Protein AF-A0A7Z9QRP8-F1 (afdb_monomer)

Foldseek 3Di:
DLVVLLLVACVCLVVLVVLVVDQADPDDDLDDDPSLVSNLSSLLSCLSNVPVCNLVSLLVQLVRHNHLVSVLSSLVSCCVPPVLVSLVSLLVSLVVVDPCVVVSLVVLLVSLDCSNVVSLVVQCPDPDLSSNQSSLLSCLSNVHCSSLVVQLPPVVCLPSNLVSLLSDDLVCCVSSVVSLVVQCPPPQLVSNVSSLVSCVNNVVCVSNDPPLRLLVSLLVNLLPDPDLVQQFQQDAPDPDGHSLQVNCLQQQASQQDDSQADNQQSVLSSVVVVVCCVPVNSVNRCSVPPPDFQFAKEWEDDDPDIFIDGRFRQQFKDWAFAQQKIAIDGNLQGFGFDAGTNQGLHGIDRPQKHWFSYKWKWKDFPPDDIDISSRFRYKYHHNQKIWTWDDDPFKIKIWIKGQQHPFRKIKIKIKIFGQAQDKGKIKMKIKTQTHIDGHRPLPDYAYAWDWDDDDQWIWIDGPSDPFKGKIKGFPDRAPDWDDDRRMIIGMHMDMHHGRGIDMTMMMIHIGGHPDDVVVVVVVNVCVVVSSVVSSVVLNCQQPVFKAKDFPDVLLRLLLSLLSSLQNRQWHDLPPLFPFIEGFFFPDYTNFQFQVLLLLLLLLCLFTPNLRRNLRSLVRQQPQDQDPVPARLQSGAGTAGSNRHGDGRDFLLRLLSSLLSLLSSCLQAVPPVSLVVCLVSNVSSLVCQVSPQVQDPLRFGFGGDPPNDPPLAGTFPNSLLSLLSSLCSSLVSCVSVVNNVSVVVSVVSSVSNLVCQQPLQQDPVVLFGARGAHPVSDGHHFQFLSSLSCLVSLSDDQVSNVVSLVVQLVFQAEPLAGAGGGDPDCNPGWHFLLSLLSSLQSCQVLVVNQSNVSSSVNQSCQCNESHHRSARDGTPPPDDDGRHGSSNSSSSSCSVVCRQQVWRGRQSVLEIEGEHDQDPPIFKMKMAQGHGHQWTKIWIWGDDDQKIKIKIFTATDPFWRKYKYKYWQDDAQWKAKVNDIDGWDWDQDRSSRTTMTIDIDTAGHGGMIMIMDGHDPPD

Radius of gyration: 33.0 Å; Cα contacts (8 Å, |Δi|>4): 2138; chains: 1; bounding box: 74×93×83 Å

Secondary structure (DSSP, 8-state):
-HHHHHHTGGGGHHHHHHHHHSPPPP---SS--HHHHHHHHHHHHHHHTT-TTHHHHHHHHHHH---HHHHHHHHHHHTTT-HHHHHHHHHHHHHHT-TTHHHHHHHHHHHT-GGGHHHHGGGGG-S-HHHHHHHHHHHHHTT-GGGHHHHHT-TT-HHHHHHHHHH--GGGHHHHHHHHHHHTT-SSHHHHHHHHHHHHHTT-GGG---HHHHHHHHHHHHHH---HHHHSSSS-TTSS--HHHHHHHHHTS-TT--TTS-HHHHHHHHHHHHHHHHHHGGGG-GGGSPPPP-EEEEEEEETTEEEEEEEEETTSEEEEEETTEEEEEETTS-----SSTT----EEEETTEEEEEEEEEEEE-TTS--EES---SEEEE-SS-EEEEEEETTEEEEEEEEE-TTSSEEEEEEEEEE-SSS-EEEEEEEEEEEEEEEPTT-------EEEEEETTEEEEEETTSTT-EEEEE-SSPPSEEEEETTEEEEEEEEEEPTTEEEEEEEEEEEE-TT--HHHHHHHHTTHHHHHHHHHHHHHHHHHTSSEEEES-HHHHHHHHHHHHHHHHTEEE-TTTSSSEEE--EETTB-SEEHHHHHHHHHHHHHTT-HHHHHHHHHHHHT----TTSS---SSEEEE-TTS-EEEEPPTTHHHHHHHHHHHHHHHH--HHHHHHHHHHHHHHHHHHHHHS---TT-PPPS--S---TT--SEEHHHHHHHHHHHHHHHHHHHHHT-HHHHHHHHHHHHHHHHHHHHHTEETTTTEE-SEE-TT--EE---BGGGGHHHHTT-S-HHHHHHHHHHHHHHSB-SSSB-SB--S--TTS-EEHHHHHHHHHHHHHTT-HHHHHHHHHHHTTGGGSSSSTT---SEETT-SS-SEEHHHHHHHHHIIIIIIS-EEEEGGGTEEEE-----TT--EEEEEEEEETTEEEEEEEEEETTEEEEEEEEEE-SS-EEEEEEEES---SEEEETTEEEEPEEEE-TTT-SEEEEEEEEE-TT-EEEEEEEPPTT-

Structure (mmCIF, N/CA/C/O backbone):
data_AF-A0A7Z9QRP8-F1
#
_entry.id   AF-A0A7Z9QRP8-F1
#
loop_
_atom_site.group_PDB
_atom_site.id
_atom_site.type_symbol
_atom_site.label_atom_id
_atom_site.label_alt_id
_atom_site.label_comp_id
_atom_site.label_asym_id
_atom_site.label_entity_id
_atom_site.label_seq_id
_atom_site.pdbx_PDB_ins_code
_atom_site.Cartn_x
_atom_site.Cartn_y
_atom_site.Cartn_z
_atom_site.occupancy
_atom_site.B_iso_or_equiv
_atom_site.auth_seq_id
_atom_site.auth_comp_id
_atom_site.auth_asym_id
_atom_site.auth_atom_id
_atom_site.pdbx_PDB_model_num
ATOM 1 N N . ALA A 1 1 ? 6.688 40.857 -8.655 1.00 62.75 1 ALA A N 1
ATOM 2 C CA . ALA A 1 1 ? 8.037 41.449 -8.793 1.00 62.75 1 ALA A CA 1
ATOM 3 C C . ALA A 1 1 ? 9.129 40.417 -8.511 1.00 62.75 1 ALA A C 1
ATOM 5 O O . ALA A 1 1 ? 9.553 39.800 -9.467 1.00 62.75 1 ALA A O 1
ATOM 6 N N . THR A 1 2 ? 9.533 40.134 -7.262 1.00 68.19 2 THR A N 1
ATOM 7 C CA . THR A 1 2 ? 10.625 39.171 -6.960 1.00 68.19 2 THR A CA 1
ATOM 8 C C . THR A 1 2 ? 10.388 37.777 -7.554 1.00 68.19 2 THR A C 1
ATOM 10 O O . THR A 1 2 ? 11.244 37.272 -8.264 1.00 68.19 2 THR A O 1
ATOM 13 N N . LYS A 1 3 ? 9.194 37.191 -7.358 1.00 67.69 3 LYS A N 1
ATOM 14 C CA . LYS A 1 3 ? 8.820 35.905 -7.984 1.00 67.69 3 LYS A CA 1
ATOM 15 C C . LYS A 1 3 ? 8.916 35.955 -9.515 1.00 67.69 3 LYS A C 1
ATOM 17 O O . LYS A 1 3 ? 9.491 35.065 -10.117 1.00 67.69 3 LYS A O 1
ATOM 22 N N . THR A 1 4 ? 8.416 37.033 -10.117 1.00 75.75 4 THR A N 1
ATOM 23 C CA . THR A 1 4 ? 8.466 37.280 -11.566 1.00 75.75 4 THR A CA 1
ATOM 24 C C . THR A 1 4 ? 9.906 37.379 -12.080 1.00 75.75 4 THR A C 1
ATOM 26 O O . THR A 1 4 ? 10.235 36.772 -13.086 1.00 75.75 4 THR A O 1
ATOM 29 N N . LEU A 1 5 ? 10.785 38.096 -11.373 1.00 75.44 5 LEU A N 1
ATOM 30 C CA . LEU A 1 5 ? 12.196 38.241 -11.743 1.00 75.44 5 LEU A CA 1
ATOM 31 C C . LEU A 1 5 ? 12.948 36.909 -11.638 1.00 75.44 5 LEU A C 1
ATOM 33 O O . LEU A 1 5 ? 13.717 36.582 -12.533 1.00 75.44 5 LEU A O 1
ATOM 37 N N . ILE A 1 6 ? 12.683 36.113 -10.598 1.00 74.00 6 ILE A N 1
ATOM 38 C CA . ILE A 1 6 ? 13.251 34.762 -10.462 1.00 74.00 6 ILE A CA 1
ATOM 39 C C . ILE A 1 6 ? 12.773 33.860 -11.613 1.00 74.00 6 ILE A C 1
ATOM 41 O O . ILE A 1 6 ? 13.576 33.145 -12.202 1.00 74.00 6 ILE A O 1
ATOM 45 N N . GLN A 1 7 ? 11.497 33.946 -12.002 1.00 68.38 7 GLN A N 1
ATOM 46 C CA . GLN A 1 7 ? 10.943 33.198 -13.142 1.00 68.38 7 GLN A CA 1
ATOM 47 C C . GLN A 1 7 ? 11.556 33.600 -14.491 1.00 68.38 7 GLN A C 1
ATOM 49 O O . GLN A 1 7 ? 11.651 32.774 -15.392 1.00 68.38 7 GLN A O 1
ATOM 54 N N . MET A 1 8 ? 12.001 34.851 -14.641 1.00 72.50 8 MET A N 1
ATOM 55 C CA . MET A 1 8 ? 12.702 35.309 -15.847 1.00 72.50 8 MET A CA 1
ATOM 56 C C . MET A 1 8 ? 14.127 34.730 -15.977 1.00 72.50 8 MET A C 1
ATOM 58 O O . MET A 1 8 ? 14.755 34.887 -17.030 1.00 72.50 8 MET A O 1
ATOM 62 N N . GLY A 1 9 ? 14.630 34.037 -14.949 1.00 76.38 9 GLY A N 1
ATOM 63 C CA . GLY A 1 9 ? 15.880 33.279 -14.987 1.00 76.38 9 GLY A CA 1
ATOM 64 C C . GLY A 1 9 ? 17.131 34.151 -15.130 1.00 76.38 9 GLY A C 1
ATOM 65 O O . GLY A 1 9 ? 17.170 35.311 -14.732 1.00 76.38 9 GLY A O 1
ATOM 66 N N . THR A 1 10 ? 18.183 33.611 -15.746 1.00 78.75 10 THR A N 1
ATOM 67 C CA . THR A 1 10 ? 19.484 34.299 -15.881 1.00 78.75 10 THR A CA 1
ATOM 68 C C . THR A 1 10 ? 19.446 35.560 -16.752 1.00 78.75 10 THR A C 1
ATOM 70 O O . THR A 1 10 ? 20.372 36.368 -16.695 1.00 78.75 10 THR A O 1
ATOM 73 N N . LYS A 1 11 ? 18.371 35.781 -17.524 1.00 84.94 11 LYS A N 1
ATOM 74 C CA . LYS A 1 11 ? 18.198 36.979 -18.364 1.00 84.94 11 LYS A CA 1
ATOM 75 C C . LYS A 1 11 ? 18.110 38.268 -17.547 1.00 84.94 11 LYS A C 1
ATOM 77 O O . LYS A 1 11 ? 18.466 39.325 -18.057 1.00 84.94 11 LYS A O 1
ATOM 82 N N . VAL A 1 12 ? 17.653 38.195 -16.293 1.00 88.81 12 VAL A N 1
ATOM 83 C CA . VAL A 1 12 ? 17.578 39.378 -15.422 1.00 88.81 12 VAL A CA 1
ATOM 84 C C . VAL A 1 12 ? 18.885 39.670 -14.685 1.00 88.81 12 VAL A C 1
ATOM 86 O O . VAL A 1 12 ? 19.040 40.770 -14.164 1.00 88.81 12 VAL A O 1
ATOM 89 N N . THR A 1 13 ? 19.840 38.734 -14.665 1.00 87.75 13 THR A N 1
ATOM 90 C CA . THR A 1 13 ? 21.094 38.846 -13.901 1.00 87.75 13 THR A CA 1
ATOM 91 C C . THR A 1 13 ? 21.849 40.163 -14.135 1.00 87.75 13 THR A C 1
ATOM 93 O O . THR A 1 13 ? 22.213 40.778 -13.135 1.00 87.75 13 THR A O 1
ATOM 96 N N . PRO A 1 14 ? 22.042 40.668 -15.375 1.00 90.06 14 PRO A N 1
ATOM 97 C CA . PRO A 1 14 ? 22.745 41.937 -15.592 1.00 90.06 14 PRO A CA 1
ATOM 98 C C . PRO A 1 14 ? 22.061 43.127 -14.907 1.00 90.06 14 PRO A C 1
ATOM 100 O O . PRO A 1 14 ? 22.728 43.926 -14.259 1.00 90.06 14 PRO A O 1
ATOM 103 N N . TYR A 1 15 ? 20.728 43.190 -14.966 1.00 91.00 15 TYR A N 1
ATOM 104 C CA . TYR A 1 15 ? 19.938 44.252 -14.338 1.00 91.00 15 TYR A CA 1
ATOM 105 C C . TYR A 1 15 ? 19.948 44.149 -12.809 1.00 91.00 15 TYR A C 1
ATOM 107 O O . TYR A 1 15 ? 19.998 45.153 -12.106 1.00 91.00 15 TYR A O 1
ATOM 115 N N . LEU A 1 16 ? 19.923 42.927 -12.267 1.00 91.88 16 LEU A N 1
ATOM 116 C CA . LEU A 1 16 ? 20.032 42.711 -10.822 1.00 91.88 16 LEU A CA 1
ATOM 117 C C . LEU A 1 16 ? 21.423 43.099 -10.298 1.00 91.88 16 LEU A C 1
ATOM 119 O O . LEU A 1 16 ? 21.527 43.660 -9.209 1.00 91.88 16 LEU A O 1
ATOM 123 N N . LEU A 1 17 ? 22.480 42.828 -11.071 1.00 92.38 17 LEU A N 1
ATOM 124 C CA . LEU A 1 17 ? 23.840 43.265 -10.752 1.00 92.38 17 LEU A CA 1
ATOM 125 C C . LEU A 1 17 ? 23.969 44.791 -10.826 1.00 92.38 17 LEU A C 1
ATOM 127 O O . LEU A 1 17 ? 24.583 45.376 -9.940 1.00 92.38 17 LEU A O 1
ATOM 131 N N . GLU A 1 18 ? 23.348 45.441 -11.814 1.00 92.75 18 GLU A N 1
ATOM 132 C CA . GLU A 1 18 ? 23.311 46.906 -11.945 1.00 92.75 18 GLU A CA 1
ATOM 133 C C . GLU A 1 18 ? 22.710 47.580 -10.698 1.00 92.75 18 GLU A C 1
ATOM 135 O O . GLU A 1 18 ? 23.284 48.531 -10.167 1.00 92.75 18 GLU A O 1
ATOM 140 N N . VAL A 1 19 ? 21.630 47.020 -10.135 1.00 91.12 19 VAL A N 1
ATOM 141 C CA . VAL A 1 19 ? 21.031 47.506 -8.872 1.00 91.12 19 VAL A CA 1
ATOM 142 C C . VAL A 1 19 ? 22.030 47.478 -7.703 1.00 91.12 19 VAL A C 1
ATOM 144 O O . VAL A 1 19 ? 21.955 48.321 -6.805 1.00 91.12 19 VAL A O 1
ATOM 147 N N . LEU A 1 20 ? 22.970 46.529 -7.699 1.00 90.88 20 LEU A N 1
ATOM 148 C CA . LEU A 1 20 ? 23.981 46.373 -6.647 1.00 90.88 20 LEU A CA 1
ATOM 149 C C . LEU A 1 20 ? 25.272 47.174 -6.907 1.00 90.88 20 LEU A C 1
ATOM 151 O O . LEU A 1 20 ? 26.046 47.394 -5.970 1.00 90.88 20 LEU A O 1
ATOM 155 N N . GLN A 1 21 ? 25.494 47.664 -8.133 1.00 88.00 21 GLN A N 1
ATOM 156 C CA . GLN A 1 21 ? 26.660 48.492 -8.471 1.00 88.00 21 GLN A CA 1
ATOM 157 C C . GLN A 1 21 ? 26.640 49.845 -7.755 1.00 88.00 21 GLN A C 1
ATOM 159 O O . GLN A 1 21 ? 27.690 50.294 -7.292 1.00 88.00 21 GLN A O 1
ATOM 164 N N . ALA A 1 22 ? 25.458 50.457 -7.609 1.00 85.31 22 ALA A N 1
ATOM 165 C CA . ALA A 1 22 ? 25.292 51.714 -6.883 1.00 85.31 22 ALA A CA 1
ATOM 166 C C . ALA A 1 22 ? 25.894 51.633 -5.468 1.00 85.31 22 ALA A C 1
ATOM 168 O O . ALA A 1 22 ? 25.827 50.581 -4.825 1.00 85.31 22 ALA A O 1
ATOM 169 N N . GLU A 1 23 ? 26.472 52.733 -4.980 1.00 87.19 23 GLU A N 1
ATOM 170 C CA . GLU A 1 23 ? 26.971 52.791 -3.604 1.00 87.19 23 GLU A CA 1
ATOM 171 C C . GLU A 1 23 ? 25.819 52.614 -2.604 1.00 87.19 23 GLU A C 1
ATOM 173 O O . GLU A 1 23 ? 24.751 53.211 -2.793 1.00 87.19 23 GLU A O 1
ATOM 178 N N . PRO A 1 24 ? 25.999 51.799 -1.547 1.00 89.81 24 PRO A N 1
ATOM 179 C CA . PRO A 1 24 ? 25.036 51.725 -0.465 1.00 89.81 24 PRO A CA 1
ATOM 180 C C . PRO A 1 24 ? 24.784 53.104 0.140 1.00 89.81 24 PRO A C 1
ATOM 182 O O . PRO A 1 24 ? 25.688 53.931 0.278 1.00 89.81 24 PRO A O 1
ATOM 185 N N . LEU A 1 25 ? 23.537 53.346 0.532 1.00 87.88 25 LEU A N 1
ATOM 186 C CA . LEU A 1 25 ? 23.190 54.577 1.222 1.00 87.88 25 LEU A CA 1
ATOM 187 C C . LEU A 1 25 ? 23.932 54.669 2.562 1.00 87.88 25 LEU A C 1
ATOM 189 O O . LEU A 1 25 ? 24.083 53.654 3.244 1.00 87.88 25 LEU A O 1
ATOM 193 N N . PRO A 1 26 ? 24.336 55.877 2.996 1.00 85.19 26 PRO A N 1
ATOM 194 C CA . PRO A 1 26 ? 24.876 56.059 4.332 1.00 85.19 26 PRO A CA 1
ATOM 195 C C . PRO A 1 26 ? 23.833 55.659 5.381 1.00 85.19 26 PRO A C 1
ATOM 197 O O . PRO A 1 26 ? 22.635 55.915 5.231 1.00 85.19 26 PRO A O 1
ATOM 200 N N . PHE A 1 27 ? 24.291 55.052 6.474 1.00 86.62 27 PHE A N 1
ATOM 201 C CA . PHE A 1 27 ? 23.413 54.675 7.575 1.00 86.62 27 PHE A CA 1
ATOM 202 C C . PHE A 1 27 ? 22.882 55.929 8.291 1.00 86.62 27 PHE A C 1
ATOM 204 O O . PHE A 1 27 ? 23.624 56.608 8.997 1.00 86.62 27 PHE A O 1
ATOM 211 N N . GLN A 1 28 ? 21.597 56.241 8.091 1.00 83.06 28 GLN A N 1
ATOM 212 C CA . GLN A 1 28 ? 20.930 57.418 8.672 1.00 83.06 28 GLN A CA 1
ATOM 213 C C . GLN A 1 28 ? 19.929 57.064 9.781 1.00 83.06 28 GLN A C 1
ATOM 215 O O . GLN A 1 28 ? 19.773 57.814 10.740 1.00 83.06 28 GLN A O 1
ATOM 220 N N . SER A 1 29 ? 19.225 55.936 9.654 1.00 85.12 29 SER A N 1
ATOM 221 C CA . SER A 1 29 ? 18.233 55.469 10.629 1.00 85.12 29 SER A CA 1
ATOM 222 C C . SER A 1 29 ? 18.071 53.951 10.544 1.00 85.12 29 SER A C 1
ATOM 224 O O . SER A 1 29 ? 18.587 53.328 9.622 1.00 85.12 29 SER A O 1
ATOM 226 N N . GLN A 1 30 ? 17.331 53.356 11.483 1.00 83.81 30 GLN A N 1
ATOM 227 C CA . GLN A 1 30 ? 17.017 51.920 11.474 1.00 83.81 30 GLN A CA 1
ATOM 228 C C . GLN A 1 30 ? 16.063 51.508 10.337 1.00 83.81 30 GLN A C 1
ATOM 230 O O . GLN A 1 30 ? 15.934 50.321 10.040 1.00 83.81 30 GLN A O 1
ATOM 235 N N . ALA A 1 31 ? 15.349 52.464 9.734 1.00 83.50 31 ALA A N 1
ATOM 236 C CA . ALA A 1 31 ? 14.338 52.175 8.730 1.00 83.50 31 ALA A CA 1
ATOM 237 C C . ALA A 1 31 ? 14.971 51.906 7.358 1.00 83.50 31 ALA A C 1
ATOM 239 O O . ALA A 1 31 ? 15.678 52.744 6.793 1.00 83.50 31 ALA A O 1
ATOM 240 N N . LEU A 1 32 ? 14.630 50.758 6.770 1.00 85.12 32 LEU A N 1
ATOM 241 C CA . LEU A 1 32 ? 15.016 50.427 5.404 1.00 85.12 32 LEU A CA 1
ATOM 242 C C . LEU A 1 32 ? 14.200 51.249 4.396 1.00 85.12 32 LEU A C 1
ATOM 244 O O . LEU A 1 32 ? 13.010 51.015 4.187 1.00 85.12 32 LEU A O 1
ATOM 248 N N . LEU A 1 33 ? 14.869 52.194 3.737 1.00 90.38 33 LEU A N 1
ATOM 249 C CA . LEU A 1 33 ? 14.340 52.923 2.577 1.00 90.38 33 LEU A CA 1
ATOM 250 C C . LEU A 1 33 ? 14.107 52.012 1.356 1.00 90.38 33 LEU A C 1
ATOM 252 O O . LEU A 1 33 ? 14.658 50.916 1.253 1.00 90.38 33 LEU A O 1
ATOM 256 N N . SER A 1 34 ? 13.327 52.491 0.385 1.00 84.88 34 SER A N 1
ATOM 257 C CA . SER A 1 34 ? 12.995 51.763 -0.853 1.00 84.88 34 SER A CA 1
ATOM 258 C C . SER A 1 34 ? 14.223 51.235 -1.608 1.00 84.88 34 SER A C 1
ATOM 260 O O . SER A 1 34 ? 14.186 50.129 -2.145 1.00 84.88 34 SER A O 1
ATOM 262 N N . GLN A 1 35 ? 15.326 51.985 -1.600 1.00 87.44 35 GLN A N 1
ATOM 263 C CA . GLN A 1 35 ? 16.584 51.606 -2.248 1.00 87.44 35 GLN A CA 1
ATOM 264 C C . GLN A 1 35 ? 17.250 50.400 -1.565 1.00 87.44 35 GLN A C 1
ATOM 266 O O . GLN A 1 35 ? 17.698 49.485 -2.254 1.00 87.44 35 GLN A O 1
ATOM 271 N N . HIS A 1 36 ? 17.218 50.326 -0.229 1.00 91.94 36 HIS A N 1
ATOM 272 C CA . HIS A 1 36 ? 17.680 49.151 0.517 1.00 91.94 36 HIS A CA 1
ATOM 273 C C . HIS A 1 36 ? 16.877 47.903 0.134 1.00 91.94 36 HIS A C 1
ATOM 275 O O . HIS A 1 36 ? 17.444 46.861 -0.189 1.00 91.94 36 HIS A O 1
ATOM 281 N N . TRP A 1 37 ? 15.545 48.019 0.081 1.00 88.12 37 TRP A N 1
ATOM 282 C CA . TRP A 1 37 ? 14.682 46.917 -0.351 1.00 88.12 37 TRP A CA 1
ATOM 283 C C . TRP A 1 37 ? 14.933 46.497 -1.801 1.00 88.12 37 TRP A C 1
ATOM 285 O O . TRP A 1 37 ? 14.853 45.307 -2.105 1.00 88.12 37 TRP A O 1
ATOM 295 N N . GLY A 1 38 ? 15.254 47.444 -2.686 1.00 88.69 38 GLY A N 1
ATOM 296 C CA . GLY A 1 38 ? 15.681 47.161 -4.056 1.00 88.69 38 GLY A CA 1
ATOM 297 C C . GLY A 1 38 ? 16.926 46.273 -4.093 1.00 88.69 38 GLY A C 1
ATOM 298 O O . GLY A 1 38 ? 16.897 45.210 -4.715 1.00 88.69 38 GLY A O 1
ATOM 299 N N . ARG A 1 39 ? 17.970 46.649 -3.345 1.00 93.50 39 ARG A N 1
ATOM 300 C CA . ARG A 1 39 ? 19.221 45.878 -3.225 1.00 93.50 39 ARG A CA 1
ATOM 301 C C . ARG A 1 39 ? 19.002 44.497 -2.607 1.00 93.50 39 ARG A C 1
ATOM 303 O O . ARG A 1 39 ? 19.426 43.502 -3.188 1.00 93.50 39 ARG A O 1
ATOM 310 N N . LEU A 1 40 ? 18.259 44.403 -1.499 1.00 91.94 40 LEU A N 1
ATOM 311 C CA . LEU A 1 40 ? 17.939 43.114 -0.868 1.00 91.94 40 LEU A CA 1
ATOM 312 C C . LEU A 1 40 ? 17.184 42.182 -1.811 1.00 91.94 40 LEU A C 1
ATOM 314 O O . LEU A 1 40 ? 17.467 40.987 -1.845 1.00 91.94 40 LEU A O 1
ATOM 318 N N . ARG A 1 41 ? 16.220 42.708 -2.576 1.00 90.44 41 ARG A N 1
ATOM 319 C CA . ARG A 1 41 ? 15.476 41.911 -3.559 1.00 90.44 41 ARG A CA 1
ATOM 320 C C . ARG A 1 41 ? 16.373 41.469 -4.707 1.00 90.44 41 ARG A C 1
ATOM 322 O O . ARG A 1 41 ? 16.230 40.329 -5.139 1.00 90.44 41 ARG A O 1
ATOM 329 N N . ALA A 1 42 ? 17.291 42.320 -5.166 1.00 92.00 42 ALA A N 1
ATOM 330 C CA . ALA A 1 42 ? 18.256 41.960 -6.198 1.00 92.00 42 ALA A CA 1
ATOM 331 C C . ALA A 1 42 ? 19.200 40.846 -5.727 1.00 92.00 42 ALA A C 1
ATOM 333 O O . ALA A 1 42 ? 19.279 39.802 -6.373 1.00 92.00 42 ALA A O 1
ATOM 334 N N . ALA A 1 43 ? 19.813 41.005 -4.552 1.00 91.75 43 ALA A N 1
ATOM 335 C CA . ALA A 1 43 ? 20.668 39.989 -3.941 1.00 91.75 43 ALA A CA 1
ATOM 336 C C . ALA A 1 43 ? 19.910 38.687 -3.642 1.00 91.75 43 ALA A C 1
ATOM 338 O O . ALA A 1 43 ? 20.435 37.602 -3.877 1.00 91.75 43 ALA A O 1
ATOM 339 N N . HIS A 1 44 ? 18.656 38.772 -3.184 1.00 89.94 44 HIS A N 1
ATOM 340 C CA . HIS A 1 44 ? 17.807 37.600 -2.987 1.00 89.94 44 HIS A CA 1
ATOM 341 C C . HIS A 1 44 ? 17.529 36.878 -4.309 1.00 89.94 44 HIS A C 1
ATOM 343 O O . HIS A 1 44 ? 17.683 35.664 -4.373 1.00 89.94 44 HIS A O 1
ATOM 349 N N . CYS A 1 45 ? 17.171 37.603 -5.375 1.00 86.75 45 CYS A N 1
ATOM 350 C CA . CYS A 1 45 ? 16.966 37.004 -6.695 1.00 86.75 45 CYS A CA 1
ATOM 351 C C . CYS A 1 45 ? 18.250 36.339 -7.201 1.00 86.75 45 CYS A C 1
ATOM 353 O O . CYS A 1 45 ? 18.199 35.184 -7.601 1.00 86.75 45 CYS A O 1
ATOM 355 N N . LEU A 1 46 ? 19.404 37.010 -7.115 1.00 89.00 46 LEU A N 1
ATOM 356 C CA . LEU A 1 46 ? 20.700 36.436 -7.502 1.00 89.00 46 LEU A CA 1
ATOM 357 C C . LEU A 1 46 ? 21.061 35.195 -6.670 1.00 89.00 46 LEU A C 1
ATOM 359 O O . LEU A 1 46 ? 21.584 34.225 -7.212 1.00 89.00 46 LEU A O 1
ATOM 363 N N . SER A 1 47 ? 20.729 35.206 -5.376 1.00 85.06 47 SER A N 1
ATOM 364 C CA . SER A 1 47 ? 20.879 34.063 -4.472 1.00 85.06 47 SER A CA 1
ATOM 365 C C . SER A 1 47 ? 19.960 32.898 -4.837 1.00 85.06 47 SER A C 1
ATOM 367 O O . SER A 1 47 ? 20.386 31.753 -4.770 1.00 85.06 47 SER A O 1
ATOM 369 N N . GLN A 1 48 ? 18.718 33.157 -5.255 1.00 82.88 48 GLN A N 1
ATOM 370 C CA . GLN A 1 48 ? 17.799 32.118 -5.741 1.00 82.88 48 GLN A CA 1
ATOM 371 C C . GLN A 1 48 ? 18.145 31.610 -7.145 1.00 82.88 48 GLN A C 1
ATOM 373 O O . GLN A 1 48 ? 17.821 30.476 -7.473 1.00 82.88 48 GLN A O 1
ATOM 378 N N . LEU A 1 49 ? 18.809 32.431 -7.958 1.00 80.81 49 LEU A N 1
ATOM 379 C CA . LEU A 1 49 ? 19.261 32.086 -9.305 1.00 80.81 49 LEU A CA 1
ATOM 380 C C . LEU A 1 49 ? 20.648 31.414 -9.326 1.00 80.81 49 LEU A C 1
ATOM 382 O O . LEU A 1 49 ? 21.160 31.164 -1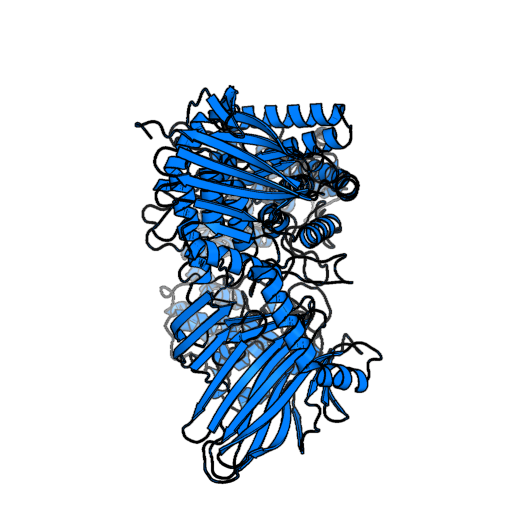0.414 1.00 80.81 49 LEU A O 1
ATOM 386 N N . ASN A 1 50 ? 21.264 31.150 -8.163 1.00 73.25 50 ASN A N 1
ATOM 387 C CA . ASN A 1 50 ? 22.619 30.594 -8.032 1.00 73.25 50 ASN A CA 1
ATOM 388 C C . ASN A 1 50 ? 23.652 31.320 -8.912 1.00 73.25 50 ASN A C 1
ATOM 390 O O . ASN A 1 50 ? 24.404 30.701 -9.665 1.00 73.25 50 ASN A O 1
ATOM 394 N N . TYR A 1 51 ? 23.679 32.655 -8.843 1.00 86.56 51 TYR A N 1
ATOM 395 C CA . TYR A 1 51 ? 24.690 33.446 -9.545 1.00 86.56 51 TYR A CA 1
ATOM 396 C C . TYR A 1 51 ? 26.110 32.942 -9.214 1.00 86.56 51 TYR A C 1
ATOM 398 O O . TYR A 1 51 ? 26.433 32.733 -8.049 1.00 86.56 51 TYR A O 1
ATOM 406 N N . GLY A 1 52 ? 26.960 32.751 -10.231 1.00 78.31 52 GLY A N 1
ATOM 407 C CA . GLY A 1 52 ? 28.235 32.027 -10.087 1.00 78.31 52 GLY A CA 1
ATOM 408 C C . GLY A 1 52 ? 29.222 32.613 -9.067 1.00 78.31 52 GLY A C 1
ATOM 409 O O . GLY A 1 52 ? 30.027 31.870 -8.520 1.00 78.31 52 GLY A O 1
ATOM 410 N N . ASP A 1 53 ? 29.128 33.913 -8.769 1.00 90.06 53 ASP A N 1
ATOM 411 C CA . ASP A 1 53 ? 29.909 34.598 -7.723 1.00 90.06 53 ASP A CA 1
ATOM 412 C C . ASP A 1 53 ? 29.011 35.081 -6.565 1.00 90.06 53 ASP A C 1
ATOM 414 O O . ASP A 1 53 ? 29.230 36.136 -5.975 1.00 90.06 53 ASP A O 1
ATOM 418 N N . ILE A 1 54 ? 27.929 34.359 -6.245 1.00 92.12 54 ILE A N 1
ATOM 419 C CA . ILE A 1 54 ? 26.985 34.791 -5.203 1.00 92.12 54 ILE A CA 1
ATOM 420 C C . ILE A 1 54 ? 27.636 34.875 -3.820 1.00 92.12 54 ILE A C 1
ATOM 422 O O . ILE A 1 54 ? 27.345 35.804 -3.071 1.00 92.12 54 ILE A O 1
ATOM 426 N N . VAL A 1 55 ? 28.535 33.944 -3.485 1.00 88.88 55 VAL A N 1
ATOM 427 C CA . VAL A 1 55 ? 29.264 33.955 -2.207 1.00 88.88 55 VAL A CA 1
ATOM 428 C C . VAL A 1 55 ? 30.145 35.200 -2.122 1.00 88.88 55 VAL A C 1
ATOM 430 O O . VAL A 1 55 ? 30.029 35.956 -1.161 1.00 88.88 55 VAL A O 1
ATOM 433 N N . GLY A 1 56 ? 30.956 35.471 -3.152 1.00 92.50 56 GLY A N 1
ATOM 434 C CA . GLY A 1 56 ? 31.809 36.659 -3.202 1.00 92.50 56 GLY A CA 1
ATOM 435 C C . GLY A 1 56 ? 31.011 37.963 -3.198 1.00 92.50 56 GLY A C 1
ATOM 436 O O . GLY A 1 56 ? 31.386 38.915 -2.511 1.00 92.50 56 GLY A O 1
ATOM 437 N N . LEU A 1 57 ? 29.877 38.000 -3.902 1.00 93.56 57 LEU A N 1
ATOM 438 C CA . LEU A 1 57 ? 28.965 39.142 -3.924 1.00 93.56 57 LEU A CA 1
ATOM 439 C C . LEU A 1 57 ? 28.344 39.404 -2.549 1.00 93.56 57 LEU A C 1
ATOM 441 O O . LEU A 1 57 ? 28.412 40.531 -2.067 1.00 93.56 57 LEU A O 1
ATOM 445 N N . LEU A 1 58 ? 27.755 38.392 -1.904 1.00 94.25 58 LEU A N 1
ATOM 446 C CA . LEU A 1 58 ? 27.118 38.564 -0.596 1.00 94.25 58 LEU A CA 1
ATOM 447 C C . LEU A 1 58 ? 28.144 38.937 0.477 1.00 94.25 58 LEU A C 1
ATOM 449 O O . LEU A 1 58 ? 27.872 39.836 1.267 1.00 94.25 58 LEU A O 1
ATOM 453 N N . THR A 1 59 ? 29.329 38.319 0.479 1.00 93.00 59 THR A N 1
ATOM 454 C CA . THR A 1 59 ? 30.410 38.676 1.411 1.00 93.00 59 THR A CA 1
ATOM 455 C C . THR A 1 59 ? 30.853 40.127 1.214 1.00 93.00 59 THR A C 1
ATOM 457 O O . THR A 1 59 ? 30.944 40.875 2.186 1.00 93.00 59 THR A O 1
ATOM 460 N N . ARG A 1 60 ? 31.011 40.574 -0.039 1.00 92.94 60 ARG A N 1
ATOM 461 C CA . ARG A 1 60 ? 31.324 41.975 -0.358 1.00 92.94 60 ARG A CA 1
ATOM 462 C C . ARG A 1 60 ? 30.230 42.932 0.110 1.00 92.94 60 ARG A C 1
ATOM 464 O O . ARG A 1 60 ? 30.541 43.977 0.664 1.00 92.94 60 ARG A O 1
ATOM 471 N N . GLU A 1 61 ? 28.960 42.589 -0.083 1.00 94.31 61 GLU A N 1
ATOM 472 C CA . GLU A 1 61 ? 27.837 43.431 0.344 1.00 94.31 61 GLU A CA 1
ATOM 473 C C . GLU A 1 61 ? 27.678 43.474 1.875 1.00 94.31 61 GLU A C 1
ATOM 475 O O . GLU A 1 61 ? 27.322 44.518 2.417 1.00 94.31 61 GLU A O 1
ATOM 480 N N . ILE A 1 62 ? 28.013 42.395 2.593 1.00 93.19 62 ILE A N 1
ATOM 481 C CA . ILE A 1 62 ? 28.082 42.383 4.067 1.00 93.19 62 ILE A CA 1
ATOM 482 C C . ILE A 1 62 ? 29.149 43.361 4.583 1.00 93.19 62 ILE A C 1
ATOM 484 O O . ILE A 1 62 ? 28.958 43.979 5.632 1.00 93.19 62 ILE A O 1
ATOM 488 N N . GLU A 1 63 ? 30.269 43.499 3.873 1.00 90.56 63 GLU A N 1
ATOM 489 C CA . GLU A 1 63 ? 31.348 44.427 4.234 1.00 90.56 63 GLU A CA 1
ATOM 490 C C . GLU A 1 63 ? 31.060 45.868 3.792 1.00 90.56 63 GLU A C 1
ATOM 492 O O . GLU A 1 63 ? 31.353 46.809 4.532 1.00 90.56 63 GLU A O 1
ATOM 497 N N . ARG A 1 64 ? 30.480 46.037 2.598 1.00 91.88 64 ARG A N 1
ATOM 498 C CA . ARG A 1 64 ? 30.270 47.333 1.936 1.00 91.88 64 ARG A CA 1
ATOM 499 C C . ARG A 1 64 ? 29.050 48.091 2.461 1.00 91.88 64 ARG A C 1
ATOM 501 O O . ARG A 1 64 ? 29.091 49.316 2.530 1.00 91.88 64 ARG A O 1
ATOM 508 N N . ASP A 1 65 ? 27.958 47.405 2.799 1.00 91.56 65 ASP A N 1
ATOM 509 C CA . ASP A 1 65 ? 26.711 48.065 3.197 1.00 91.56 65 ASP A CA 1
ATOM 510 C C . ASP A 1 65 ? 26.796 48.559 4.653 1.00 91.56 65 ASP A C 1
ATOM 512 O O . ASP A 1 65 ? 26.990 47.742 5.554 1.00 91.56 65 ASP A O 1
ATOM 516 N N . PRO A 1 66 ? 26.654 49.866 4.944 1.00 90.19 66 PRO A N 1
ATOM 517 C CA . PRO A 1 66 ? 26.807 50.391 6.298 1.00 90.19 66 PRO A CA 1
ATOM 518 C C . PRO A 1 66 ? 25.595 50.101 7.198 1.00 90.19 66 PRO A C 1
ATOM 520 O O . PRO A 1 66 ? 25.676 50.333 8.407 1.00 90.19 66 PRO A O 1
ATOM 523 N N . HIS A 1 67 ? 24.471 49.616 6.653 1.00 91.69 67 HIS A N 1
ATOM 524 C CA . HIS A 1 67 ? 23.238 49.403 7.406 1.00 91.69 67 HIS A CA 1
ATOM 525 C C . HIS A 1 67 ? 23.222 48.019 8.094 1.00 91.69 67 HIS A C 1
ATOM 527 O O . HIS A 1 67 ? 23.169 46.988 7.419 1.00 91.69 67 HIS A O 1
ATOM 533 N N . PRO A 1 68 ? 23.158 47.933 9.440 1.00 88.94 68 PRO A N 1
ATOM 534 C CA . PRO A 1 68 ? 23.238 46.655 10.165 1.00 88.94 68 PRO A CA 1
ATOM 535 C C . PRO A 1 68 ? 22.207 45.593 9.744 1.00 88.94 68 PRO A C 1
ATOM 537 O O . PRO A 1 68 ? 22.551 44.420 9.611 1.00 88.94 68 PRO A O 1
ATOM 540 N N . THR A 1 69 ? 20.955 45.984 9.475 1.00 88.81 69 THR A N 1
ATOM 541 C CA . THR A 1 69 ? 19.918 45.057 8.974 1.00 88.81 69 THR A CA 1
ATOM 542 C C . THR A 1 69 ? 20.237 44.495 7.586 1.00 88.81 69 THR A C 1
ATOM 544 O O . THR A 1 69 ? 19.938 43.334 7.324 1.00 88.81 69 THR A O 1
ATOM 547 N N . MET A 1 70 ? 20.883 45.273 6.711 1.00 92.06 70 MET A N 1
ATOM 548 C CA . MET A 1 70 ? 21.300 44.803 5.387 1.00 92.06 70 MET A CA 1
ATOM 549 C C . MET A 1 70 ? 22.377 43.729 5.528 1.00 92.06 70 MET A C 1
ATOM 551 O O . MET A 1 70 ? 22.207 42.618 5.028 1.00 92.06 70 MET A O 1
ATOM 555 N N . GLN A 1 71 ? 23.420 44.017 6.318 1.00 92.69 71 GLN A N 1
ATOM 556 C CA . GLN A 1 71 ? 24.492 43.066 6.639 1.00 92.69 71 GLN A CA 1
ATOM 557 C C . GLN A 1 71 ? 23.936 41.756 7.223 1.00 92.69 71 GLN A C 1
ATOM 559 O O . GLN A 1 71 ? 24.390 40.667 6.871 1.00 92.69 71 GLN A O 1
ATOM 564 N N . HIS A 1 72 ? 22.935 41.848 8.104 1.00 90.19 72 HIS A N 1
ATOM 565 C CA . HIS A 1 72 ? 22.274 40.687 8.695 1.00 90.19 72 HIS A CA 1
ATOM 566 C C . HIS A 1 72 ? 21.513 39.843 7.659 1.00 90.19 72 HIS A C 1
ATOM 568 O O . HIS A 1 72 ? 21.707 38.628 7.596 1.00 90.19 72 HIS A O 1
ATOM 574 N N . ILE A 1 73 ? 20.689 40.471 6.815 1.00 90.88 73 ILE A N 1
ATOM 575 C CA . ILE A 1 73 ? 19.889 39.766 5.803 1.00 90.88 73 ILE A CA 1
ATOM 576 C C . ILE A 1 73 ? 20.781 39.142 4.718 1.00 90.88 73 ILE A C 1
ATOM 578 O O . ILE A 1 73 ? 20.527 38.012 4.299 1.00 90.88 73 ILE A O 1
ATOM 582 N N . TYR A 1 74 ? 21.861 39.810 4.302 1.00 95.00 74 TYR A N 1
ATOM 583 C CA . TYR A 1 74 ? 22.835 39.205 3.388 1.00 95.00 74 TYR A CA 1
ATOM 584 C C . TYR A 1 74 ? 23.505 37.969 3.998 1.00 95.00 74 TYR A C 1
ATOM 586 O O . TYR A 1 74 ? 23.639 36.952 3.316 1.00 95.00 74 TYR A O 1
ATOM 594 N N . ALA A 1 75 ? 23.845 38.005 5.292 1.00 91.44 75 ALA A N 1
ATOM 595 C CA . ALA A 1 75 ? 24.369 36.834 5.990 1.00 91.44 75 ALA A CA 1
ATOM 596 C C . ALA A 1 75 ? 23.342 35.686 6.048 1.00 91.44 75 ALA A C 1
ATOM 598 O O . ALA A 1 75 ? 23.725 34.527 5.885 1.00 91.44 75 ALA A O 1
ATOM 599 N N . ILE A 1 76 ? 22.041 35.983 6.190 1.00 87.69 76 ILE A N 1
ATOM 600 C CA . ILE A 1 76 ? 20.969 34.978 6.067 1.00 87.69 76 ILE A CA 1
ATOM 601 C C . ILE A 1 76 ? 20.950 34.380 4.658 1.00 87.69 76 ILE A C 1
ATOM 603 O O . ILE A 1 76 ? 20.904 33.161 4.520 1.00 87.69 76 ILE A O 1
ATOM 607 N N . TYR A 1 77 ? 21.028 35.191 3.601 1.00 91.94 77 TYR A N 1
ATOM 608 C CA . TYR A 1 77 ? 21.067 34.667 2.229 1.00 91.94 77 TYR A CA 1
ATOM 609 C C . TYR A 1 77 ? 22.294 33.789 1.969 1.00 91.94 77 TYR A C 1
ATOM 611 O O . TYR A 1 77 ? 22.198 32.834 1.197 1.00 91.94 77 TYR A O 1
ATOM 619 N N . LEU A 1 78 ? 23.413 34.074 2.640 1.00 90.62 78 LEU A N 1
ATOM 620 C CA . LEU A 1 78 ? 24.647 33.303 2.541 1.00 90.62 78 LEU A CA 1
ATOM 621 C C . LEU A 1 78 ? 24.530 31.902 3.165 1.00 90.62 78 LEU A C 1
ATOM 623 O O . LEU A 1 78 ? 25.249 31.008 2.738 1.00 90.62 78 LEU A O 1
ATOM 627 N N . THR A 1 79 ? 23.595 31.664 4.099 1.00 84.44 79 THR A N 1
ATOM 628 C CA . THR A 1 79 ? 23.406 30.339 4.741 1.00 84.44 79 THR A CA 1
ATOM 629 C C . THR A 1 79 ? 23.193 29.200 3.741 1.00 84.44 79 THR A C 1
ATOM 631 O O . THR A 1 79 ? 23.622 28.079 3.995 1.00 84.44 79 THR A O 1
ATOM 634 N N . ARG A 1 80 ? 22.558 29.494 2.598 1.00 81.31 80 ARG A N 1
ATOM 635 C CA . ARG A 1 80 ? 22.263 28.536 1.521 1.00 81.31 80 ARG A CA 1
ATOM 636 C C . ARG A 1 80 ? 23.474 28.188 0.654 1.00 81.31 80 ARG A C 1
ATOM 638 O O . ARG A 1 80 ? 23.425 27.185 -0.046 1.00 81.31 80 ARG A O 1
ATOM 645 N N . HIS A 1 81 ? 24.524 29.009 0.700 1.00 87.38 81 HIS A N 1
ATOM 646 C CA . HIS A 1 81 ? 25.666 28.942 -0.219 1.00 87.38 81 HIS A CA 1
ATOM 647 C C . HIS A 1 81 ? 26.988 28.660 0.502 1.00 87.38 81 HIS A C 1
ATOM 649 O O . HIS A 1 81 ? 27.786 27.864 0.024 1.00 87.38 81 HIS A O 1
ATOM 655 N N . ASP A 1 82 ? 27.213 29.275 1.667 1.00 90.00 82 ASP A N 1
ATOM 656 C CA . ASP A 1 82 ? 28.365 29.021 2.539 1.00 90.00 82 ASP A CA 1
ATOM 657 C C . ASP A 1 82 ? 27.977 29.247 4.011 1.00 90.00 82 ASP A C 1
ATOM 659 O O . ASP A 1 82 ? 28.006 30.359 4.553 1.00 90.00 82 ASP A O 1
ATOM 663 N N . LEU A 1 83 ? 27.612 28.153 4.682 1.00 85.75 83 LEU A N 1
ATOM 664 C CA . LEU A 1 83 ? 27.173 28.179 6.075 1.00 85.75 83 LEU A CA 1
ATOM 665 C C . LEU A 1 83 ? 28.263 28.693 7.031 1.00 85.75 83 LEU A C 1
ATOM 667 O O . LEU A 1 83 ? 27.957 29.403 7.989 1.00 85.75 83 LEU A O 1
ATOM 671 N N . LYS A 1 84 ? 29.538 28.371 6.779 1.00 89.75 84 LYS A N 1
ATOM 672 C CA . LYS A 1 84 ? 30.648 28.769 7.655 1.00 89.75 84 LYS A CA 1
ATOM 673 C C . LYS A 1 84 ? 30.885 30.276 7.579 1.00 89.75 84 LYS A C 1
ATOM 675 O O . LYS A 1 84 ? 31.019 30.916 8.624 1.00 89.75 84 LYS A O 1
ATOM 680 N N . GLN A 1 85 ? 30.907 30.847 6.372 1.00 90.69 85 GLN A N 1
ATOM 681 C CA . GLN A 1 85 ? 31.038 32.296 6.195 1.00 90.69 85 GLN A CA 1
ATOM 682 C C . GLN A 1 85 ? 29.818 33.048 6.727 1.00 90.69 85 GLN A C 1
ATOM 684 O O . GLN A 1 85 ? 29.978 34.086 7.366 1.00 90.69 85 GLN A O 1
ATOM 689 N N . SER A 1 86 ? 28.613 32.501 6.548 1.00 91.81 86 SER A N 1
ATOM 690 C CA . SER A 1 86 ? 27.396 33.068 7.133 1.00 91.81 86 SER A CA 1
ATOM 691 C C . SER A 1 86 ? 27.482 33.152 8.662 1.00 91.81 86 SER A C 1
ATOM 693 O O . SER A 1 86 ? 27.294 34.230 9.230 1.00 91.81 86 SER A O 1
ATOM 695 N N . ILE A 1 87 ? 27.856 32.056 9.337 1.00 91.00 87 ILE A N 1
ATOM 696 C CA . ILE A 1 87 ? 28.045 32.037 10.797 1.00 91.00 87 ILE A CA 1
ATOM 697 C C . ILE A 1 87 ? 29.132 33.034 11.216 1.00 91.00 87 ILE A C 1
ATOM 699 O O . ILE A 1 87 ? 28.929 33.800 12.159 1.00 91.00 87 ILE A O 1
ATOM 703 N N . GLN A 1 88 ? 30.256 33.089 10.495 1.00 93.69 88 GLN A N 1
ATOM 704 C CA . GLN A 1 88 ? 31.327 34.045 10.776 1.00 93.69 88 GLN A CA 1
ATOM 705 C C . GLN A 1 88 ? 30.840 35.498 10.665 1.00 93.69 88 GLN A C 1
ATOM 707 O O . GLN A 1 88 ? 31.142 36.307 11.545 1.00 93.69 88 GLN A O 1
ATOM 712 N N . ALA A 1 89 ? 30.066 35.826 9.628 1.00 91.62 89 ALA A N 1
ATOM 713 C CA . ALA A 1 89 ? 29.479 37.148 9.431 1.00 91.62 89 ALA A CA 1
ATOM 714 C C . ALA A 1 89 ? 28.468 37.494 10.534 1.00 91.62 89 ALA A C 1
ATOM 716 O O . ALA A 1 89 ? 28.515 38.592 11.092 1.00 91.62 89 ALA A O 1
ATOM 717 N N . LEU A 1 90 ? 27.598 36.551 10.908 1.00 92.62 90 LEU A N 1
ATOM 718 C CA . LEU A 1 90 ? 26.626 36.724 11.989 1.00 92.62 90 LEU A CA 1
ATOM 719 C C . LEU A 1 90 ? 27.314 36.949 13.340 1.00 92.62 90 LEU A C 1
ATOM 721 O O . LEU A 1 90 ? 26.943 37.880 14.049 1.00 92.62 90 LEU A O 1
ATOM 725 N N . VAL A 1 91 ? 28.353 36.179 13.678 1.00 92.12 91 VAL A N 1
ATOM 726 C CA . VAL A 1 91 ? 29.122 36.377 14.920 1.00 92.12 91 VAL A CA 1
ATOM 727 C C . VAL A 1 91 ? 29.910 37.694 14.887 1.00 92.12 91 VAL A C 1
ATOM 729 O O . VAL A 1 91 ? 29.990 38.394 15.897 1.00 92.12 91 VAL A O 1
ATOM 732 N N . THR A 1 92 ? 30.456 38.094 13.738 1.00 90.62 92 THR A N 1
ATOM 733 C CA . THR A 1 92 ? 31.097 39.411 13.584 1.00 90.62 92 THR A CA 1
ATOM 734 C C . THR A 1 92 ? 30.091 40.548 13.775 1.00 90.62 92 THR A C 1
ATOM 736 O O . THR A 1 92 ? 30.384 41.512 14.482 1.00 90.62 92 THR A O 1
ATOM 739 N N . ASN A 1 93 ? 28.885 40.429 13.219 1.00 87.69 93 ASN A N 1
ATOM 740 C CA . ASN A 1 93 ? 27.815 41.406 13.419 1.00 87.69 93 ASN A CA 1
ATOM 741 C C . ASN A 1 93 ? 27.299 41.405 14.866 1.00 87.69 93 ASN A C 1
ATOM 743 O O . ASN A 1 93 ? 27.018 42.475 15.406 1.00 87.69 93 ASN A O 1
ATOM 747 N N . LEU A 1 94 ? 27.274 40.244 15.531 1.00 88.94 94 LEU A N 1
ATOM 748 C CA . LEU A 1 94 ? 26.970 40.124 16.957 1.00 88.94 94 LEU A CA 1
ATOM 749 C C . LEU A 1 94 ? 27.936 40.983 17.792 1.00 88.94 94 LEU A C 1
ATOM 751 O O . LEU A 1 94 ? 27.489 41.770 18.624 1.00 88.94 94 LEU A O 1
ATOM 755 N N . LYS A 1 95 ? 29.251 40.917 17.515 1.00 88.19 95 LYS A N 1
ATOM 756 C CA . LYS A 1 95 ? 30.297 41.700 18.214 1.00 88.19 95 LYS A CA 1
ATOM 757 C C . LYS A 1 95 ? 30.100 43.216 18.128 1.00 88.19 95 LYS A C 1
ATOM 759 O O . LYS A 1 95 ? 30.521 43.936 19.041 1.00 88.19 95 LYS A O 1
ATOM 764 N N . LYS A 1 96 ? 29.470 43.705 17.052 1.00 84.81 96 LYS A N 1
ATOM 765 C CA . LYS A 1 96 ? 29.161 45.134 16.876 1.00 84.81 96 LYS A CA 1
ATOM 766 C C . LYS A 1 96 ? 28.117 45.615 17.895 1.00 84.81 96 LYS A C 1
ATOM 768 O O . LYS A 1 96 ? 28.165 46.774 18.284 1.00 84.81 96 LYS A O 1
ATOM 773 N N . ALA A 1 97 ? 27.266 44.715 18.406 1.00 74.50 97 ALA A N 1
ATOM 774 C CA . ALA A 1 97 ? 26.248 44.987 19.428 1.00 74.50 97 ALA A CA 1
ATOM 775 C C . ALA A 1 97 ? 25.278 46.132 19.053 1.00 74.50 97 ALA A C 1
ATOM 777 O O . ALA A 1 97 ? 24.906 46.952 19.893 1.00 74.50 97 ALA A O 1
ATOM 778 N N . ASN A 1 98 ? 24.871 46.170 17.781 1.00 80.25 98 ASN A N 1
ATOM 779 C CA . ASN A 1 98 ? 23.931 47.154 17.235 1.00 80.25 98 ASN A CA 1
ATOM 780 C C . ASN A 1 98 ? 22.463 46.774 17.543 1.00 80.25 98 ASN A C 1
ATOM 782 O O . ASN A 1 98 ? 22.188 45.782 18.216 1.00 80.25 98 ASN A O 1
ATOM 786 N N . TYR A 1 99 ? 21.494 47.541 17.030 1.00 78.69 99 TYR A N 1
ATOM 787 C CA . TYR A 1 99 ? 20.056 47.321 17.275 1.00 78.69 99 TYR A CA 1
ATOM 788 C C . TYR A 1 99 ? 19.494 46.006 16.696 1.00 78.69 99 TYR A C 1
ATOM 790 O O . TYR A 1 99 ? 18.428 45.577 17.117 1.00 78.69 99 TYR A O 1
ATOM 798 N N . THR A 1 100 ? 20.215 45.334 15.794 1.00 84.44 100 THR A N 1
ATOM 799 C CA . THR A 1 100 ? 19.862 44.012 15.233 1.00 84.44 100 THR A CA 1
ATOM 800 C C . THR A 1 100 ? 20.299 42.840 16.115 1.00 84.44 100 THR A C 1
ATOM 802 O O . THR A 1 100 ? 20.225 41.685 15.702 1.00 84.44 100 THR A O 1
ATOM 805 N N . LEU A 1 101 ? 20.827 43.113 17.313 1.00 85.50 101 LEU A N 1
ATOM 806 C CA . LEU A 1 101 ? 21.301 42.089 18.243 1.00 85.50 101 LEU A CA 1
ATOM 807 C C . LEU A 1 101 ? 20.258 40.974 18.498 1.00 85.50 101 LEU A C 1
ATOM 809 O O . LEU A 1 101 ? 20.648 39.810 18.393 1.00 85.50 101 LEU A O 1
ATOM 813 N N . PRO A 1 102 ? 18.962 41.269 18.753 1.00 84.38 102 PRO A N 1
ATOM 814 C CA . PRO A 1 102 ? 17.948 40.225 18.936 1.00 84.38 102 PRO A CA 1
ATOM 815 C C . PRO A 1 102 ? 17.785 39.315 17.709 1.00 84.38 102 PRO A C 1
ATOM 817 O O . PRO A 1 102 ? 17.738 38.094 17.851 1.00 84.38 102 PRO A O 1
ATOM 820 N N . ASP A 1 103 ? 17.778 39.889 16.503 1.00 83.44 103 ASP A N 1
ATOM 821 C CA . ASP A 1 103 ? 17.602 39.142 15.250 1.00 83.44 103 ASP A CA 1
ATOM 822 C C . ASP A 1 103 ? 18.779 38.194 14.981 1.00 83.44 103 ASP A C 1
ATOM 824 O O . ASP A 1 103 ? 18.597 37.058 14.533 1.00 83.44 103 ASP A O 1
ATOM 828 N N . ILE A 1 104 ? 20.001 38.625 15.316 1.00 87.81 104 ILE A N 1
ATOM 829 C CA . ILE A 1 104 ? 21.210 37.803 15.181 1.00 87.81 104 ILE A CA 1
ATOM 830 C C . ILE A 1 104 ? 21.182 36.626 16.166 1.00 87.81 104 ILE A C 1
ATOM 832 O O . ILE A 1 104 ? 21.529 35.511 15.772 1.00 87.81 104 ILE A O 1
ATOM 836 N N . ILE A 1 105 ? 20.747 36.848 17.414 1.00 86.31 105 ILE A N 1
ATOM 837 C CA . ILE A 1 105 ? 20.597 35.779 18.417 1.00 86.31 105 ILE A CA 1
ATOM 838 C C . ILE A 1 105 ? 19.594 34.733 17.925 1.00 86.31 105 ILE A C 1
ATOM 840 O O . ILE A 1 105 ? 19.915 33.544 17.899 1.00 86.31 105 ILE A O 1
ATOM 844 N N . ILE A 1 106 ? 18.408 35.169 17.487 1.00 81.62 106 ILE A N 1
ATOM 845 C CA . ILE A 1 106 ? 17.366 34.283 16.946 1.00 81.62 106 ILE A CA 1
ATOM 846 C C . ILE A 1 106 ? 17.900 33.504 15.740 1.00 81.62 106 ILE A C 1
ATOM 848 O O . ILE A 1 106 ? 17.735 32.290 15.662 1.00 81.62 106 ILE A O 1
ATOM 852 N N . THR A 1 107 ? 18.591 34.180 14.822 1.00 83.44 107 THR A N 1
ATOM 853 C CA . THR A 1 107 ? 19.125 33.553 13.607 1.00 83.44 107 THR A CA 1
ATOM 854 C C . THR A 1 107 ? 20.184 32.500 13.922 1.00 83.44 107 THR A C 1
ATOM 856 O O . THR A 1 107 ? 20.119 31.401 13.379 1.00 83.44 107 THR A O 1
ATOM 859 N N . LEU A 1 108 ? 21.134 32.785 14.818 1.00 86.81 108 LEU A N 1
ATOM 860 C CA . LEU A 1 108 ? 22.167 31.816 15.203 1.00 86.81 108 LEU A CA 1
ATOM 861 C C . LEU A 1 108 ? 21.583 30.607 15.945 1.00 86.81 108 LEU A C 1
ATOM 863 O O . LEU A 1 108 ? 22.029 29.485 15.708 1.00 86.81 108 LEU A O 1
ATOM 867 N N . LYS A 1 109 ? 20.558 30.811 16.782 1.00 85.06 109 LYS A N 1
ATOM 868 C CA . LYS A 1 109 ? 19.813 29.709 17.407 1.00 85.06 109 LYS A CA 1
ATOM 869 C C . LYS A 1 109 ? 19.066 28.864 16.379 1.00 85.06 109 LYS A C 1
ATOM 871 O O . LYS A 1 109 ? 19.163 27.650 16.433 1.00 85.06 109 LYS A O 1
ATOM 876 N N . ASN A 1 110 ? 18.402 29.488 15.405 1.00 80.19 110 ASN A N 1
ATOM 877 C CA . ASN A 1 110 ? 17.694 28.774 14.338 1.00 80.19 110 ASN A CA 1
ATOM 878 C C . ASN A 1 110 ? 18.645 28.006 13.406 1.00 80.19 110 ASN A C 1
ATOM 880 O O . ASN A 1 110 ? 18.289 26.936 12.923 1.00 80.19 110 ASN A O 1
ATOM 884 N N . ILE A 1 111 ? 19.851 28.532 13.159 1.00 82.25 111 ILE A N 1
ATOM 885 C CA . ILE A 1 111 ? 20.908 27.818 12.424 1.00 82.25 111 ILE A CA 1
ATOM 886 C C . ILE A 1 111 ? 21.373 26.575 13.201 1.00 82.25 111 ILE A C 1
ATOM 888 O O . ILE A 1 111 ? 21.734 25.579 12.577 1.00 82.25 111 ILE A O 1
ATOM 892 N N . ASN A 1 112 ? 21.374 26.642 14.538 1.00 85.75 112 ASN A N 1
ATOM 893 C CA . ASN A 1 112 ? 21.678 25.546 15.462 1.00 85.75 112 ASN A CA 1
ATOM 894 C C . ASN A 1 112 ? 22.917 24.712 15.071 1.00 85.75 112 ASN A C 1
ATOM 896 O O . ASN A 1 112 ? 22.849 23.490 14.938 1.00 85.75 112 ASN A O 1
ATOM 900 N N . ASN A 1 113 ? 24.056 25.371 14.821 1.00 86.62 113 ASN A N 1
ATOM 901 C CA . ASN A 1 113 ? 25.255 24.706 14.310 1.00 86.62 113 ASN A CA 1
ATOM 902 C C . ASN A 1 113 ? 26.475 24.863 15.248 1.00 86.62 113 ASN A C 1
ATOM 904 O O . ASN A 1 113 ? 26.863 25.998 15.552 1.00 86.62 113 ASN A O 1
ATOM 908 N N . PRO A 1 114 ? 27.151 23.759 15.641 1.00 87.75 114 PRO A N 1
ATOM 909 C CA . PRO A 1 114 ? 28.327 23.790 16.520 1.00 87.75 114 PRO A CA 1
ATOM 910 C C . PRO A 1 114 ? 29.509 24.638 16.022 1.00 87.75 114 PRO A C 1
ATOM 912 O O . PRO A 1 114 ? 30.348 25.040 16.827 1.00 87.75 114 PRO A O 1
ATOM 915 N N . LEU A 1 115 ? 29.585 24.966 14.724 1.00 88.50 115 LEU A N 1
ATOM 916 C CA . LEU A 1 115 ? 30.633 25.834 14.165 1.00 88.50 115 LEU A CA 1
ATOM 917 C C . LEU A 1 115 ? 30.682 27.228 14.814 1.00 88.50 115 LEU A C 1
ATOM 919 O O . LEU A 1 115 ? 31.734 27.868 14.800 1.00 88.50 115 LEU A O 1
ATOM 923 N N . ALA A 1 116 ? 29.575 27.699 15.398 1.00 90.12 116 ALA A N 1
ATOM 924 C CA . ALA A 1 116 ? 29.533 28.980 16.097 1.00 90.12 116 ALA A CA 1
ATOM 925 C C . ALA A 1 116 ? 30.224 28.941 17.476 1.00 90.12 116 ALA A C 1
ATOM 927 O O . ALA A 1 116 ? 30.720 29.971 17.937 1.00 90.12 116 ALA A O 1
ATOM 928 N N . ILE A 1 117 ? 30.312 27.771 18.125 1.00 91.00 117 ILE A N 1
ATOM 929 C CA . ILE A 1 117 ? 30.843 27.605 19.491 1.00 91.00 117 ILE A CA 1
ATOM 930 C C . ILE A 1 117 ? 32.248 28.215 19.663 1.00 91.00 117 ILE A C 1
ATOM 932 O O . ILE A 1 117 ? 32.406 29.084 20.527 1.00 91.00 117 ILE A O 1
ATOM 936 N N . PRO A 1 118 ? 33.275 27.852 18.862 1.00 92.44 118 PRO A N 1
ATOM 937 C CA . PRO A 1 118 ? 34.620 28.410 19.034 1.00 92.44 118 PRO A CA 1
ATOM 938 C C . PRO A 1 118 ? 34.683 29.925 18.783 1.00 92.44 118 PRO A C 1
ATOM 940 O O . PRO A 1 118 ? 35.553 30.597 19.331 1.00 92.44 118 PRO A O 1
ATOM 943 N N . MET A 1 119 ? 33.758 30.481 17.993 1.00 92.50 119 MET A N 1
ATOM 944 C CA . MET A 1 119 ? 33.698 31.919 17.708 1.00 92.50 119 MET A CA 1
ATOM 945 C C . MET A 1 119 ? 33.001 32.716 18.822 1.00 92.50 119 MET A C 1
ATOM 947 O O . MET A 1 119 ? 33.299 33.898 19.011 1.00 92.50 119 MET A O 1
ATOM 951 N N . LEU A 1 120 ? 32.077 32.077 19.546 1.00 93.81 120 LEU A N 1
ATOM 952 C CA . LEU A 1 120 ? 31.280 32.674 20.619 1.00 93.81 120 LEU A CA 1
ATOM 953 C C . LEU A 1 120 ? 31.961 32.579 21.989 1.00 93.81 120 LEU A C 1
ATOM 955 O O . LEU A 1 120 ? 31.837 33.513 22.778 1.00 93.81 120 LEU A O 1
ATOM 959 N N . LYS A 1 121 ? 32.722 31.511 22.271 1.00 92.12 121 LYS A N 1
ATOM 960 C CA . LYS A 1 121 ? 33.426 31.324 23.558 1.00 92.12 121 LYS A CA 1
ATOM 961 C C . LYS A 1 121 ? 34.264 32.532 24.005 1.00 92.12 121 LYS A C 1
ATOM 963 O O . LYS A 1 121 ? 34.105 32.950 25.152 1.00 92.12 121 LYS A O 1
ATOM 968 N N . PRO A 1 122 ? 35.081 33.168 23.139 1.00 92.88 122 PRO A N 1
ATOM 969 C CA . PRO A 1 122 ? 35.855 34.351 23.524 1.00 92.88 122 PRO A CA 1
ATOM 970 C C . PRO A 1 122 ? 34.994 35.555 23.940 1.00 92.88 122 PRO A C 1
ATOM 972 O O . PRO A 1 122 ? 35.484 36.472 24.590 1.00 92.88 122 PRO A O 1
ATOM 975 N N . LEU A 1 123 ? 33.710 35.583 23.568 1.00 92.25 123 LEU A N 1
ATOM 976 C CA . LEU A 1 123 ? 32.799 36.671 23.929 1.00 92.25 123 LEU A CA 1
ATOM 977 C C . LEU A 1 123 ? 32.292 36.567 25.368 1.00 92.25 123 LEU A C 1
ATOM 979 O O . LEU A 1 123 ? 31.784 37.553 25.891 1.00 92.25 123 LEU A O 1
ATOM 983 N N . LEU A 1 124 ? 32.472 35.429 26.042 1.00 90.81 124 LEU A N 1
ATOM 984 C CA . LEU A 1 124 ? 32.112 35.287 27.454 1.00 90.81 124 LEU A CA 1
ATOM 985 C C . LEU A 1 124 ? 33.020 36.098 28.389 1.00 90.81 124 LEU A C 1
ATOM 987 O O . LEU A 1 124 ? 32.635 36.354 29.526 1.00 90.81 124 LEU A O 1
ATOM 991 N N . THR A 1 125 ? 34.196 36.540 27.937 1.00 87.94 125 THR A N 1
ATOM 992 C CA . THR A 1 125 ? 35.137 37.346 28.738 1.00 87.94 125 THR A CA 1
ATOM 993 C C . THR A 1 125 ? 35.116 38.833 28.377 1.00 87.94 125 THR A C 1
ATOM 995 O O . THR A 1 125 ? 35.938 39.594 28.876 1.00 87.94 125 THR A O 1
ATOM 998 N N . THR A 1 126 ? 34.199 39.273 27.508 1.00 87.19 126 THR A N 1
ATOM 999 C CA . THR A 1 126 ? 34.083 40.690 27.132 1.00 87.19 126 THR A CA 1
ATOM 1000 C C . THR A 1 126 ? 33.523 41.546 28.273 1.00 87.19 126 THR A C 1
ATOM 1002 O O . THR A 1 126 ? 32.668 41.100 29.040 1.00 87.19 126 THR A O 1
ATOM 1005 N N . GLU A 1 127 ? 33.948 42.810 28.344 1.00 84.31 127 GLU A N 1
ATOM 1006 C CA . GLU A 1 127 ? 33.414 43.798 29.294 1.00 84.31 127 GLU A CA 1
ATOM 1007 C C . GLU A 1 127 ? 32.010 44.298 28.914 1.00 84.31 127 GLU A C 1
ATOM 1009 O O . GLU A 1 127 ? 31.327 44.894 29.741 1.00 84.31 127 GLU A O 1
ATOM 1014 N N . LYS A 1 128 ? 31.544 44.044 27.679 1.00 86.69 128 LYS A N 1
ATOM 1015 C CA . LYS A 1 128 ? 30.221 44.465 27.184 1.00 86.69 128 LYS A CA 1
ATOM 1016 C C . LYS A 1 128 ? 29.107 43.537 27.707 1.00 86.69 128 LYS A C 1
ATOM 1018 O O . LYS A 1 128 ? 28.937 42.448 27.151 1.00 86.69 128 LYS A O 1
ATOM 1023 N N . PRO A 1 129 ? 28.257 43.954 28.671 1.00 83.62 129 PRO A N 1
ATOM 1024 C CA . PRO A 1 129 ? 27.333 43.036 29.349 1.00 83.62 129 PRO A CA 1
ATOM 1025 C C . PRO A 1 129 ? 26.293 42.400 28.416 1.00 83.62 129 PRO A C 1
ATOM 1027 O O . PRO A 1 129 ? 26.059 41.197 28.477 1.00 83.62 129 PRO A O 1
ATOM 1030 N N . ARG A 1 130 ? 25.724 43.182 27.485 1.00 83.50 130 ARG A N 1
ATOM 1031 C CA . ARG A 1 130 ? 24.732 42.690 26.506 1.00 83.50 130 ARG A CA 1
ATOM 1032 C C . ARG A 1 130 ? 25.304 41.639 25.554 1.00 83.50 130 ARG A C 1
ATOM 1034 O O . ARG A 1 130 ? 24.635 40.663 25.241 1.00 83.50 130 ARG A O 1
ATOM 1041 N N . LEU A 1 131 ? 26.544 41.833 25.105 1.00 87.56 131 LEU A N 1
ATOM 1042 C CA . LEU A 1 131 ? 27.219 40.906 24.196 1.00 87.56 131 LEU A CA 1
ATOM 1043 C C . LEU A 1 131 ? 27.597 39.606 24.912 1.00 87.56 131 LEU A C 1
ATOM 1045 O O . LEU A 1 131 ? 27.412 38.521 24.365 1.00 87.56 131 LEU A O 1
ATOM 1049 N N . LYS A 1 132 ? 28.082 39.735 26.151 1.00 89.56 132 LYS A N 1
ATOM 1050 C CA . LYS A 1 132 ? 28.401 38.615 27.036 1.00 89.56 132 LYS A CA 1
ATOM 1051 C C . LYS A 1 132 ? 27.176 37.719 27.260 1.00 89.56 132 LYS A C 1
ATOM 1053 O O . LYS A 1 132 ? 27.279 36.500 27.142 1.00 89.56 132 LYS A O 1
ATOM 1058 N N . LEU A 1 133 ? 26.016 38.330 27.520 1.00 89.12 133 LEU A N 1
ATOM 1059 C CA . LEU A 1 133 ? 24.747 37.627 27.724 1.00 89.12 133 LEU A CA 1
ATOM 1060 C C . LEU A 1 133 ? 24.258 36.929 26.445 1.00 89.12 133 LEU A C 1
ATOM 1062 O O . LEU A 1 133 ? 23.938 35.746 26.483 1.00 89.12 133 LEU A O 1
ATOM 1066 N N . ALA A 1 134 ? 24.286 37.627 25.306 1.00 89.31 134 ALA A N 1
ATOM 1067 C CA . ALA A 1 134 ? 23.900 37.070 24.010 1.00 89.31 134 ALA A CA 1
ATOM 1068 C C . ALA A 1 134 ? 24.747 35.846 23.617 1.00 89.31 134 ALA A C 1
ATOM 1070 O O . ALA A 1 134 ? 24.221 34.840 23.143 1.00 89.31 134 ALA A O 1
ATOM 1071 N N . ALA A 1 135 ? 26.065 35.909 23.837 1.00 91.62 135 ALA A N 1
ATOM 1072 C CA . ALA A 1 135 ? 26.961 34.789 23.565 1.00 91.62 135 ALA A CA 1
ATOM 1073 C C . ALA A 1 135 ? 26.659 33.581 24.463 1.00 91.62 135 ALA A C 1
ATOM 1075 O O . ALA A 1 135 ? 26.610 32.457 23.966 1.00 91.62 135 ALA A O 1
ATOM 1076 N N . ALA A 1 136 ? 26.411 33.811 25.757 1.00 92.25 136 ALA A N 1
ATOM 1077 C CA . ALA A 1 136 ? 26.018 32.757 26.689 1.00 92.25 136 ALA A CA 1
ATOM 1078 C C . ALA A 1 136 ? 24.697 32.089 26.280 1.00 92.25 136 ALA A C 1
ATOM 1080 O O . ALA A 1 136 ? 24.602 30.866 26.288 1.00 92.25 136 ALA A O 1
ATOM 1081 N N . GLU A 1 137 ? 23.707 32.878 25.865 1.00 91.44 137 GLU A N 1
ATOM 1082 C CA . GLU A 1 137 ? 22.397 32.385 25.438 1.00 91.44 137 GLU A CA 1
ATOM 1083 C C . GLU A 1 137 ? 22.478 31.479 24.199 1.00 91.44 137 GLU A C 1
ATOM 1085 O O . GLU A 1 137 ? 21.825 30.436 24.142 1.00 91.44 137 GLU A O 1
ATOM 1090 N N . ILE A 1 138 ? 23.299 31.851 23.210 1.00 90.62 138 ILE A N 1
ATOM 1091 C CA . ILE A 1 138 ? 23.506 31.040 22.004 1.00 90.62 138 ILE A CA 1
ATOM 1092 C C . ILE A 1 138 ? 24.298 29.770 22.342 1.00 90.62 138 ILE A C 1
ATOM 1094 O O . ILE A 1 138 ? 23.917 28.692 21.900 1.00 90.62 138 ILE A O 1
ATOM 1098 N N . LEU A 1 139 ? 25.366 29.869 23.144 1.00 91.38 139 LEU A N 1
ATOM 1099 C CA . LEU A 1 139 ? 26.188 28.714 23.533 1.00 91.38 139 LEU A CA 1
ATOM 1100 C C . LEU A 1 139 ? 25.364 27.633 24.241 1.00 91.38 139 LEU A C 1
ATOM 1102 O O . LEU A 1 139 ? 25.447 26.468 23.860 1.00 91.38 139 LEU A O 1
ATOM 1106 N N . ILE A 1 140 ? 24.511 28.031 25.187 1.00 90.31 140 ILE A N 1
ATOM 1107 C CA . ILE A 1 140 ? 23.646 27.107 25.931 1.00 90.31 140 ILE A CA 1
ATOM 1108 C C . ILE A 1 140 ? 22.652 26.411 24.999 1.00 90.31 140 ILE A C 1
ATOM 1110 O O . ILE A 1 140 ? 22.415 25.214 25.134 1.00 90.31 140 ILE A O 1
ATOM 1114 N N . HIS A 1 141 ? 22.112 27.130 24.011 1.00 86.75 141 HIS A N 1
ATOM 1115 C CA . HIS A 1 141 ? 21.241 26.535 22.997 1.00 86.75 141 HIS A CA 1
ATOM 1116 C C . HIS A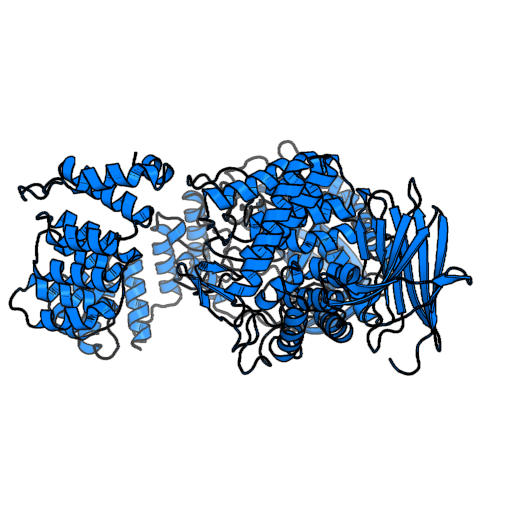 1 141 ? 21.971 25.513 22.109 1.00 86.75 141 HIS A C 1
ATOM 1118 O O . HIS A 1 141 ? 21.377 24.516 21.716 1.00 86.75 141 HIS A O 1
ATOM 1124 N N . LEU A 1 142 ? 23.262 25.736 21.838 1.00 85.12 142 LEU A N 1
ATOM 1125 C CA . LEU A 1 142 ? 24.126 24.831 21.069 1.00 85.12 142 LEU A CA 1
ATOM 1126 C C . LEU A 1 142 ? 24.684 23.657 21.901 1.00 85.12 142 LEU A C 1
ATOM 1128 O O . LEU A 1 142 ? 25.500 22.891 21.390 1.00 85.12 142 LEU A O 1
ATOM 1132 N N . GLY A 1 143 ? 24.278 23.520 23.169 1.00 83.50 143 GLY A N 1
ATOM 1133 C CA . GLY A 1 143 ? 24.733 22.459 24.074 1.00 83.50 143 GLY A CA 1
ATOM 1134 C C . GLY A 1 143 ? 26.049 22.742 24.808 1.00 83.50 143 GLY A C 1
ATOM 1135 O O . GLY A 1 143 ? 26.576 21.847 25.461 1.00 83.50 143 GLY A O 1
ATOM 1136 N N . ASP A 1 144 ? 26.592 23.962 24.736 1.00 89.62 144 ASP A N 1
ATOM 1137 C CA . ASP A 1 144 ? 27.799 24.360 25.469 1.00 89.62 144 ASP A CA 1
ATOM 1138 C C . ASP A 1 144 ? 27.448 25.118 26.762 1.00 89.62 144 ASP A C 1
ATOM 1140 O O . ASP A 1 144 ? 26.825 26.182 26.745 1.00 89.62 144 ASP A O 1
ATOM 1144 N N . THR A 1 145 ? 27.876 24.585 27.907 1.00 90.94 145 THR A N 1
ATOM 1145 C CA . THR A 1 145 ? 27.476 25.074 29.238 1.00 90.94 145 THR A CA 1
ATOM 1146 C C . THR A 1 145 ? 28.324 26.230 29.771 1.00 90.94 145 THR A C 1
ATOM 1148 O O . THR A 1 145 ? 28.041 26.753 30.849 1.00 90.94 145 THR A O 1
ATOM 1151 N N . SER A 1 146 ? 29.319 26.715 29.017 1.00 89.00 146 SER A N 1
ATOM 1152 C CA . SER A 1 146 ? 30.286 27.720 29.499 1.00 89.00 146 SER A CA 1
ATOM 1153 C C . SER A 1 146 ? 29.634 29.039 29.958 1.00 89.00 146 SER A C 1
ATOM 1155 O O . SER A 1 146 ? 30.210 29.778 30.754 1.00 89.00 146 SER A O 1
ATOM 1157 N N . GLY A 1 147 ? 28.431 29.350 29.458 1.00 87.00 147 GLY A N 1
ATOM 1158 C CA . GLY A 1 147 ? 27.646 30.538 29.813 1.00 87.00 147 GLY A CA 1
ATOM 1159 C C . GLY A 1 147 ? 26.580 30.338 30.903 1.00 87.00 147 GLY A C 1
ATOM 1160 O O . GLY A 1 147 ? 25.901 31.303 31.257 1.00 87.00 147 GLY A O 1
ATOM 1161 N N . ALA A 1 148 ? 26.414 29.126 31.444 1.00 89.44 148 ALA A N 1
ATOM 1162 C CA . ALA A 1 148 ? 25.283 28.744 32.296 1.00 89.44 148 ALA A CA 1
ATOM 1163 C C . ALA A 1 148 ? 25.123 29.645 33.531 1.00 89.44 148 ALA A C 1
ATOM 1165 O O . ALA A 1 148 ? 24.075 30.257 33.738 1.00 89.44 148 ALA A O 1
ATOM 1166 N N . ASN A 1 149 ? 26.194 29.802 34.313 1.00 88.00 149 ASN A N 1
ATOM 1167 C CA . ASN A 1 149 ? 26.188 30.591 35.551 1.00 88.00 149 ASN A CA 1
ATOM 1168 C C . ASN A 1 149 ? 25.880 32.078 35.308 1.00 88.00 149 ASN A C 1
ATOM 1170 O O . ASN A 1 149 ? 25.254 32.741 36.140 1.00 88.00 149 ASN A O 1
ATOM 1174 N N . LEU A 1 150 ? 26.281 32.611 34.148 1.00 88.88 150 LEU A N 1
ATOM 1175 C CA . LEU A 1 150 ? 25.967 33.986 33.766 1.00 88.88 150 LEU A CA 1
ATOM 1176 C C . LEU A 1 150 ? 24.465 34.169 33.532 1.00 88.88 150 LEU A C 1
ATOM 1178 O O . LEU A 1 150 ? 23.901 35.155 34.000 1.00 88.88 150 LEU A O 1
ATOM 1182 N N . LEU A 1 151 ? 23.818 33.230 32.840 1.00 89.69 151 LEU A N 1
ATOM 1183 C CA . LEU A 1 151 ? 22.383 33.301 32.566 1.00 89.69 151 LEU A CA 1
ATOM 1184 C C . LEU A 1 151 ? 21.549 33.031 33.826 1.00 89.69 151 LEU A C 1
ATOM 1186 O O . LEU A 1 151 ? 20.600 33.759 34.111 1.00 89.69 151 LEU A O 1
ATOM 1190 N N . LEU A 1 152 ? 21.934 32.040 34.637 1.00 88.69 152 LEU A N 1
ATOM 1191 C CA . LEU A 1 152 ? 21.214 31.686 35.867 1.00 88.69 152 LEU A CA 1
ATOM 1192 C C . LEU A 1 152 ? 21.253 32.794 36.936 1.00 88.69 152 LEU A C 1
ATOM 1194 O O . LEU A 1 152 ? 20.354 32.853 37.781 1.00 88.69 152 LEU A O 1
ATOM 1198 N N . SER A 1 153 ? 22.251 33.684 36.887 1.00 87.06 153 SER A N 1
ATOM 1199 C CA . SER A 1 153 ? 22.392 34.823 37.808 1.00 87.06 153 SER A CA 1
ATOM 1200 C C . SER A 1 153 ? 21.571 36.067 37.427 1.00 87.06 153 SER A C 1
ATOM 1202 O O . SER A 1 153 ? 21.508 37.002 38.229 1.00 87.06 153 SER A O 1
ATOM 1204 N N . GLN A 1 154 ? 20.891 36.087 36.270 1.00 89.12 154 GLN A N 1
ATOM 1205 C CA . GLN A 1 154 ? 20.071 37.223 35.811 1.00 89.12 154 GLN A CA 1
ATOM 1206 C C . GLN A 1 154 ? 18.735 37.329 36.569 1.00 89.12 154 GLN A C 1
ATOM 1208 O O . GLN A 1 154 ? 17.681 36.967 36.056 1.00 89.12 154 GLN A O 1
ATOM 1213 N N . LYS A 1 155 ? 18.765 37.801 37.822 1.00 81.81 155 LYS A N 1
ATOM 1214 C CA . LYS A 1 155 ? 17.596 37.803 38.729 1.00 81.81 155 LYS A CA 1
ATOM 1215 C C . LYS A 1 155 ? 16.364 38.546 38.195 1.00 81.81 155 LYS A C 1
ATOM 1217 O O . LYS A 1 155 ? 15.261 38.174 38.571 1.00 81.81 155 LYS A O 1
ATOM 1222 N N . GLU A 1 156 ? 16.555 39.559 37.355 1.00 82.19 156 GLU A N 1
ATOM 1223 C CA . GLU A 1 156 ? 15.478 40.390 36.796 1.00 82.19 156 GLU A CA 1
ATOM 1224 C C . GLU A 1 156 ? 14.781 39.755 35.577 1.00 82.19 156 GLU A C 1
ATOM 1226 O O . GLU A 1 156 ? 13.722 40.227 35.175 1.00 82.19 156 GLU A O 1
ATOM 1231 N N . ASP A 1 157 ? 15.334 38.673 35.011 1.00 84.12 157 ASP A N 1
ATOM 1232 C CA . ASP A 1 157 ? 14.772 37.969 33.852 1.00 84.12 157 ASP A CA 1
ATOM 1233 C C . ASP A 1 157 ? 14.463 36.501 34.195 1.00 84.12 157 ASP A C 1
ATOM 1235 O O . ASP A 1 157 ? 15.236 35.570 33.940 1.00 84.12 157 ASP A O 1
ATOM 1239 N N . GLU A 1 158 ? 13.307 36.290 34.830 1.00 83.94 158 GLU A N 1
ATOM 1240 C CA . GLU A 1 158 ? 12.845 34.958 35.238 1.00 83.94 158 GLU A CA 1
ATOM 1241 C C . GLU A 1 158 ? 12.643 34.009 34.047 1.00 83.94 158 GLU A C 1
ATOM 1243 O O . GLU A 1 158 ? 12.924 32.813 34.163 1.00 83.94 158 GLU A O 1
ATOM 1248 N N . ASN A 1 159 ? 12.221 34.533 32.891 1.00 82.69 159 ASN A N 1
ATOM 1249 C CA . ASN A 1 159 ? 11.998 33.743 31.679 1.00 82.69 159 ASN A CA 1
ATOM 1250 C C . ASN A 1 159 ? 13.315 33.218 31.107 1.00 82.69 159 ASN A C 1
ATOM 1252 O O . ASN A 1 159 ? 13.411 32.034 30.777 1.00 82.69 159 ASN A O 1
ATOM 1256 N N . LEU A 1 160 ? 14.343 34.067 31.032 1.00 85.12 160 LEU A N 1
ATOM 1257 C CA . LEU A 1 160 ? 15.678 33.666 30.592 1.00 85.12 160 LEU A CA 1
ATOM 1258 C C . LEU A 1 160 ? 16.289 32.627 31.536 1.00 85.12 160 LEU A C 1
ATOM 1260 O O . LEU A 1 160 ? 16.844 31.623 31.078 1.00 85.12 160 LEU A O 1
ATOM 1264 N N . ARG A 1 161 ? 16.150 32.823 32.854 1.00 89.69 161 ARG A N 1
ATOM 1265 C CA . ARG A 1 161 ? 16.623 31.861 33.863 1.00 89.69 161 ARG A CA 1
ATOM 1266 C C . ARG A 1 161 ? 15.935 30.512 33.725 1.00 89.69 161 ARG A C 1
ATOM 1268 O O . ARG A 1 161 ? 16.604 29.481 33.770 1.00 89.69 161 ARG A O 1
ATOM 1275 N N . LEU A 1 162 ? 14.620 30.513 33.529 1.00 88.06 162 LEU A N 1
ATOM 1276 C CA . LEU A 1 162 ? 13.850 29.292 33.341 1.00 88.06 162 LEU A CA 1
ATOM 1277 C C . LEU A 1 162 ? 14.201 28.588 32.023 1.00 88.06 162 LEU A C 1
ATOM 1279 O O . LEU A 1 162 ? 14.432 27.380 32.021 1.00 88.06 162 LEU A O 1
ATOM 1283 N N . ALA A 1 163 ? 14.304 29.328 30.917 1.00 85.81 163 ALA A N 1
ATOM 1284 C CA . ALA A 1 163 ? 14.724 28.785 29.625 1.00 85.81 163 ALA A CA 1
ATOM 1285 C C . ALA A 1 163 ? 16.125 28.157 29.705 1.00 85.81 163 ALA A C 1
ATOM 1287 O O . ALA A 1 163 ? 16.349 27.069 29.178 1.00 85.81 163 ALA A O 1
ATOM 1288 N N . THR A 1 164 ? 17.038 28.804 30.430 1.00 89.25 164 THR A N 1
ATOM 1289 C CA . THR A 1 164 ? 18.378 28.276 30.713 1.00 89.25 164 THR A CA 1
ATOM 1290 C C . THR A 1 164 ? 18.302 26.994 31.543 1.00 89.25 164 THR A C 1
ATOM 1292 O O . THR A 1 164 ? 18.904 25.989 31.176 1.00 89.25 164 THR A O 1
ATOM 1295 N N . ALA A 1 165 ? 17.529 26.998 32.632 1.00 89.75 165 ALA A N 1
ATOM 1296 C CA . ALA A 1 165 ? 17.361 25.840 33.509 1.00 89.75 165 ALA A CA 1
ATOM 1297 C C . ALA A 1 165 ? 16.809 24.606 32.772 1.00 89.75 165 ALA A C 1
ATOM 1299 O O . ALA A 1 165 ? 17.212 23.482 33.064 1.00 89.75 165 ALA A O 1
ATOM 1300 N N . LEU A 1 166 ? 15.925 24.802 31.790 1.00 88.12 166 LEU A N 1
ATOM 1301 C CA . LEU A 1 166 ? 15.379 23.714 30.972 1.00 88.12 166 LEU A CA 1
ATOM 1302 C C . LEU A 1 166 ? 16.427 23.066 30.046 1.00 88.12 166 LEU A C 1
ATOM 1304 O O . LEU A 1 166 ? 16.326 21.872 29.761 1.00 88.12 166 LEU A O 1
ATOM 1308 N N . LEU A 1 167 ? 17.438 23.819 29.604 1.00 86.62 167 LEU A N 1
ATOM 1309 C CA . LEU A 1 167 ? 18.471 23.346 28.671 1.00 86.62 167 LEU A CA 1
ATOM 1310 C C . LEU A 1 167 ? 19.667 22.672 29.362 1.00 86.62 167 LEU A C 1
ATOM 1312 O O . LEU A 1 167 ? 20.363 21.883 28.734 1.00 86.62 167 LEU A O 1
ATOM 1316 N N . LEU A 1 168 ? 19.904 22.951 30.645 1.00 88.44 168 LEU A N 1
ATOM 1317 C CA . LEU A 1 168 ? 21.073 22.456 31.380 1.00 88.44 168 LEU A CA 1
ATOM 1318 C C . LEU A 1 168 ? 20.925 21.012 31.874 1.00 88.44 168 LEU A C 1
ATOM 1320 O O . LEU A 1 168 ? 19.827 20.578 32.211 1.00 88.44 168 LEU A O 1
ATOM 1324 N N . SER A 1 169 ? 22.029 20.270 31.933 1.00 86.19 169 SER A N 1
ATOM 1325 C CA . SER A 1 169 ? 22.095 18.902 32.465 1.00 86.19 169 SER A CA 1
ATOM 1326 C C . SER A 1 169 ? 22.073 18.857 34.003 1.00 86.19 169 SER A C 1
ATOM 1328 O O . SER A 1 169 ? 22.051 19.885 34.687 1.00 86.19 169 SER A O 1
ATOM 1330 N N . ASP A 1 170 ? 22.091 17.641 34.544 1.00 84.94 170 ASP A N 1
ATOM 1331 C CA . ASP A 1 170 ? 22.198 17.324 35.972 1.00 84.94 170 ASP A CA 1
ATOM 1332 C C . ASP A 1 170 ? 23.473 17.858 36.641 1.00 84.94 170 ASP A C 1
ATOM 1334 O O . ASP A 1 170 ? 23.451 18.154 37.834 1.00 84.94 170 ASP A O 1
ATOM 1338 N N . GLU A 1 171 ? 24.537 18.124 35.883 1.00 86.12 171 GLU A N 1
ATOM 1339 C CA . GLU A 1 171 ? 25.739 18.816 36.378 1.00 86.12 171 GLU A CA 1
ATOM 1340 C C . GLU A 1 171 ? 25.434 20.178 37.039 1.00 86.12 171 GLU A C 1
ATOM 1342 O O . GLU A 1 171 ? 26.177 20.630 37.908 1.00 86.12 171 GLU A O 1
ATOM 1347 N N . HIS A 1 172 ? 24.331 20.836 36.655 1.00 88.44 172 HIS A N 1
ATOM 1348 C CA . HIS A 1 172 ? 23.913 22.136 37.197 1.00 88.44 172 HIS A CA 1
ATOM 1349 C C . HIS A 1 172 ? 22.732 22.031 38.176 1.00 88.44 172 HIS A C 1
ATOM 1351 O O . HIS A 1 172 ? 22.116 23.053 38.502 1.00 88.44 172 HIS A O 1
ATOM 1357 N N . LEU A 1 173 ? 22.400 20.818 38.642 1.00 86.81 173 LEU A N 1
ATOM 1358 C CA . LEU A 1 173 ? 21.178 20.515 39.393 1.00 86.81 173 LEU A CA 1
ATOM 1359 C C . LEU A 1 173 ? 20.942 21.466 40.573 1.00 86.81 173 LEU A C 1
ATOM 1361 O O . LEU A 1 173 ? 19.849 22.016 40.692 1.00 86.81 173 LEU A O 1
ATOM 1365 N N . GLU A 1 174 ? 21.957 21.724 41.404 1.00 87.38 174 GLU A N 1
ATOM 1366 C CA . GLU A 1 174 ? 21.826 22.609 42.574 1.00 87.38 174 GLU A CA 1
ATOM 1367 C C . GLU A 1 174 ? 21.364 24.026 42.201 1.00 87.38 174 GLU A C 1
ATOM 1369 O O . GLU A 1 174 ? 20.559 24.633 42.909 1.00 87.38 174 GLU A O 1
ATOM 1374 N N . SER A 1 175 ? 21.834 24.540 41.061 1.00 87.38 175 SER A N 1
ATOM 1375 C CA . SER A 1 175 ? 21.537 25.901 40.603 1.00 87.38 175 SER A CA 1
ATOM 1376 C C . SER A 1 175 ? 20.182 26.005 39.899 1.00 87.38 175 SER A C 1
ATOM 1378 O O . SER A 1 175 ? 19.501 27.028 40.013 1.00 87.38 175 SER A O 1
ATOM 1380 N N . ILE A 1 176 ? 19.772 24.962 39.173 1.00 91.38 176 ILE A N 1
ATOM 1381 C CA . ILE A 1 176 ? 18.530 24.974 38.384 1.00 91.38 176 ILE A CA 1
ATOM 1382 C C . ILE A 1 176 ? 17.317 24.479 39.175 1.00 91.38 176 ILE A C 1
ATOM 1384 O O . ILE A 1 176 ? 16.199 24.923 38.912 1.00 91.38 176 ILE A O 1
ATOM 1388 N N . LEU A 1 177 ? 17.506 23.612 40.175 1.00 87.75 177 LEU A N 1
ATOM 1389 C CA . LEU A 1 177 ? 16.409 22.994 40.921 1.00 87.75 177 LEU A CA 1
ATOM 1390 C C . LEU A 1 177 ? 15.470 24.018 41.594 1.00 87.75 177 LEU A C 1
ATOM 1392 O O . LEU A 1 177 ? 14.255 23.855 41.464 1.00 87.75 177 LEU A O 1
ATOM 1396 N N . PRO A 1 178 ? 15.947 25.098 42.252 1.00 88.31 178 PRO A N 1
ATOM 1397 C CA . PRO A 1 178 ? 15.059 26.127 42.802 1.00 88.31 178 PRO A CA 1
ATOM 1398 C C . PRO A 1 178 ? 14.255 26.870 41.724 1.00 88.31 178 PRO A C 1
ATOM 1400 O O . PRO A 1 178 ? 13.094 27.209 41.946 1.00 88.31 178 PRO A O 1
ATOM 1403 N N . ILE A 1 179 ? 14.857 27.099 40.550 1.00 89.25 179 ILE A N 1
ATOM 1404 C CA . ILE A 1 179 ? 14.220 27.787 39.415 1.00 89.25 179 ILE A CA 1
ATOM 1405 C C . ILE A 1 179 ? 13.100 26.918 38.845 1.00 89.25 179 ILE A C 1
ATOM 1407 O O . ILE A 1 179 ? 11.979 27.395 38.676 1.00 89.25 179 ILE A O 1
ATOM 1411 N N . LEU A 1 180 ? 13.385 25.633 38.614 1.00 87.50 180 LEU A N 1
ATOM 1412 C CA . LEU A 1 180 ? 12.401 24.664 38.135 1.00 87.50 180 LEU A CA 1
ATOM 1413 C C . LEU A 1 180 ? 11.253 24.503 39.143 1.00 87.50 180 LEU A C 1
ATOM 1415 O O . LEU A 1 180 ? 10.092 24.565 38.751 1.00 87.50 180 LEU A O 1
ATOM 1419 N N . LYS A 1 181 ? 11.549 24.401 40.448 1.00 83.69 181 LYS A N 1
ATOM 1420 C CA . LYS A 1 181 ? 10.520 24.327 41.503 1.00 83.69 181 LYS A CA 1
ATOM 1421 C C . LYS A 1 181 ? 9.607 25.550 41.524 1.00 83.69 181 LYS A C 1
ATOM 1423 O O . LYS A 1 181 ? 8.394 25.386 41.590 1.00 83.69 181 LYS A O 1
ATOM 1428 N N . ASN A 1 182 ? 10.161 26.761 41.443 1.00 85.12 182 ASN A N 1
ATOM 1429 C CA . ASN A 1 182 ? 9.344 27.977 41.383 1.00 85.12 182 ASN A CA 1
ATOM 1430 C C . ASN A 1 182 ? 8.490 28.017 40.104 1.00 85.12 182 ASN A C 1
ATOM 1432 O O . ASN A 1 182 ? 7.310 28.366 40.135 1.00 85.12 182 ASN A O 1
ATOM 1436 N N . GLY A 1 183 ? 9.067 27.577 38.984 1.00 84.06 183 GLY A N 1
ATOM 1437 C CA . GLY A 1 183 ? 8.382 27.500 37.701 1.00 84.06 183 GLY A CA 1
ATOM 1438 C C . GLY A 1 183 ? 7.224 26.490 37.651 1.00 84.06 183 GLY A C 1
ATOM 1439 O O . GLY A 1 183 ? 6.409 26.567 36.735 1.00 84.06 183 GLY A O 1
ATOM 1440 N N . LEU A 1 184 ? 7.066 25.588 38.628 1.00 81.12 184 LEU A N 1
ATOM 1441 C CA . LEU A 1 184 ? 5.873 24.730 38.713 1.00 81.12 184 LEU A CA 1
ATOM 1442 C C . LEU A 1 184 ? 4.575 25.541 38.877 1.00 81.12 184 LEU A C 1
ATOM 1444 O O . LEU A 1 184 ? 3.519 25.087 38.445 1.00 81.12 184 LEU A O 1
ATOM 1448 N N . ASN A 1 185 ? 4.658 26.764 39.412 1.00 80.44 185 ASN A N 1
ATOM 1449 C CA . ASN A 1 185 ? 3.530 27.696 39.530 1.00 80.44 185 ASN A CA 1
ATOM 1450 C C . ASN A 1 185 ? 3.368 28.613 38.306 1.00 80.44 185 ASN A C 1
ATOM 1452 O O . ASN A 1 185 ? 2.584 29.563 38.337 1.00 80.44 185 ASN A O 1
ATOM 1456 N N . HIS A 1 186 ? 4.115 28.370 37.226 1.00 83.25 186 HIS A N 1
ATOM 1457 C CA . HIS A 1 186 ? 4.055 29.198 36.027 1.00 83.25 186 HIS A CA 1
ATOM 1458 C C . HIS A 1 186 ? 2.635 29.221 35.447 1.00 83.25 186 HIS A C 1
ATOM 1460 O O . HIS A 1 186 ? 1.969 28.188 35.395 1.00 83.25 186 HIS A O 1
ATOM 1466 N N . ARG A 1 187 ? 2.167 30.383 34.969 1.00 80.56 187 ARG A N 1
ATOM 1467 C CA . ARG A 1 187 ? 0.784 30.559 34.479 1.00 80.56 187 ARG A CA 1
ATOM 1468 C C . ARG A 1 187 ? 0.442 29.627 33.303 1.00 80.56 187 ARG A C 1
ATOM 1470 O O . ARG A 1 187 ? -0.671 29.119 33.214 1.00 80.56 187 ARG A O 1
ATOM 1477 N N . GLU A 1 188 ? 1.415 29.372 32.429 1.00 77.12 188 GLU A N 1
ATOM 1478 C CA . GLU A 1 188 ? 1.250 28.585 31.198 1.00 77.12 188 GLU A CA 1
ATOM 1479 C C . GLU A 1 188 ? 1.469 27.089 31.447 1.00 77.12 188 GLU A C 1
ATOM 1481 O O . GLU A 1 188 ? 2.539 26.676 31.901 1.00 77.12 188 GLU A O 1
ATOM 1486 N N . ALA A 1 189 ? 0.479 26.271 31.082 1.00 73.62 189 ALA A N 1
ATOM 1487 C CA . ALA A 1 189 ? 0.497 24.822 31.278 1.00 73.62 189 ALA A CA 1
ATOM 1488 C C . ALA A 1 189 ? 1.640 24.114 30.521 1.00 73.62 189 ALA A C 1
ATOM 1490 O O . ALA A 1 189 ? 2.295 23.237 31.082 1.00 73.62 189 ALA A O 1
ATOM 1491 N N . LYS A 1 190 ? 1.961 24.564 29.296 1.00 73.62 190 LYS A N 1
ATOM 1492 C CA . LYS A 1 190 ? 3.084 24.048 28.483 1.00 73.62 190 LYS A CA 1
ATOM 1493 C C . LYS A 1 190 ? 4.426 24.179 29.198 1.00 73.62 190 LYS A C 1
ATOM 1495 O O . LYS A 1 190 ? 5.253 23.272 29.151 1.00 73.62 190 LYS A O 1
ATOM 1500 N N . THR A 1 191 ? 4.633 25.300 29.878 1.00 80.25 191 THR A N 1
ATOM 1501 C CA . THR A 1 191 ? 5.847 25.554 30.654 1.00 80.25 191 THR A CA 1
ATOM 1502 C C . THR A 1 191 ? 5.892 24.670 31.894 1.00 80.25 191 THR A C 1
ATOM 1504 O O . THR A 1 191 ? 6.919 24.043 32.139 1.00 80.25 191 THR A O 1
ATOM 1507 N N . ARG A 1 192 ? 4.767 24.519 32.610 1.00 82.94 192 ARG A N 1
ATOM 1508 C CA . ARG A 1 192 ? 4.670 23.585 33.745 1.00 82.94 192 ARG A CA 1
ATOM 1509 C C . ARG A 1 192 ? 5.008 22.147 33.335 1.00 82.94 192 ARG A C 1
ATOM 1511 O O . ARG A 1 192 ? 5.805 21.511 34.012 1.00 82.94 192 ARG A O 1
ATOM 1518 N N . LEU A 1 193 ? 4.490 21.654 32.206 1.00 78.62 193 LEU A N 1
ATOM 1519 C CA . LEU A 1 193 ? 4.792 20.301 31.718 1.00 78.62 193 LEU A CA 1
ATOM 1520 C C . LEU A 1 193 ? 6.275 20.126 31.355 1.00 78.62 193 LEU A C 1
ATOM 1522 O O . LEU A 1 193 ? 6.886 19.141 31.760 1.00 78.62 193 LEU A O 1
ATOM 1526 N N . LYS A 1 194 ? 6.880 21.095 30.651 1.00 81.69 194 LYS A N 1
ATOM 1527 C CA . LYS A 1 194 ? 8.325 21.072 30.352 1.00 81.69 194 LYS A CA 1
ATOM 1528 C C . LYS A 1 194 ? 9.167 20.989 31.622 1.00 81.69 194 LYS A C 1
ATOM 1530 O O . LYS A 1 194 ? 10.144 20.251 31.655 1.00 81.69 194 LYS A O 1
ATOM 1535 N N . ILE A 1 195 ? 8.780 21.730 32.658 1.00 84.56 195 ILE A N 1
ATOM 1536 C CA . ILE A 1 195 ? 9.448 21.716 33.961 1.00 84.56 195 ILE A CA 1
ATOM 1537 C C . ILE A 1 195 ? 9.279 20.362 34.646 1.00 84.56 195 ILE A C 1
ATOM 1539 O O . ILE A 1 195 ? 10.255 19.830 35.160 1.00 84.56 195 ILE A O 1
ATOM 1543 N N . ILE A 1 196 ? 8.071 19.795 34.638 1.00 79.00 196 ILE A N 1
ATOM 1544 C CA . ILE A 1 196 ? 7.788 18.475 35.216 1.00 79.00 196 ILE A CA 1
ATOM 1545 C C . ILE A 1 196 ? 8.631 17.396 34.527 1.00 79.00 196 ILE A C 1
ATOM 1547 O O . ILE A 1 196 ? 9.324 16.647 35.211 1.00 79.00 196 ILE A O 1
ATOM 1551 N N . ASN A 1 197 ? 8.626 17.358 33.190 1.00 80.12 197 ASN A N 1
ATOM 1552 C CA . ASN A 1 197 ? 9.432 16.411 32.418 1.00 80.12 197 ASN A CA 1
ATOM 1553 C C . ASN A 1 197 ? 10.923 16.612 32.709 1.00 80.12 197 ASN A C 1
ATOM 1555 O O . ASN A 1 197 ? 11.624 15.652 33.002 1.00 80.12 197 ASN A O 1
ATOM 1559 N N . LYS A 1 198 ? 11.387 17.868 32.761 1.00 84.75 198 LYS A N 1
ATOM 1560 C CA . LYS A 1 198 ? 12.773 18.184 33.113 1.00 84.75 198 LYS A CA 1
ATOM 1561 C C . LYS A 1 198 ? 13.150 17.698 34.513 1.00 84.75 198 LYS A C 1
ATOM 1563 O O . LYS A 1 198 ? 14.232 17.159 34.700 1.00 84.75 198 LYS A O 1
ATOM 1568 N N . LEU A 1 199 ? 12.287 17.899 35.507 1.00 82.50 199 LEU A N 1
ATOM 1569 C CA . LEU A 1 199 ? 12.515 17.419 36.871 1.00 82.50 199 LEU A CA 1
ATOM 1570 C C . LEU A 1 199 ? 12.570 15.885 36.917 1.00 82.50 199 LEU A C 1
ATOM 1572 O O . LEU A 1 199 ? 13.417 15.340 37.624 1.00 82.50 199 LEU A O 1
ATOM 1576 N N . ALA A 1 200 ? 11.724 15.199 36.143 1.00 78.75 200 ALA A N 1
ATOM 1577 C CA . ALA A 1 200 ? 11.752 13.744 36.016 1.00 78.75 200 ALA A CA 1
ATOM 1578 C C . ALA A 1 200 ? 13.053 13.241 35.362 1.00 78.75 200 ALA A C 1
ATOM 1580 O O . ALA A 1 200 ? 13.687 12.346 35.918 1.00 78.75 200 ALA A O 1
ATOM 1581 N N . ASP A 1 201 ? 13.493 13.863 34.261 1.00 80.94 201 ASP A N 1
ATOM 1582 C CA . ASP A 1 201 ? 14.761 13.547 33.580 1.00 80.94 201 ASP A CA 1
ATOM 1583 C C . ASP A 1 201 ? 15.974 13.732 34.509 1.00 80.94 201 ASP A C 1
ATOM 1585 O O . ASP A 1 201 ? 16.946 12.986 34.439 1.00 80.94 201 ASP A O 1
ATOM 1589 N N . LEU A 1 202 ? 15.900 14.703 35.426 1.00 82.62 202 LEU A N 1
ATOM 1590 C CA . LEU A 1 202 ? 16.905 14.972 36.463 1.00 82.62 202 LEU A CA 1
ATOM 1591 C C . LEU A 1 202 ? 16.774 14.063 37.707 1.00 82.62 202 LEU A C 1
ATOM 1593 O O . LEU A 1 202 ? 17.364 14.349 38.755 1.00 82.62 202 LEU A O 1
ATOM 1597 N N . GLY A 1 203 ? 15.955 13.008 37.643 1.00 78.56 203 GLY A N 1
ATOM 1598 C CA . GLY A 1 203 ? 15.768 12.040 38.728 1.00 78.56 203 GLY A CA 1
ATOM 1599 C C . GLY A 1 203 ? 15.022 12.583 39.955 1.00 78.56 203 GLY A C 1
ATOM 1600 O O . GLY A 1 203 ? 15.046 11.959 41.016 1.00 78.56 203 GLY A O 1
ATOM 1601 N N . GLN A 1 204 ? 14.351 13.735 39.851 1.00 80.81 204 GLN A N 1
ATOM 1602 C CA . GLN A 1 204 ? 13.621 14.364 40.958 1.00 80.81 204 GLN A CA 1
ATOM 1603 C C . GLN A 1 204 ? 12.209 13.772 41.100 1.00 80.81 204 GLN A C 1
ATOM 1605 O O . GLN A 1 204 ? 11.195 14.438 40.881 1.00 80.81 204 GLN A O 1
ATOM 1610 N N . THR A 1 205 ? 12.142 12.499 41.492 1.00 62.81 205 THR A N 1
ATOM 1611 C CA . THR A 1 205 ? 10.910 11.688 41.497 1.00 62.81 205 THR A CA 1
ATOM 1612 C C . THR A 1 205 ? 9.832 12.167 42.480 1.00 62.81 205 THR A C 1
ATOM 1614 O O . THR A 1 205 ? 8.647 11.929 42.261 1.00 62.81 205 THR A O 1
ATOM 1617 N N . ASN A 1 206 ? 10.198 12.920 43.521 1.00 63.41 206 ASN A N 1
ATOM 1618 C CA . ASN A 1 206 ? 9.245 13.491 44.487 1.00 63.41 206 ASN A CA 1
ATOM 1619 C C . ASN A 1 206 ? 8.315 14.565 43.886 1.00 63.41 206 ASN A C 1
ATOM 1621 O O . ASN A 1 206 ? 7.349 14.965 44.533 1.00 63.41 206 ASN A O 1
ATOM 1625 N N . PHE A 1 207 ? 8.608 15.043 42.672 1.00 62.31 207 PHE A N 1
ATOM 1626 C CA . PHE A 1 207 ? 7.808 16.033 41.940 1.00 62.31 207 PHE A CA 1
ATOM 1627 C C . PHE A 1 207 ? 7.028 15.411 40.775 1.00 62.31 207 PHE A C 1
ATOM 1629 O O . PHE A 1 207 ? 6.502 16.138 39.931 1.00 62.31 207 PHE A O 1
ATOM 1636 N N . ILE A 1 208 ? 6.948 14.075 40.717 1.00 64.00 208 ILE A N 1
ATOM 1637 C CA . ILE A 1 208 ? 6.131 13.371 39.730 1.00 64.00 208 ILE A CA 1
ATOM 1638 C C . ILE A 1 208 ? 4.665 13.710 40.003 1.00 64.00 208 ILE A C 1
ATOM 1640 O O . ILE A 1 208 ? 4.076 13.312 41.008 1.00 64.00 208 ILE A O 1
ATOM 1644 N N . ILE A 1 209 ? 4.088 14.479 39.086 1.00 72.12 209 ILE A N 1
ATOM 1645 C CA . ILE A 1 209 ? 2.659 14.746 39.015 1.00 72.12 209 ILE A CA 1
ATOM 1646 C C . ILE A 1 209 ? 1.896 13.413 38.941 1.00 72.12 209 ILE A C 1
ATOM 1648 O O . ILE A 1 209 ? 2.331 12.479 38.262 1.00 72.12 209 ILE A O 1
ATOM 1652 N N . SER A 1 210 ? 0.759 13.295 39.633 1.00 81.50 210 SER A N 1
ATOM 1653 C CA . SER A 1 210 ? -0.046 12.076 39.514 1.00 81.50 210 SER A CA 1
ATOM 1654 C C . SER A 1 210 ? -0.501 11.892 38.060 1.00 81.50 210 SER A C 1
ATOM 1656 O O . SER A 1 210 ? -0.693 12.868 37.335 1.00 81.50 210 SER A O 1
ATOM 1658 N N . THR A 1 211 ? -0.727 10.653 37.616 1.00 84.12 211 THR A N 1
ATOM 1659 C CA . THR A 1 211 ? -1.271 10.370 36.273 1.00 84.12 211 THR A CA 1
ATOM 1660 C C . THR A 1 211 ? -2.527 11.193 35.983 1.00 84.12 211 THR A C 1
ATOM 1662 O O . THR A 1 211 ? -2.695 11.715 34.883 1.00 84.12 211 THR A O 1
ATOM 1665 N N . LYS A 1 212 ? -3.391 11.344 36.994 1.00 87.81 212 LYS A N 1
ATOM 1666 C CA . LYS A 1 212 ? -4.615 12.142 36.915 1.00 87.81 212 LYS A CA 1
ATOM 1667 C C . LYS A 1 212 ? -4.304 13.619 36.672 1.00 87.81 212 LYS A C 1
ATOM 1669 O O . LYS A 1 212 ? -4.895 14.222 35.783 1.00 87.81 212 LYS A O 1
ATOM 1674 N N . ASP A 1 213 ? -3.380 14.187 37.435 1.00 83.81 213 ASP A N 1
ATOM 1675 C CA . ASP A 1 213 ? -3.028 15.602 37.331 1.00 83.81 213 ASP A CA 1
ATOM 1676 C C . ASP A 1 213 ? -2.266 15.895 36.027 1.00 83.81 213 ASP A C 1
ATOM 1678 O O . ASP A 1 213 ? -2.513 16.924 35.399 1.00 83.81 213 ASP A O 1
ATOM 1682 N N . LYS A 1 214 ? -1.413 14.967 35.555 1.00 85.00 214 LYS A N 1
ATOM 1683 C CA . LYS A 1 214 ? -0.763 15.059 34.235 1.00 85.00 214 LYS A CA 1
ATOM 1684 C C . LYS A 1 214 ? -1.814 15.121 33.136 1.00 85.00 214 LYS A C 1
ATOM 1686 O O . LYS A 1 214 ? -1.751 15.986 32.269 1.00 85.00 214 LYS A O 1
ATOM 1691 N N . PHE A 1 215 ? -2.789 14.218 33.197 1.00 89.56 215 PHE A N 1
ATOM 1692 C CA . PHE A 1 215 ? -3.867 14.157 32.223 1.00 89.56 215 PHE A CA 1
ATOM 1693 C C . PHE A 1 215 ? -4.688 15.453 32.208 1.00 89.56 215 PHE A C 1
ATOM 1695 O O . PHE A 1 215 ? -4.926 16.016 31.145 1.00 89.56 215 PHE A O 1
ATOM 1702 N N . LEU A 1 216 ? -5.060 15.981 33.378 1.00 89.94 216 LEU A N 1
ATOM 1703 C CA . LEU A 1 216 ? -5.774 17.259 33.481 1.00 89.94 216 LEU A CA 1
ATOM 1704 C C . LEU A 1 216 ? -4.950 18.435 32.933 1.00 89.94 216 LEU A C 1
ATOM 1706 O O . LEU A 1 216 ? -5.498 19.265 32.214 1.00 89.94 216 LEU A O 1
ATOM 1710 N N . LEU A 1 217 ? -3.641 18.475 33.204 1.00 85.62 217 LEU A N 1
ATOM 1711 C CA . LEU A 1 217 ? -2.748 19.502 32.665 1.00 85.62 217 LEU A CA 1
ATOM 1712 C C . LEU A 1 217 ? -2.679 19.453 31.132 1.00 85.62 217 LEU A C 1
ATOM 1714 O O . LEU A 1 217 ? -2.710 20.499 30.484 1.00 85.62 217 LEU A O 1
ATOM 1718 N N . LEU A 1 218 ? -2.605 18.252 30.551 1.00 88.50 218 LEU A N 1
ATOM 1719 C CA . LEU A 1 218 ? -2.628 18.069 29.100 1.00 88.50 218 LEU A CA 1
ATOM 1720 C C . LEU A 1 218 ? -3.962 18.527 28.495 1.00 88.50 218 LEU A C 1
ATOM 1722 O O . LEU A 1 218 ? -3.959 19.165 27.443 1.00 88.50 218 LEU A O 1
ATOM 1726 N N . LEU A 1 219 ? -5.090 18.253 29.162 1.00 92.00 219 LEU A N 1
ATOM 1727 C CA . LEU A 1 219 ? -6.401 18.742 28.725 1.00 92.00 219 LEU A CA 1
ATOM 1728 C C . LEU A 1 219 ? -6.464 20.270 28.728 1.00 92.00 219 LEU A C 1
ATOM 1730 O O . LEU A 1 219 ? -6.916 20.848 27.744 1.00 92.00 219 LEU A O 1
ATOM 1734 N N . ASP A 1 220 ? -5.959 20.922 29.778 1.00 88.38 220 ASP A N 1
ATOM 1735 C CA . ASP A 1 220 ? -5.901 22.387 29.847 1.00 88.38 220 ASP A CA 1
ATOM 1736 C C . ASP A 1 220 ? -5.043 22.967 28.706 1.00 88.38 220 ASP A C 1
ATOM 1738 O O . ASP A 1 220 ? -5.398 23.985 28.110 1.00 88.38 220 ASP A O 1
ATOM 1742 N N . MET A 1 221 ? -3.923 22.313 28.370 1.00 87.25 221 MET A N 1
ATOM 1743 C CA . MET A 1 221 ? -3.081 22.705 27.232 1.00 87.25 221 MET A CA 1
ATOM 1744 C C . MET A 1 221 ? -3.824 22.570 25.905 1.00 87.25 221 MET A C 1
ATOM 1746 O O . MET A 1 221 ? -3.770 23.475 25.074 1.00 87.25 221 MET A O 1
ATOM 1750 N N . LEU A 1 222 ? -4.509 21.444 25.706 1.00 89.19 222 LEU A N 1
ATOM 1751 C CA . LEU A 1 222 ? -5.256 21.170 24.486 1.00 89.19 222 LEU A CA 1
ATOM 1752 C C . LEU A 1 222 ? -6.427 22.146 24.299 1.00 89.19 222 LEU A C 1
ATOM 1754 O O . LEU A 1 222 ? -6.691 22.603 23.186 1.00 89.19 222 LEU A O 1
ATOM 1758 N N . GLU A 1 223 ? -7.111 22.484 25.389 1.00 89.81 223 GLU A N 1
ATOM 1759 C CA . GLU A 1 223 ? -8.224 23.433 25.418 1.00 89.81 223 GLU A CA 1
ATOM 1760 C C . GLU A 1 223 ? -7.775 24.840 24.993 1.00 89.81 223 GLU A C 1
ATOM 1762 O O . GLU A 1 223 ? -8.457 25.503 24.203 1.00 89.81 223 GLU A O 1
ATOM 1767 N N . GLN A 1 224 ? -6.590 25.255 25.456 1.00 85.62 224 GLN A N 1
ATOM 1768 C CA . GLN A 1 224 ? -6.014 26.580 25.221 1.00 85.62 224 GLN A CA 1
ATOM 1769 C C . GLN A 1 224 ? -5.288 26.731 23.877 1.00 85.62 224 GLN A C 1
ATOM 1771 O O . GLN A 1 224 ? -5.007 27.863 23.496 1.00 85.62 224 GLN A O 1
ATOM 1776 N N . GLU A 1 225 ? -4.971 25.649 23.156 1.00 86.88 225 GLU A N 1
ATOM 1777 C CA . GLU A 1 225 ? -4.164 25.718 21.930 1.00 86.88 225 GLU A CA 1
ATOM 1778 C C . GLU A 1 225 ? -5.001 26.153 20.701 1.00 86.88 225 GLU A C 1
ATOM 1780 O O . GLU A 1 225 ? -5.843 25.389 20.196 1.00 86.88 225 GLU A O 1
ATOM 1785 N N . PRO A 1 226 ? -4.791 27.372 20.159 1.00 82.50 226 PRO A N 1
ATOM 1786 C CA . PRO A 1 226 ? -5.556 27.861 19.015 1.00 82.50 226 PRO A CA 1
ATOM 1787 C C . PRO A 1 226 ? -5.136 27.227 17.680 1.00 82.50 226 PRO A C 1
ATOM 1789 O O . PRO A 1 226 ? -5.940 27.225 16.744 1.00 82.50 226 PRO A O 1
ATOM 1792 N N . ASN A 1 227 ? -3.935 26.654 17.573 1.00 80.12 227 ASN A N 1
ATOM 1793 C CA . ASN A 1 227 ? -3.405 26.147 16.311 1.00 80.12 227 ASN A CA 1
ATOM 1794 C C . ASN A 1 227 ? -3.603 24.633 16.174 1.00 80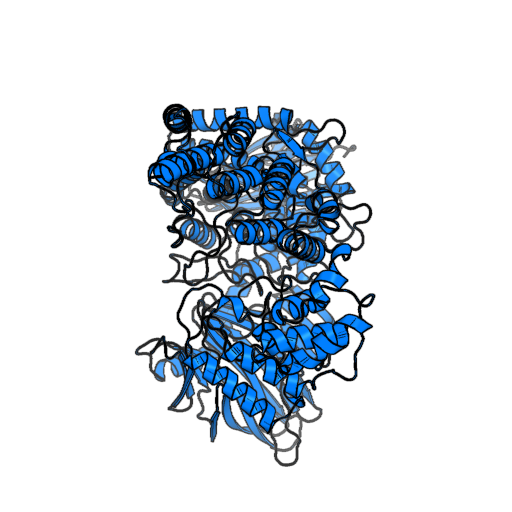.12 227 ASN A C 1
ATOM 1796 O O . ASN A 1 227 ? -3.006 23.864 16.918 1.00 80.12 227 ASN A O 1
ATOM 1800 N N . ALA A 1 228 ? -4.367 24.185 15.171 1.00 79.31 228 ALA A N 1
ATOM 1801 C CA . ALA A 1 228 ? -4.639 22.759 14.931 1.00 79.31 228 ALA A CA 1
ATOM 1802 C C . ALA A 1 228 ? -3.366 21.887 14.873 1.00 79.31 228 ALA A C 1
ATOM 1804 O O . ALA A 1 228 ? -3.313 20.823 15.482 1.00 79.31 228 ALA A O 1
ATOM 1805 N N . TRP A 1 229 ? -2.307 22.380 14.226 1.00 75.06 229 TRP A N 1
ATOM 1806 C CA . TRP A 1 229 ? -1.031 21.672 14.069 1.00 75.06 229 TRP A CA 1
ATOM 1807 C C . TRP A 1 229 ? -0.188 21.584 15.359 1.00 75.06 229 TRP A C 1
ATOM 1809 O O . TRP A 1 229 ? 0.693 20.732 15.457 1.00 75.06 229 TRP A O 1
ATOM 1819 N N . GLU A 1 230 ? -0.451 22.425 16.366 1.00 77.69 230 GLU A N 1
ATOM 1820 C CA . GLU A 1 230 ? 0.170 22.330 17.700 1.00 77.69 230 GLU A CA 1
ATOM 1821 C C . GLU A 1 230 ? -0.635 21.445 18.661 1.00 77.69 230 GLU A C 1
ATOM 1823 O O . GLU A 1 230 ? -0.114 21.050 19.704 1.00 77.69 230 GLU A O 1
ATOM 1828 N N . ARG A 1 231 ? -1.882 21.096 18.319 1.00 84.12 231 ARG A N 1
ATOM 1829 C CA . ARG A 1 231 ? -2.721 20.235 19.163 1.00 84.12 231 ARG A CA 1
ATOM 1830 C C . ARG A 1 231 ? -2.307 18.764 19.103 1.00 84.12 231 ARG A C 1
ATOM 1832 O O . ARG A 1 231 ? -2.361 18.101 20.135 1.00 84.12 231 ARG A O 1
ATOM 1839 N N . GLY A 1 232 ? -1.880 18.275 17.933 1.00 77.44 232 GLY A N 1
ATOM 1840 C CA . GLY A 1 232 ? -1.429 16.890 17.705 1.00 77.44 232 GLY A CA 1
ATOM 1841 C C . GLY A 1 232 ? -2.205 16.123 16.630 1.00 77.44 232 GLY A C 1
ATOM 1842 O O . GLY A 1 232 ? -3.047 16.680 15.933 1.00 77.44 232 GLY A O 1
ATOM 1843 N N . THR A 1 233 ? -1.910 14.831 16.496 1.00 64.44 233 THR A N 1
ATOM 1844 C CA . THR A 1 233 ? -2.591 13.794 15.688 1.00 64.44 233 THR A CA 1
ATOM 1845 C C . THR A 1 233 ? -2.737 13.994 14.164 1.00 64.44 233 THR A C 1
ATOM 1847 O O . THR A 1 233 ? -3.445 13.223 13.526 1.00 64.44 233 THR A O 1
ATOM 1850 N N . ASP A 1 234 ? -2.026 14.953 13.549 1.00 57.09 234 ASP A N 1
ATOM 1851 C CA . ASP A 1 234 ? -2.007 15.181 12.079 1.00 57.09 234 ASP A CA 1
ATOM 1852 C C . ASP A 1 234 ? -0.587 15.141 11.439 1.00 57.09 234 ASP A C 1
ATOM 1854 O O . ASP A 1 234 ? -0.410 15.368 10.239 1.00 57.09 234 ASP A O 1
ATOM 1858 N N . LEU A 1 235 ? 0.468 14.852 12.217 1.00 50.28 235 LEU A N 1
ATOM 1859 C CA . LEU A 1 235 ? 1.869 14.861 11.750 1.00 50.28 235 LEU A CA 1
ATOM 1860 C C . LEU A 1 235 ? 2.645 13.595 12.133 1.00 50.28 235 LEU A C 1
ATOM 1862 O O . LEU A 1 235 ? 2.206 12.803 12.966 1.00 50.28 235 LEU A O 1
ATOM 1866 N N . PHE A 1 236 ? 3.822 13.429 11.514 1.00 43.97 236 PHE A N 1
ATOM 1867 C CA . PHE A 1 236 ? 4.738 12.327 11.775 1.00 43.97 236 PHE A CA 1
ATOM 1868 C C . PHE A 1 236 ? 5.065 12.220 13.273 1.00 43.97 236 PHE A C 1
ATOM 1870 O O . PHE A 1 236 ? 5.797 13.043 13.818 1.00 43.97 236 PHE A O 1
ATOM 1877 N N . LEU A 1 237 ? 4.512 11.207 13.951 1.00 40.81 237 LEU A N 1
ATOM 1878 C CA . LEU A 1 237 ? 4.848 10.898 15.342 1.00 40.81 237 LEU A CA 1
ATOM 1879 C C . LEU A 1 237 ? 6.364 10.706 15.458 1.00 40.81 237 LEU A C 1
ATOM 1881 O O . LEU A 1 237 ? 6.933 9.915 14.701 1.00 40.81 237 LEU A O 1
ATOM 1885 N N . LYS A 1 238 ? 6.939 11.350 16.484 1.00 37.66 238 LYS A N 1
ATOM 1886 C CA . LYS A 1 238 ? 8.269 11.145 17.098 1.00 37.66 238 LYS A CA 1
ATOM 1887 C C . LYS A 1 238 ? 9.317 12.250 16.961 1.00 37.66 238 LYS A C 1
ATOM 1889 O O . LYS A 1 238 ? 10.381 12.078 17.543 1.00 37.66 238 LYS A O 1
ATOM 1894 N N . GLU A 1 239 ? 9.036 13.396 16.342 1.00 40.78 239 GLU A N 1
ATOM 1895 C CA . GLU A 1 239 ? 9.980 14.524 16.466 1.00 40.78 239 GLU A CA 1
ATOM 1896 C C . GLU A 1 239 ? 9.683 15.397 17.700 1.00 40.78 239 GLU A C 1
ATOM 1898 O O . GLU A 1 239 ? 10.615 15.714 18.434 1.00 40.78 239 GLU A O 1
ATOM 1903 N N . ILE A 1 240 ? 8.408 15.704 18.010 1.00 55.28 240 ILE A N 1
ATOM 1904 C CA . ILE A 1 240 ? 7.971 16.366 19.264 1.00 55.28 240 ILE A CA 1
ATOM 1905 C C . ILE A 1 240 ? 6.498 15.986 19.571 1.00 55.28 240 ILE A C 1
ATOM 1907 O O . ILE A 1 240 ? 5.621 16.477 18.856 1.00 55.28 240 ILE A O 1
ATOM 1911 N N . PRO A 1 241 ? 6.182 15.152 20.588 1.00 63.97 241 PRO A N 1
ATOM 1912 C CA . PRO A 1 241 ? 4.793 14.815 20.929 1.00 63.97 241 PRO A CA 1
ATOM 1913 C C . PRO A 1 241 ? 3.992 16.062 21.341 1.00 63.97 241 PRO A C 1
ATOM 1915 O O . PRO A 1 241 ? 4.502 16.944 22.042 1.00 63.97 241 PRO A O 1
ATOM 1918 N N . LYS A 1 242 ? 2.748 16.162 20.860 1.00 80.75 242 LYS A N 1
ATOM 1919 C CA . LYS A 1 242 ? 1.812 17.259 21.151 1.00 80.75 242 LYS A CA 1
ATOM 1920 C C . LYS A 1 242 ? 0.788 16.836 22.219 1.00 80.75 242 LYS A C 1
ATOM 1922 O O . LYS A 1 242 ? 0.665 15.646 22.506 1.00 80.75 242 LYS A O 1
ATOM 1927 N N . PRO A 1 243 ? 0.020 17.772 22.813 1.00 85.38 243 PRO A N 1
ATOM 1928 C CA . PRO A 1 243 ? -0.835 17.466 23.963 1.00 85.38 243 PRO A CA 1
ATOM 1929 C C . PRO A 1 243 ? -1.866 16.367 23.701 1.00 85.38 243 PRO A C 1
ATOM 1931 O O . PRO A 1 243 ? -2.017 15.472 24.530 1.00 85.38 243 PRO A O 1
ATOM 1934 N N . ALA A 1 244 ? -2.546 16.402 22.548 1.00 86.50 244 ALA A N 1
ATOM 1935 C CA . ALA A 1 244 ? -3.506 15.364 22.187 1.00 86.50 244 ALA A CA 1
ATOM 1936 C C . ALA A 1 244 ? -2.831 14.004 21.980 1.00 86.50 244 ALA A C 1
ATOM 1938 O O . ALA A 1 244 ? -3.443 12.988 22.294 1.00 86.50 244 ALA A O 1
ATOM 1939 N N . ASP A 1 245 ? -1.579 13.979 21.505 1.00 82.56 245 ASP A N 1
ATOM 1940 C CA . ASP A 1 245 ? -0.874 12.723 21.270 1.00 82.56 245 ASP A CA 1
ATOM 1941 C C . ASP A 1 245 ? -0.670 11.957 22.583 1.00 82.56 245 ASP A C 1
ATOM 1943 O O . ASP A 1 245 ? -1.019 10.782 22.682 1.00 82.56 245 ASP A O 1
ATOM 1947 N N . GLU A 1 246 ? -0.192 12.656 23.618 1.00 84.25 246 GLU A N 1
ATOM 1948 C CA . GLU A 1 246 ? -0.018 12.078 24.955 1.00 84.25 246 GLU A CA 1
ATOM 1949 C C . GLU A 1 246 ? -1.362 11.702 25.599 1.00 84.25 246 GLU A C 1
ATOM 1951 O O . GLU A 1 246 ? -1.477 10.640 26.206 1.00 84.25 246 GLU A O 1
ATOM 1956 N N . ILE A 1 247 ? -2.399 12.540 25.460 1.00 88.75 247 ILE A N 1
ATOM 1957 C CA . ILE A 1 247 ? -3.741 12.233 25.988 1.00 88.75 247 ILE A CA 1
ATOM 1958 C C . ILE A 1 247 ? -4.265 10.929 25.386 1.00 88.75 247 ILE A C 1
ATOM 1960 O O . ILE A 1 247 ? -4.744 10.057 26.111 1.00 88.75 247 ILE A O 1
ATOM 1964 N N . ILE A 1 248 ? -4.174 10.794 24.066 1.00 86.94 248 ILE A N 1
ATOM 1965 C CA . ILE A 1 248 ? -4.710 9.648 23.337 1.00 86.94 248 ILE A CA 1
ATOM 1966 C C . ILE A 1 248 ? -3.902 8.389 23.632 1.00 86.94 248 ILE A C 1
ATOM 1968 O O . ILE A 1 248 ? -4.506 7.332 23.797 1.00 86.94 248 ILE A O 1
ATOM 1972 N N . GLU A 1 249 ? -2.580 8.490 23.786 1.00 85.25 249 GLU A N 1
ATOM 1973 C CA . GLU A 1 249 ? -1.749 7.381 24.264 1.00 85.25 249 GLU A CA 1
ATOM 1974 C C . GLU A 1 249 ? -2.180 6.920 25.665 1.00 85.25 249 GLU A C 1
ATOM 1976 O O . GLU A 1 249 ? -2.295 5.723 25.904 1.00 85.25 249 GLU A O 1
ATOM 1981 N N . MET A 1 250 ? -2.518 7.843 26.575 1.00 89.00 250 MET A N 1
ATOM 1982 C CA . MET A 1 250 ? -3.026 7.491 27.909 1.00 89.00 250 MET A CA 1
ATOM 1983 C C . MET A 1 250 ? -4.423 6.848 27.852 1.00 89.00 250 MET A C 1
ATOM 1985 O O . MET A 1 250 ? -4.687 5.876 28.562 1.00 89.00 250 MET A O 1
ATOM 1989 N N . ILE A 1 251 ? -5.333 7.359 27.016 1.00 88.62 251 ILE A N 1
ATOM 1990 C CA . ILE A 1 251 ? -6.688 6.797 26.843 1.00 88.62 251 ILE A CA 1
ATOM 1991 C C . ILE A 1 251 ? -6.628 5.442 26.124 1.00 88.62 251 ILE A C 1
ATOM 1993 O O . ILE A 1 251 ? -7.412 4.545 26.434 1.00 88.62 251 ILE A O 1
ATOM 1997 N N . GLY A 1 252 ? -5.682 5.284 25.200 1.00 84.12 252 GLY A N 1
ATOM 1998 C CA . GLY A 1 252 ? -5.536 4.144 24.300 1.00 84.12 252 GLY A CA 1
ATOM 1999 C C . GLY A 1 252 ? -6.402 4.218 23.037 1.00 84.12 252 GLY A C 1
ATOM 2000 O O . GLY A 1 252 ? -6.444 3.238 22.307 1.00 84.12 252 GLY A O 1
ATOM 2001 N N . HIS A 1 253 ? -7.124 5.321 22.789 1.00 82.69 253 HIS A N 1
ATOM 2002 C CA . HIS A 1 253 ? -8.010 5.507 21.627 1.00 82.69 253 HIS A CA 1
ATOM 2003 C C . HIS A 1 253 ? -8.334 7.011 21.426 1.00 82.69 253 HIS A C 1
ATOM 2005 O O . HIS A 1 253 ? -8.501 7.712 22.427 1.00 82.69 253 HIS A O 1
ATOM 2011 N N . PRO A 1 254 ? -8.455 7.533 20.181 1.00 83.06 254 PRO A N 1
ATOM 2012 C CA . PRO A 1 254 ? -8.692 8.964 19.915 1.00 83.06 254 PRO A CA 1
ATOM 2013 C C . PRO A 1 254 ? -10.076 9.470 20.333 1.00 83.06 254 PRO A C 1
ATOM 2015 O O . PRO A 1 254 ? -10.257 10.654 20.573 1.00 83.06 254 PRO A O 1
ATOM 2018 N N . ASP A 1 255 ? -11.058 8.577 20.410 1.00 85.12 255 ASP A N 1
ATOM 2019 C CA . ASP A 1 255 ? -12.415 8.814 20.925 1.00 85.12 255 ASP A CA 1
ATOM 2020 C C . ASP A 1 255 ? -13.063 10.021 20.241 1.00 85.12 255 ASP A C 1
ATOM 2022 O O . ASP A 1 255 ? -13.402 11.001 20.894 1.00 85.12 255 ASP A O 1
ATOM 2026 N N . GLY A 1 256 ? -13.165 9.983 18.909 1.00 83.81 256 GLY A N 1
ATOM 2027 C CA . GLY A 1 256 ? -13.753 11.062 18.107 1.00 83.81 256 GLY A CA 1
ATOM 2028 C C . GLY A 1 256 ? -12.989 12.392 18.103 1.00 83.81 256 GLY A C 1
ATOM 2029 O O . GLY A 1 256 ? -13.529 13.392 17.640 1.00 83.81 256 GLY A O 1
ATOM 2030 N N . TYR A 1 257 ? -11.763 12.444 18.632 1.00 87.94 257 TYR A N 1
ATOM 2031 C CA . TYR A 1 257 ? -10.927 13.637 18.539 1.00 87.94 257 TYR A CA 1
ATOM 2032 C C . TYR A 1 257 ? -10.471 13.897 17.094 1.00 87.94 257 TYR A C 1
ATOM 2034 O O . TYR A 1 257 ? -10.000 12.990 16.408 1.00 87.94 257 TYR A O 1
ATOM 2042 N N . ASP A 1 258 ? -10.562 15.158 16.669 1.00 86.38 258 ASP A N 1
ATOM 2043 C CA . ASP A 1 258 ? -10.027 15.663 15.405 1.00 86.38 258 ASP A CA 1
ATOM 2044 C C . ASP A 1 258 ? -9.324 17.010 15.654 1.00 86.38 258 ASP A C 1
ATOM 2046 O O . ASP A 1 258 ? -9.961 17.956 16.134 1.00 86.38 258 ASP A O 1
ATOM 2050 N N . PRO A 1 259 ? -8.027 17.147 15.324 1.00 84.44 259 PRO A N 1
ATOM 2051 C CA . PRO A 1 259 ? -7.290 18.394 15.524 1.00 84.44 259 PRO A CA 1
ATOM 2052 C C . PRO A 1 259 ? -7.808 19.562 14.671 1.00 84.44 259 PRO A C 1
ATOM 2054 O O . PRO A 1 259 ? -7.655 20.726 15.074 1.00 84.44 259 PRO A O 1
ATOM 2057 N N . SER A 1 260 ? -8.422 19.254 13.525 1.00 83.81 260 SER A N 1
ATOM 2058 C CA . SER A 1 260 ? -9.034 20.205 12.588 1.00 83.81 260 SER A CA 1
ATOM 2059 C C . SER A 1 260 ? -10.531 20.418 12.835 1.00 83.81 260 SER A C 1
ATOM 2061 O O . SER A 1 260 ? -11.144 21.245 12.158 1.00 83.81 260 SER A O 1
ATOM 2063 N N . GLY A 1 261 ? -11.106 19.716 13.814 1.00 88.56 261 GLY A N 1
ATOM 2064 C CA . GLY A 1 261 ? -12.498 19.859 14.214 1.00 88.56 261 GLY A CA 1
ATOM 2065 C C . GLY A 1 261 ? -12.847 21.254 14.740 1.00 88.56 261 GLY A C 1
ATOM 2066 O O . GLY A 1 261 ? -11.976 22.041 15.141 1.00 88.56 261 GLY A O 1
ATOM 2067 N N . THR A 1 262 ? -14.143 21.570 14.772 1.00 91.88 262 THR A N 1
ATOM 2068 C CA . THR A 1 262 ? -14.615 22.849 15.322 1.00 91.88 262 THR A CA 1
ATOM 2069 C C . THR A 1 262 ? -14.239 23.013 16.802 1.00 91.88 262 THR A C 1
ATOM 2071 O O . THR A 1 262 ? -13.999 22.054 17.541 1.00 91.88 262 THR A O 1
ATOM 2074 N N . THR A 1 263 ? -14.239 24.258 17.293 1.00 91.12 263 THR A N 1
ATOM 2075 C CA . THR A 1 263 ? -14.086 24.533 18.734 1.00 91.12 263 THR A CA 1
ATOM 2076 C C . THR A 1 263 ? -15.162 23.825 19.564 1.00 91.12 263 THR A C 1
ATOM 2078 O O . THR A 1 263 ? -14.879 23.389 20.677 1.00 91.12 263 THR A O 1
ATOM 2081 N N . LYS A 1 264 ? -16.374 23.672 19.014 1.00 92.81 264 LYS A N 1
ATOM 2082 C CA . LYS A 1 264 ? -17.491 22.977 19.661 1.00 92.81 264 LYS A CA 1
ATOM 2083 C C . LYS A 1 264 ? -17.194 21.485 19.825 1.00 92.81 264 LYS A C 1
ATOM 2085 O O . LYS A 1 264 ? -17.319 20.977 20.939 1.00 92.81 264 LYS A O 1
ATOM 2090 N N . LEU A 1 265 ? -16.736 20.816 18.763 1.00 92.25 265 LEU A N 1
ATOM 2091 C CA . LEU A 1 265 ? -16.292 19.422 18.820 1.00 92.25 265 LEU A CA 1
ATOM 2092 C C . LEU A 1 265 ? -15.155 19.247 19.830 1.00 92.25 265 LEU A C 1
ATOM 2094 O O . LEU A 1 265 ? -15.248 18.395 20.715 1.00 92.25 265 LEU A O 1
ATOM 2098 N N . ARG A 1 266 ? -14.123 20.099 19.763 1.00 91.19 266 ARG A N 1
ATOM 2099 C CA . ARG A 1 266 ? -12.987 20.043 20.697 1.00 91.19 266 ARG A CA 1
ATOM 2100 C C . ARG A 1 266 ? -13.446 20.135 22.153 1.00 91.19 266 ARG A C 1
ATOM 2102 O O . ARG A 1 266 ? -13.031 19.311 22.966 1.00 91.19 266 ARG A O 1
ATOM 2109 N N . GLN A 1 267 ? -14.320 21.090 22.476 1.00 92.62 267 GLN A N 1
ATOM 2110 C CA . GLN A 1 267 ? -14.842 21.233 23.835 1.00 92.62 267 GLN A CA 1
ATOM 2111 C C . GLN A 1 267 ? -15.643 19.998 24.263 1.00 92.62 267 GLN A C 1
ATOM 2113 O O . GLN A 1 267 ? -15.429 19.477 25.353 1.00 92.62 267 GLN A O 1
ATOM 2118 N N . ALA A 1 268 ? -16.513 19.477 23.392 1.00 92.88 268 ALA A N 1
ATOM 2119 C CA . ALA A 1 268 ? -17.327 18.301 23.692 1.00 92.88 268 ALA A CA 1
ATOM 2120 C C . ALA A 1 268 ? -16.476 17.048 23.980 1.00 92.88 268 ALA A C 1
ATOM 2122 O O . ALA A 1 268 ? -16.797 16.280 24.893 1.00 92.88 268 ALA A O 1
ATOM 2123 N N . VAL A 1 269 ? -15.384 16.853 23.233 1.00 92.50 269 VAL A N 1
ATOM 2124 C CA . VAL A 1 269 ? -14.421 15.761 23.447 1.00 92.50 269 VAL A CA 1
ATOM 2125 C C . VAL A 1 269 ? -13.695 15.931 24.788 1.00 92.50 269 VAL A C 1
ATOM 2127 O O . VAL A 1 269 ? -13.683 15.002 25.598 1.00 92.50 269 VAL A O 1
ATOM 2130 N N . ILE A 1 270 ? -13.160 17.125 25.073 1.00 94.31 270 ILE A N 1
ATOM 2131 C CA . ILE A 1 270 ? -12.463 17.424 26.338 1.00 94.31 270 ILE A CA 1
ATOM 2132 C C . ILE A 1 270 ? -13.399 17.234 27.538 1.00 94.31 270 ILE A C 1
ATOM 2134 O O . ILE A 1 270 ? -13.034 16.570 28.512 1.00 94.31 270 ILE A O 1
ATOM 2138 N N . ASP A 1 271 ? -14.628 17.744 27.464 1.00 94.19 271 ASP A N 1
ATOM 2139 C CA . ASP A 1 271 ? -15.628 17.607 28.525 1.00 94.19 271 ASP A CA 1
ATOM 2140 C C . ASP A 1 271 ? -16.006 16.140 28.758 1.00 94.19 271 ASP A C 1
ATOM 2142 O O . ASP A 1 271 ? -16.179 15.709 29.906 1.00 94.19 271 ASP A O 1
ATOM 2146 N N . ARG A 1 272 ? -16.116 15.347 27.682 1.00 92.62 272 ARG A N 1
ATOM 2147 C CA . ARG A 1 272 ? -16.333 13.897 27.775 1.00 92.62 272 ARG A CA 1
ATOM 2148 C C . ARG A 1 272 ? -15.166 13.230 28.498 1.00 92.62 272 ARG A C 1
ATOM 2150 O O . ARG A 1 272 ? -15.414 12.472 29.436 1.00 92.62 272 ARG A O 1
ATOM 2157 N N . TRP A 1 273 ? -13.924 13.543 28.140 1.00 94.38 273 TRP A N 1
ATOM 2158 C CA . TRP A 1 273 ? -12.735 12.993 28.796 1.00 94.38 273 TRP A CA 1
ATOM 2159 C C . TRP A 1 273 ? -12.641 13.371 30.278 1.00 94.38 273 TRP A C 1
ATOM 2161 O O . TRP A 1 273 ? -12.427 12.494 31.118 1.00 94.38 273 TRP A O 1
ATOM 2171 N N . ARG A 1 274 ? -12.895 14.638 30.635 1.00 94.88 274 ARG A N 1
ATOM 2172 C CA . ARG A 1 274 ? -12.962 15.073 32.044 1.00 94.88 274 ARG A CA 1
ATOM 2173 C C . ARG A 1 274 ? -14.039 14.307 32.811 1.00 94.88 274 ARG A C 1
ATOM 2175 O O . ARG A 1 274 ? -13.793 13.837 33.922 1.00 94.88 274 ARG A O 1
ATOM 2182 N N . ARG A 1 275 ? -15.228 14.149 32.219 1.00 93.38 275 ARG A N 1
ATOM 2183 C CA . ARG A 1 275 ? -16.342 13.416 32.835 1.00 93.38 275 ARG A CA 1
ATOM 2184 C C . ARG A 1 275 ? -15.978 11.959 33.085 1.00 93.38 275 ARG A C 1
ATOM 2186 O O . ARG A 1 275 ? -16.161 11.501 34.207 1.00 93.38 275 ARG A O 1
ATOM 2193 N N . ARG A 1 276 ? -15.429 11.267 32.081 1.00 92.06 276 ARG A N 1
ATOM 2194 C CA . ARG A 1 276 ? -15.025 9.859 32.203 1.00 92.06 276 ARG A CA 1
ATOM 2195 C C . ARG A 1 276 ? -13.936 9.669 33.247 1.00 92.06 276 ARG A C 1
ATOM 2197 O O . ARG A 1 276 ? -14.080 8.805 34.103 1.00 92.06 276 ARG A O 1
ATOM 2204 N N . LEU A 1 277 ? -12.915 10.526 33.271 1.00 92.81 277 LEU A N 1
ATOM 2205 C CA . LEU A 1 277 ? -11.894 10.489 34.321 1.00 92.81 277 LEU A CA 1
A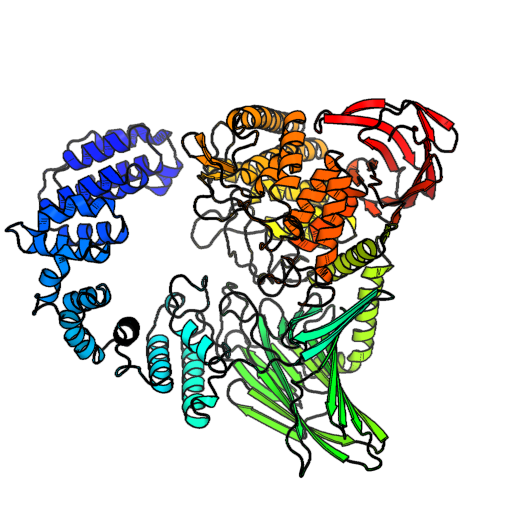TOM 2206 C C . LEU A 1 277 ? -12.497 10.676 35.722 1.00 92.81 277 LEU A C 1
ATOM 2208 O O . LEU A 1 277 ? -12.074 10.013 36.667 1.00 92.81 277 LEU A O 1
ATOM 2212 N N . ASN A 1 278 ? -13.492 11.553 35.866 1.00 92.38 278 ASN A N 1
ATOM 2213 C CA . ASN A 1 278 ? -14.162 11.786 37.145 1.00 92.38 278 ASN A CA 1
ATOM 2214 C C . ASN A 1 278 ? -15.070 10.620 37.569 1.00 92.38 278 ASN A C 1
ATOM 2216 O O . ASN A 1 278 ? -15.136 10.322 38.759 1.00 92.38 278 ASN A O 1
ATOM 2220 N N . THR A 1 279 ? -15.762 9.965 36.631 1.00 91.19 279 THR A N 1
ATOM 2221 C CA . THR A 1 279 ? -16.709 8.878 36.939 1.00 91.19 279 THR A CA 1
ATOM 2222 C C . THR A 1 279 ? -16.056 7.501 37.024 1.00 91.19 279 THR A C 1
ATOM 2224 O O . THR A 1 279 ? -16.448 6.690 37.856 1.00 91.19 279 THR A O 1
ATOM 2227 N N . GLU A 1 280 ? -15.080 7.220 36.162 1.00 91.06 280 GLU A N 1
ATOM 2228 C CA . GLU A 1 280 ? -14.431 5.907 36.014 1.00 91.06 280 GLU A CA 1
ATOM 2229 C C . GLU A 1 280 ? -13.029 5.869 36.657 1.00 91.06 280 GLU A C 1
ATOM 2231 O O . GLU A 1 280 ? -12.479 4.792 36.905 1.00 91.06 280 GLU A O 1
ATOM 2236 N N . GLY A 1 281 ? -12.444 7.032 36.967 1.00 90.50 281 GLY A N 1
ATOM 2237 C CA . GLY A 1 281 ? -11.097 7.147 37.523 1.00 90.50 281 GLY A CA 1
ATOM 2238 C C . GLY A 1 281 ? -9.996 6.817 36.511 1.00 90.50 281 GLY A C 1
ATOM 2239 O O . GLY A 1 281 ? -10.223 6.705 35.309 1.00 90.50 281 GLY A O 1
ATOM 2240 N N . ILE A 1 282 ? -8.774 6.611 37.010 1.00 90.06 282 ILE A N 1
ATOM 2241 C CA . ILE A 1 282 ? -7.605 6.278 36.174 1.00 90.06 282 ILE A CA 1
ATOM 2242 C C . ILE A 1 282 ? -7.741 4.938 35.432 1.00 90.06 282 ILE A C 1
ATOM 2244 O O . ILE A 1 282 ? -7.032 4.714 34.461 1.00 90.06 282 ILE A O 1
ATOM 2248 N N . LYS A 1 283 ? -8.670 4.060 35.846 1.00 86.69 283 LYS A N 1
ATOM 2249 C CA . LYS A 1 283 ? -8.933 2.772 35.178 1.00 86.69 283 LYS A CA 1
ATOM 2250 C C . LYS A 1 283 ? -9.487 2.936 33.761 1.00 86.69 283 LYS A C 1
ATOM 2252 O O . LYS A 1 283 ? -9.372 2.014 32.962 1.00 86.69 283 LYS A O 1
ATOM 2257 N N . TRP A 1 284 ? -10.084 4.088 33.453 1.00 88.19 284 TRP A N 1
ATOM 2258 C CA . TRP A 1 284 ? -10.547 4.408 32.104 1.00 88.19 284 TRP A CA 1
ATOM 2259 C C . TRP A 1 284 ? -9.394 4.635 31.115 1.00 88.19 284 TRP A C 1
ATOM 2261 O O . TRP A 1 284 ? -9.564 4.393 29.921 1.00 88.19 284 TRP A O 1
ATOM 2271 N N . LEU A 1 285 ? -8.221 5.056 31.598 1.00 89.50 285 LEU A N 1
ATOM 2272 C CA . LEU A 1 285 ? -7.035 5.315 30.781 1.00 89.50 285 LEU A CA 1
ATOM 2273 C C . LEU A 1 285 ? -6.406 3.986 30.333 1.00 89.50 285 LEU A C 1
ATOM 2275 O O . LEU A 1 285 ? -5.401 3.530 30.880 1.00 89.50 285 LEU A O 1
ATOM 2279 N N . LYS A 1 286 ? -7.064 3.315 29.381 1.00 83.75 286 LYS A N 1
ATOM 2280 C CA . LYS A 1 286 ? -6.734 1.949 28.962 1.00 83.75 286 LYS A CA 1
ATOM 2281 C C . LYS A 1 286 ? -5.338 1.851 28.368 1.00 83.75 286 LYS A C 1
ATOM 2283 O O . LYS A 1 286 ? -4.697 0.839 28.593 1.00 83.75 286 LYS A O 1
ATOM 2288 N N . GLY A 1 287 ? -4.842 2.890 27.698 1.00 84.00 287 GLY A N 1
ATOM 2289 C CA . GLY A 1 287 ? -3.492 2.896 27.128 1.00 84.00 287 GLY A CA 1
ATOM 2290 C C . GLY A 1 287 ? -2.366 2.816 28.166 1.00 84.00 287 GLY A C 1
ATOM 2291 O O . GLY A 1 287 ? -1.254 2.416 27.838 1.00 84.00 287 GLY A O 1
ATOM 2292 N N . LEU A 1 288 ? -2.660 3.087 29.443 1.00 83.62 288 LEU A N 1
ATOM 2293 C CA . LEU A 1 288 ? -1.724 2.853 30.549 1.00 83.62 288 LEU A CA 1
ATOM 2294 C C . LEU A 1 288 ? -1.609 1.377 30.957 1.00 83.62 288 LEU A C 1
ATOM 2296 O O . LEU A 1 288 ? -0.733 1.031 31.749 1.00 83.62 288 LEU A O 1
ATOM 2300 N N . ASN A 1 289 ? -2.497 0.516 30.457 1.00 81.12 289 ASN A N 1
ATOM 2301 C CA . ASN A 1 289 ? -2.518 -0.909 30.752 1.00 81.12 289 ASN A CA 1
ATOM 2302 C C . ASN A 1 289 ? -2.355 -1.683 29.438 1.00 81.12 289 ASN A C 1
ATOM 2304 O O . ASN A 1 289 ? -3.221 -1.581 28.569 1.00 81.12 289 ASN A O 1
ATOM 2308 N N . PRO A 1 290 ? -1.288 -2.482 29.272 1.00 70.38 290 PRO A N 1
ATOM 2309 C CA . PRO A 1 290 ? -1.163 -3.346 28.107 1.00 70.38 290 PRO A CA 1
ATOM 2310 C C . PRO A 1 290 ? -2.414 -4.232 27.970 1.00 70.38 290 PRO A C 1
ATOM 2312 O O . PRO A 1 290 ? -2.831 -4.824 28.974 1.00 70.38 290 PRO A O 1
ATOM 2315 N N . PRO A 1 291 ? -3.026 -4.331 26.774 1.00 72.31 291 PRO A N 1
ATOM 2316 C CA . PRO A 1 291 ? -4.108 -5.277 26.551 1.00 72.31 291 PRO A CA 1
ATOM 2317 C C . PRO A 1 291 ? -3.631 -6.688 26.897 1.00 72.31 291 PRO A C 1
ATOM 2319 O O . PRO A 1 291 ? -2.478 -7.048 26.645 1.00 72.31 291 PRO A O 1
ATOM 2322 N N . GLN A 1 292 ? -4.514 -7.496 27.479 1.00 80.25 292 GLN A N 1
ATOM 2323 C CA . GLN A 1 292 ? -4.214 -8.906 27.672 1.00 80.25 292 GLN A CA 1
ATOM 2324 C C . GLN A 1 292 ? -4.124 -9.570 26.296 1.00 80.25 292 GLN A C 1
ATOM 2326 O O . GLN A 1 292 ? -5.080 -9.514 25.529 1.00 80.25 292 GLN A O 1
ATOM 2331 N N . ILE A 1 293 ? -2.988 -10.206 26.004 1.00 88.56 293 ILE A N 1
ATOM 2332 C CA . ILE A 1 293 ? -2.820 -10.975 24.769 1.00 88.56 293 ILE A CA 1
ATOM 2333 C C . ILE A 1 293 ? -3.768 -12.172 24.829 1.00 88.56 293 ILE A C 1
ATOM 2335 O O . ILE A 1 293 ? -3.702 -12.986 25.757 1.00 88.56 293 ILE A O 1
ATOM 2339 N N . ILE A 1 294 ? -4.656 -12.257 23.843 1.00 91.44 294 ILE A N 1
ATOM 2340 C CA . ILE A 1 294 ? -5.541 -13.399 23.646 1.00 91.44 294 ILE A CA 1
ATOM 2341 C C . ILE A 1 294 ? -4.897 -14.259 22.577 1.00 91.44 294 ILE A C 1
ATOM 2343 O O . ILE A 1 294 ? -4.749 -13.836 21.438 1.00 91.44 294 ILE A O 1
ATOM 2347 N N . THR A 1 295 ? -4.499 -15.466 22.951 1.00 94.50 295 THR A N 1
ATOM 2348 C CA . THR A 1 295 ? -3.890 -16.410 22.020 1.00 94.50 295 THR A CA 1
ATOM 2349 C C . THR A 1 295 ? -4.962 -17.311 21.416 1.00 94.50 295 THR A C 1
ATOM 2351 O O . THR A 1 295 ? -5.844 -17.798 22.128 1.00 94.50 295 THR A O 1
ATOM 2354 N N . GLY A 1 296 ? -4.896 -17.539 20.106 1.00 94.81 296 GLY A N 1
ATOM 2355 C CA . GLY A 1 296 ? -5.874 -18.358 19.405 1.00 94.81 296 GLY A CA 1
ATOM 2356 C C . GLY A 1 296 ? -5.389 -18.892 18.063 1.00 94.81 296 GLY A C 1
ATOM 2357 O O . GLY A 1 296 ? -4.208 -18.842 17.719 1.00 94.81 296 GLY A O 1
ATOM 2358 N N . ASN A 1 297 ? -6.341 -19.441 17.316 1.00 95.25 297 ASN A N 1
ATOM 2359 C CA . ASN A 1 297 ? -6.142 -19.988 15.986 1.00 95.25 297 ASN A CA 1
ATOM 2360 C C . ASN A 1 297 ? -6.692 -19.018 14.943 1.00 95.25 297 ASN A C 1
ATOM 2362 O O . ASN A 1 297 ? -7.824 -18.539 15.060 1.00 95.25 297 ASN A O 1
ATOM 2366 N N . GLN A 1 298 ? -5.921 -18.798 13.884 1.00 94.81 298 GLN A N 1
ATOM 2367 C CA . GLN A 1 298 ? -6.374 -18.073 12.704 1.00 94.81 298 GLN A CA 1
ATOM 2368 C C . GLN A 1 298 ? -6.313 -18.973 11.474 1.00 94.81 298 GLN A C 1
ATOM 2370 O O . GLN A 1 298 ? -5.376 -19.757 11.297 1.00 94.81 298 GLN A O 1
ATOM 2375 N N . ARG A 1 299 ? -7.304 -18.833 10.597 1.00 95.50 299 ARG A N 1
ATOM 2376 C CA . ARG A 1 299 ? -7.358 -19.538 9.318 1.00 95.50 299 ARG A CA 1
ATOM 2377 C C . ARG A 1 299 ? -7.779 -18.594 8.200 1.00 95.50 299 ARG A C 1
ATOM 2379 O O . ARG A 1 299 ? -8.700 -17.812 8.391 1.00 95.50 299 ARG A O 1
ATOM 2386 N N . ALA A 1 300 ? -7.187 -18.710 7.017 1.00 96.75 300 ALA A N 1
ATOM 2387 C CA . ALA A 1 300 ? -7.736 -18.168 5.779 1.00 96.75 300 ALA A CA 1
ATOM 2388 C C . ALA A 1 300 ? -8.071 -19.294 4.802 1.00 96.75 300 ALA A C 1
ATOM 2390 O O . ALA A 1 300 ? -7.266 -20.208 4.623 1.00 96.75 300 ALA A O 1
ATOM 2391 N N . THR A 1 301 ? -9.236 -19.222 4.155 1.00 96.94 301 THR A N 1
ATOM 2392 C CA . THR A 1 301 ? -9.661 -20.227 3.170 1.00 96.94 301 THR A CA 1
ATOM 2393 C C . THR A 1 301 ? -10.222 -19.608 1.898 1.00 96.94 301 THR A C 1
ATOM 2395 O O . THR A 1 301 ? -11.022 -18.676 1.943 1.00 96.94 301 THR A O 1
ATOM 2398 N N . ILE A 1 302 ? -9.841 -20.175 0.753 1.00 97.06 302 ILE A N 1
ATOM 2399 C CA . ILE A 1 302 ? -10.465 -19.908 -0.547 1.00 97.06 302 ILE A CA 1
ATOM 2400 C C . ILE A 1 302 ? -10.325 -21.142 -1.447 1.00 97.06 302 ILE A C 1
ATOM 2402 O O . ILE A 1 302 ? -9.227 -21.573 -1.798 1.00 97.06 302 ILE A O 1
ATOM 2406 N N . GLY A 1 303 ? -11.451 -21.752 -1.823 1.00 94.06 303 GLY A N 1
ATOM 2407 C CA . GLY A 1 303 ? -11.436 -22.996 -2.598 1.00 94.06 303 GLY A CA 1
ATOM 2408 C C . GLY A 1 303 ? -10.713 -24.115 -1.839 1.00 94.06 303 GLY A C 1
ATOM 2409 O O . GLY A 1 303 ? -11.171 -24.523 -0.777 1.00 94.06 303 GLY A O 1
ATOM 2410 N N . LYS A 1 304 ? -9.593 -24.606 -2.385 1.00 94.44 304 LYS A N 1
ATOM 2411 C CA . LYS A 1 304 ? -8.731 -25.621 -1.744 1.00 94.44 304 LYS A CA 1
ATOM 2412 C C . LYS A 1 304 ? -7.566 -25.030 -0.940 1.00 94.44 304 LYS A C 1
ATOM 2414 O O . LYS A 1 304 ? -6.837 -25.789 -0.311 1.00 94.44 304 LYS A O 1
ATOM 2419 N N . ILE A 1 305 ? -7.360 -23.715 -0.998 1.00 96.12 305 ILE A N 1
ATOM 2420 C CA . ILE A 1 305 ? -6.270 -23.044 -0.289 1.00 96.12 305 ILE A CA 1
ATOM 2421 C C . ILE A 1 305 ? -6.684 -22.877 1.168 1.00 96.12 305 ILE A C 1
ATOM 2423 O O . ILE A 1 305 ? -7.746 -22.313 1.444 1.00 96.12 305 ILE A O 1
ATOM 2427 N N . GLU A 1 306 ? -5.828 -23.334 2.078 1.00 95.56 306 GLU A N 1
ATOM 2428 C CA . GLU A 1 306 ? -5.948 -23.117 3.515 1.00 95.56 306 GLU A CA 1
ATOM 2429 C C . GLU A 1 306 ? -4.604 -22.635 4.070 1.00 95.56 306 GLU A C 1
ATOM 2431 O O . GLU A 1 306 ? -3.581 -23.297 3.904 1.00 95.56 306 GLU A O 1
ATOM 2436 N N . ILE A 1 307 ? -4.617 -21.483 4.738 1.00 94.44 307 ILE A N 1
ATOM 2437 C CA . ILE A 1 307 ? -3.508 -21.001 5.566 1.00 94.44 307 ILE A CA 1
ATOM 2438 C C . ILE A 1 307 ? -4.009 -21.039 7.000 1.00 94.44 307 ILE A C 1
ATOM 2440 O O . ILE A 1 307 ? -4.994 -20.376 7.307 1.00 94.44 307 ILE A O 1
ATOM 2444 N N . SER A 1 308 ? -3.351 -21.804 7.862 1.00 93.25 308 SER A N 1
ATOM 2445 C CA . SER A 1 308 ? -3.743 -21.971 9.262 1.00 93.25 308 SER A CA 1
ATOM 2446 C C . SER A 1 308 ? -2.529 -21.745 10.153 1.00 93.25 308 SER A C 1
ATOM 2448 O O . SER A 1 308 ? -1.504 -22.391 9.953 1.00 93.25 308 SER A O 1
ATOM 2450 N N . ASN A 1 309 ? -2.669 -20.865 11.143 1.00 91.69 309 ASN A N 1
ATOM 2451 C CA . ASN A 1 309 ? -1.653 -20.596 12.155 1.00 91.69 309 ASN A CA 1
ATOM 2452 C C . ASN A 1 309 ? -2.269 -20.775 13.552 1.00 91.69 309 ASN A C 1
ATOM 2454 O O . ASN A 1 309 ? -3.432 -20.424 13.776 1.00 91.69 309 ASN A O 1
ATOM 2458 N N . GLN A 1 310 ? -1.488 -21.332 14.475 1.00 93.69 310 GLN A N 1
ATOM 2459 C CA . GLN A 1 310 ? -1.869 -21.584 15.869 1.00 93.69 310 GLN A CA 1
ATOM 2460 C C . GLN A 1 310 ? -1.036 -20.703 16.798 1.00 93.69 310 GLN A C 1
ATOM 2462 O O . GLN A 1 310 ? 0.018 -20.212 16.400 1.00 93.69 310 GLN A O 1
ATOM 2467 N N . ASP A 1 311 ? -1.511 -20.523 18.026 1.00 92.75 311 ASP A N 1
ATOM 2468 C CA . ASP A 1 311 ? -0.835 -19.749 19.068 1.00 92.75 311 ASP A CA 1
ATOM 2469 C C . ASP A 1 311 ? -0.516 -18.290 18.677 1.00 92.75 311 ASP A C 1
ATOM 2471 O O . ASP A 1 311 ? 0.478 -17.707 19.110 1.00 92.75 311 ASP A O 1
ATOM 2475 N N . ILE A 1 312 ? -1.390 -17.675 17.873 1.00 92.12 312 ILE A N 1
ATOM 2476 C CA . ILE A 1 312 ? -1.231 -16.300 17.381 1.00 92.12 312 ILE A CA 1
ATOM 2477 C C . ILE A 1 312 ? -1.942 -15.313 18.310 1.00 92.12 312 ILE A C 1
ATOM 2479 O O . ILE A 1 312 ? -2.980 -15.633 18.891 1.00 92.12 312 ILE A O 1
ATOM 2483 N N . ASP A 1 313 ? -1.401 -14.097 18.421 1.00 92.25 313 ASP A N 1
ATOM 2484 C CA . ASP A 1 313 ? -2.085 -12.963 19.048 1.00 92.25 313 ASP A CA 1
ATOM 2485 C C . ASP A 1 313 ? -3.345 -12.588 18.249 1.00 92.25 313 ASP A C 1
ATOM 2487 O O . ASP A 1 313 ? -3.273 -12.092 17.122 1.00 92.25 313 ASP A O 1
ATOM 2491 N N . MET A 1 314 ? -4.514 -12.819 18.841 1.00 94.25 314 MET A N 1
ATOM 2492 C CA . MET A 1 314 ? -5.817 -12.498 18.261 1.00 94.25 314 MET A CA 1
ATOM 2493 C C . MET A 1 314 ? -6.089 -10.985 18.249 1.00 94.25 314 MET A C 1
ATOM 2495 O O . MET A 1 314 ? -7.004 -10.538 17.560 1.00 94.25 314 MET A O 1
ATOM 2499 N N . GLY A 1 315 ? -5.259 -10.175 18.914 1.00 91.19 315 GLY A N 1
ATOM 2500 C CA . GLY A 1 315 ? -5.215 -8.723 18.729 1.00 91.19 315 GLY A CA 1
ATOM 2501 C C . GLY A 1 315 ? -4.713 -8.295 17.341 1.00 91.19 315 GLY A C 1
ATOM 2502 O O . GLY A 1 315 ? -4.766 -7.112 16.998 1.00 91.19 315 GLY A O 1
ATOM 2503 N N . ASN A 1 316 ? -4.243 -9.234 16.510 1.00 91.38 316 ASN A N 1
ATOM 2504 C CA . ASN A 1 316 ? -3.940 -8.974 15.108 1.00 91.38 316 ASN A CA 1
ATOM 2505 C C . ASN A 1 316 ? -5.167 -8.506 14.321 1.00 91.38 316 ASN A C 1
ATOM 2507 O O . ASN A 1 316 ? -6.308 -8.868 14.598 1.00 91.38 316 ASN A O 1
ATOM 2511 N N . HIS A 1 317 ? -4.911 -7.703 13.290 1.00 92.25 317 HIS A N 1
ATOM 2512 C CA . HIS A 1 317 ? -5.955 -7.002 12.553 1.00 92.25 317 HIS A CA 1
ATOM 2513 C C . HIS A 1 317 ? -6.466 -7.804 11.353 1.00 92.25 317 HIS A C 1
ATOM 2515 O O . HIS A 1 317 ? -5.704 -8.501 10.680 1.00 92.25 317 HIS A O 1
ATOM 2521 N N . PHE A 1 318 ? -7.743 -7.622 11.025 1.00 94.50 318 PHE A N 1
ATOM 2522 C CA . PHE A 1 318 ? -8.346 -8.068 9.772 1.00 94.50 318 PHE A CA 1
ATOM 2523 C C . PHE A 1 318 ? -8.852 -6.879 8.950 1.00 94.50 318 PHE A C 1
ATOM 2525 O O . PHE A 1 318 ? -9.139 -5.807 9.487 1.00 94.50 318 PHE A O 1
ATOM 2532 N N . CYS A 1 319 ? -9.043 -7.104 7.648 1.00 95.81 319 CYS A N 1
ATOM 2533 C CA . CYS A 1 319 ? -9.748 -6.185 6.762 1.00 95.81 319 CYS A CA 1
ATOM 2534 C C . CYS A 1 319 ? -10.824 -6.913 5.955 1.00 95.81 319 CYS A C 1
ATOM 2536 O O . CYS A 1 319 ? -10.592 -7.996 5.417 1.00 95.81 319 CYS A O 1
ATOM 2538 N N . LEU A 1 320 ? -12.002 -6.300 5.865 1.00 97.94 320 LEU A N 1
ATOM 2539 C CA . LEU A 1 320 ? -13.047 -6.652 4.911 1.00 97.94 320 LEU A CA 1
ATOM 2540 C C . LEU A 1 320 ? -13.356 -5.421 4.073 1.00 97.94 320 LEU A C 1
ATOM 2542 O O . LEU A 1 320 ? -13.548 -4.338 4.618 1.00 97.94 320 LEU A O 1
ATOM 2546 N N . THR A 1 321 ? -13.448 -5.582 2.760 1.00 97.88 321 THR A N 1
ATOM 2547 C CA . THR A 1 321 ? -13.692 -4.462 1.846 1.00 97.88 321 THR A CA 1
ATOM 2548 C C . THR A 1 321 ? -14.844 -4.767 0.907 1.00 97.88 321 THR A C 1
ATOM 2550 O O . THR A 1 321 ? -15.169 -5.925 0.654 1.00 97.88 321 THR A O 1
ATOM 2553 N N . GLY A 1 322 ? -15.496 -3.722 0.424 1.00 97.06 322 GLY A N 1
ATOM 2554 C CA . GLY A 1 322 ? -16.241 -3.681 -0.829 1.00 97.06 322 GLY A CA 1
ATOM 2555 C C . GLY A 1 322 ? -15.770 -2.452 -1.608 1.00 97.06 322 GLY A C 1
ATOM 2556 O O . GLY A 1 322 ? -14.916 -1.706 -1.137 1.00 97.06 322 GLY A O 1
ATOM 2557 N N . GLN A 1 323 ? -16.358 -2.181 -2.766 1.00 96.25 323 GLN A N 1
ATOM 2558 C CA . GLN A 1 323 ? -15.939 -1.071 -3.623 1.00 96.25 323 GLN A CA 1
ATOM 2559 C C . GLN A 1 323 ? -16.233 0.309 -3.016 1.00 96.25 323 GLN A C 1
ATOM 2561 O O . GLN A 1 323 ? -15.615 1.288 -3.411 1.00 96.25 323 GLN A O 1
ATOM 2566 N N . ASN A 1 324 ? -17.157 0.422 -2.055 1.00 95.50 324 ASN A N 1
ATOM 2567 C CA . ASN A 1 324 ? -17.540 1.714 -1.462 1.00 95.50 324 ASN A CA 1
ATOM 2568 C C . ASN A 1 324 ? -17.237 1.828 0.036 1.00 95.50 324 ASN A C 1
ATOM 2570 O O . ASN A 1 324 ? -17.518 2.868 0.638 1.00 95.50 324 ASN A O 1
ATOM 2574 N N . ALA A 1 325 ? -16.737 0.761 0.658 1.00 97.12 325 ALA A N 1
ATOM 2575 C CA . ALA A 1 325 ? -16.553 0.719 2.098 1.00 97.12 325 ALA A CA 1
ATOM 2576 C C . ALA A 1 325 ? -15.521 -0.319 2.535 1.00 97.12 325 ALA A C 1
ATOM 2578 O O . ALA A 1 325 ? -15.294 -1.311 1.846 1.00 97.12 325 ALA A O 1
ATOM 2579 N N . TYR A 1 326 ? -14.952 -0.131 3.719 1.00 97.88 326 TYR A N 1
ATOM 2580 C CA . TYR A 1 326 ? -14.151 -1.153 4.383 1.00 97.88 326 TYR A CA 1
ATOM 2581 C C . TYR A 1 326 ? -14.406 -1.186 5.888 1.00 97.88 326 TYR A C 1
ATOM 2583 O O . TYR A 1 326 ? -14.877 -0.215 6.480 1.00 97.88 326 TYR A O 1
ATOM 2591 N N . LEU A 1 327 ? -14.102 -2.332 6.490 1.00 97.94 327 LEU A N 1
ATOM 2592 C CA . LEU A 1 327 ? -14.176 -2.595 7.918 1.00 97.94 327 LEU A CA 1
ATOM 2593 C C . LEU A 1 327 ? -12.819 -3.124 8.394 1.00 97.94 327 LEU A C 1
ATOM 2595 O O . LEU A 1 327 ? -12.368 -4.172 7.923 1.00 97.94 327 LEU A O 1
ATOM 2599 N N . LEU A 1 328 ? -12.203 -2.410 9.335 1.00 96.50 328 LEU A N 1
ATOM 2600 C CA . LEU A 1 328 ? -10.970 -2.801 10.016 1.00 96.50 328 LEU A CA 1
ATOM 2601 C C . LEU A 1 328 ? -11.258 -3.103 11.488 1.00 96.50 328 LEU A C 1
ATOM 2603 O O . LEU A 1 328 ? -11.873 -2.291 12.172 1.00 96.50 328 LEU A O 1
ATOM 2607 N N . GLY A 1 329 ? -10.806 -4.253 11.980 1.00 95.38 329 GLY A N 1
ATOM 2608 C CA . GLY A 1 329 ? -10.944 -4.667 13.381 1.00 95.38 329 GLY A CA 1
ATOM 2609 C C . GLY A 1 329 ? -9.878 -5.694 13.759 1.00 95.38 329 GLY A C 1
ATOM 2610 O O . GLY A 1 329 ? -8.959 -5.929 12.974 1.00 95.38 329 GLY A O 1
ATOM 2611 N N . ALA A 1 330 ? -10.003 -6.312 14.933 1.00 95.06 330 ALA A N 1
ATOM 2612 C CA . ALA A 1 330 ? -9.095 -7.350 15.422 1.00 95.06 330 ALA A CA 1
ATOM 2613 C C . ALA A 1 330 ? -9.745 -8.744 15.447 1.00 95.06 330 ALA A C 1
ATOM 2615 O O . ALA A 1 330 ? -10.969 -8.890 15.519 1.00 95.06 330 ALA A O 1
ATOM 2616 N N . MET A 1 331 ? -8.924 -9.787 15.328 1.00 96.00 331 MET A N 1
ATOM 2617 C CA . MET A 1 331 ? -9.365 -11.185 15.213 1.00 96.00 331 MET A CA 1
ATOM 2618 C C . MET A 1 331 ? -9.991 -11.737 16.500 1.00 96.00 331 MET A C 1
ATOM 2620 O O . MET A 1 331 ? -10.784 -12.678 16.431 1.00 96.00 331 MET A O 1
ATOM 2624 N N . ASP A 1 332 ? -9.703 -11.121 17.646 1.00 95.81 332 ASP A N 1
ATOM 2625 C CA . ASP A 1 332 ? -10.377 -11.327 18.934 1.00 95.81 332 ASP A CA 1
ATOM 2626 C C . ASP A 1 332 ? -11.839 -10.833 18.919 1.00 95.81 332 ASP A C 1
ATOM 2628 O O . ASP A 1 332 ? -12.640 -11.163 19.792 1.00 95.81 332 ASP A O 1
ATOM 2632 N N . GLY A 1 333 ? -12.225 -10.112 17.869 1.00 95.50 333 GLY A N 1
ATOM 2633 C CA . GLY A 1 333 ? -13.556 -9.582 17.654 1.00 95.50 333 GLY A CA 1
ATOM 2634 C C . GLY A 1 333 ? -13.722 -8.126 18.082 1.00 95.50 333 GLY A C 1
ATOM 2635 O O . GLY A 1 333 ? -14.812 -7.581 17.877 1.00 95.50 333 GLY A O 1
ATOM 2636 N N . SER A 1 334 ? -12.681 -7.501 18.627 1.00 94.50 334 SER A N 1
ATOM 2637 C CA . SER A 1 334 ? -12.658 -6.100 19.037 1.00 94.50 334 SER A CA 1
ATOM 2638 C C . SER A 1 334 ? -12.328 -5.148 17.872 1.00 94.50 334 SER A C 1
ATOM 2640 O O . SER A 1 334 ? -12.100 -5.558 16.731 1.00 94.50 334 SER A O 1
ATOM 2642 N N . PHE A 1 335 ? -12.347 -3.843 18.155 1.00 93.50 335 PHE A N 1
ATOM 2643 C CA . PHE A 1 335 ? -12.023 -2.767 17.212 1.00 93.50 335 PHE A CA 1
ATOM 2644 C C . PHE A 1 335 ? -10.997 -1.816 17.848 1.00 93.50 335 PHE A C 1
ATOM 2646 O O . PHE A 1 335 ? -11.357 -0.715 18.269 1.00 93.50 335 PHE A O 1
ATOM 2653 N N . PRO A 1 336 ? -9.737 -2.252 18.019 1.00 88.69 336 PRO A N 1
ATOM 2654 C CA . PRO A 1 336 ? -8.695 -1.388 18.555 1.00 88.69 336 PRO A CA 1
ATOM 2655 C C . PRO A 1 336 ? -8.297 -0.327 17.516 1.00 88.69 336 PRO A C 1
ATOM 2657 O O . PRO A 1 336 ? -8.463 -0.559 16.313 1.00 88.69 336 PRO A O 1
ATOM 2660 N N . PRO A 1 337 ? -7.726 0.816 17.944 1.00 84.31 337 PRO A N 1
ATOM 2661 C CA . PRO A 1 337 ? -7.144 1.758 17.007 1.00 84.31 337 PRO A CA 1
ATOM 2662 C C . PRO A 1 337 ? -6.047 1.120 16.165 1.00 84.31 337 PRO A C 1
ATOM 2664 O O . PRO A 1 337 ? -5.183 0.419 16.697 1.00 84.31 337 PRO A O 1
ATOM 2667 N N . VAL A 1 338 ? -6.020 1.430 14.873 1.00 83.44 338 VAL A N 1
ATOM 2668 C CA . VAL A 1 338 ? -5.010 0.891 13.953 1.00 83.44 338 VAL A CA 1
ATOM 2669 C C . VAL A 1 338 ? -4.533 1.953 12.962 1.00 83.44 338 VAL A C 1
ATOM 2671 O O . VAL A 1 338 ? -5.307 2.805 12.545 1.00 83.44 338 VAL A O 1
ATOM 2674 N N . GLY A 1 339 ? -3.254 1.919 12.572 1.00 74.94 339 GLY A N 1
ATOM 2675 C CA . GLY A 1 339 ? -2.670 2.874 11.621 1.00 74.94 339 GLY A CA 1
ATOM 2676 C C . GLY A 1 339 ? -1.385 3.544 12.115 1.00 74.94 339 GLY A C 1
ATOM 2677 O O . GLY A 1 339 ? -0.947 3.346 13.249 1.00 74.94 339 GLY A O 1
ATOM 2678 N N . ARG A 1 340 ? -0.757 4.331 11.236 1.00 63.72 340 ARG A N 1
ATOM 2679 C CA . ARG A 1 340 ? 0.407 5.171 11.531 1.00 63.72 340 ARG A CA 1
ATOM 2680 C C . ARG A 1 340 ? -0.099 6.537 11.978 1.00 63.72 340 ARG A C 1
ATOM 2682 O O . ARG A 1 340 ? -1.048 7.067 11.411 1.00 63.72 340 ARG A O 1
ATOM 2689 N N . PHE A 1 341 ? 0.601 7.121 12.947 1.00 58.53 341 PHE A N 1
ATOM 2690 C CA . PHE A 1 341 ? 0.181 8.350 13.628 1.00 58.53 341 PHE A CA 1
ATOM 2691 C C . PHE A 1 341 ? -1.076 8.111 14.467 1.00 58.53 341 PHE A C 1
ATOM 2693 O O . PHE A 1 341 ? -1.500 6.973 14.619 1.00 58.53 341 PHE A O 1
ATOM 2700 N N . LEU A 1 342 ? -1.650 9.139 15.082 1.00 49.47 342 LEU A N 1
ATOM 2701 C CA . LEU A 1 342 ? -2.832 8.951 15.936 1.00 49.47 342 LEU A CA 1
ATOM 2702 C C . LEU A 1 342 ? -4.162 9.136 15.178 1.00 49.47 342 LEU A C 1
ATOM 2704 O O . LEU A 1 342 ? -5.181 9.475 15.771 1.00 49.47 342 LEU A O 1
ATOM 2708 N N . GLY A 1 343 ? -4.158 8.863 13.869 1.00 60.53 343 GLY A N 1
ATOM 2709 C CA . GLY A 1 343 ? -5.309 8.944 12.965 1.00 60.53 343 GLY A CA 1
ATOM 2710 C C . GLY A 1 343 ? -5.988 7.598 12.717 1.00 60.53 343 GLY A C 1
ATOM 2711 O O . GLY A 1 343 ? -6.120 7.203 11.571 1.00 60.53 343 GLY A O 1
ATOM 2712 N N . ASP A 1 344 ? -6.417 6.920 13.783 1.00 78.25 344 ASP A N 1
ATOM 2713 C CA . ASP A 1 344 ? -7.104 5.616 13.799 1.00 78.25 344 ASP A CA 1
ATOM 2714 C C . ASP A 1 344 ? -7.950 5.263 12.548 1.00 78.25 344 ASP A C 1
ATOM 2716 O O . ASP A 1 344 ? -9.112 5.669 12.411 1.00 78.25 344 ASP A O 1
ATOM 2720 N N . GLU A 1 345 ? -7.386 4.424 11.687 1.00 84.75 345 GLU A N 1
ATOM 2721 C CA . GLU A 1 345 ? -8.001 3.870 10.478 1.00 84.75 345 GLU A CA 1
ATOM 2722 C C . GLU A 1 345 ? -8.910 2.665 10.782 1.00 84.75 345 GLU A C 1
ATOM 2724 O O . GLU A 1 345 ? -9.564 2.138 9.884 1.00 84.75 345 GLU A O 1
ATOM 2729 N N . GLY A 1 346 ? -9.009 2.244 12.045 1.00 90.06 346 GLY A N 1
ATOM 2730 C CA . GLY A 1 346 ? -9.895 1.178 12.511 1.00 90.06 346 GLY A CA 1
ATOM 2731 C C . GLY A 1 346 ? -11.369 1.496 12.302 1.00 90.06 346 GLY A C 1
ATOM 2732 O O . GLY A 1 346 ? -11.740 2.638 12.045 1.00 90.06 346 GLY A O 1
ATOM 2733 N N . GLY A 1 347 ? -12.229 0.492 12.414 1.00 95.06 347 GLY A N 1
ATOM 2734 C CA . GLY A 1 347 ? -13.675 0.661 12.328 1.00 95.06 347 GLY A CA 1
ATOM 2735 C C . GLY A 1 347 ? -14.227 0.646 10.904 1.00 95.06 347 GLY A C 1
ATOM 2736 O O . GLY A 1 347 ? -13.655 0.041 9.995 1.00 95.06 347 GLY A O 1
ATOM 2737 N N . PHE A 1 348 ? -15.399 1.258 10.725 1.00 97.62 348 PHE A N 1
ATOM 2738 C CA . PHE A 1 348 ? -16.153 1.237 9.472 1.00 97.62 348 PHE A CA 1
ATOM 2739 C C . PHE A 1 348 ? -16.007 2.546 8.703 1.00 97.62 348 PHE A C 1
ATOM 2741 O O . PHE A 1 348 ? -16.382 3.623 9.182 1.00 97.62 348 PHE A O 1
ATOM 2748 N N . TRP A 1 349 ? -15.529 2.420 7.471 1.00 96.31 349 TRP A N 1
ATOM 2749 C CA . TRP A 1 349 ? -15.243 3.532 6.584 1.00 96.31 349 TRP A CA 1
ATOM 2750 C C . TRP A 1 349 ? -16.047 3.457 5.303 1.00 96.31 349 TRP A C 1
ATOM 2752 O O . TRP A 1 349 ? -16.184 2.407 4.681 1.00 96.31 349 TRP A O 1
ATOM 2762 N N . THR A 1 350 ? -16.503 4.627 4.875 1.00 95.62 350 THR A N 1
ATOM 2763 C CA . THR A 1 350 ? -17.109 4.875 3.568 1.00 95.62 350 THR A CA 1
ATOM 2764 C C . THR A 1 350 ? -16.420 6.105 2.984 1.00 95.62 350 THR A C 1
ATOM 2766 O O . THR A 1 350 ? -16.911 7.229 3.161 1.00 95.62 350 THR A O 1
ATOM 2769 N N . PRO A 1 351 ? -15.216 5.936 2.404 1.00 93.88 351 PRO A N 1
ATOM 2770 C CA . PRO A 1 351 ? -14.349 7.063 2.101 1.00 93.88 351 PRO A CA 1
ATOM 2771 C C . PRO A 1 351 ? -15.063 8.154 1.282 1.00 93.88 351 PRO A C 1
ATOM 2773 O O . PRO A 1 351 ? -15.858 7.837 0.395 1.00 93.88 351 PRO A O 1
ATOM 2776 N N . PRO A 1 352 ? -14.834 9.442 1.597 1.00 92.38 352 PRO A N 1
ATOM 2777 C CA . PRO A 1 352 ? -13.796 9.969 2.484 1.00 92.38 352 PRO A CA 1
ATOM 2778 C C . PRO A 1 352 ? -14.187 10.084 3.966 1.00 92.38 352 PRO A C 1
ATOM 2780 O O . PRO A 1 352 ? -13.585 10.882 4.675 1.00 92.38 352 PRO A O 1
ATOM 2783 N N . THR A 1 353 ? -15.185 9.345 4.454 1.00 92.38 353 THR A N 1
ATOM 2784 C CA . THR A 1 353 ? -15.714 9.518 5.818 1.00 92.38 353 THR A CA 1
ATOM 2785 C C . THR A 1 353 ? -15.694 8.204 6.601 1.00 92.38 353 THR A C 1
ATOM 2787 O O . THR A 1 353 ? -16.204 7.184 6.122 1.00 92.38 353 THR A O 1
ATOM 2790 N N . LYS A 1 354 ? -15.127 8.233 7.811 1.00 94.12 354 LYS A N 1
ATOM 2791 C CA . LYS A 1 354 ? -15.323 7.213 8.849 1.00 94.12 354 LYS A CA 1
ATOM 2792 C C . LYS A 1 354 ? -16.720 7.376 9.423 1.00 94.12 354 LYS A C 1
ATOM 2794 O O . LYS A 1 354 ? -17.169 8.505 9.574 1.00 94.12 354 LYS A O 1
ATOM 2799 N N . LEU A 1 355 ? -17.400 6.278 9.727 1.00 95.69 355 LEU A N 1
ATOM 2800 C CA . LEU A 1 355 ? -18.746 6.317 10.305 1.00 95.69 355 LEU A CA 1
ATOM 2801 C C . LEU A 1 355 ? -18.814 5.732 11.719 1.00 95.69 355 LEU A C 1
ATOM 2803 O O . LEU A 1 355 ? -19.681 6.115 12.504 1.00 95.69 355 LEU A O 1
ATOM 2807 N N . LEU A 1 356 ? -17.942 4.776 12.038 1.00 95.94 356 LEU A N 1
ATOM 2808 C CA . LEU A 1 356 ? -17.988 4.019 13.286 1.00 95.94 356 LEU A CA 1
ATOM 2809 C C . LEU A 1 356 ? -16.567 3.630 13.702 1.00 95.94 356 LEU A C 1
ATOM 2811 O O . LEU A 1 356 ? -15.830 3.111 12.866 1.00 95.94 356 LEU A O 1
ATOM 2815 N N . ASP A 1 357 ? -16.205 3.815 14.973 1.00 93.50 357 ASP A N 1
ATOM 2816 C CA . ASP A 1 357 ? -14.954 3.264 15.525 1.00 93.50 357 ASP A CA 1
ATOM 2817 C C . ASP A 1 357 ? -15.058 1.745 15.695 1.00 93.50 357 ASP A C 1
ATOM 2819 O O . ASP A 1 357 ? -14.140 1.005 15.364 1.00 93.50 357 ASP A O 1
ATOM 2823 N N . GLY A 1 358 ? -16.220 1.264 16.134 1.00 95.62 358 GLY A N 1
ATOM 2824 C CA . GLY A 1 358 ? -16.513 -0.157 16.236 1.00 95.62 358 GLY A CA 1
ATOM 2825 C C . GLY A 1 358 ? -17.797 -0.440 17.002 1.00 95.62 358 GLY A C 1
ATOM 2826 O O . GLY A 1 358 ? -18.583 0.458 17.331 1.00 95.62 358 GLY A O 1
ATOM 2827 N N . PHE A 1 359 ? -18.016 -1.716 17.302 1.00 97.50 359 PHE A N 1
ATOM 2828 C CA . PHE A 1 359 ? -19.101 -2.158 18.170 1.00 97.50 359 PHE A CA 1
ATOM 2829 C C . PHE A 1 359 ? -18.669 -3.347 19.028 1.00 97.50 359 PHE A C 1
ATOM 2831 O O . PHE A 1 359 ? -17.787 -4.116 18.657 1.00 97.50 359 PHE A O 1
ATOM 2838 N N . VAL A 1 360 ? -19.340 -3.515 20.163 1.00 97.19 360 VAL A N 1
ATOM 2839 C CA . VAL A 1 360 ? -19.210 -4.673 21.049 1.00 97.19 360 VAL A CA 1
ATOM 2840 C C . VAL A 1 360 ? -20.600 -5.241 21.284 1.00 97.19 360 VAL A C 1
ATOM 2842 O O . VAL A 1 360 ? -21.557 -4.503 21.534 1.00 97.19 360 VAL A O 1
ATOM 2845 N N . VAL A 1 361 ? -20.722 -6.565 21.220 1.00 98.25 361 VAL A N 1
ATOM 2846 C CA . VAL A 1 361 ? -21.946 -7.258 21.625 1.00 98.25 361 VAL A CA 1
ATOM 2847 C C . VAL A 1 361 ? -21.726 -7.891 22.989 1.00 98.25 361 VAL A C 1
ATOM 2849 O O . VAL A 1 361 ? -20.765 -8.627 23.188 1.00 98.25 361 VAL A O 1
ATOM 2852 N N . THR A 1 362 ? -22.629 -7.614 23.927 1.00 98.31 362 THR A N 1
ATOM 2853 C CA . THR A 1 362 ? -22.637 -8.241 25.254 1.00 98.31 362 THR A CA 1
ATOM 2854 C C . THR A 1 362 ? -23.845 -9.156 25.398 1.00 98.31 362 THR A C 1
ATOM 2856 O O . THR A 1 362 ? -24.979 -8.719 25.199 1.00 98.31 362 THR A O 1
ATOM 2859 N N . VAL A 1 363 ? -23.613 -10.406 25.793 1.00 97.75 363 VAL A N 1
ATOM 2860 C CA . VAL A 1 363 ? -24.654 -11.354 26.196 1.00 97.75 363 VAL A CA 1
ATOM 2861 C C . VAL A 1 363 ? -24.890 -11.217 27.700 1.00 97.75 363 VAL A C 1
ATOM 2863 O O . VAL A 1 363 ? -23.983 -11.435 28.505 1.00 97.75 363 VAL A O 1
ATOM 2866 N N . ASN A 1 364 ? -26.116 -10.871 28.085 1.00 97.12 364 ASN A N 1
ATOM 2867 C CA . ASN A 1 364 ? -26.573 -10.820 29.469 1.00 97.12 364 ASN A CA 1
ATOM 2868 C C . ASN A 1 364 ? -27.623 -11.911 29.722 1.00 97.12 364 ASN A C 1
ATOM 2870 O O . ASN A 1 364 ? -28.548 -12.106 28.931 1.00 97.12 364 ASN A O 1
ATOM 2874 N N . GLU A 1 365 ? -27.502 -12.602 30.852 1.00 94.44 365 GLU A N 1
ATOM 2875 C CA . GLU A 1 365 ? -28.522 -13.517 31.358 1.00 94.44 365 GLU A CA 1
ATOM 2876 C C . GLU A 1 365 ? -28.661 -13.328 32.868 1.00 94.44 365 GLU A C 1
ATOM 2878 O O . GLU A 1 365 ? -27.678 -13.160 33.592 1.00 94.44 365 GLU A O 1
ATOM 2883 N N . LYS A 1 366 ? -29.900 -13.363 33.365 1.00 91.19 366 LYS A N 1
ATOM 2884 C CA . LYS A 1 366 ? -30.177 -13.186 34.791 1.00 91.19 366 LYS A CA 1
ATOM 2885 C C . LYS A 1 366 ? -29.434 -14.241 35.620 1.00 91.19 366 LYS A C 1
ATOM 2887 O O . LYS A 1 366 ? -29.657 -15.434 35.448 1.00 91.19 366 LYS A O 1
ATOM 2892 N N . GLY A 1 367 ? -28.618 -13.783 36.570 1.00 88.12 367 GLY A N 1
ATOM 2893 C CA . GLY A 1 367 ? -27.836 -14.651 37.458 1.00 88.12 367 GLY A CA 1
ATOM 2894 C C . GLY A 1 367 ? -26.496 -15.117 36.879 1.00 88.12 367 GLY A C 1
ATOM 2895 O O . GLY A 1 367 ? -25.802 -15.874 37.547 1.00 88.12 367 GLY A O 1
ATOM 2896 N N . GLN A 1 368 ? -26.125 -14.658 35.681 1.00 89.81 368 GLN A N 1
ATOM 2897 C CA . GLN A 1 368 ? -24.812 -14.872 35.071 1.00 89.81 368 GLN A CA 1
ATOM 2898 C C . GLN A 1 368 ? -24.050 -13.546 34.971 1.00 89.81 368 GLN A C 1
ATOM 2900 O O . GLN A 1 368 ? -24.648 -12.467 34.965 1.00 89.81 368 GLN A O 1
ATOM 2905 N N . SER A 1 369 ? -22.723 -13.619 34.871 1.00 91.62 369 SER A N 1
ATOM 2906 C CA . SER A 1 369 ? -21.908 -12.459 34.512 1.00 91.62 369 SER A CA 1
ATOM 2907 C C . SER A 1 369 ? -22.154 -12.046 33.057 1.00 91.62 369 SER A C 1
ATOM 2909 O O . SER A 1 369 ? -22.465 -12.871 32.195 1.00 91.62 369 SER A O 1
ATOM 2911 N N . ASN A 1 370 ? -22.000 -10.750 32.781 1.00 94.62 370 ASN A N 1
ATOM 2912 C CA . ASN A 1 370 ? -22.017 -10.235 31.415 1.00 94.62 370 ASN A CA 1
ATOM 2913 C C . ASN A 1 370 ? -20.863 -10.844 30.619 1.00 94.62 370 ASN A C 1
ATOM 2915 O O . ASN A 1 370 ? -19.723 -10.821 31.080 1.00 94.62 370 ASN A O 1
ATOM 2919 N N . TRP A 1 371 ? -21.155 -11.327 29.415 1.00 96.38 371 TRP A N 1
ATOM 2920 C CA . TRP A 1 371 ? -20.144 -11.850 28.504 1.00 96.38 371 TRP A CA 1
ATOM 2921 C C . TRP A 1 371 ? -20.018 -10.942 27.282 1.00 96.38 371 TRP A C 1
ATOM 2923 O O . TRP A 1 371 ? -20.937 -10.870 26.466 1.00 96.38 371 TRP A O 1
ATOM 2933 N N . GLN A 1 372 ? -18.906 -10.216 27.191 1.00 96.06 372 GLN A N 1
ATOM 2934 C CA . GLN A 1 372 ? -18.553 -9.418 26.016 1.00 96.06 372 GLN A CA 1
ATOM 2935 C C . GLN A 1 372 ? -17.932 -10.329 24.954 1.00 96.06 372 GLN A C 1
ATOM 2937 O O . GLN A 1 372 ? -17.172 -11.238 25.280 1.00 96.06 372 GLN A O 1
ATOM 2942 N N . LEU A 1 373 ? -18.319 -10.128 23.695 1.00 96.44 373 LEU A N 1
ATOM 2943 C CA . LEU A 1 373 ? -17.835 -10.905 22.552 1.00 96.44 373 LEU A CA 1
ATOM 2944 C C . LEU A 1 373 ? -16.633 -10.206 21.898 1.00 96.44 373 LEU A C 1
ATOM 2946 O O . LEU A 1 373 ? -16.713 -9.753 20.755 1.00 96.44 373 LEU A O 1
ATOM 2950 N N . ASP A 1 374 ? -15.552 -10.094 22.663 1.00 93.88 374 ASP A N 1
ATOM 2951 C CA . ASP A 1 374 ? -14.266 -9.476 22.307 1.00 93.88 374 ASP A CA 1
ATOM 2952 C C . ASP A 1 374 ? -13.069 -10.381 22.661 1.00 93.88 374 ASP A C 1
ATOM 2954 O O . ASP A 1 374 ? -11.935 -9.927 22.765 1.00 93.88 374 ASP A O 1
ATOM 2958 N N . ASN A 1 375 ? -13.333 -11.677 22.856 1.00 94.12 375 ASN A N 1
ATOM 2959 C CA . ASN A 1 375 ? -12.350 -12.680 23.246 1.00 94.12 375 ASN A CA 1
ATOM 2960 C C . ASN A 1 375 ? -12.344 -13.920 22.334 1.00 94.12 375 ASN A C 1
ATOM 2962 O O . ASN A 1 375 ? -12.246 -15.054 22.807 1.00 94.12 375 ASN A O 1
ATOM 2966 N N . CYS A 1 376 ? -12.496 -13.715 21.026 1.00 96.19 376 CYS A N 1
ATOM 2967 C CA . CYS A 1 376 ? -12.454 -14.782 20.030 1.00 96.19 376 CYS A CA 1
ATOM 2968 C C . CYS A 1 376 ? -11.084 -15.476 20.041 1.00 96.19 376 CYS A C 1
ATOM 2970 O O . CYS A 1 376 ? -10.040 -14.828 20.015 1.00 96.19 376 CYS A O 1
ATOM 2972 N N . THR A 1 377 ? -11.100 -16.807 20.039 1.00 94.25 377 THR A N 1
ATOM 2973 C CA . THR A 1 377 ? -9.898 -17.658 20.002 1.00 94.25 377 THR A CA 1
ATOM 2974 C C . THR A 1 377 ? -9.811 -18.491 18.725 1.00 94.25 377 THR A C 1
ATOM 2976 O O . THR A 1 377 ? -8.859 -19.246 18.540 1.00 94.25 377 THR A O 1
ATOM 2979 N N . ASN A 1 378 ? -10.795 -18.375 17.831 1.00 96.75 378 ASN A N 1
ATOM 2980 C CA . ASN A 1 378 ? -10.815 -19.075 16.554 1.00 96.75 378 ASN A CA 1
ATOM 2981 C C . ASN A 1 378 ? -11.444 -18.180 15.478 1.00 96.75 378 ASN A C 1
ATOM 2983 O O . ASN A 1 378 ? -12.666 -18.003 15.419 1.00 96.75 378 ASN A O 1
ATOM 2987 N N . PHE A 1 379 ? -10.573 -17.589 14.662 1.00 97.69 379 PHE A N 1
ATOM 2988 C CA . PHE A 1 379 ? -10.908 -16.641 13.608 1.00 97.69 379 PHE A CA 1
ATOM 2989 C C . PHE A 1 379 ? -10.715 -17.267 12.227 1.00 97.69 379 PHE A C 1
ATOM 2991 O O . PHE A 1 379 ? -9.687 -17.889 11.947 1.00 97.69 379 PHE A O 1
ATOM 2998 N N . GLN A 1 380 ? -11.674 -17.038 11.331 1.00 97.12 380 GLN A N 1
ATOM 2999 C CA . GLN A 1 380 ? -11.597 -17.482 9.945 1.00 97.12 380 GLN A CA 1
ATOM 3000 C C . GLN A 1 380 ? -11.810 -16.326 8.964 1.00 97.12 380 GLN A C 1
ATOM 3002 O O . GLN A 1 380 ? -12.877 -15.716 8.923 1.00 97.12 380 GLN A O 1
ATOM 3007 N N . HIS A 1 381 ? -10.817 -16.087 8.111 1.00 97.56 381 HIS A N 1
ATOM 3008 C CA . HIS A 1 381 ? -10.865 -15.171 6.981 1.00 97.56 381 HIS A CA 1
ATOM 3009 C C . HIS A 1 381 ? -11.274 -15.903 5.695 1.00 97.56 381 HIS A C 1
ATOM 3011 O O . HIS A 1 381 ? -10.628 -16.857 5.264 1.00 97.56 381 HIS A O 1
ATOM 3017 N N . GLN A 1 382 ? -12.346 -15.453 5.049 1.00 96.94 382 GLN A N 1
ATOM 3018 C CA . GLN A 1 382 ? -12.828 -15.998 3.769 1.00 96.94 382 GLN A CA 1
ATOM 3019 C C . GLN A 1 382 ? -12.693 -14.984 2.627 1.00 96.94 382 GLN A C 1
ATOM 3021 O O . GLN A 1 382 ? -13.298 -15.179 1.568 1.00 96.94 382 GLN A O 1
ATOM 3026 N N . PHE A 1 383 ? -11.967 -13.878 2.857 1.00 97.56 383 PHE A N 1
ATOM 3027 C CA . PHE A 1 383 ? -11.824 -12.690 1.998 1.00 97.56 383 PHE A CA 1
ATOM 3028 C C . PHE A 1 383 ? -13.137 -11.923 1.761 1.00 97.56 383 PHE A C 1
ATOM 3030 O O . PHE A 1 383 ? -13.237 -10.727 2.017 1.00 97.56 383 PHE A O 1
ATOM 3037 N N . SER A 1 384 ? -14.182 -12.636 1.347 1.00 98.12 384 SER A N 1
ATOM 3038 C CA . SER A 1 384 ? -15.556 -12.155 1.212 1.00 98.12 384 SER A CA 1
ATOM 3039 C C . SER A 1 384 ? -16.234 -11.848 2.554 1.00 98.12 384 SER A C 1
ATOM 3041 O O . SER A 1 384 ? -17.111 -10.989 2.616 1.00 98.12 384 SER A O 1
ATOM 3043 N N . HIS A 1 385 ? -15.869 -12.565 3.617 1.00 98.62 385 HIS A N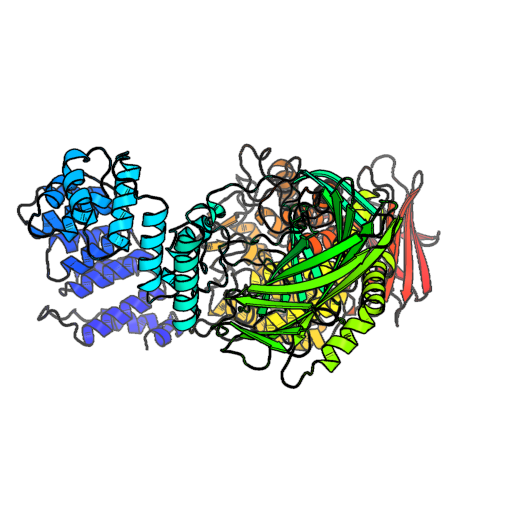 1
ATOM 3044 C CA . HIS A 1 385 ? -16.431 -12.432 4.960 1.00 98.62 385 HIS A CA 1
ATOM 3045 C C . HIS A 1 385 ? -15.461 -12.992 6.004 1.00 98.62 385 HIS A C 1
ATOM 3047 O O . HIS A 1 385 ? -14.535 -13.724 5.657 1.00 98.62 385 HIS A O 1
ATOM 3053 N N . ASN A 1 386 ? -15.697 -12.674 7.274 1.00 98.44 386 ASN A N 1
ATOM 3054 C CA . ASN A 1 386 ? -14.979 -13.263 8.402 1.00 98.44 386 ASN A CA 1
ATOM 3055 C C . ASN A 1 386 ? -15.943 -14.010 9.320 1.00 98.44 386 ASN A C 1
ATOM 3057 O O . ASN A 1 386 ? -17.099 -13.601 9.465 1.00 98.44 386 ASN A O 1
ATOM 3061 N N . GLU A 1 387 ? -15.462 -15.072 9.962 1.00 98.25 387 GLU A N 1
ATOM 3062 C CA . GLU A 1 387 ? -16.152 -15.754 11.055 1.00 98.25 387 GLU A CA 1
ATOM 3063 C C . GLU A 1 387 ? -15.320 -15.692 12.341 1.00 98.25 387 GLU A C 1
ATOM 3065 O O . GLU A 1 387 ? -14.104 -15.875 12.322 1.00 98.25 387 GLU A O 1
ATOM 3070 N N . PHE A 1 388 ? -15.998 -15.443 13.457 1.00 98.44 388 PHE A N 1
ATOM 3071 C CA . PHE A 1 388 ? -15.434 -15.407 14.803 1.00 98.44 388 PHE A CA 1
ATOM 3072 C C . PHE A 1 388 ? -16.201 -16.408 15.655 1.00 98.44 388 PHE A C 1
ATOM 3074 O O . PHE A 1 388 ? -17.440 -16.401 15.645 1.00 98.44 388 PHE A O 1
ATOM 3081 N N . LEU A 1 389 ? -15.487 -17.246 16.396 1.00 97.56 389 LEU A N 1
ATOM 3082 C CA . LEU A 1 389 ? -16.079 -18.225 17.294 1.00 97.56 389 LEU A CA 1
ATOM 3083 C C . LEU A 1 389 ? -15.747 -17.872 18.748 1.00 97.56 389 LEU A C 1
ATOM 3085 O O . LEU A 1 389 ? -14.588 -17.858 19.159 1.00 97.56 389 LEU A O 1
ATOM 3089 N N . PHE A 1 390 ? -16.799 -17.599 19.518 1.00 96.81 390 PHE A N 1
ATOM 3090 C CA . PHE A 1 390 ? -16.745 -17.331 20.949 1.00 96.81 390 PHE A CA 1
ATOM 3091 C C . PHE A 1 390 ? -17.405 -18.490 21.692 1.00 96.81 390 PHE A C 1
ATOM 3093 O O . PHE A 1 390 ? -18.549 -18.856 21.397 1.00 96.81 390 PHE A O 1
ATOM 3100 N N . GLU A 1 391 ? -16.714 -19.055 22.678 1.00 94.19 391 GLU A N 1
ATOM 3101 C CA . GLU A 1 391 ? -17.182 -20.247 23.384 1.00 94.19 391 GLU A CA 1
ATOM 3102 C C . GLU A 1 391 ? -17.046 -20.091 24.896 1.00 94.19 391 GLU A C 1
ATOM 3104 O O . GLU A 1 391 ? -16.026 -19.644 25.420 1.00 94.19 391 GLU A O 1
ATOM 3109 N N . LYS A 1 392 ? -18.089 -20.521 25.600 1.00 92.06 392 LYS A N 1
ATOM 3110 C CA . LYS A 1 392 ? -18.054 -20.867 27.019 1.00 92.06 392 LYS A CA 1
ATOM 3111 C C . LYS A 1 392 ? -18.800 -22.196 27.214 1.00 92.06 392 LYS A C 1
ATOM 3113 O O . LYS A 1 392 ? -19.571 -22.576 26.331 1.00 92.06 392 LYS A O 1
ATOM 3118 N N . PRO A 1 393 ? -18.622 -22.912 28.340 1.00 90.19 393 PRO A N 1
ATOM 3119 C CA . PRO A 1 393 ? -19.128 -24.282 28.492 1.00 90.19 393 PRO A CA 1
ATOM 3120 C C . PRO A 1 393 ? -20.621 -24.468 28.181 1.00 90.19 393 PRO A C 1
ATOM 3122 O O . PRO A 1 393 ? -21.031 -25.515 27.690 1.00 90.19 393 PRO A O 1
ATOM 3125 N N . ASP A 1 394 ? -21.431 -23.446 28.448 1.00 92.31 394 ASP A N 1
ATOM 3126 C CA . ASP A 1 394 ? -22.883 -23.480 28.333 1.00 92.31 394 ASP A CA 1
ATOM 3127 C C . ASP A 1 394 ? -23.433 -22.695 27.129 1.00 92.31 394 ASP A C 1
ATOM 3129 O O . ASP A 1 394 ? -24.649 -22.654 26.955 1.00 92.31 394 ASP A O 1
ATOM 3133 N N . LEU A 1 395 ? -22.604 -22.023 26.319 1.00 95.00 395 LEU A N 1
ATOM 3134 C CA . LEU A 1 395 ? -23.072 -21.180 25.210 1.00 95.00 395 LEU A CA 1
ATOM 3135 C C . LEU A 1 395 ? -21.992 -20.993 24.136 1.00 95.00 395 LEU A C 1
ATOM 3137 O O . LEU A 1 395 ? -20.853 -20.653 24.446 1.00 95.00 395 LEU A O 1
ATOM 3141 N N . ILE A 1 396 ? -22.381 -21.134 22.869 1.00 97.06 396 ILE A N 1
ATOM 3142 C CA . ILE A 1 396 ? -21.498 -20.925 21.715 1.00 97.06 396 ILE A CA 1
ATOM 3143 C C . ILE A 1 396 ? -22.078 -19.798 20.863 1.00 97.06 396 ILE A C 1
ATOM 3145 O O . ILE A 1 396 ? -23.263 -19.828 20.521 1.00 97.06 396 ILE A O 1
ATOM 3149 N N . VAL A 1 397 ? -21.258 -18.810 20.507 1.00 98.25 397 VAL A N 1
ATOM 3150 C CA . VAL A 1 397 ? -21.652 -17.709 19.623 1.00 98.25 397 VAL A CA 1
ATOM 3151 C C . VAL A 1 397 ? -20.709 -17.653 18.437 1.00 98.25 397 VAL A C 1
ATOM 3153 O O . VAL A 1 397 ? -19.507 -17.471 18.590 1.00 98.25 397 VAL A O 1
ATOM 3156 N N . ARG A 1 398 ? -21.274 -17.753 17.236 1.00 98.38 398 ARG A N 1
ATOM 3157 C CA . ARG A 1 398 ? -20.556 -17.479 15.993 1.00 98.38 398 ARG A CA 1
ATOM 3158 C C . ARG A 1 398 ? -20.978 -16.119 15.456 1.00 98.38 398 ARG A C 1
ATOM 3160 O O . ARG A 1 398 ? -22.168 -15.922 15.192 1.00 98.38 398 ARG A O 1
ATOM 3167 N N . ARG A 1 399 ? -20.019 -15.213 15.262 1.00 98.62 399 ARG A N 1
ATOM 3168 C CA . ARG A 1 399 ? -20.214 -13.939 14.558 1.00 98.62 399 ARG A CA 1
ATOM 3169 C C . ARG A 1 399 ? -19.729 -14.071 13.121 1.00 98.62 399 ARG A C 1
ATOM 3171 O O . ARG A 1 399 ? -18.661 -14.625 12.893 1.00 98.62 399 ARG A O 1
ATOM 3178 N N . ARG A 1 400 ? -20.501 -13.566 12.163 1.00 98.69 400 ARG A N 1
ATOM 3179 C CA . ARG A 1 400 ? -20.116 -13.472 10.755 1.00 98.69 400 ARG A CA 1
ATOM 3180 C C . ARG A 1 400 ? -20.246 -12.037 10.274 1.00 98.69 400 ARG A C 1
ATOM 3182 O O . ARG A 1 400 ? -21.359 -11.510 10.248 1.00 98.69 400 ARG A O 1
ATOM 3189 N N . ASP A 1 401 ? -19.137 -11.474 9.815 1.00 98.81 401 ASP A N 1
ATOM 3190 C CA . ASP A 1 401 ? -19.068 -10.096 9.337 1.00 98.81 401 ASP A CA 1
ATOM 3191 C C . ASP A 1 401 ? -18.778 -10.066 7.830 1.00 98.81 401 ASP A C 1
ATOM 3193 O O . ASP A 1 401 ? -17.918 -10.806 7.349 1.00 98.81 401 ASP A O 1
ATOM 3197 N N . PHE A 1 402 ? -19.487 -9.225 7.069 1.00 98.81 402 PHE A N 1
ATOM 3198 C CA . PHE A 1 402 ? -19.159 -8.957 5.662 1.00 98.81 402 PHE A CA 1
ATOM 3199 C C . PHE A 1 402 ? -19.541 -7.537 5.238 1.00 98.81 402 PHE A C 1
ATOM 3201 O O . PHE A 1 402 ? -20.618 -7.044 5.579 1.00 98.81 402 PHE A O 1
ATOM 3208 N N . VAL A 1 403 ? -18.673 -6.900 4.449 1.00 98.75 403 VAL A N 1
ATOM 3209 C CA . VAL A 1 403 ? -18.943 -5.612 3.790 1.00 98.75 403 VAL A CA 1
ATOM 3210 C C . VAL A 1 403 ? -19.646 -5.868 2.460 1.00 98.75 403 VAL A C 1
ATOM 3212 O O . VAL A 1 403 ? -19.243 -6.751 1.703 1.00 98.75 403 VAL A O 1
ATOM 3215 N N . ILE A 1 404 ? -20.714 -5.128 2.170 1.00 98.31 404 ILE A N 1
ATOM 3216 C CA . ILE A 1 404 ? -21.486 -5.266 0.932 1.00 98.31 404 ILE A CA 1
ATOM 3217 C C . ILE A 1 404 ? -20.620 -4.813 -0.249 1.00 98.31 404 ILE A C 1
ATOM 3219 O O . ILE A 1 404 ? -19.979 -3.772 -0.193 1.00 98.31 404 ILE A O 1
ATOM 3223 N N . GLU A 1 405 ? -20.615 -5.590 -1.333 1.00 97.50 405 GLU A N 1
ATOM 3224 C CA . GLU A 1 405 ? -19.685 -5.382 -2.449 1.00 97.50 405 GLU A CA 1
ATOM 3225 C C . GLU A 1 405 ? -19.806 -4.003 -3.115 1.00 97.50 405 GLU A C 1
ATOM 3227 O O . GLU A 1 405 ? -18.822 -3.289 -3.211 1.00 97.50 405 GLU A O 1
ATOM 3232 N N . ASN A 1 406 ? -21.008 -3.609 -3.540 1.00 94.81 406 ASN A N 1
ATOM 3233 C CA . ASN A 1 406 ? -21.234 -2.388 -4.331 1.00 94.81 406 ASN A CA 1
ATOM 3234 C C . ASN A 1 406 ? -22.129 -1.376 -3.597 1.00 94.81 406 ASN A C 1
ATOM 3236 O O . ASN A 1 406 ? -22.921 -0.671 -4.225 1.00 94.81 406 ASN A O 1
ATOM 3240 N N . GLN A 1 407 ? -22.130 -1.404 -2.260 1.00 93.94 407 GLN A N 1
ATOM 3241 C CA . GLN A 1 407 ? -22.926 -0.492 -1.436 1.00 93.94 407 GLN A CA 1
ATOM 3242 C C . GLN A 1 407 ? -22.184 -0.149 -0.138 1.00 93.94 407 GLN A C 1
ATOM 3244 O O . GLN A 1 407 ? -21.478 -1.000 0.401 1.00 93.94 407 GLN A O 1
ATOM 3249 N N . PRO A 1 408 ? -22.376 1.060 0.417 1.00 94.94 408 PRO A N 1
ATOM 3250 C CA . PRO A 1 408 ? -21.640 1.525 1.589 1.00 94.94 408 PRO A CA 1
ATOM 3251 C C . PRO A 1 408 ? -22.242 0.992 2.903 1.00 94.94 408 PRO A C 1
ATOM 3253 O O . PRO A 1 408 ? -22.785 1.748 3.709 1.00 94.94 408 PRO A O 1
ATOM 3256 N N . GLY A 1 409 ? -22.179 -0.322 3.124 1.00 96.94 409 GLY A N 1
ATOM 3257 C CA . GLY A 1 409 ? -22.675 -0.954 4.348 1.00 96.94 409 GLY A CA 1
ATOM 3258 C C . GLY A 1 409 ? -22.034 -2.298 4.648 1.00 96.94 409 GLY A C 1
ATOM 3259 O O . GLY A 1 409 ? -21.441 -2.925 3.773 1.00 96.94 409 GLY A O 1
ATOM 3260 N N . PHE A 1 410 ? -22.190 -2.761 5.883 1.00 98.69 410 PHE A N 1
ATOM 3261 C CA . PHE A 1 410 ? -21.754 -4.085 6.311 1.00 98.69 410 PHE A CA 1
ATOM 3262 C C . PHE A 1 410 ? -22.782 -4.738 7.234 1.00 98.69 410 PHE A C 1
ATOM 3264 O O . PHE A 1 410 ? -23.560 -4.065 7.915 1.00 98.69 410 PHE A O 1
ATOM 3271 N N . PHE A 1 411 ? -22.775 -6.067 7.253 1.00 98.81 411 PHE A N 1
ATOM 3272 C CA . PHE A 1 411 ? -23.565 -6.861 8.184 1.00 98.81 411 PHE A CA 1
ATOM 3273 C C . PHE A 1 411 ? -22.674 -7.515 9.227 1.00 98.81 411 PHE A C 1
ATOM 3275 O O . PHE A 1 411 ? -21.596 -8.003 8.891 1.00 98.81 411 PHE A O 1
ATOM 3282 N N . SER A 1 412 ? -23.195 -7.613 10.449 1.00 98.69 412 SER A N 1
ATOM 3283 C CA . SER A 1 412 ? -22.715 -8.537 11.475 1.00 98.69 412 SER A CA 1
ATOM 3284 C C . SER A 1 412 ? -23.859 -9.458 11.891 1.00 98.69 412 SER A C 1
ATOM 3286 O O . SER A 1 412 ? -24.912 -8.996 12.335 1.00 98.69 412 SER A O 1
ATOM 3288 N N . GLN A 1 413 ? -23.695 -10.764 11.694 1.00 98.56 413 GLN A N 1
ATOM 3289 C CA . GLN A 1 413 ? -24.681 -11.783 12.054 1.00 98.56 413 GLN A CA 1
ATOM 3290 C C . GLN A 1 413 ? -24.176 -12.617 13.222 1.00 98.56 413 GLN A C 1
ATOM 3292 O O . GLN A 1 413 ? -23.082 -13.168 13.159 1.00 98.56 413 GLN A O 1
ATOM 3297 N N . LEU A 1 414 ? -25.009 -12.791 14.241 1.00 98.56 414 LEU A N 1
ATOM 3298 C CA . LEU A 1 414 ? -24.759 -13.709 15.343 1.00 98.56 414 LEU A CA 1
ATOM 3299 C C . LEU A 1 414 ? -25.619 -14.956 15.179 1.00 98.56 414 LEU A C 1
ATOM 3301 O O . LEU A 1 414 ? -26.820 -14.859 14.936 1.00 98.56 414 LEU A O 1
ATOM 3305 N N . THR A 1 415 ? -25.006 -16.123 15.345 1.00 98.31 415 THR A N 1
ATOM 3306 C CA . THR A 1 415 ? -25.694 -17.402 15.560 1.00 98.31 415 THR A CA 1
ATOM 3307 C C . THR A 1 415 ? -25.340 -17.886 16.957 1.00 98.31 415 THR A C 1
ATOM 3309 O O . THR A 1 415 ? -24.170 -18.137 17.243 1.00 98.31 415 THR A O 1
ATOM 3312 N N . ILE A 1 416 ? -26.340 -17.975 17.830 1.00 98.06 416 ILE A N 1
ATOM 3313 C CA . ILE A 1 416 ? -26.168 -18.272 19.252 1.00 98.06 416 ILE A CA 1
ATOM 3314 C C . ILE A 1 416 ? -26.743 -19.655 19.515 1.00 98.06 416 ILE A C 1
ATOM 3316 O O . ILE A 1 416 ? -27.958 -19.848 19.437 1.00 98.06 416 ILE A O 1
ATOM 3320 N N . ARG A 1 417 ? -25.873 -20.611 19.833 1.00 97.62 417 ARG A N 1
ATOM 3321 C CA . ARG A 1 417 ? -26.230 -22.003 20.094 1.00 97.62 417 ARG A CA 1
ATOM 3322 C C . ARG A 1 417 ? -26.242 -22.281 21.590 1.00 97.62 417 ARG A C 1
ATOM 3324 O O . ARG A 1 417 ? -25.249 -22.075 22.286 1.00 97.62 417 ARG A O 1
ATOM 3331 N N . ASN A 1 418 ? -27.364 -22.818 22.052 1.00 96.94 418 ASN A N 1
ATOM 3332 C CA . ASN A 1 418 ? -27.563 -23.302 23.406 1.00 96.94 418 ASN A CA 1
ATOM 3333 C C . ASN A 1 418 ? -27.391 -24.834 23.441 1.00 96.94 418 ASN A C 1
ATOM 3335 O O . ASN A 1 418 ? -28.303 -25.550 23.018 1.00 96.94 418 ASN A O 1
ATOM 3339 N N . PRO A 1 419 ? -26.249 -25.365 23.916 1.00 95.25 419 PRO A N 1
ATOM 3340 C CA . PRO A 1 419 ? -26.038 -26.808 24.047 1.00 95.25 419 PRO A CA 1
ATOM 3341 C C . PRO A 1 419 ? -26.907 -27.449 25.142 1.00 95.25 419 PRO A C 1
ATOM 3343 O O . PRO A 1 419 ? -27.134 -28.659 25.118 1.00 95.25 419 PRO A O 1
ATOM 3346 N N . GLU A 1 420 ? -27.422 -26.654 26.083 1.00 95.00 420 GLU A N 1
ATOM 3347 C CA . GLU A 1 420 ? -28.186 -27.142 27.228 1.00 95.00 420 GLU A CA 1
ATOM 3348 C C . GLU A 1 420 ? -29.566 -27.681 26.841 1.00 95.00 420 GLU A C 1
ATOM 3350 O O . GLU A 1 420 ? -30.240 -27.194 25.930 1.00 95.00 420 GLU A O 1
ATOM 3355 N N . ASN A 1 421 ? -30.059 -28.646 27.620 1.00 94.94 421 ASN A N 1
ATOM 3356 C CA . ASN A 1 421 ? -31.373 -29.261 27.408 1.00 94.94 421 ASN A CA 1
ATOM 3357 C C . ASN A 1 421 ? -32.552 -28.438 27.971 1.00 94.94 421 ASN A C 1
ATOM 3359 O O . ASN A 1 421 ? -33.645 -28.964 28.169 1.00 94.94 421 ASN A O 1
ATOM 3363 N N . LYS A 1 422 ? -32.341 -27.148 28.249 1.00 94.88 422 LYS A N 1
ATOM 3364 C CA . LYS A 1 422 ? -33.361 -26.221 28.757 1.00 94.88 422 LYS A CA 1
ATOM 3365 C C . LYS A 1 422 ? -33.399 -24.958 27.911 1.00 94.88 422 LYS A C 1
ATOM 3367 O O . LYS A 1 422 ? -32.366 -24.506 27.422 1.00 94.88 422 LYS A O 1
ATOM 3372 N N . ARG A 1 423 ? -34.592 -24.379 27.762 1.00 95.88 423 ARG A N 1
ATOM 3373 C CA . ARG A 1 423 ? -34.754 -23.063 27.129 1.00 95.88 423 ARG A CA 1
ATOM 3374 C C . ARG A 1 423 ? -34.085 -21.991 27.985 1.00 95.88 423 ARG A C 1
ATOM 3376 O O . ARG A 1 423 ? -34.120 -22.078 29.213 1.00 95.88 423 ARG A O 1
ATOM 3383 N N . ARG A 1 424 ? -33.517 -20.977 27.337 1.00 94.75 424 ARG A N 1
ATOM 3384 C CA . ARG A 1 424 ? -32.869 -19.838 28.001 1.00 94.75 424 ARG A CA 1
ATOM 3385 C C . ARG A 1 424 ? -33.415 -18.529 27.462 1.00 94.75 424 ARG A C 1
ATOM 3387 O O . ARG A 1 424 ? -33.864 -18.463 26.319 1.00 94.75 424 ARG A O 1
ATOM 3394 N N . LYS A 1 425 ? -33.380 -17.496 28.296 1.00 96.19 425 LYS A N 1
ATOM 3395 C CA . LYS A 1 425 ? -33.739 -16.130 27.917 1.00 96.19 425 LYS A CA 1
ATOM 3396 C C . LYS A 1 425 ? -32.522 -15.261 28.135 1.00 96.19 425 LYS A C 1
ATOM 3398 O O . LYS A 1 425 ? -32.054 -15.152 29.264 1.00 96.19 425 LYS A O 1
ATOM 3403 N N . ILE A 1 426 ? -32.032 -14.667 27.060 1.00 96.81 426 ILE A N 1
ATOM 3404 C CA . ILE A 1 426 ? -30.870 -13.787 27.098 1.00 96.81 426 ILE A CA 1
ATOM 3405 C C . ILE A 1 426 ? -31.255 -12.404 26.585 1.00 96.81 426 ILE A C 1
ATOM 3407 O O . ILE A 1 426 ? -32.208 -12.247 25.817 1.00 96.81 426 ILE A O 1
ATOM 3411 N N . THR A 1 427 ? -30.482 -11.408 26.990 1.00 97.88 427 THR A N 1
ATOM 3412 C CA . THR A 1 427 ? -30.520 -10.067 26.418 1.00 97.88 427 THR A CA 1
ATOM 3413 C C . THR A 1 427 ? -29.193 -9.810 25.728 1.00 97.88 427 THR A C 1
ATOM 3415 O O . THR A 1 427 ? -28.136 -9.978 26.331 1.00 97.88 427 THR A O 1
ATOM 3418 N N . LEU A 1 428 ? -29.240 -9.413 24.462 1.00 98.12 428 LEU A N 1
ATOM 3419 C CA . LEU A 1 428 ? -28.073 -8.920 23.744 1.00 98.12 428 LEU A CA 1
ATOM 3420 C C . LEU A 1 428 ? -28.040 -7.404 23.812 1.00 98.12 428 LEU A C 1
ATOM 3422 O O . LEU A 1 428 ? -29.030 -6.764 23.469 1.00 98.12 428 LEU A O 1
ATOM 3426 N N . HIS A 1 429 ? -26.897 -6.843 24.179 1.00 98.38 429 HIS A N 1
ATOM 3427 C CA . HIS A 1 429 ? -26.632 -5.416 24.065 1.00 98.38 429 HIS A CA 1
ATOM 3428 C C . HIS A 1 429 ? -25.652 -5.189 22.917 1.00 98.38 429 HIS A C 1
ATOM 3430 O O . HIS A 1 429 ? -24.493 -5.590 23.018 1.00 98.38 429 HIS A O 1
ATOM 3436 N N . LEU A 1 430 ? -26.112 -4.557 21.837 1.00 98.44 430 LEU A N 1
ATOM 3437 C CA . LEU A 1 430 ? -25.251 -4.017 20.789 1.00 98.44 430 LEU A CA 1
ATOM 3438 C C . LEU A 1 430 ? -24.832 -2.610 21.213 1.00 98.44 430 LEU A C 1
ATOM 3440 O O . LEU A 1 430 ? -25.652 -1.694 21.165 1.00 98.44 430 LEU A O 1
ATOM 3444 N N . GLN A 1 431 ? -23.586 -2.444 21.647 1.00 98.06 431 GLN A N 1
ATOM 3445 C CA . GLN A 1 431 ? -23.006 -1.143 21.962 1.00 98.06 431 GLN A CA 1
ATOM 3446 C C . GLN A 1 431 ? -22.118 -0.692 20.803 1.00 98.06 431 GLN A C 1
ATOM 3448 O O . GLN A 1 431 ? -21.149 -1.365 20.468 1.00 98.06 431 GLN A O 1
ATOM 3453 N N . SER A 1 432 ? -22.439 0.448 20.204 1.00 97.81 432 SER A N 1
ATOM 3454 C CA . SER A 1 432 ? -21.732 1.011 19.053 1.00 97.81 432 SER A CA 1
ATOM 3455 C C . SER A 1 432 ? -21.122 2.360 19.421 1.00 97.81 432 SER A C 1
ATOM 3457 O O . SER A 1 432 ? -21.790 3.188 20.048 1.00 97.81 432 SER A O 1
ATOM 3459 N N . GLN A 1 433 ? -19.860 2.565 19.037 1.00 95.12 433 GLN A N 1
ATOM 3460 C CA . GLN A 1 433 ? -19.132 3.820 19.223 1.00 95.12 433 GLN A CA 1
ATOM 3461 C C . GLN A 1 433 ? -19.103 4.579 17.897 1.00 95.12 433 GLN A C 1
ATOM 3463 O O . GLN A 1 433 ? -18.388 4.211 16.963 1.00 95.12 433 GLN A O 1
ATOM 3468 N N . ILE A 1 434 ? -19.946 5.605 17.814 1.00 95.31 434 ILE A N 1
ATOM 3469 C CA . ILE A 1 434 ? -20.079 6.464 16.643 1.00 95.31 434 ILE A CA 1
ATOM 3470 C C . ILE A 1 434 ? -18.874 7.406 16.598 1.00 95.31 434 ILE A C 1
ATOM 3472 O O . ILE A 1 434 ? -18.453 7.945 17.621 1.00 95.31 434 ILE A O 1
ATOM 3476 N N . ASN A 1 435 ? -18.318 7.573 15.405 1.00 91.56 435 ASN A N 1
ATOM 3477 C CA . ASN A 1 435 ? -17.287 8.561 15.127 1.00 91.56 435 ASN A CA 1
ATOM 3478 C C . ASN A 1 435 ? -17.399 8.928 13.652 1.00 91.56 435 ASN A C 1
ATOM 3480 O O . ASN A 1 435 ? -16.782 8.276 12.798 1.00 91.56 435 ASN A O 1
ATOM 3484 N N . ILE A 1 436 ? -18.258 9.903 13.353 1.00 93.69 436 ILE A N 1
ATOM 3485 C CA . ILE A 1 436 ? -18.390 10.392 11.986 1.00 93.69 436 ILE A CA 1
ATOM 3486 C C . ILE A 1 436 ? -17.336 11.461 11.797 1.00 93.69 436 ILE A C 1
ATOM 3488 O O . ILE A 1 436 ? -17.470 12.582 12.260 1.00 93.69 436 ILE A O 1
ATOM 3492 N N . ARG A 1 437 ? -16.254 11.093 11.120 1.00 89.88 437 ARG A N 1
ATOM 3493 C CA . ARG A 1 437 ? -15.145 12.014 10.890 1.00 89.88 437 ARG A CA 1
ATOM 3494 C C . ARG A 1 437 ? -14.568 11.841 9.500 1.00 89.88 437 ARG A C 1
ATOM 3496 O O . ARG A 1 437 ? -14.605 10.742 8.935 1.00 89.88 437 ARG A O 1
ATOM 3503 N N . PRO A 1 438 ? -14.011 12.901 8.916 1.00 89.25 438 PRO A N 1
ATOM 3504 C CA . PRO A 1 438 ? -13.419 12.799 7.607 1.00 89.25 438 PRO A CA 1
ATOM 3505 C C . PRO A 1 438 ? -12.061 12.079 7.659 1.00 89.25 438 PRO A C 1
ATOM 3507 O O . PRO A 1 438 ? -11.394 11.998 8.694 1.00 89.25 438 PRO A O 1
ATOM 3510 N N . ALA A 1 439 ? -11.657 11.532 6.515 1.00 85.44 439 ALA A N 1
ATOM 3511 C CA . ALA A 1 439 ? -10.378 10.865 6.337 1.00 85.44 439 ALA A CA 1
ATOM 3512 C C . ALA A 1 439 ? -9.221 11.837 6.558 1.00 85.44 439 ALA A C 1
ATOM 3514 O O . ALA A 1 439 ? -9.349 13.056 6.363 1.00 85.44 439 ALA A O 1
ATOM 3515 N N . TRP A 1 440 ? -8.076 11.274 6.930 1.00 78.38 440 TRP A N 1
ATOM 3516 C CA . TRP A 1 440 ? -6.860 12.037 7.150 1.00 78.38 440 TRP A CA 1
ATOM 3517 C C . TRP A 1 440 ? -6.531 12.934 5.947 1.00 78.38 440 TRP A C 1
ATOM 3519 O O . TRP A 1 440 ? -6.619 12.511 4.791 1.00 78.38 440 TRP A O 1
ATOM 3529 N N . ARG A 1 441 ? -6.203 14.204 6.229 1.00 77.81 441 ARG A N 1
ATOM 3530 C CA . ARG A 1 441 ? -5.906 15.254 5.235 1.00 77.81 441 ARG A CA 1
ATOM 3531 C C . ARG A 1 441 ? -6.920 15.407 4.105 1.00 77.81 441 ARG A C 1
ATOM 3533 O O . ARG A 1 441 ? -6.591 15.932 3.043 1.00 77.81 441 ARG A O 1
ATOM 3540 N N . SER A 1 442 ? -8.171 15.034 4.337 1.00 83.44 442 SER A N 1
ATOM 3541 C CA . SER A 1 442 ? -9.248 15.259 3.373 1.00 83.44 442 SER A CA 1
ATOM 3542 C C . SER A 1 442 ? -9.617 16.740 3.217 1.00 83.44 442 SER A C 1
ATOM 3544 O O . SER A 1 442 ? -10.109 17.146 2.164 1.00 83.44 442 SER A O 1
ATOM 3546 N N . GLY A 1 443 ? -9.365 17.559 4.248 1.00 80.81 443 GLY A N 1
ATOM 3547 C CA . GLY A 1 443 ? -9.743 18.975 4.291 1.00 80.81 443 GLY A CA 1
ATOM 3548 C C . GLY A 1 443 ? -11.251 19.217 4.390 1.00 80.81 443 GLY A C 1
ATOM 3549 O O . GLY A 1 443 ? -11.686 20.347 4.180 1.00 80.81 443 GLY A O 1
ATOM 3550 N N . LEU A 1 444 ? -12.033 18.173 4.668 1.00 87.62 444 LEU A N 1
ATOM 3551 C CA . LEU A 1 444 ? -13.465 18.277 4.920 1.00 87.62 444 LEU A CA 1
ATOM 3552 C C . LEU A 1 444 ? -13.711 18.796 6.341 1.00 87.62 444 LEU A C 1
ATOM 3554 O O . LEU A 1 444 ? -12.884 18.600 7.230 1.00 87.62 444 LEU A O 1
ATOM 3558 N N . ALA A 1 445 ? -14.843 19.470 6.537 1.00 91.19 445 ALA A N 1
ATOM 3559 C CA . ALA A 1 445 ? -15.267 19.914 7.857 1.00 91.19 445 ALA A CA 1
ATOM 3560 C C . ALA A 1 445 ? -15.628 18.716 8.752 1.00 91.19 445 ALA A C 1
ATOM 3562 O O . ALA A 1 445 ? -15.997 17.650 8.254 1.00 91.19 445 ALA A O 1
ATOM 3563 N N . ASN A 1 446 ? -15.492 18.921 10.060 1.00 92.00 446 ASN A N 1
ATOM 3564 C CA . ASN A 1 446 ? -15.851 17.959 11.091 1.00 92.00 446 ASN A CA 1
ATOM 3565 C C . ASN A 1 446 ? -16.341 18.704 12.337 1.00 92.00 446 ASN A C 1
ATOM 3567 O O . ASN A 1 446 ? -15.668 19.630 12.812 1.00 92.00 446 ASN A O 1
ATOM 3571 N N . ASP A 1 447 ? -17.499 18.321 12.857 1.00 93.62 447 ASP A N 1
ATOM 3572 C CA . ASP A 1 447 ? -18.141 18.914 14.024 1.00 93.62 447 ASP A CA 1
ATOM 3573 C C . ASP A 1 447 ? -18.725 17.805 14.924 1.00 93.62 447 ASP A C 1
ATOM 3575 O O . ASP A 1 447 ? -18.284 16.660 14.892 1.00 93.62 447 ASP A O 1
ATOM 3579 N N . ILE A 1 448 ? -19.633 18.142 15.838 1.00 92.81 448 ILE A N 1
ATOM 3580 C CA . ILE A 1 448 ? -20.233 17.146 16.727 1.00 92.81 448 ILE A CA 1
ATOM 3581 C C . ILE A 1 448 ? -21.194 16.205 15.987 1.00 92.81 448 ILE A C 1
ATOM 3583 O O . ILE A 1 448 ? -22.034 16.630 15.193 1.00 92.81 448 ILE A O 1
ATOM 3587 N N . ASP A 1 449 ? -21.148 14.928 16.360 1.00 94.06 449 ASP A N 1
ATOM 3588 C CA . ASP A 1 449 ? -22.110 13.928 15.901 1.00 94.06 449 ASP A CA 1
ATOM 3589 C C . ASP A 1 449 ? -23.492 14.147 16.537 1.00 94.06 449 ASP A C 1
ATOM 3591 O O . ASP A 1 449 ? -23.649 14.174 17.765 1.00 94.06 449 ASP A O 1
ATOM 3595 N N . ILE A 1 450 ? -24.525 14.242 15.701 1.00 93.56 450 ILE A N 1
ATOM 3596 C CA . ILE A 1 450 ? -25.931 14.262 16.106 1.00 93.56 450 ILE A CA 1
ATOM 3597 C C . ILE A 1 450 ? -26.461 12.834 16.037 1.00 93.56 450 ILE A C 1
ATOM 3599 O O . ILE A 1 450 ? -26.611 12.279 14.951 1.00 93.56 450 ILE A O 1
ATOM 3603 N N . ILE A 1 451 ? -26.776 12.245 17.192 1.00 94.94 451 ILE A N 1
ATOM 3604 C CA . ILE A 1 451 ? -27.194 10.843 17.307 1.00 94.94 451 ILE A CA 1
ATOM 3605 C C . ILE A 1 451 ? -28.629 10.765 17.815 1.00 94.94 451 ILE A C 1
ATOM 3607 O O . ILE A 1 451 ? -28.925 11.177 18.936 1.00 94.94 451 ILE A O 1
ATOM 3611 N N . ASN A 1 452 ? -29.500 10.160 17.013 1.00 94.00 452 ASN A N 1
ATOM 3612 C CA . ASN A 1 452 ? -30.923 10.018 17.291 1.00 94.00 452 ASN A CA 1
ATOM 3613 C C . ASN A 1 452 ? -31.368 8.560 17.139 1.00 94.00 452 ASN A C 1
ATOM 3615 O O . ASN A 1 452 ? -30.817 7.795 16.350 1.00 94.00 452 ASN A O 1
ATOM 3619 N N . TYR A 1 453 ? -32.417 8.184 17.867 1.00 94.25 453 TYR A N 1
ATOM 3620 C CA . TYR A 1 453 ? -33.108 6.910 17.685 1.00 94.25 453 TYR A CA 1
ATOM 3621 C C . TYR A 1 453 ? -34.461 7.155 17.018 1.00 94.25 453 TYR A C 1
ATOM 3623 O O . TYR A 1 453 ? -35.235 7.996 17.478 1.00 94.25 453 TYR A O 1
ATOM 3631 N N . GLN A 1 454 ? -34.751 6.420 15.947 1.00 90.56 454 GLN A N 1
ATOM 3632 C CA . GLN A 1 454 ? -36.004 6.532 15.207 1.00 90.56 454 GLN A CA 1
ATOM 3633 C C . GLN A 1 454 ? -36.378 5.177 14.596 1.00 90.56 454 GLN A C 1
ATOM 3635 O O . GLN A 1 454 ? -35.542 4.520 13.986 1.00 90.56 454 GLN A O 1
ATOM 3640 N N . GLU A 1 455 ? -37.647 4.774 14.744 1.00 86.69 455 GLU A N 1
ATOM 3641 C CA . GLU A 1 455 ? -38.252 3.614 14.056 1.00 86.69 455 GLU A CA 1
ATOM 3642 C C . GLU A 1 455 ? -37.522 2.261 14.223 1.00 86.69 455 GLU A C 1
ATOM 3644 O O . GLU A 1 455 ? -37.648 1.364 13.388 1.00 86.69 455 GLU A O 1
ATOM 3649 N N . GLY A 1 456 ? -36.803 2.066 15.333 1.00 90.25 456 GLY A N 1
ATOM 3650 C CA . GLY A 1 456 ? -36.068 0.824 15.601 1.00 90.25 456 GLY A CA 1
ATOM 3651 C C . GLY A 1 456 ? -34.580 0.872 15.258 1.00 90.25 456 GLY A C 1
ATOM 3652 O O . GLY A 1 456 ? -33.887 -0.122 15.477 1.00 90.25 456 GLY A O 1
ATOM 3653 N N . GLN A 1 457 ? -34.085 1.996 14.735 1.00 94.38 457 GLN A N 1
ATOM 3654 C CA . GLN A 1 457 ? -32.694 2.174 14.320 1.00 94.38 457 GLN A CA 1
ATOM 3655 C C . GLN A 1 457 ? -32.075 3.411 14.974 1.00 94.38 457 GLN A C 1
ATOM 3657 O O . GLN A 1 457 ? -32.761 4.363 15.355 1.00 94.38 457 GLN A O 1
ATOM 3662 N N . VAL A 1 458 ? -30.748 3.405 15.071 1.00 95.81 458 VAL A N 1
ATOM 3663 C CA . VAL A 1 458 ? -29.959 4.594 15.404 1.00 95.81 458 VAL A CA 1
ATOM 3664 C C . VAL A 1 458 ? -29.543 5.268 14.108 1.00 95.81 458 VAL A C 1
ATOM 3666 O O . VAL A 1 458 ? -29.126 4.600 13.162 1.00 95.81 458 VAL A O 1
ATOM 3669 N N . ARG A 1 459 ? -29.651 6.593 14.080 1.00 94.62 459 ARG A N 1
ATOM 3670 C CA . ARG A 1 459 ? -29.151 7.460 13.017 1.00 94.62 459 ARG A CA 1
ATOM 3671 C C . ARG A 1 459 ? -28.150 8.427 13.619 1.00 94.62 459 ARG A C 1
ATOM 3673 O O . ARG A 1 459 ? -28.442 9.044 14.640 1.00 94.62 459 ARG A O 1
ATOM 3680 N N . ALA A 1 460 ? -27.002 8.553 12.980 1.00 94.94 460 ALA A N 1
ATOM 3681 C CA . ALA A 1 460 ? -25.993 9.529 13.325 1.00 94.94 460 ALA A CA 1
ATOM 3682 C C . ALA A 1 460 ? -25.560 10.291 12.075 1.00 94.94 460 ALA A C 1
ATOM 3684 O O . ALA A 1 460 ? -25.404 9.686 11.016 1.00 94.94 460 ALA A O 1
ATOM 3685 N N . GLU A 1 461 ? -25.364 11.594 12.199 1.00 94.06 461 GLU A N 1
ATOM 3686 C CA . GLU A 1 461 ? -24.788 12.458 11.167 1.00 94.06 461 GLU A CA 1
ATOM 3687 C C . GLU A 1 461 ? -23.853 13.474 11.819 1.00 94.06 461 GLU A C 1
ATOM 3689 O O . GLU A 1 461 ? -24.061 13.853 12.971 1.00 94.06 461 GLU A O 1
ATOM 3694 N N . ASP A 1 462 ? -22.839 13.912 11.085 1.00 94.00 462 ASP A N 1
ATOM 3695 C CA . ASP A 1 462 ? -21.984 15.012 11.520 1.00 94.00 462 ASP A CA 1
ATOM 3696 C C . ASP A 1 462 ? -22.730 16.349 11.335 1.00 94.00 462 ASP A C 1
ATOM 3698 O O . ASP A 1 462 ? -23.364 16.584 10.299 1.00 94.00 462 ASP A O 1
ATOM 3702 N N . GLU A 1 463 ? -22.673 17.247 12.324 1.00 93.12 463 GLU A N 1
ATOM 3703 C CA . GLU A 1 463 ? -23.418 18.515 12.286 1.00 93.12 463 GLU A CA 1
ATOM 3704 C C . GLU A 1 463 ? -22.998 19.420 11.114 1.00 93.12 463 GLU A C 1
ATOM 3706 O O . GLU A 1 463 ? -23.829 20.184 10.604 1.00 93.12 463 GLU A O 1
ATOM 3711 N N . SER A 1 464 ? -21.753 19.301 10.634 1.00 91.25 464 SER A N 1
ATOM 3712 C CA . SER A 1 464 ? -21.273 20.042 9.463 1.00 91.25 464 SER A CA 1
ATOM 3713 C C . SER A 1 464 ? -21.776 19.462 8.131 1.00 91.25 464 SER A C 1
ATOM 3715 O O . SER A 1 464 ? -21.743 20.156 7.109 1.00 91.25 464 SER A O 1
ATOM 3717 N N . LYS A 1 465 ? -22.312 18.231 8.132 1.00 87.00 465 LYS A N 1
ATOM 3718 C CA . LYS A 1 465 ? -22.782 17.519 6.936 1.00 87.00 465 LYS A CA 1
ATOM 3719 C C . LYS A 1 465 ? -24.133 16.819 7.143 1.00 87.00 465 LYS A C 1
ATOM 3721 O O . LYS A 1 465 ? -24.254 15.597 7.092 1.00 87.00 465 LYS A O 1
ATOM 3726 N N . LYS A 1 466 ? -25.189 17.621 7.286 1.00 84.75 466 LYS A N 1
ATOM 3727 C CA . LYS A 1 466 ? -26.565 17.125 7.470 1.00 84.75 466 LYS A CA 1
ATOM 3728 C C . LYS A 1 466 ? -27.088 16.310 6.285 1.00 84.75 466 LYS A C 1
ATOM 3730 O O . LYS A 1 466 ? -26.892 16.667 5.121 1.00 84.75 466 LYS A O 1
ATOM 3735 N N . GLY A 1 467 ? -27.850 15.267 6.599 1.00 81.56 467 GLY A N 1
ATOM 3736 C CA . GLY A 1 467 ? -28.541 14.408 5.644 1.00 81.56 467 GLY A CA 1
ATOM 3737 C C . GLY A 1 467 ? -27.716 13.225 5.134 1.00 81.56 467 GLY A C 1
ATOM 3738 O O . GLY A 1 467 ? -28.272 12.374 4.444 1.00 81.56 467 GLY A O 1
ATOM 3739 N N . GLU A 1 468 ? -26.433 13.124 5.472 1.00 87.69 468 GLU A N 1
ATOM 3740 C CA . GLU A 1 468 ? -25.580 11.974 5.162 1.00 87.69 468 GLU A CA 1
ATOM 3741 C C . GLU A 1 468 ? -24.937 11.465 6.452 1.00 87.69 468 GLU A C 1
ATOM 3743 O O . GLU A 1 468 ? -24.404 12.247 7.232 1.00 87.69 468 GLU A O 1
ATOM 3748 N N . GLY A 1 469 ? -24.960 10.155 6.682 1.00 93.12 469 GLY A N 1
ATOM 3749 C CA . GLY A 1 469 ? -24.418 9.615 7.921 1.00 93.12 469 GLY A CA 1
ATOM 3750 C C . GLY A 1 469 ? -24.606 8.115 8.074 1.00 93.12 469 GLY A C 1
ATOM 3751 O O . GLY A 1 469 ? -24.815 7.394 7.097 1.00 93.12 469 GLY A O 1
ATOM 3752 N N . LEU A 1 470 ? -24.530 7.643 9.314 1.00 95.69 470 LEU A N 1
ATOM 3753 C CA . LEU A 1 470 ? -24.655 6.241 9.686 1.00 95.69 470 LEU A CA 1
ATOM 3754 C C . LEU A 1 470 ? -26.082 5.917 10.137 1.00 95.69 470 LEU A C 1
ATOM 3756 O O . LEU A 1 470 ? -26.617 6.556 11.038 1.00 95.69 470 LEU A O 1
ATOM 3760 N N . ILE A 1 471 ? -26.674 4.866 9.577 1.00 95.44 471 ILE A N 1
ATOM 3761 C CA . ILE A 1 471 ? -27.852 4.204 10.140 1.00 95.44 471 ILE A CA 1
ATOM 3762 C C . ILE A 1 471 ? -27.492 2.770 10.514 1.00 95.44 471 ILE A C 1
ATOM 3764 O O . ILE A 1 471 ? -26.849 2.064 9.732 1.00 95.44 471 ILE A O 1
ATOM 3768 N N . PHE A 1 472 ? -27.905 2.326 11.700 1.00 97.38 472 PHE A N 1
ATOM 3769 C CA . PHE A 1 472 ? -27.709 0.937 12.095 1.00 97.38 472 PHE A CA 1
ATOM 3770 C C . PHE A 1 472 ? -28.792 0.386 13.021 1.00 97.38 472 PHE A C 1
ATOM 3772 O O . PHE A 1 472 ? -29.490 1.118 13.726 1.00 97.38 472 PHE A O 1
ATOM 3779 N N . GLY A 1 473 ? -28.918 -0.940 13.014 1.00 96.69 473 GLY A N 1
ATOM 3780 C CA . GLY A 1 473 ? -29.883 -1.681 13.819 1.00 96.69 473 GLY A CA 1
ATOM 3781 C C . GLY A 1 473 ? -30.175 -3.063 13.241 1.00 96.69 473 GLY A C 1
ATOM 3782 O O . GLY A 1 473 ? -29.418 -3.587 12.421 1.00 96.69 473 GLY A O 1
ATOM 3783 N N . SER A 1 474 ? -31.296 -3.647 13.658 1.00 96.50 474 SER A N 1
ATOM 3784 C CA . SER A 1 474 ? -31.820 -4.910 13.127 1.00 96.50 474 SER A CA 1
ATOM 3785 C C . SER A 1 474 ? -33.162 -4.690 12.418 1.00 96.50 474 SER A C 1
ATOM 3787 O O . SER A 1 474 ? -33.747 -3.610 12.513 1.00 96.50 474 SER A O 1
ATOM 3789 N N . ALA A 1 475 ? -33.668 -5.712 11.720 1.00 92.75 475 ALA A N 1
ATOM 3790 C CA . ALA A 1 475 ? -35.042 -5.704 11.208 1.00 92.75 475 ALA A CA 1
ATOM 3791 C C . ALA A 1 475 ? -36.082 -5.773 12.336 1.00 92.75 475 ALA A C 1
ATOM 3793 O O . ALA A 1 475 ? -37.187 -5.259 12.190 1.00 92.75 475 ALA A O 1
ATOM 3794 N N . THR A 1 476 ? -35.731 -6.394 13.464 1.00 91.81 476 THR A N 1
ATOM 3795 C CA . THR A 1 476 ? -36.556 -6.377 14.675 1.00 91.81 476 THR A CA 1
ATOM 3796 C C . THR A 1 476 ? -36.228 -5.131 15.488 1.00 91.81 476 THR A C 1
ATOM 3798 O O . THR A 1 476 ? -35.054 -4.803 15.666 1.00 91.81 476 THR A O 1
ATOM 3801 N N . SER A 1 477 ? -37.242 -4.446 16.015 1.00 94.25 477 SER A N 1
ATOM 3802 C CA . SER A 1 477 ? -37.025 -3.316 16.921 1.00 94.25 477 SER A CA 1
ATOM 3803 C C . SER A 1 477 ? -36.373 -3.776 18.236 1.00 94.25 477 SER A C 1
ATOM 3805 O O . SER A 1 477 ? -36.724 -4.843 18.747 1.00 94.25 477 SER A O 1
ATOM 3807 N N . PRO A 1 478 ? -35.434 -2.997 18.799 1.00 97.19 478 PRO A N 1
ATOM 3808 C CA . PRO A 1 478 ? -34.860 -3.288 20.105 1.00 97.19 478 PRO A CA 1
ATOM 3809 C C . PRO A 1 478 ? -35.908 -3.107 21.210 1.00 97.19 478 PRO A C 1
ATOM 3811 O O . PRO A 1 478 ? -36.802 -2.268 21.110 1.00 97.19 478 PRO A O 1
ATOM 3814 N N . SER A 1 479 ? -35.768 -3.878 22.284 1.00 96.62 479 SER A N 1
ATOM 3815 C CA . SER A 1 479 ? -36.595 -3.773 23.489 1.00 96.62 479 SER A CA 1
ATOM 3816 C C . SER A 1 479 ? -36.319 -2.484 24.270 1.00 96.62 479 SER A C 1
ATOM 3818 O O . SER A 1 479 ? -37.206 -1.955 24.930 1.00 96.62 479 SER A O 1
ATOM 3820 N N . GLU A 1 480 ? -35.079 -1.996 24.218 1.00 97.06 480 GLU A N 1
ATOM 3821 C CA . GLU A 1 480 ? -34.612 -0.789 24.905 1.00 97.06 480 GLU A CA 1
ATOM 3822 C C . GLU A 1 480 ? -33.457 -0.164 24.110 1.00 97.06 480 GLU A C 1
ATOM 3824 O O . GLU A 1 480 ? -32.705 -0.873 23.434 1.00 97.06 480 GLU A O 1
ATOM 3829 N N . TYR A 1 481 ? -33.290 1.156 24.217 1.00 97.44 481 TYR A N 1
ATOM 3830 C CA . TYR A 1 481 ? -32.118 1.857 23.706 1.00 97.44 481 TYR A CA 1
ATOM 3831 C C . TYR A 1 481 ? -31.585 2.883 24.714 1.00 97.44 481 TYR A C 1
ATOM 3833 O O . TYR A 1 481 ? -32.336 3.452 25.505 1.00 97.44 481 TYR A O 1
ATOM 3841 N N . LYS A 1 482 ? -30.279 3.156 24.649 1.00 97.69 482 LYS A N 1
ATOM 3842 C CA . LYS A 1 482 ? -29.616 4.217 25.416 1.00 97.69 482 LYS A CA 1
ATOM 3843 C C . LYS A 1 482 ? -28.637 4.970 24.526 1.00 97.69 482 LYS A C 1
ATOM 3845 O O . LYS A 1 482 ? -27.789 4.346 23.896 1.00 97.69 482 LYS A O 1
ATOM 3850 N N . LEU A 1 483 ? -28.729 6.297 24.515 1.00 96.50 483 LEU A N 1
ATOM 3851 C CA . LEU A 1 483 ? -27.789 7.188 23.829 1.00 96.50 483 LEU A CA 1
ATOM 3852 C C . LEU A 1 483 ? -27.012 7.999 24.873 1.00 96.50 483 LEU A C 1
ATOM 3854 O O . LEU A 1 483 ? -27.591 8.438 25.871 1.00 96.50 483 LEU A O 1
ATOM 3858 N N . GLY A 1 484 ? -25.712 8.200 24.670 1.00 89.44 484 GLY A N 1
ATOM 3859 C CA . GLY A 1 484 ? -24.899 9.018 25.568 1.00 89.44 484 GLY A CA 1
ATOM 3860 C C . GLY A 1 484 ? -23.533 9.361 24.987 1.00 89.44 484 GLY A C 1
ATOM 3861 O O . GLY A 1 484 ? -22.710 8.478 24.765 1.00 89.44 484 GLY A O 1
ATOM 3862 N N . GLY A 1 485 ? -23.268 10.656 24.790 1.00 86.81 485 GLY A N 1
ATOM 3863 C CA . GLY A 1 485 ? -22.057 11.100 24.098 1.00 86.81 485 GLY A CA 1
ATOM 3864 C C . GLY A 1 485 ? -22.034 10.538 22.679 1.00 86.81 485 GLY A C 1
ATOM 3865 O O . GLY A 1 485 ? -22.990 10.728 21.942 1.00 86.81 485 GLY A O 1
ATOM 3866 N N . ASN A 1 486 ? -20.973 9.811 22.344 1.00 90.75 486 ASN A N 1
ATOM 3867 C CA . ASN A 1 486 ? -20.792 9.105 21.075 1.00 90.75 486 ASN A CA 1
ATOM 3868 C C . ASN A 1 486 ? -21.130 7.600 21.151 1.00 90.75 486 ASN A C 1
ATOM 3870 O O . ASN A 1 486 ? -20.779 6.836 20.256 1.00 90.75 486 ASN A O 1
ATOM 3874 N N . LEU A 1 487 ? -21.792 7.149 22.222 1.00 93.94 487 LEU A N 1
ATOM 3875 C CA . LEU A 1 487 ? -22.185 5.753 22.407 1.00 93.94 487 LEU A CA 1
ATOM 3876 C C . LEU A 1 487 ? -23.691 5.576 22.232 1.00 93.94 487 LEU A C 1
ATOM 3878 O O . LEU A 1 487 ? -24.497 6.332 22.785 1.00 93.94 487 LEU A O 1
ATOM 3882 N N . ALA A 1 488 ? -24.061 4.509 21.533 1.00 97.81 488 ALA A N 1
ATOM 3883 C CA . ALA A 1 488 ? -25.433 4.046 21.423 1.00 97.81 488 ALA A CA 1
ATOM 3884 C C . ALA A 1 488 ? -25.512 2.553 21.759 1.00 97.81 488 ALA A C 1
ATOM 3886 O O . ALA A 1 488 ? -24.759 1.745 21.219 1.00 97.81 488 ALA A O 1
ATOM 3887 N N . THR A 1 489 ? -26.434 2.187 22.647 1.00 98.38 489 THR A N 1
ATOM 3888 C CA . THR A 1 489 ? -26.705 0.798 23.027 1.00 98.38 489 THR A CA 1
ATOM 3889 C C . THR A 1 489 ? -28.119 0.417 22.604 1.00 98.38 489 THR A C 1
ATOM 3891 O O . THR A 1 489 ? -29.066 1.088 23.012 1.00 98.38 489 THR A O 1
ATOM 3894 N N . LEU A 1 490 ? -28.265 -0.668 21.840 1.00 98.50 490 LEU A N 1
ATOM 3895 C CA . LEU A 1 490 ? -29.546 -1.295 21.491 1.00 98.50 490 LEU A CA 1
ATOM 3896 C C . LEU A 1 490 ? -29.659 -2.669 22.168 1.00 98.50 490 LEU A C 1
ATOM 3898 O O . LEU A 1 490 ? -28.759 -3.500 22.030 1.00 98.50 490 LEU A O 1
ATOM 3902 N N . SER A 1 491 ? -30.754 -2.915 22.890 1.00 98.38 491 SER A N 1
ATOM 3903 C CA . SER A 1 491 ? -30.980 -4.152 23.652 1.00 98.38 491 SER A CA 1
ATOM 3904 C C . SER A 1 491 ? -32.031 -5.045 22.987 1.00 98.38 491 SER A C 1
ATOM 3906 O O . SER A 1 491 ? -33.124 -4.579 22.678 1.00 98.38 491 SER A O 1
ATOM 3908 N N . TYR A 1 492 ? -31.748 -6.339 22.829 1.00 98.06 492 TYR A N 1
ATOM 3909 C CA . TYR A 1 492 ? -32.640 -7.315 22.189 1.00 98.06 492 TYR A CA 1
ATOM 3910 C C . TYR A 1 492 ? -32.869 -8.523 23.095 1.00 98.06 492 TYR A C 1
ATOM 3912 O O . TYR A 1 492 ? -31.911 -9.172 23.513 1.00 98.06 492 TYR A O 1
ATOM 3920 N N . HIS A 1 493 ? -34.129 -8.862 23.374 1.00 96.88 493 HIS A N 1
ATOM 3921 C CA . HIS A 1 493 ? -34.461 -10.091 24.098 1.00 96.88 493 HIS A CA 1
ATOM 3922 C C . HIS A 1 493 ? -34.574 -11.264 23.130 1.00 96.88 493 HIS A C 1
ATOM 3924 O O . HIS A 1 493 ? -35.352 -11.210 22.179 1.00 96.88 493 HIS A O 1
ATOM 3930 N N . LEU A 1 494 ? -33.828 -12.333 23.399 1.00 96.25 494 LEU A N 1
ATOM 3931 C CA . LEU A 1 494 ? -33.859 -13.553 22.603 1.00 96.25 494 LEU A CA 1
ATOM 3932 C C . LEU A 1 494 ? -34.242 -14.749 23.468 1.00 96.25 494 LEU A C 1
ATOM 3934 O O . LEU A 1 494 ? -33.743 -14.932 24.582 1.00 96.25 494 LEU A O 1
ATOM 3938 N N . GLU A 1 495 ? -35.099 -15.600 22.912 1.00 95.81 495 GLU A N 1
ATOM 3939 C CA . GLU A 1 495 ? -35.336 -16.936 23.442 1.00 95.81 495 GLU A CA 1
ATOM 3940 C C . GLU A 1 495 ? -34.428 -17.931 22.717 1.00 95.81 495 GLU A C 1
ATOM 3942 O O . GLU A 1 495 ? -34.414 -18.004 21.486 1.00 95.81 495 GLU A O 1
ATOM 3947 N N . LEU A 1 496 ? -33.660 -18.698 23.490 1.00 96.31 496 LEU A N 1
ATOM 3948 C CA . LEU A 1 496 ? -32.819 -19.770 22.976 1.00 96.31 496 LEU A CA 1
ATOM 3949 C C . LEU A 1 496 ? -33.517 -21.116 23.212 1.00 96.31 496 LEU A C 1
ATOM 3951 O O . LEU A 1 496 ? -33.814 -21.455 24.369 1.00 96.31 496 LEU A O 1
ATOM 3955 N N . PRO A 1 497 ? -33.786 -21.905 22.158 1.00 96.88 497 PRO A N 1
ATOM 3956 C CA . PRO A 1 497 ? -34.343 -23.243 22.313 1.00 96.88 497 PRO A CA 1
ATOM 3957 C C . PRO A 1 497 ? -33.361 -24.179 23.037 1.00 96.88 497 PRO A C 1
ATOM 3959 O O . PRO A 1 497 ? -32.149 -23.972 23.023 1.00 96.88 497 PRO A O 1
ATOM 3962 N N . ALA A 1 498 ? -33.885 -25.221 23.687 1.00 96.00 498 ALA A N 1
ATOM 3963 C CA . ALA A 1 498 ? -33.060 -26.303 24.228 1.00 96.00 498 ALA A CA 1
ATOM 3964 C C . ALA A 1 498 ? -32.353 -27.037 23.077 1.00 96.00 498 ALA A C 1
ATOM 3966 O O . ALA A 1 498 ? -33.013 -27.379 22.095 1.00 96.00 498 ALA A O 1
ATOM 3967 N N . LYS A 1 499 ? -31.043 -27.282 23.198 1.00 95.44 499 LYS A N 1
ATOM 3968 C CA . LYS A 1 499 ? -30.209 -27.933 22.170 1.00 95.44 499 LYS A CA 1
ATOM 3969 C C . LYS A 1 499 ? -30.352 -27.329 20.763 1.00 95.44 499 LYS A C 1
ATOM 3971 O O . LYS A 1 499 ? -30.226 -28.046 19.773 1.00 95.44 499 LYS A O 1
ATOM 3976 N N . GLY A 1 500 ? -30.635 -26.033 20.663 1.00 96.31 500 GLY A N 1
ATOM 3977 C CA . GLY A 1 500 ? -30.853 -25.360 19.384 1.00 96.31 500 GLY A CA 1
ATOM 3978 C C . GLY A 1 500 ? -30.155 -24.009 19.303 1.00 96.31 500 GLY A C 1
ATOM 3979 O O . GLY A 1 500 ? -29.369 -23.644 20.180 1.00 96.31 500 GLY A O 1
ATOM 3980 N N . GLU A 1 501 ? -30.441 -23.272 18.236 1.00 97.12 501 GLU A N 1
ATOM 3981 C CA . GLU A 1 501 ? -29.812 -21.988 17.940 1.00 97.12 501 GLU A CA 1
ATOM 3982 C C . GLU A 1 501 ? -30.827 -20.916 17.538 1.00 97.12 501 GLU A C 1
ATOM 3984 O O . GLU A 1 501 ? -31.904 -21.219 17.024 1.00 97.12 501 GLU A O 1
ATOM 3989 N N . THR A 1 502 ? -30.452 -19.662 17.778 1.00 97.25 502 THR A N 1
ATOM 3990 C CA . THR A 1 502 ? -31.186 -18.465 17.357 1.00 97.25 502 THR A CA 1
ATOM 3991 C C . THR A 1 502 ? -30.205 -17.516 16.675 1.00 97.25 502 THR A C 1
ATOM 3993 O O . THR A 1 502 ? -29.067 -17.370 17.130 1.00 97.25 502 THR A O 1
ATOM 3996 N N . SER A 1 503 ? -30.639 -16.847 15.605 1.00 97.12 503 SER A N 1
ATOM 3997 C CA . SER A 1 503 ? -29.816 -15.873 14.882 1.00 97.12 503 SER A CA 1
ATOM 3998 C C . SER A 1 503 ? -30.410 -14.470 14.923 1.00 97.12 503 SER A C 1
ATOM 4000 O O . SER A 1 503 ? -31.626 -14.294 14.887 1.00 97.12 503 SER A O 1
ATOM 4002 N N . ILE A 1 504 ? -29.534 -13.470 14.940 1.00 97.94 504 ILE A N 1
ATOM 4003 C CA . ILE A 1 504 ? -29.877 -12.056 14.772 1.00 97.94 504 ILE A CA 1
ATOM 4004 C C . ILE A 1 504 ? -28.808 -11.391 13.906 1.00 97.94 504 ILE A C 1
ATOM 4006 O O . ILE A 1 504 ? -27.626 -11.713 14.016 1.00 97.94 504 ILE A O 1
ATOM 4010 N N . SER A 1 505 ? -29.224 -10.475 13.037 1.00 98.38 505 SER A N 1
ATOM 4011 C CA . SER A 1 505 ? -28.318 -9.704 12.185 1.00 98.38 505 SER A CA 1
ATOM 4012 C C . SER A 1 505 ? -28.432 -8.217 12.492 1.00 98.38 505 SER A C 1
ATOM 4014 O O . SER A 1 505 ? -29.523 -7.720 12.785 1.00 98.38 505 SER A O 1
ATOM 4016 N N . PHE A 1 506 ? -27.316 -7.515 12.351 1.00 98.56 506 PHE A N 1
ATOM 4017 C CA . PHE A 1 506 ? -27.223 -6.065 12.406 1.00 98.56 506 PHE A CA 1
ATOM 4018 C C . PHE A 1 506 ? -26.681 -5.550 11.077 1.00 98.56 506 PHE A C 1
ATOM 4020 O O . PHE A 1 506 ? -25.728 -6.116 10.541 1.00 98.56 506 PHE A O 1
ATOM 4027 N N . LEU A 1 507 ? -27.302 -4.500 10.549 1.00 98.56 507 LEU A N 1
ATOM 4028 C CA . LEU A 1 507 ? -26.828 -3.770 9.376 1.00 98.56 507 LEU A CA 1
ATOM 4029 C C . LEU A 1 507 ? -26.319 -2.412 9.840 1.00 98.56 507 LEU A C 1
ATOM 4031 O O . LEU A 1 507 ? -27.020 -1.718 10.573 1.00 98.56 507 LEU A O 1
ATOM 4035 N N . PHE A 1 508 ? -25.132 -2.042 9.377 1.00 98.12 508 PHE A N 1
ATOM 4036 C CA . PHE A 1 508 ? -24.566 -0.703 9.477 1.00 98.12 508 PHE A CA 1
ATOM 4037 C C . PHE A 1 508 ? -24.423 -0.168 8.060 1.00 98.12 508 PHE A C 1
ATOM 4039 O O . PHE A 1 508 ? -23.814 -0.816 7.208 1.00 98.12 508 PHE A O 1
ATOM 4046 N N . PHE A 1 509 ? -25.026 0.978 7.778 1.00 95.81 509 PHE A N 1
ATOM 4047 C CA . PHE A 1 509 ? -25.166 1.467 6.414 1.00 95.81 509 PHE A CA 1
ATOM 4048 C C . PHE A 1 509 ? -25.037 2.984 6.363 1.00 95.81 509 PHE A C 1
ATOM 4050 O O . PHE A 1 509 ? -25.542 3.691 7.236 1.00 95.81 509 PHE A O 1
ATOM 4057 N N . LYS A 1 510 ? -24.385 3.489 5.319 1.00 94.38 510 LYS A N 1
ATOM 4058 C CA . LYS A 1 510 ? -24.354 4.916 5.030 1.00 94.38 510 LYS A CA 1
ATOM 4059 C C . LYS A 1 510 ? -25.645 5.342 4.344 1.00 94.38 510 LYS A C 1
ATOM 4061 O O . LYS A 1 510 ? -25.905 4.934 3.212 1.00 94.38 510 LYS A O 1
ATOM 4066 N N . PHE A 1 511 ? -26.424 6.204 4.984 1.00 89.38 511 PHE A N 1
ATOM 4067 C CA . PHE A 1 511 ? -27.571 6.837 4.334 1.00 89.38 511 PHE A CA 1
ATOM 4068 C C . PHE A 1 511 ? -27.173 8.170 3.686 1.00 89.38 511 PHE A C 1
ATOM 4070 O O . PHE A 1 511 ? -26.161 8.780 4.027 1.00 89.38 511 PHE A O 1
ATOM 4077 N N . SER A 1 512 ? -27.983 8.615 2.729 1.00 81.88 512 SER A N 1
ATOM 4078 C CA . SER A 1 512 ? -27.834 9.889 2.014 1.00 81.88 512 SER A CA 1
ATOM 4079 C C . SER A 1 512 ? -29.144 10.683 2.105 1.00 81.88 512 SER A C 1
ATOM 4081 O O . SER A 1 512 ? -30.174 10.097 2.469 1.00 81.88 512 SER A O 1
ATOM 4083 N N . PRO A 1 513 ? -29.150 11.983 1.755 1.00 69.56 513 PRO A N 1
ATOM 4084 C CA . PRO A 1 513 ? -30.327 12.822 1.939 1.00 69.56 513 PRO A CA 1
ATOM 4085 C C . PRO A 1 513 ? -31.553 12.254 1.212 1.00 69.56 513 PRO A C 1
ATOM 4087 O O . PRO A 1 513 ? -31.458 11.808 0.070 1.00 69.56 513 PRO A O 1
ATOM 4090 N N . GLY A 1 514 ? -32.709 12.244 1.881 1.00 62.12 514 GLY A N 1
ATOM 4091 C CA . GLY A 1 514 ? -33.966 11.721 1.324 1.00 62.12 514 GLY A CA 1
ATOM 4092 C C . GLY A 1 514 ? -34.144 10.197 1.402 1.00 62.12 514 GLY A C 1
ATOM 4093 O O . GLY A 1 514 ? -35.200 9.693 1.017 1.00 62.12 514 GLY A O 1
ATOM 4094 N N . LYS A 1 515 ? -33.163 9.450 1.929 1.00 65.38 515 LYS A N 1
ATOM 4095 C CA . LYS A 1 515 ? -33.272 7.996 2.120 1.00 65.38 515 LYS A CA 1
ATOM 4096 C C . LYS A 1 515 ? -34.025 7.647 3.409 1.00 65.38 515 LYS A C 1
ATOM 4098 O O . LYS A 1 515 ? -33.693 8.105 4.504 1.00 65.38 515 LYS A O 1
ATOM 4103 N N . SER A 1 516 ? -35.061 6.817 3.274 1.00 66.69 516 SER A N 1
ATOM 4104 C CA . SER A 1 516 ? -35.973 6.433 4.362 1.00 66.69 516 SER A CA 1
ATOM 4105 C C . SER A 1 516 ? -35.576 5.106 5.017 1.00 66.69 516 SER A C 1
ATOM 4107 O O . SER A 1 516 ? -34.771 4.344 4.485 1.00 66.69 516 SER A O 1
ATOM 4109 N N . ASN A 1 517 ? -36.176 4.797 6.170 1.00 80.06 517 ASN A N 1
ATOM 4110 C CA . ASN A 1 517 ? -36.046 3.498 6.844 1.00 80.06 517 ASN A CA 1
ATOM 4111 C C . ASN A 1 517 ? -36.380 2.299 5.927 1.00 80.06 517 ASN A C 1
ATOM 4113 O O . ASN A 1 517 ? -35.846 1.202 6.073 1.00 80.06 517 ASN A O 1
ATOM 4117 N N . LYS A 1 518 ? -37.210 2.534 4.904 1.00 85.81 518 LYS A N 1
ATOM 4118 C CA . LYS A 1 518 ? -37.545 1.547 3.877 1.00 85.81 518 LYS A CA 1
ATOM 4119 C C . LYS A 1 518 ? -36.305 0.989 3.175 1.00 85.81 518 LYS A C 1
ATOM 4121 O O . LYS A 1 518 ? -36.212 -0.219 3.008 1.00 85.81 518 LYS A O 1
ATOM 4126 N N . GLU A 1 519 ? -35.348 1.838 2.798 1.00 89.06 519 GLU A N 1
ATOM 4127 C CA . GLU A 1 519 ? -34.134 1.382 2.106 1.00 89.06 519 GLU A CA 1
ATOM 4128 C C . GLU A 1 519 ? -33.264 0.510 3.013 1.00 89.06 519 GLU A C 1
ATOM 4130 O O . GLU A 1 519 ? -32.781 -0.537 2.586 1.00 89.06 519 GLU A O 1
ATOM 4135 N N . PHE A 1 520 ? -33.121 0.904 4.281 1.00 92.75 520 PHE A N 1
ATOM 4136 C CA . PHE A 1 520 ? -32.407 0.110 5.276 1.00 92.75 520 PHE A CA 1
ATOM 4137 C C . PHE A 1 520 ? -32.995 -1.303 5.378 1.00 92.75 520 PHE A C 1
ATOM 4139 O O . PHE A 1 520 ? -32.262 -2.283 5.253 1.00 92.75 520 PHE A O 1
ATOM 4146 N N . LEU A 1 521 ? -34.321 -1.421 5.517 1.00 93.75 521 LEU A N 1
ATOM 4147 C CA . LEU A 1 521 ? -35.005 -2.716 5.580 1.00 93.75 521 LEU A CA 1
ATOM 4148 C C . LEU A 1 521 ? -34.914 -3.495 4.257 1.00 93.75 521 LEU A C 1
ATOM 4150 O O . LEU A 1 521 ? -34.678 -4.703 4.270 1.00 93.75 521 LEU A O 1
ATOM 4154 N N . GLU A 1 522 ? -35.038 -2.832 3.105 1.00 94.44 522 GLU A N 1
ATOM 4155 C CA . GLU A 1 522 ? -34.880 -3.469 1.790 1.00 94.44 522 GLU A CA 1
ATOM 4156 C C . GLU A 1 522 ? -33.487 -4.084 1.598 1.00 94.44 522 GLU A C 1
ATOM 4158 O O . GLU A 1 522 ? -33.369 -5.175 1.029 1.00 94.44 522 GLU A O 1
ATOM 4163 N N . ILE A 1 523 ? -32.436 -3.400 2.055 1.00 95.50 523 ILE A N 1
ATOM 4164 C CA . ILE A 1 523 ? -31.064 -3.921 2.047 1.00 95.50 523 ILE A CA 1
ATOM 4165 C C . ILE A 1 523 ? -30.932 -5.043 3.077 1.00 95.50 523 ILE A C 1
ATOM 4167 O O . ILE A 1 523 ? -30.404 -6.108 2.746 1.00 95.50 523 ILE A O 1
ATOM 4171 N N . PHE A 1 524 ? -31.473 -4.855 4.285 1.00 97.00 524 PHE A N 1
ATOM 4172 C CA . PHE A 1 524 ? -31.452 -5.852 5.355 1.00 97.00 524 PHE A CA 1
ATOM 4173 C C . PHE A 1 524 ? -32.019 -7.198 4.887 1.00 97.00 524 PHE A C 1
ATOM 4175 O O . PHE A 1 524 ? -31.371 -8.237 5.014 1.00 97.00 524 PHE A O 1
ATOM 4182 N N . HIS A 1 525 ? -33.193 -7.190 4.251 1.00 97.25 525 HIS A N 1
ATOM 4183 C CA . HIS A 1 525 ? -33.844 -8.402 3.748 1.00 97.25 525 HIS A CA 1
ATOM 4184 C C . HIS A 1 525 ? -33.092 -9.078 2.586 1.00 97.25 525 HIS A C 1
ATOM 4186 O O . HIS A 1 525 ? -33.373 -10.233 2.259 1.00 97.25 525 HIS A O 1
ATOM 4192 N N . LYS A 1 526 ? -32.106 -8.405 1.978 1.00 97.88 526 LYS A N 1
ATOM 4193 C CA . LYS A 1 526 ? -31.238 -8.963 0.929 1.00 97.88 526 LYS A CA 1
ATOM 4194 C C . LYS A 1 526 ? -29.930 -9.552 1.470 1.00 97.88 526 LYS A C 1
ATOM 4196 O O . LYS A 1 526 ? -29.160 -10.060 0.656 1.00 97.88 526 LYS A O 1
ATOM 4201 N N . GLN A 1 527 ? -29.685 -9.560 2.787 1.00 98.31 527 GLN A N 1
ATOM 4202 C CA . GLN A 1 527 ? -28.429 -10.021 3.410 1.00 98.31 527 GLN A CA 1
ATOM 4203 C C . GLN A 1 527 ? -27.873 -11.318 2.793 1.00 98.31 527 GLN A C 1
ATOM 4205 O O . GLN A 1 527 ? -26.753 -11.332 2.288 1.00 98.31 527 GLN A O 1
ATOM 4210 N N . ASN A 1 528 ? -28.664 -12.399 2.775 1.00 98.19 528 ASN A N 1
ATOM 4211 C CA . ASN A 1 528 ? -28.218 -13.703 2.263 1.00 98.19 528 ASN A CA 1
ATOM 4212 C C . ASN A 1 528 ? -27.874 -13.666 0.766 1.00 98.19 528 ASN A C 1
ATOM 4214 O O . ASN A 1 528 ? -26.925 -14.315 0.327 1.00 98.19 528 ASN A O 1
ATOM 4218 N N . LYS A 1 529 ? -28.634 -12.895 -0.023 1.00 98.56 529 LYS A N 1
ATOM 4219 C CA . LYS A 1 529 ? -28.375 -12.711 -1.456 1.00 98.56 529 LYS A CA 1
ATOM 4220 C C . LYS A 1 529 ? -27.070 -11.945 -1.673 1.00 98.56 529 LYS A C 1
ATOM 4222 O O . LYS A 1 529 ? -26.265 -12.376 -2.491 1.00 98.56 529 LYS A O 1
ATOM 4227 N N . LEU A 1 530 ? -26.862 -10.857 -0.930 1.00 98.62 530 LEU A N 1
ATOM 4228 C CA . LEU A 1 530 ? -25.660 -10.023 -1.014 1.00 98.62 530 LEU A CA 1
ATOM 4229 C C . LEU A 1 530 ? -24.405 -10.805 -0.602 1.00 98.62 530 LEU A C 1
ATOM 4231 O O . LEU A 1 530 ? -23.408 -10.763 -1.317 1.00 98.62 530 LEU A O 1
ATOM 4235 N N . LEU A 1 531 ? -24.472 -11.587 0.482 1.00 98.62 531 LEU A N 1
ATOM 4236 C CA . LEU A 1 531 ? -23.367 -12.454 0.898 1.00 98.62 531 LEU A CA 1
ATOM 4237 C C . LEU A 1 531 ? -23.044 -13.507 -0.170 1.00 98.62 531 LEU A C 1
ATOM 4239 O O . LEU A 1 531 ? -21.885 -13.672 -0.538 1.00 98.62 531 LEU A O 1
ATOM 4243 N N . LYS A 1 532 ? -24.061 -14.193 -0.713 1.00 98.56 532 LYS A N 1
ATOM 4244 C CA . LYS A 1 532 ? -23.860 -15.192 -1.775 1.00 98.56 532 LYS A CA 1
ATOM 4245 C C . LYS A 1 532 ? -23.218 -14.577 -3.022 1.00 98.56 532 LYS A C 1
ATOM 4247 O O . LYS A 1 532 ? -22.331 -15.189 -3.608 1.00 98.56 532 LYS A O 1
ATOM 4252 N N . GLN A 1 533 ? -23.649 -13.376 -3.412 1.00 98.44 533 GLN A N 1
ATOM 4253 C CA . GLN A 1 533 ? -23.051 -12.633 -4.524 1.00 98.44 533 GLN A CA 1
ATOM 4254 C C . GLN A 1 533 ? -21.582 -12.304 -4.249 1.00 98.44 533 GLN A C 1
ATOM 4256 O O . GLN A 1 533 ? -20.742 -12.565 -5.102 1.00 98.44 533 GLN A O 1
ATOM 4261 N N . LYS A 1 534 ? -21.258 -11.808 -3.050 1.00 98.31 534 LYS A N 1
ATOM 4262 C CA . LYS A 1 534 ? -19.876 -11.498 -2.673 1.00 98.31 534 LYS A CA 1
ATOM 4263 C C . LYS A 1 534 ? -18.981 -12.738 -2.659 1.00 98.31 534 LYS A C 1
ATOM 4265 O O . LYS A 1 534 ? -17.885 -12.700 -3.203 1.00 98.31 534 LYS A O 1
ATOM 4270 N N . ILE A 1 535 ? -19.456 -13.857 -2.107 1.00 98.50 535 ILE A N 1
ATOM 4271 C CA . ILE A 1 535 ? -18.724 -15.134 -2.148 1.00 98.50 535 ILE A CA 1
ATOM 4272 C C . ILE A 1 535 ? -18.434 -15.534 -3.599 1.00 98.50 535 ILE A C 1
ATOM 4274 O O . ILE A 1 535 ? -17.299 -15.883 -3.913 1.00 98.50 535 ILE A O 1
ATOM 4278 N N . GLN A 1 536 ? -19.430 -15.445 -4.486 1.00 97.94 536 GLN A N 1
ATOM 4279 C CA . GLN A 1 536 ? -19.254 -15.781 -5.899 1.00 97.94 536 GLN A CA 1
ATOM 4280 C C . GLN A 1 536 ? -18.216 -14.878 -6.581 1.00 97.94 536 GLN A C 1
ATOM 4282 O O . GLN A 1 536 ? -17.354 -15.387 -7.285 1.00 97.94 536 GLN A O 1
ATOM 4287 N N . ILE A 1 537 ? -18.232 -13.570 -6.308 1.00 97.56 537 ILE A N 1
ATOM 4288 C CA . ILE A 1 537 ? -17.256 -12.616 -6.857 1.00 97.56 537 ILE A CA 1
ATOM 4289 C C . ILE A 1 537 ? -15.824 -13.005 -6.474 1.00 97.56 537 ILE A C 1
ATOM 4291 O O . ILE A 1 537 ? -14.960 -13.091 -7.344 1.00 97.56 537 ILE A O 1
ATOM 4295 N N . TYR A 1 538 ? -15.571 -13.318 -5.201 1.00 97.62 538 TYR A N 1
ATOM 4296 C CA . TYR A 1 538 ? -14.237 -13.738 -4.759 1.00 97.62 538 TYR A CA 1
ATOM 4297 C C . TYR A 1 538 ? -13.831 -15.103 -5.344 1.00 97.62 538 TYR A C 1
ATOM 4299 O O . TYR A 1 538 ? -12.663 -15.295 -5.682 1.00 97.62 538 TYR A O 1
ATOM 4307 N N . GLN A 1 539 ? -14.776 -16.034 -5.524 1.00 97.50 539 GLN A N 1
ATOM 4308 C CA . GLN A 1 539 ? -14.522 -17.300 -6.227 1.00 97.50 539 GLN A CA 1
ATOM 4309 C C . GLN A 1 539 ? -14.158 -17.070 -7.702 1.00 97.50 539 GLN A C 1
ATOM 4311 O O . GLN A 1 539 ? -13.217 -17.682 -8.203 1.00 97.50 539 GLN A O 1
ATOM 4316 N N . ASP A 1 540 ? -14.847 -16.155 -8.384 1.00 96.12 540 ASP A N 1
ATOM 4317 C CA . ASP A 1 540 ? -14.582 -15.835 -9.787 1.00 96.12 540 ASP A CA 1
ATOM 4318 C C . ASP A 1 540 ? -13.236 -15.128 -9.973 1.00 96.12 540 ASP A C 1
ATOM 4320 O O . ASP A 1 540 ? -12.476 -15.462 -10.889 1.00 96.12 540 ASP A O 1
ATOM 4324 N N . ILE A 1 541 ? -12.896 -14.206 -9.068 1.00 95.69 541 ILE A N 1
ATOM 4325 C CA . ILE A 1 541 ? -11.585 -13.553 -9.058 1.00 95.69 541 ILE A CA 1
ATOM 4326 C C . ILE A 1 541 ? -10.489 -14.584 -8.834 1.00 95.69 541 ILE A C 1
ATOM 4328 O O . ILE A 1 541 ? -9.488 -14.543 -9.545 1.00 95.69 541 ILE A O 1
ATOM 4332 N N . ALA A 1 542 ? -10.667 -15.536 -7.918 1.00 96.25 542 ALA A N 1
ATOM 4333 C CA . ALA A 1 542 ? -9.692 -16.600 -7.720 1.00 96.25 542 ALA A CA 1
ATOM 4334 C C . ALA A 1 542 ? -9.559 -17.487 -8.978 1.00 96.25 542 ALA A C 1
ATOM 4336 O O . ALA A 1 542 ? -8.463 -17.593 -9.535 1.00 96.25 542 ALA A O 1
ATOM 4337 N N . PHE A 1 543 ? -10.664 -18.040 -9.495 1.00 95.50 543 PHE A N 1
ATOM 4338 C CA . PHE A 1 543 ? -10.627 -19.239 -10.351 1.00 95.50 543 PHE A CA 1
ATOM 4339 C C . PHE A 1 543 ? -11.190 -19.084 -11.783 1.00 95.50 543 PHE A C 1
ATOM 4341 O O . PHE A 1 543 ? -10.905 -19.923 -12.643 1.00 95.50 543 PHE A O 1
ATOM 4348 N N . SER A 1 544 ? -11.942 -18.020 -12.091 1.00 89.81 544 SER A N 1
ATOM 4349 C CA . SER A 1 544 ? -12.607 -17.848 -13.401 1.00 89.81 544 SER A CA 1
ATOM 4350 C C . SER A 1 544 ? -11.800 -16.984 -14.389 1.00 89.81 544 SER A C 1
ATOM 4352 O O . SER A 1 544 ? -11.799 -17.264 -15.586 1.00 89.81 544 SER A O 1
ATOM 4354 N N . GLY A 1 545 ? -11.060 -15.974 -13.911 1.00 87.31 545 GLY A N 1
ATOM 4355 C CA . GLY A 1 545 ? -10.211 -15.090 -14.739 1.00 87.31 545 GLY A CA 1
ATOM 4356 C C . GLY A 1 545 ? -8.868 -15.706 -15.163 1.00 87.31 545 GLY A C 1
ATOM 4357 O O . GLY A 1 545 ? -8.757 -16.931 -15.272 1.00 87.31 545 GLY A O 1
ATOM 4358 N N . VAL A 1 546 ? -7.839 -14.866 -15.355 1.00 94.19 546 VAL A N 1
ATOM 4359 C CA . VAL A 1 546 ? -6.450 -15.294 -15.637 1.00 94.19 546 VAL A CA 1
ATOM 4360 C C . VAL A 1 546 ? -5.969 -16.275 -14.570 1.00 94.19 546 VAL A C 1
ATOM 4362 O O . VAL A 1 546 ? -6.108 -15.990 -13.379 1.00 94.19 546 VAL A O 1
ATOM 4365 N N . GLN A 1 547 ? -5.427 -17.422 -14.969 1.00 96.25 547 GLN A N 1
ATOM 4366 C CA . GLN A 1 547 ? -4.868 -18.409 -14.040 1.00 96.25 547 GLN A CA 1
ATOM 4367 C C . GLN A 1 547 ? -3.369 -18.540 -14.257 1.00 96.25 547 GLN A C 1
ATOM 4369 O O . GLN A 1 547 ? -2.899 -18.453 -15.387 1.00 96.25 547 GLN A O 1
ATOM 4374 N N . PHE A 1 548 ? -2.651 -18.804 -13.176 1.00 97.81 548 PHE A N 1
ATOM 4375 C CA . PHE A 1 548 ? -1.254 -19.201 -13.189 1.00 97.81 548 PHE A CA 1
ATOM 4376 C C . PHE A 1 548 ? -1.138 -20.503 -12.410 1.00 97.81 548 PHE A C 1
ATOM 4378 O O . PHE A 1 548 ? -1.713 -20.606 -11.329 1.00 97.81 548 PHE A O 1
ATOM 4385 N N . ASN A 1 549 ? -0.411 -21.474 -12.951 1.00 97.62 549 ASN A N 1
ATOM 4386 C CA . ASN A 1 549 ? -0.022 -22.680 -12.229 1.00 97.62 549 ASN A CA 1
ATOM 4387 C C . ASN A 1 549 ? 1.444 -22.977 -12.512 1.00 97.62 549 ASN A C 1
ATOM 4389 O O . ASN A 1 549 ? 1.909 -22.781 -13.637 1.00 97.62 549 ASN A O 1
ATOM 4393 N N . CYS A 1 550 ? 2.149 -23.521 -11.532 1.00 97.75 550 CYS A N 1
ATOM 4394 C CA . CYS A 1 550 ? 3.476 -24.089 -11.724 1.00 97.75 550 CYS A CA 1
ATOM 4395 C C . CYS A 1 550 ? 3.678 -25.314 -10.828 1.00 97.75 550 CYS A C 1
ATOM 4397 O O . CYS A 1 550 ? 2.832 -25.629 -9.989 1.00 97.75 550 CYS A O 1
ATOM 4399 N N . SER A 1 551 ? 4.806 -26.004 -10.996 1.00 97.50 551 SER A N 1
ATOM 4400 C CA . SER A 1 551 ? 5.135 -27.184 -10.186 1.00 97.50 551 SER A CA 1
ATOM 4401 C C . SER A 1 551 ? 5.372 -26.884 -8.697 1.00 97.50 551 SER A C 1
ATOM 4403 O O . SER A 1 551 ? 5.498 -27.823 -7.915 1.00 97.50 551 SER A O 1
ATOM 4405 N N . ASP A 1 552 ? 5.435 -25.606 -8.298 1.00 97.50 552 ASP A N 1
ATOM 4406 C CA . ASP A 1 552 ? 5.422 -25.175 -6.898 1.00 97.50 552 ASP A CA 1
ATOM 4407 C C . ASP A 1 552 ? 4.006 -24.688 -6.506 1.00 97.50 552 ASP A C 1
ATOM 4409 O O . ASP A 1 552 ? 3.574 -23.593 -6.904 1.00 97.50 552 ASP A O 1
ATOM 4413 N N . PRO A 1 553 ? 3.244 -25.483 -5.730 1.00 95.81 553 PRO A N 1
ATOM 4414 C CA . PRO A 1 553 ? 1.878 -25.127 -5.362 1.00 95.81 553 PRO A CA 1
ATOM 4415 C C . PRO A 1 553 ? 1.811 -23.889 -4.458 1.00 95.81 553 PRO A C 1
ATOM 4417 O O . PRO A 1 553 ? 0.795 -23.197 -4.463 1.00 95.81 553 PRO A O 1
ATOM 4420 N N . GLU A 1 554 ? 2.873 -23.561 -3.718 1.00 96.12 554 GLU A N 1
ATOM 4421 C CA . GLU A 1 554 ? 2.875 -22.401 -2.824 1.00 96.12 554 GLU A CA 1
ATOM 4422 C C . GLU A 1 554 ? 2.928 -21.090 -3.603 1.00 96.12 554 GLU A C 1
ATOM 4424 O O . GLU A 1 554 ? 2.211 -20.145 -3.272 1.00 96.12 554 GLU A O 1
ATOM 4429 N N . VAL A 1 555 ? 3.700 -21.051 -4.690 1.00 98.12 555 VAL A N 1
ATOM 4430 C CA . VAL A 1 555 ? 3.735 -19.892 -5.595 1.00 98.12 555 VAL A CA 1
ATOM 4431 C C . VAL A 1 555 ? 2.399 -19.746 -6.330 1.00 98.12 555 VAL A C 1
ATOM 4433 O O . VAL A 1 555 ? 1.877 -18.637 -6.464 1.00 98.12 555 VAL A O 1
ATOM 4436 N N . THR A 1 556 ? 1.800 -20.866 -6.747 1.00 97.94 556 THR A N 1
ATOM 4437 C CA . THR A 1 556 ? 0.457 -20.885 -7.351 1.00 97.94 556 THR A CA 1
ATOM 4438 C C . THR A 1 556 ? -0.594 -20.316 -6.388 1.00 97.94 556 THR A C 1
ATOM 4440 O O . THR A 1 556 ? -1.375 -19.433 -6.754 1.00 97.94 556 THR A O 1
ATOM 4443 N N . ASN A 1 557 ? -0.571 -20.749 -5.124 1.00 97.94 557 ASN A N 1
ATOM 4444 C CA . ASN A 1 557 ? -1.457 -20.231 -4.083 1.00 97.94 557 ASN A CA 1
ATOM 4445 C C . ASN A 1 557 ? -1.215 -18.736 -3.827 1.00 97.94 557 ASN A C 1
ATOM 4447 O O . ASN A 1 557 ? -2.173 -17.966 -3.752 1.00 97.94 557 ASN A O 1
ATOM 4451 N N . ALA A 1 558 ? 0.047 -18.304 -3.745 1.00 98.25 558 ALA A N 1
ATOM 4452 C CA . ALA A 1 558 ? 0.404 -16.901 -3.554 1.00 98.25 558 ALA A CA 1
ATOM 4453 C C . ALA A 1 558 ? -0.120 -16.008 -4.692 1.00 98.25 558 ALA A C 1
ATOM 4455 O O . ALA A 1 558 ? -0.630 -14.922 -4.422 1.00 98.25 558 ALA A O 1
ATOM 4456 N N . PHE A 1 559 ? -0.092 -16.471 -5.947 1.00 98.38 559 PHE A N 1
ATOM 4457 C CA . PHE A 1 559 ? -0.688 -15.746 -7.075 1.00 98.38 559 PHE A CA 1
ATOM 4458 C C . PHE A 1 559 ? -2.206 -15.570 -6.925 1.00 98.38 559 PHE A C 1
ATOM 4460 O O . PHE A 1 559 ? -2.731 -14.476 -7.138 1.00 98.38 559 PHE A O 1
ATOM 4467 N N . ILE A 1 560 ? -2.924 -16.618 -6.510 1.00 98.19 560 ILE A N 1
ATOM 4468 C CA . ILE A 1 560 ? -4.374 -16.537 -6.272 1.00 98.19 560 ILE A CA 1
ATOM 4469 C C . ILE A 1 560 ? -4.674 -15.531 -5.155 1.00 98.19 560 ILE A C 1
ATOM 4471 O O . ILE A 1 560 ? -5.549 -14.678 -5.306 1.00 98.19 560 ILE A O 1
ATOM 4475 N N . LEU A 1 561 ? -3.913 -15.578 -4.061 1.00 98.12 561 LEU A N 1
ATOM 4476 C CA . LEU A 1 561 ? -4.055 -14.645 -2.944 1.00 98.12 561 LEU A CA 1
ATOM 4477 C C . LEU A 1 561 ? -3.740 -13.203 -3.364 1.00 98.12 561 LEU A C 1
ATOM 4479 O O . LEU A 1 561 ? -4.486 -12.294 -3.002 1.00 98.12 561 LEU A O 1
ATOM 4483 N N . ALA A 1 562 ? -2.715 -12.983 -4.191 1.00 98.06 562 ALA A N 1
ATOM 4484 C CA . ALA A 1 562 ? -2.394 -11.675 -4.758 1.00 98.06 562 ALA A CA 1
ATOM 4485 C C . ALA A 1 562 ? -3.584 -11.083 -5.541 1.00 98.06 562 ALA A C 1
ATOM 4487 O O . ALA A 1 562 ? -3.949 -9.925 -5.334 1.00 98.06 562 ALA A O 1
ATOM 4488 N N . LYS A 1 563 ? -4.277 -11.887 -6.360 1.00 97.62 563 LYS A N 1
ATOM 4489 C CA . LYS A 1 563 ? -5.486 -11.443 -7.082 1.00 97.62 563 LYS A CA 1
ATOM 4490 C C . LYS A 1 563 ? -6.606 -10.993 -6.141 1.00 97.62 563 LYS A C 1
ATOM 4492 O O . LYS A 1 563 ? -7.241 -9.967 -6.389 1.00 97.62 563 LYS A O 1
ATOM 4497 N N . LEU A 1 564 ? -6.842 -11.738 -5.058 1.00 97.88 564 LEU A N 1
ATOM 4498 C CA . LEU A 1 564 ? -7.844 -11.373 -4.051 1.00 97.88 564 LEU A CA 1
ATOM 4499 C C . LEU A 1 564 ? -7.468 -10.070 -3.335 1.00 97.88 564 LEU A C 1
ATOM 4501 O O . LEU A 1 564 ? -8.326 -9.211 -3.150 1.00 97.88 564 LEU A O 1
ATOM 4505 N N . ASN A 1 565 ? -6.189 -9.893 -2.993 1.00 98.00 565 ASN A N 1
ATOM 4506 C CA . ASN A 1 565 ? -5.692 -8.678 -2.346 1.00 98.00 565 ASN A CA 1
ATOM 4507 C C . ASN A 1 565 ? -5.826 -7.444 -3.264 1.00 98.00 565 ASN A C 1
ATOM 4509 O O . ASN A 1 565 ? -6.239 -6.393 -2.783 1.00 98.00 565 ASN A O 1
ATOM 4513 N N . LEU A 1 566 ? -5.574 -7.556 -4.579 1.00 97.31 566 LEU A N 1
ATOM 4514 C CA . LEU A 1 566 ? -5.847 -6.458 -5.526 1.00 97.31 566 LEU A CA 1
ATOM 4515 C C . LEU A 1 566 ? -7.324 -6.078 -5.554 1.00 97.31 566 LEU A C 1
ATOM 4517 O O . LEU A 1 566 ? -7.654 -4.895 -5.515 1.00 97.31 566 LEU A O 1
ATOM 4521 N N . HIS A 1 567 ? -8.219 -7.065 -5.587 1.00 97.56 567 HIS A N 1
ATOM 4522 C CA . HIS A 1 567 ? -9.646 -6.779 -5.511 1.00 97.56 567 HIS A CA 1
ATOM 4523 C C . HIS A 1 567 ? -10.023 -6.091 -4.198 1.00 97.56 567 HIS A C 1
ATOM 4525 O O . HIS A 1 567 ? -10.802 -5.143 -4.217 1.00 97.56 567 HIS A O 1
ATOM 4531 N N . MET A 1 568 ? -9.420 -6.499 -3.078 1.00 97.94 568 MET A N 1
ATOM 4532 C CA . MET A 1 568 ? -9.656 -5.845 -1.793 1.00 97.94 568 MET A CA 1
ATOM 4533 C C . MET A 1 568 ? -9.210 -4.376 -1.774 1.00 97.94 568 MET A C 1
ATOM 4535 O O . MET A 1 568 ? -9.772 -3.603 -1.006 1.00 97.94 568 MET A O 1
ATOM 4539 N N . LEU A 1 569 ? -8.245 -3.990 -2.613 1.00 97.81 569 LEU A N 1
ATOM 4540 C CA . LEU A 1 569 ? -7.751 -2.617 -2.757 1.00 97.81 569 LEU A CA 1
ATOM 4541 C C . LEU A 1 569 ? -8.531 -1.789 -3.795 1.00 97.81 569 LEU A C 1
ATOM 4543 O O . LEU A 1 569 ? -8.270 -0.593 -3.922 1.00 97.81 569 LEU A O 1
ATOM 4547 N N . ARG A 1 570 ? -9.466 -2.389 -4.546 1.00 97.12 570 ARG A N 1
ATOM 4548 C CA . ARG A 1 570 ? -10.232 -1.729 -5.617 1.00 97.12 570 ARG A CA 1
ATOM 4549 C C . ARG A 1 570 ? -11.438 -0.970 -5.054 1.00 97.12 570 ARG A C 1
ATOM 4551 O O . ARG A 1 570 ? -12.328 -1.579 -4.467 1.00 97.12 570 ARG A O 1
ATOM 4558 N N . PHE A 1 571 ? -11.499 0.339 -5.299 1.00 97.12 571 PHE A N 1
ATOM 4559 C CA . PHE A 1 571 ? -12.530 1.237 -4.770 1.00 97.12 571 PHE A CA 1
ATOM 4560 C C . PHE A 1 571 ? -13.169 2.117 -5.844 1.00 97.12 571 PHE A C 1
ATOM 4562 O O . PHE A 1 571 ? -12.504 2.606 -6.753 1.00 97.12 571 PHE A O 1
ATOM 4569 N N . ASP A 1 572 ? -14.462 2.376 -5.678 1.00 95.62 572 ASP A N 1
ATOM 4570 C CA . ASP A 1 572 ? -15.214 3.424 -6.356 1.00 95.62 572 ASP A CA 1
ATOM 4571 C C . ASP A 1 572 ? -15.394 4.613 -5.404 1.00 95.62 572 ASP A C 1
ATOM 4573 O O . ASP A 1 572 ? -16.183 4.564 -4.453 1.00 95.62 572 ASP A O 1
ATOM 4577 N N . LEU A 1 573 ? -14.638 5.680 -5.672 1.00 93.00 573 LEU A N 1
ATOM 4578 C CA . LEU A 1 573 ? -14.612 6.905 -4.869 1.00 93.00 573 LEU A CA 1
ATOM 4579 C C . LEU A 1 573 ? -15.394 8.062 -5.509 1.00 93.00 573 LEU A C 1
ATOM 4581 O O . LEU A 1 573 ? -15.251 9.218 -5.091 1.00 93.00 573 LEU A O 1
ATOM 4585 N N . ARG A 1 574 ? -16.239 7.781 -6.508 1.00 92.69 574 ARG A N 1
ATOM 4586 C CA . ARG A 1 574 ? -17.089 8.800 -7.137 1.00 92.69 574 ARG A CA 1
ATOM 4587 C C . ARG A 1 574 ? -18.126 9.357 -6.146 1.00 92.69 574 ARG A C 1
ATOM 4589 O O . ARG A 1 574 ? -18.624 8.627 -5.289 1.00 92.69 574 ARG A O 1
ATOM 4596 N N . PRO A 1 575 ? -18.490 10.650 -6.255 1.00 90.06 575 PRO A N 1
ATOM 4597 C CA . PRO A 1 575 ? -18.010 11.623 -7.241 1.00 90.06 575 PRO A CA 1
ATOM 4598 C C . PRO A 1 575 ? -16.716 12.352 -6.832 1.00 90.06 575 PRO A C 1
ATOM 4600 O O . PRO A 1 575 ? -16.325 13.285 -7.525 1.00 90.06 575 PRO A O 1
ATOM 4603 N N . ASN A 1 576 ? -16.071 11.993 -5.712 1.00 89.12 576 ASN A N 1
ATOM 4604 C CA . ASN A 1 576 ? -14.876 12.712 -5.249 1.00 89.12 576 ASN A CA 1
ATOM 4605 C C . ASN A 1 576 ? -13.714 12.539 -6.235 1.00 89.12 576 ASN A C 1
ATOM 4607 O O . ASN A 1 576 ? -13.082 13.521 -6.615 1.00 89.12 576 ASN A O 1
ATOM 4611 N N . LEU A 1 577 ? -13.474 11.303 -6.677 1.00 90.56 577 LEU A N 1
ATOM 4612 C CA . LEU A 1 577 ? -12.527 10.973 -7.745 1.00 90.56 577 LEU A CA 1
ATOM 4613 C C . LEU A 1 577 ? -13.289 10.547 -9.010 1.00 90.56 577 LEU A C 1
ATOM 4615 O O . LEU A 1 577 ? -14.431 10.096 -8.893 1.00 90.56 577 L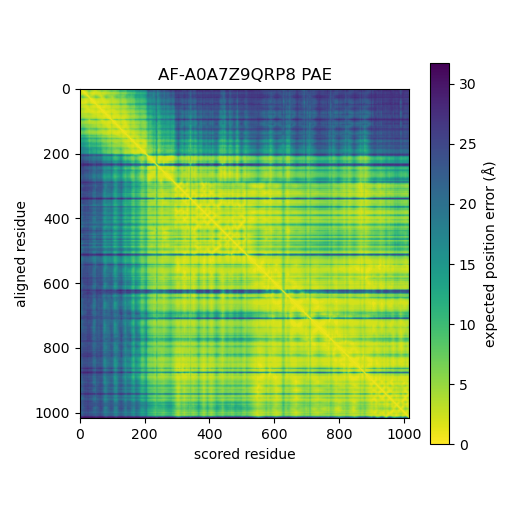EU A O 1
ATOM 4619 N N . PRO A 1 578 ? -12.707 10.710 -10.212 1.00 89.44 578 PRO A N 1
ATOM 4620 C CA . PRO A 1 578 ? -13.443 10.550 -11.466 1.00 89.44 578 PRO A CA 1
ATOM 4621 C C . PRO A 1 578 ? -13.793 9.095 -11.810 1.00 89.44 578 PRO A C 1
ATOM 4623 O O . PRO A 1 578 ? -14.746 8.869 -12.557 1.00 89.44 578 PRO A O 1
ATOM 4626 N N . ASP A 1 579 ? -13.061 8.111 -11.280 1.00 92.62 579 ASP A N 1
ATOM 4627 C CA . ASP A 1 579 ? -13.175 6.712 -11.704 1.00 92.62 579 ASP A CA 1
ATOM 4628 C C . ASP A 1 579 ? -12.867 5.713 -10.569 1.00 92.62 579 ASP A C 1
ATOM 4630 O O . ASP A 1 579 ? -12.597 6.099 -9.427 1.00 92.62 579 ASP A O 1
ATOM 4634 N N . LEU A 1 580 ? -12.922 4.418 -10.892 1.00 95.31 580 LEU A N 1
ATOM 4635 C CA . LEU A 1 580 ? -12.406 3.333 -10.060 1.00 95.31 580 LEU A CA 1
ATOM 4636 C C . LEU A 1 580 ? -10.894 3.476 -9.857 1.00 95.31 580 LEU A C 1
ATOM 4638 O O . LEU A 1 580 ? -10.150 3.746 -10.797 1.00 95.31 580 LEU A O 1
ATOM 4642 N N . VAL A 1 581 ? -10.428 3.231 -8.638 1.00 96.50 581 VAL A N 1
ATOM 4643 C CA . VAL A 1 581 ? -9.014 3.354 -8.271 1.00 96.50 581 VAL A CA 1
ATOM 4644 C C . VAL A 1 581 ? -8.559 2.184 -7.411 1.00 96.50 581 VAL A C 1
ATOM 4646 O O . VAL A 1 581 ? -9.372 1.450 -6.845 1.00 96.50 581 VAL A O 1
ATOM 4649 N N . PHE A 1 582 ? -7.244 2.040 -7.274 1.00 97.62 582 PHE A N 1
ATOM 4650 C CA . PHE A 1 582 ? -6.655 1.258 -6.196 1.00 97.62 582 PHE A CA 1
ATOM 4651 C C . PHE A 1 582 ? -6.272 2.168 -5.030 1.00 97.62 582 PHE A C 1
ATOM 4653 O O . PHE A 1 582 ? -5.714 3.249 -5.230 1.00 97.62 582 PHE A O 1
ATOM 4660 N N . LEU A 1 583 ? -6.553 1.717 -3.810 1.00 95.81 583 LEU A N 1
ATOM 4661 C CA . LEU A 1 583 ? -5.936 2.273 -2.609 1.00 95.81 583 LEU A CA 1
ATOM 4662 C C . LEU A 1 583 ? -4.546 1.654 -2.425 1.00 95.81 583 LEU A C 1
ATOM 4664 O O . LEU A 1 583 ? -4.336 0.494 -2.779 1.00 95.81 583 LEU A O 1
ATOM 4668 N N . ALA A 1 584 ? -3.607 2.410 -1.862 1.00 94.69 584 ALA A N 1
ATOM 4669 C CA . ALA A 1 584 ? -2.232 1.949 -1.696 1.00 94.69 584 ALA A CA 1
ATOM 4670 C C . ALA A 1 584 ? -2.114 0.824 -0.661 1.00 94.69 584 ALA A C 1
ATOM 4672 O O . ALA A 1 584 ? -1.491 -0.187 -0.953 1.00 94.69 584 ALA A O 1
ATOM 4673 N N . GLY A 1 585 ? -2.800 0.904 0.483 1.00 93.94 585 GLY A N 1
ATOM 4674 C CA . GLY A 1 585 ? -2.94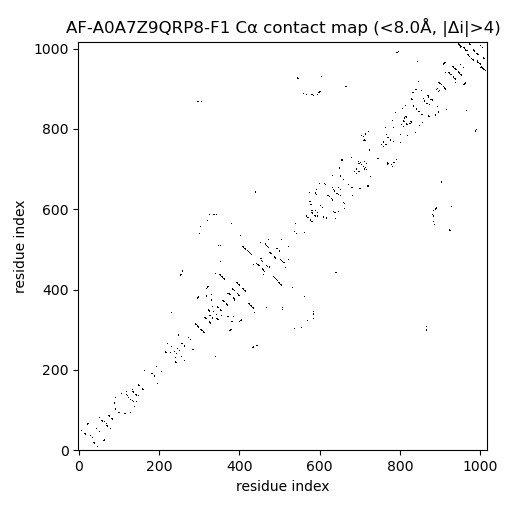1 -0.261 1.359 1.00 93.94 585 GLY A CA 1
ATOM 4675 C C . GLY A 1 585 ? -3.396 0.012 2.782 1.00 93.94 585 GLY A C 1
ATOM 4676 O O . GLY A 1 585 ? -3.507 1.154 3.229 1.00 93.94 585 GLY A O 1
ATOM 4677 N N . TYR A 1 586 ? -3.635 -1.071 3.518 1.00 92.62 586 TYR A N 1
ATOM 4678 C CA . TYR A 1 586 ? -4.205 -1.035 4.862 1.00 92.62 586 TYR A CA 1
ATOM 4679 C C . TYR A 1 586 ? -3.181 -1.397 5.940 1.00 92.62 586 TYR A C 1
ATOM 4681 O O . TYR A 1 586 ? -2.429 -2.364 5.770 1.00 92.62 586 TYR A O 1
ATOM 4689 N N . PRO A 1 587 ? -3.186 -0.696 7.086 1.00 88.75 587 PRO A N 1
ATOM 4690 C CA . PRO A 1 587 ? -4.100 0.393 7.457 1.00 88.75 587 PRO A CA 1
ATOM 4691 C C . PRO A 1 587 ? -3.615 1.790 7.017 1.00 88.75 587 PRO A C 1
ATOM 4693 O O . PRO A 1 587 ? -4.416 2.703 6.902 1.00 88.75 587 PRO A O 1
ATOM 4696 N N . ASN A 1 588 ? -2.321 1.983 6.752 1.00 85.94 588 ASN A N 1
ATOM 4697 C CA . ASN A 1 588 ? -1.691 3.311 6.781 1.00 85.94 588 ASN A CA 1
ATOM 4698 C C . ASN A 1 588 ? -1.938 4.185 5.542 1.00 85.94 588 ASN A C 1
ATOM 4700 O O . ASN A 1 588 ? -1.747 5.404 5.599 1.00 85.94 588 ASN A O 1
ATOM 4704 N N . TYR A 1 589 ? -2.294 3.574 4.412 1.00 87.50 589 TYR A N 1
ATOM 4705 C CA . TYR A 1 589 ? -2.305 4.211 3.094 1.00 87.50 589 TYR A CA 1
ATOM 4706 C C . TYR A 1 589 ? -3.621 3.926 2.352 1.00 87.50 589 TYR A C 1
ATOM 4708 O O . TYR A 1 589 ? -3.621 3.650 1.155 1.00 87.50 589 TYR A O 1
ATOM 4716 N N . ALA A 1 590 ? -4.762 3.994 3.052 1.00 91.38 590 ALA A N 1
ATOM 4717 C CA . ALA A 1 590 ? -6.106 3.797 2.489 1.00 91.38 590 ALA A CA 1
ATOM 4718 C C . ALA A 1 590 ? -6.557 4.980 1.591 1.00 91.38 590 ALA A C 1
ATOM 4720 O O . ALA A 1 590 ? -7.595 5.608 1.803 1.00 91.38 590 ALA A O 1
ATOM 4721 N N . ARG A 1 591 ? -5.731 5.327 0.600 1.00 90.69 591 ARG A N 1
ATOM 4722 C CA . ARG A 1 591 ? -5.855 6.467 -0.321 1.00 90.69 591 ARG A CA 1
ATOM 4723 C C . ARG A 1 591 ? -5.078 6.203 -1.613 1.00 90.69 591 ARG A C 1
ATOM 4725 O O . ARG A 1 591 ? -4.388 5.190 -1.713 1.00 90.69 591 ARG A O 1
ATOM 4732 N N . VAL A 1 592 ? -5.189 7.100 -2.591 1.00 92.94 592 VAL A N 1
ATOM 4733 C CA . VAL A 1 592 ? -4.482 6.961 -3.872 1.00 92.94 592 VAL A CA 1
ATOM 4734 C C . VAL A 1 592 ? -3.062 7.508 -3.737 1.00 92.94 592 VAL A C 1
ATOM 4736 O O . VAL A 1 592 ? -2.869 8.651 -3.315 1.00 92.94 592 VAL A O 1
ATOM 4739 N N . PHE A 1 593 ? -2.081 6.689 -4.109 1.00 91.81 593 PHE A N 1
ATOM 4740 C CA . PHE A 1 593 ? -0.651 6.988 -4.013 1.00 91.81 593 PHE A CA 1
ATOM 4741 C C . PHE A 1 593 ? -0.004 6.782 -5.385 1.00 91.81 593 PHE A C 1
ATOM 4743 O O . PHE A 1 593 ? -0.206 5.732 -6.002 1.00 91.81 593 PHE A O 1
ATOM 4750 N N . GLY A 1 594 ? 0.744 7.776 -5.871 1.00 91.12 594 GLY A N 1
ATOM 4751 C CA . GLY A 1 594 ? 1.368 7.767 -7.196 1.00 91.12 594 GLY A CA 1
ATOM 4752 C C . GLY A 1 594 ? 2.308 6.577 -7.383 1.00 91.12 594 GLY A C 1
ATOM 4753 O O . GLY A 1 594 ? 1.992 5.658 -8.139 1.00 91.12 594 GLY A O 1
ATOM 4754 N N . CYS A 1 595 ? 3.419 6.566 -6.641 1.00 90.19 595 CYS A N 1
ATOM 4755 C CA . CYS A 1 595 ? 4.435 5.508 -6.677 1.00 90.19 595 CYS A CA 1
ATOM 4756 C C . CYS A 1 595 ? 3.848 4.077 -6.630 1.00 90.19 595 CYS A C 1
ATOM 4758 O O . CYS A 1 595 ? 4.085 3.284 -7.547 1.00 90.19 595 CYS A O 1
ATOM 4760 N N . ASP A 1 596 ? 3.030 3.753 -5.620 1.00 93.44 596 ASP A N 1
ATOM 4761 C CA . ASP A 1 596 ? 2.414 2.427 -5.459 1.00 93.44 596 ASP A CA 1
ATOM 4762 C C . ASP A 1 596 ? 1.574 2.012 -6.673 1.00 93.44 596 ASP A C 1
ATOM 4764 O O . ASP A 1 596 ? 1.625 0.859 -7.118 1.00 93.44 596 ASP A O 1
ATOM 4768 N N . SER A 1 597 ? 0.812 2.961 -7.225 1.00 95.44 597 SER A N 1
ATOM 4769 C CA . SER A 1 597 ? -0.050 2.731 -8.387 1.00 95.44 597 SER A CA 1
ATOM 4770 C C . SER A 1 597 ? 0.767 2.496 -9.656 1.00 95.44 597 SER A C 1
ATOM 4772 O O . SER A 1 597 ? 0.443 1.606 -10.451 1.00 95.44 597 SER A O 1
ATOM 4774 N N . PHE A 1 598 ? 1.844 3.261 -9.851 1.00 95.81 598 PHE A N 1
ATOM 4775 C CA . PHE A 1 598 ? 2.669 3.162 -11.053 1.00 95.81 598 PHE A CA 1
ATOM 4776 C C . PHE A 1 598 ? 3.381 1.810 -11.138 1.00 95.81 598 PHE A C 1
ATOM 4778 O O . PHE A 1 598 ? 3.278 1.145 -12.167 1.00 95.81 598 PHE A O 1
ATOM 4785 N N . TYR A 1 599 ? 3.997 1.338 -10.049 1.00 94.31 599 TYR A N 1
ATOM 4786 C CA . TYR A 1 599 ? 4.626 0.009 -10.010 1.00 94.31 599 TYR A CA 1
ATOM 4787 C C . TYR A 1 599 ? 3.637 -1.142 -10.184 1.00 94.31 599 TYR A C 1
ATOM 4789 O O . TYR A 1 599 ? 3.979 -2.195 -10.716 1.00 94.31 599 TYR A O 1
ATOM 4797 N N . SER A 1 600 ? 2.400 -0.960 -9.729 1.00 97.12 600 SER A N 1
ATOM 4798 C CA . SER A 1 600 ? 1.402 -2.032 -9.741 1.00 97.12 600 SER A CA 1
ATOM 4799 C C . SER A 1 600 ? 0.668 -2.152 -11.072 1.00 97.12 600 SER A C 1
ATOM 4801 O O . SER A 1 600 ? 0.017 -3.167 -11.328 1.00 97.12 600 SER A O 1
ATOM 4803 N N . THR A 1 601 ? 0.801 -1.139 -11.931 1.00 95.31 601 THR A N 1
ATOM 4804 C CA . THR A 1 601 ? 0.142 -1.040 -13.235 1.00 95.31 601 THR A CA 1
ATOM 4805 C C . THR A 1 601 ? 0.383 -2.265 -14.125 1.00 95.31 601 THR A C 1
ATOM 4807 O O . THR A 1 601 ? -0.604 -2.841 -14.592 1.00 95.31 601 THR A O 1
ATOM 4810 N N . PRO A 1 602 ? 1.626 -2.724 -14.375 1.00 92.25 602 PRO A N 1
ATOM 4811 C CA . PRO A 1 602 ? 1.836 -3.823 -15.313 1.00 92.25 602 PRO A CA 1
ATOM 4812 C C . PRO A 1 602 ? 1.259 -5.150 -14.795 1.00 92.25 602 PRO A C 1
ATOM 4814 O O . PRO A 1 602 ? 0.526 -5.826 -15.521 1.00 92.25 602 PRO A O 1
ATOM 4817 N N . GLY A 1 603 ? 1.484 -5.461 -13.513 1.00 96.06 603 GLY A N 1
ATOM 4818 C CA . GLY A 1 603 ? 0.918 -6.643 -12.865 1.00 96.06 603 GLY A CA 1
ATOM 4819 C C . GLY A 1 603 ? -0.609 -6.643 -12.895 1.00 96.06 603 GLY A C 1
ATOM 4820 O O . GLY A 1 603 ? -1.205 -7.605 -13.367 1.00 96.06 603 GLY A O 1
ATOM 4821 N N . ALA A 1 604 ? -1.260 -5.550 -12.487 1.00 97.38 604 ALA A N 1
ATOM 4822 C CA . ALA A 1 604 ? -2.723 -5.455 -12.468 1.00 97.38 604 ALA A CA 1
ATOM 4823 C C . ALA A 1 604 ? -3.361 -5.547 -13.872 1.00 97.38 604 ALA A C 1
ATOM 4825 O O . ALA A 1 604 ? -4.380 -6.224 -14.038 1.00 97.38 604 ALA A O 1
ATOM 4826 N N . ASN A 1 605 ? -2.754 -4.931 -14.896 1.00 96.56 605 ASN A N 1
ATOM 4827 C CA . ASN A 1 605 ? -3.223 -5.066 -16.282 1.00 96.56 605 ASN A CA 1
ATOM 4828 C C . ASN A 1 605 ? -3.209 -6.523 -16.747 1.00 96.56 605 ASN A C 1
ATOM 4830 O O . ASN A 1 605 ? -4.185 -6.995 -17.326 1.00 96.56 605 ASN A O 1
ATOM 4834 N N . SER A 1 606 ? -2.127 -7.245 -16.446 1.00 93.69 606 SER A N 1
ATOM 4835 C CA . SER A 1 606 ? -1.910 -8.605 -16.947 1.00 93.69 606 SER A CA 1
ATOM 4836 C C . SER A 1 606 ? -2.940 -9.640 -16.474 1.00 93.69 606 SER A C 1
ATOM 4838 O O . SER A 1 606 ? -3.064 -10.714 -17.064 1.00 93.69 606 SER A O 1
ATOM 4840 N N . ILE A 1 607 ? -3.692 -9.321 -15.416 1.00 93.75 607 ILE A N 1
ATOM 4841 C CA . ILE A 1 607 ? -4.660 -10.224 -14.783 1.00 93.75 607 ILE A CA 1
ATOM 4842 C C . ILE A 1 607 ? -6.102 -9.691 -14.783 1.00 93.75 607 ILE A C 1
ATOM 4844 O O . ILE A 1 607 ? -6.932 -10.179 -14.013 1.00 93.75 607 ILE A O 1
ATOM 4848 N N . GLY A 1 608 ? -6.416 -8.720 -15.646 1.00 90.75 608 GLY A N 1
ATOM 4849 C CA . GLY A 1 608 ? -7.795 -8.283 -15.899 1.00 90.75 608 GLY A CA 1
ATOM 4850 C C . GLY A 1 608 ? -8.307 -7.142 -15.014 1.00 90.75 608 GLY A C 1
ATOM 4851 O O . GLY A 1 608 ? -9.518 -6.993 -14.866 1.00 90.75 608 GLY A O 1
ATOM 4852 N N . PHE A 1 609 ? -7.417 -6.325 -14.440 1.00 95.88 609 PHE A N 1
ATOM 4853 C CA . PHE A 1 609 ? -7.782 -5.094 -13.718 1.00 95.88 609 PHE A CA 1
ATOM 4854 C C . PHE A 1 609 ? -7.470 -3.811 -14.513 1.00 95.88 609 PHE A C 1
ATOM 4856 O O . PHE A 1 609 ? -7.277 -2.738 -13.937 1.00 95.88 609 PHE A O 1
ATOM 4863 N N . SER A 1 610 ? -7.404 -3.899 -15.845 1.00 95.88 610 SER A N 1
ATOM 4864 C CA . SER A 1 610 ? -7.063 -2.761 -16.708 1.00 95.88 610 SER A CA 1
ATOM 4865 C C . SER A 1 610 ? -8.027 -1.578 -16.596 1.00 95.88 610 SER A C 1
ATOM 4867 O O . SER A 1 610 ? -7.599 -0.442 -16.768 1.00 95.88 610 SER A O 1
ATOM 4869 N N . ASP A 1 611 ? -9.296 -1.811 -16.256 1.00 95.69 611 ASP A N 1
ATOM 4870 C CA . ASP A 1 611 ? -10.276 -0.748 -16.004 1.00 95.69 611 ASP A CA 1
ATOM 4871 C C . ASP A 1 611 ? -9.883 0.131 -14.804 1.00 95.69 611 ASP A C 1
ATOM 4873 O O . ASP A 1 611 ? -9.880 1.357 -14.882 1.00 95.69 611 ASP A O 1
ATOM 4877 N N . THR A 1 612 ? -9.469 -0.508 -13.713 1.00 97.44 612 THR A N 1
ATOM 4878 C CA . THR A 1 612 ? -9.058 0.136 -12.464 1.00 97.44 612 THR A CA 1
ATOM 4879 C C . THR A 1 612 ? -7.695 0.805 -12.630 1.00 97.44 612 THR A C 1
ATOM 4881 O O . THR A 1 612 ? -7.465 1.892 -12.102 1.00 97.44 612 THR A O 1
ATOM 4884 N N . VAL A 1 613 ? -6.799 0.201 -13.421 1.00 98.06 613 VAL A N 1
ATOM 4885 C CA . VAL A 1 613 ? -5.532 0.831 -13.817 1.00 98.06 613 VAL A CA 1
ATOM 4886 C C . VAL A 1 613 ? -5.779 2.102 -14.639 1.00 98.06 613 VAL A C 1
ATOM 4888 O O . VAL A 1 613 ? -5.196 3.145 -14.349 1.00 98.06 613 VAL A O 1
ATOM 4891 N N . ALA A 1 614 ? -6.658 2.055 -15.643 1.00 97.50 614 ALA A N 1
ATOM 4892 C CA . ALA A 1 614 ? -7.000 3.244 -16.419 1.00 97.50 614 ALA A CA 1
ATOM 4893 C C . ALA A 1 614 ? -7.599 4.334 -15.517 1.00 97.50 614 ALA A C 1
ATOM 4895 O O . ALA A 1 614 ? -7.223 5.502 -15.628 1.00 97.50 614 ALA A O 1
ATOM 4896 N N . GLY A 1 615 ? -8.488 3.949 -14.598 1.00 95.81 615 GLY A N 1
ATOM 4897 C CA . GLY A 1 615 ? -9.118 4.863 -13.653 1.00 95.81 615 GLY A CA 1
ATOM 4898 C C . GLY A 1 615 ? -8.131 5.532 -12.689 1.00 95.81 615 GLY A C 1
ATOM 4899 O O . GLY A 1 615 ? -8.201 6.750 -12.501 1.00 95.81 615 GLY A O 1
ATOM 4900 N N . VAL A 1 616 ? -7.145 4.799 -12.150 1.00 95.94 616 VAL A N 1
ATOM 4901 C CA . VAL A 1 616 ? -6.116 5.394 -11.276 1.00 95.94 616 VAL A CA 1
ATOM 4902 C C . VAL A 1 616 ? -5.179 6.334 -12.041 1.00 95.94 616 VAL A C 1
ATOM 4904 O O . VAL A 1 616 ? -4.896 7.429 -11.557 1.00 95.94 616 VAL A O 1
ATOM 4907 N N . LEU A 1 617 ? -4.761 5.972 -13.261 1.00 96.19 617 LEU A N 1
ATOM 4908 C CA . LEU A 1 617 ? -3.903 6.826 -14.091 1.00 96.19 617 LEU A CA 1
ATOM 4909 C C . LEU A 1 617 ? -4.623 8.116 -14.510 1.00 96.19 617 LEU A C 1
ATOM 4911 O O . LEU A 1 617 ? -4.036 9.192 -14.414 1.00 96.19 617 LEU A O 1
ATOM 4915 N N . LYS A 1 618 ? -5.905 8.034 -14.896 1.00 93.38 618 LYS A N 1
ATOM 4916 C CA . LYS A 1 618 ? -6.741 9.215 -15.183 1.00 93.38 618 LYS A CA 1
ATOM 4917 C C . LYS A 1 618 ? -6.934 10.083 -13.943 1.00 93.38 618 LYS A C 1
ATOM 4919 O O . LYS A 1 618 ? -6.765 11.291 -14.015 1.00 93.38 618 LYS A O 1
ATOM 4924 N N . THR A 1 619 ? -7.213 9.469 -12.795 1.00 91.62 619 THR A N 1
ATOM 4925 C CA . THR A 1 619 ? -7.378 10.188 -11.523 1.00 91.62 619 THR A CA 1
ATOM 4926 C C . THR A 1 619 ? -6.124 10.982 -11.149 1.00 91.62 619 THR A C 1
ATOM 4928 O O . THR A 1 619 ? -6.226 12.134 -10.732 1.00 91.62 619 THR A O 1
ATOM 4931 N N . LEU A 1 620 ? -4.938 10.392 -11.313 1.00 91.19 620 LEU A N 1
ATOM 4932 C CA . LEU A 1 620 ? -3.668 11.068 -11.037 1.00 91.19 620 LEU A CA 1
ATOM 4933 C C . LEU A 1 620 ? -3.359 12.162 -12.077 1.00 91.19 620 LEU A C 1
ATOM 4935 O O . LEU A 1 620 ? -2.823 13.205 -11.707 1.00 91.19 620 LEU A O 1
ATOM 4939 N N . ALA A 1 621 ? -3.748 11.965 -13.340 1.00 89.50 621 ALA A N 1
ATOM 4940 C CA . ALA A 1 621 ? -3.611 12.957 -14.412 1.00 89.50 621 ALA A CA 1
ATOM 4941 C C . ALA A 1 621 ? -4.563 14.159 -14.275 1.00 89.50 621 ALA A C 1
ATOM 4943 O O . ALA A 1 621 ? -4.211 15.271 -14.661 1.00 89.50 621 ALA A O 1
ATOM 4944 N N . ASP A 1 622 ? -5.752 13.948 -13.706 1.00 82.25 622 ASP A N 1
ATOM 4945 C CA . ASP A 1 622 ? -6.769 14.986 -13.490 1.00 82.25 622 ASP A CA 1
ATOM 4946 C C . ASP A 1 622 ? -6.480 15.870 -12.257 1.00 82.25 622 ASP A C 1
ATOM 4948 O O . ASP A 1 622 ? -7.252 16.786 -11.939 1.00 82.25 622 ASP A O 1
ATOM 4952 N N . SER A 1 623 ? -5.384 15.601 -11.538 1.00 65.50 623 SER A N 1
ATOM 4953 C CA . SER A 1 623 ? -5.029 16.315 -10.311 1.00 65.50 623 SER A CA 1
ATOM 4954 C C . SER A 1 623 ? -4.689 17.792 -10.572 1.00 65.50 623 SER A C 1
ATOM 4956 O O . SER A 1 623 ? -4.097 18.162 -11.585 1.00 65.50 623 SER A O 1
ATOM 4958 N N . ARG A 1 624 ? -5.125 18.675 -9.662 1.00 58.22 624 ARG A N 1
ATOM 4959 C CA . ARG A 1 624 ? -5.158 20.136 -9.871 1.00 58.22 624 ARG A CA 1
ATOM 4960 C C . ARG A 1 624 ? -4.203 20.907 -8.961 1.00 58.22 624 ARG A C 1
ATOM 4962 O O . ARG A 1 624 ? -3.670 20.376 -7.989 1.00 58.22 624 ARG A O 1
ATOM 4969 N N . GLU A 1 625 ? -4.047 22.193 -9.290 1.00 51.69 625 GLU A N 1
ATOM 4970 C CA . GLU A 1 625 ? -3.194 23.170 -8.608 1.00 51.69 625 GLU A CA 1
ATOM 4971 C C . GLU A 1 625 ? -3.297 23.121 -7.076 1.00 51.69 625 GLU A C 1
ATOM 4973 O O . GLU A 1 625 ? -4.376 23.083 -6.483 1.00 51.69 625 GLU A O 1
ATOM 4978 N N . ASN A 1 626 ? -2.135 23.184 -6.425 1.00 53.03 626 ASN A N 1
ATOM 4979 C CA . ASN A 1 626 ? -2.019 23.241 -4.976 1.00 53.03 626 ASN A CA 1
ATOM 4980 C C . ASN A 1 626 ? -2.519 24.608 -4.449 1.00 53.03 626 ASN A C 1
ATOM 4982 O O . ASN A 1 626 ? -2.003 25.643 -4.886 1.00 53.03 626 ASN A O 1
ATOM 4986 N N . PRO A 1 627 ? -3.420 24.655 -3.446 1.00 43.38 627 PRO A N 1
ATOM 4987 C CA . PRO A 1 627 ? -3.877 25.910 -2.834 1.00 43.38 627 PRO A CA 1
ATOM 4988 C C . PRO A 1 627 ? -2.753 26.749 -2.191 1.00 43.38 627 PRO A C 1
ATOM 4990 O O . PRO A 1 627 ? -2.956 27.923 -1.888 1.00 43.38 627 PRO A O 1
ATOM 4993 N N . HIS A 1 628 ? -1.553 26.189 -2.004 1.00 45.84 628 HIS A N 1
ATOM 4994 C CA . HIS A 1 628 ? -0.370 26.875 -1.474 1.00 45.84 628 HIS A CA 1
ATOM 4995 C C . HIS A 1 628 ? 0.499 27.574 -2.544 1.00 45.84 628 HIS A C 1
ATOM 4997 O O . HIS A 1 628 ? 1.567 28.099 -2.223 1.00 45.84 628 HIS A O 1
ATOM 5003 N N . GLY A 1 629 ? 0.060 27.619 -3.810 1.00 39.78 629 GLY A N 1
ATOM 5004 C CA . GLY A 1 629 ? 0.704 28.411 -4.869 1.00 39.78 629 GLY A CA 1
ATOM 5005 C C . GLY A 1 629 ? 2.022 27.841 -5.412 1.00 39.78 629 GLY A C 1
ATOM 5006 O O . GLY A 1 629 ? 2.778 28.567 -6.060 1.00 39.78 629 GLY A O 1
ATOM 5007 N N . VAL A 1 630 ? 2.309 26.563 -5.142 1.00 48.84 630 VAL A N 1
ATOM 5008 C CA . VAL A 1 630 ? 3.363 25.779 -5.805 1.00 48.84 630 VAL A CA 1
ATOM 5009 C C . VAL A 1 630 ? 2.690 24.962 -6.906 1.00 48.84 630 VAL A C 1
ATOM 5011 O O . VAL A 1 630 ? 1.718 24.276 -6.595 1.00 48.84 630 VAL A O 1
ATOM 5014 N N . PRO A 1 631 ? 3.160 24.983 -8.164 1.00 54.41 631 PRO A N 1
ATOM 5015 C CA . PRO A 1 631 ? 2.613 24.090 -9.176 1.00 54.41 631 PRO A CA 1
ATOM 5016 C C . PRO A 1 631 ? 2.752 22.648 -8.678 1.00 54.41 631 PRO A C 1
ATOM 5018 O O . PRO A 1 631 ? 3.862 22.199 -8.388 1.00 54.41 631 PRO A O 1
ATOM 5021 N N . SER A 1 632 ? 1.630 21.937 -8.542 1.00 56.62 632 SER A N 1
ATOM 5022 C CA . SER A 1 632 ? 1.599 20.517 -8.155 1.00 56.62 632 SER A CA 1
ATOM 5023 C C . SER A 1 632 ? 2.395 19.647 -9.129 1.00 56.62 632 SER A C 1
ATOM 5025 O O . SER A 1 632 ? 2.821 18.554 -8.773 1.00 56.62 632 SER A O 1
ATOM 5027 N N . GLY A 1 633 ? 2.622 20.170 -10.336 1.00 68.00 633 GLY A N 1
ATOM 5028 C CA . GLY A 1 633 ? 2.907 19.364 -11.501 1.00 68.00 633 GLY A CA 1
ATOM 5029 C C . GLY A 1 633 ? 1.621 18.705 -12.002 1.00 68.00 633 GLY A C 1
ATOM 5030 O O . GLY A 1 633 ? 0.574 18.808 -11.358 1.00 68.00 633 GLY A O 1
ATOM 5031 N N . PRO A 1 634 ? 1.687 18.062 -13.169 1.00 73.56 634 PRO A N 1
ATOM 5032 C CA . PRO A 1 634 ? 0.558 17.332 -13.744 1.00 73.56 634 PRO A CA 1
ATOM 5033 C C . PRO A 1 634 ? 0.209 16.037 -13.000 1.00 73.56 634 PRO A C 1
ATOM 5035 O O . PRO A 1 634 ? -0.846 15.473 -13.259 1.00 73.56 634 PRO A O 1
ATOM 5038 N N . VAL A 1 635 ? 1.069 15.552 -12.093 1.00 85.94 635 VAL A N 1
ATOM 5039 C CA . VAL A 1 635 ? 0.789 14.368 -11.270 1.00 85.94 635 VAL A CA 1
ATOM 5040 C C . VAL A 1 635 ? 1.190 14.589 -9.808 1.00 85.94 635 VAL A C 1
ATOM 5042 O O . VAL A 1 635 ? 2.162 15.308 -9.565 1.00 85.94 635 VAL A O 1
ATOM 5045 N N . PRO A 1 636 ? 0.483 13.990 -8.833 1.00 86.81 636 PRO A N 1
ATOM 5046 C CA . PRO A 1 636 ? 0.750 14.160 -7.410 1.00 86.81 636 PRO A CA 1
ATOM 5047 C C . PRO A 1 636 ? 1.475 12.956 -6.790 1.00 86.81 636 PRO A C 1
ATOM 5049 O O . PRO A 1 636 ? 1.487 11.868 -7.361 1.00 86.81 636 PRO A O 1
ATOM 5052 N N . HIS A 1 637 ? 2.009 13.145 -5.580 1.00 88.25 637 HIS A N 1
ATOM 5053 C CA . HIS A 1 637 ? 2.532 12.045 -4.759 1.00 88.25 637 HIS A CA 1
ATOM 5054 C C . HIS A 1 637 ? 1.390 11.248 -4.119 1.00 88.25 637 HIS A C 1
ATOM 5056 O O . HIS A 1 637 ? 1.306 10.029 -4.224 1.00 88.25 637 HIS A O 1
ATOM 5062 N N . GLU A 1 638 ? 0.445 11.966 -3.507 1.00 87.69 638 GLU A N 1
ATOM 5063 C CA . GLU A 1 638 ? -0.685 11.392 -2.782 1.00 87.69 638 GLU A CA 1
ATOM 5064 C C . GLU A 1 638 ? -1.934 12.264 -2.944 1.00 87.69 638 GLU A C 1
ATOM 5066 O O . GLU A 1 638 ? -1.864 13.499 -2.837 1.00 87.69 638 GLU A O 1
ATOM 5071 N N . ILE A 1 639 ? -3.088 11.618 -3.121 1.00 86.62 639 ILE A N 1
ATOM 5072 C CA . ILE A 1 639 ? -4.403 12.266 -3.100 1.00 86.62 639 ILE A CA 1
ATOM 5073 C C . ILE A 1 639 ? -5.260 11.610 -2.014 1.00 86.62 639 ILE A C 1
ATOM 5075 O O . ILE A 1 639 ? -5.413 10.388 -1.965 1.00 86.62 639 ILE A O 1
ATOM 5079 N N . ALA A 1 640 ? -5.852 12.431 -1.148 1.00 88.12 640 ALA A N 1
ATOM 5080 C CA . ALA A 1 640 ? -6.870 11.990 -0.206 1.00 88.12 640 ALA A CA 1
ATOM 5081 C C . ALA A 1 640 ? -8.099 11.449 -0.952 1.00 88.12 640 ALA A C 1
ATOM 5083 O O . ALA A 1 640 ? -8.419 11.865 -2.064 1.00 88.12 640 ALA A O 1
ATOM 5084 N N . THR A 1 641 ? -8.884 10.606 -0.292 1.00 91.25 641 THR A N 1
ATOM 5085 C CA . THR A 1 641 ? -10.141 10.077 -0.851 1.00 91.25 641 THR A CA 1
ATOM 5086 C C . THR A 1 641 ? -11.210 11.155 -1.099 1.00 91.25 641 THR A C 1
ATOM 5088 O O . THR A 1 641 ? -12.197 10.900 -1.783 1.00 91.25 641 THR A O 1
ATOM 5091 N N . SER A 1 642 ? -11.008 12.378 -0.592 1.00 88.56 642 SER A N 1
ATOM 5092 C CA . SER A 1 642 ? -11.811 13.577 -0.883 1.00 88.56 642 SER A CA 1
ATOM 5093 C C . SER A 1 642 ? -11.332 14.370 -2.106 1.00 88.56 642 SER A C 1
ATOM 5095 O O . SER A 1 642 ? -11.830 15.469 -2.339 1.00 88.56 642 SER A O 1
ATOM 5097 N N . ASN A 1 643 ? -10.349 13.855 -2.853 1.00 87.62 643 ASN A N 1
ATOM 5098 C CA . ASN A 1 643 ? -9.649 14.557 -3.936 1.00 87.62 643 ASN A CA 1
ATOM 5099 C C . ASN A 1 643 ? -8.767 15.732 -3.485 1.00 87.62 643 ASN A C 1
ATOM 5101 O O . ASN A 1 643 ? -8.393 16.603 -4.271 1.00 87.62 643 ASN A O 1
ATOM 5105 N N . ARG A 1 644 ? -8.417 15.786 -2.197 1.00 84.75 644 ARG A N 1
ATOM 5106 C CA . ARG A 1 644 ? -7.455 16.769 -1.703 1.00 84.75 644 ARG A CA 1
ATOM 5107 C C . ARG A 1 644 ? -6.027 16.304 -1.972 1.00 84.75 644 ARG A C 1
ATOM 5109 O O . ARG A 1 644 ? -5.639 15.217 -1.558 1.00 84.75 644 ARG A O 1
ATOM 5116 N N . LEU A 1 645 ? -5.231 17.166 -2.597 1.00 82.88 645 LEU A N 1
ATOM 5117 C CA . LEU A 1 645 ? -3.794 16.960 -2.759 1.00 82.88 645 LEU A CA 1
ATOM 5118 C C . LEU A 1 645 ? -3.102 16.917 -1.386 1.00 82.88 645 LEU A C 1
ATOM 5120 O O . LEU A 1 645 ? -3.208 17.872 -0.611 1.00 82.88 645 LEU A O 1
ATOM 5124 N N . ILE A 1 646 ? -2.392 15.824 -1.095 1.00 79.31 646 ILE A N 1
ATOM 5125 C CA . ILE A 1 646 ? -1.649 15.636 0.163 1.00 79.31 646 ILE A CA 1
ATOM 5126 C C . ILE A 1 646 ? -0.168 15.965 -0.027 1.00 79.31 646 ILE A C 1
ATOM 5128 O O . ILE A 1 646 ? 0.410 16.676 0.799 1.00 79.31 646 ILE A O 1
ATOM 5132 N N . GLY A 1 647 ? 0.434 15.457 -1.104 1.00 75.25 647 GLY A N 1
ATOM 5133 C CA . GLY A 1 647 ? 1.859 15.592 -1.392 1.00 75.25 647 GLY A CA 1
ATOM 5134 C C . GLY A 1 647 ? 2.104 15.991 -2.842 1.00 75.25 647 GLY A C 1
ATOM 5135 O O . GLY A 1 647 ? 1.443 15.496 -3.756 1.00 75.25 647 GLY A O 1
ATOM 5136 N N . ILE A 1 648 ? 3.058 16.899 -3.052 1.00 77.38 648 ILE A N 1
ATOM 5137 C CA . ILE A 1 648 ? 3.559 17.213 -4.395 1.00 77.38 648 ILE A CA 1
ATOM 5138 C C . ILE A 1 648 ? 4.455 16.079 -4.875 1.00 77.38 648 ILE A C 1
ATOM 5140 O O . ILE A 1 648 ? 5.164 15.495 -4.062 1.00 77.38 648 ILE A O 1
ATOM 5144 N N . ALA A 1 649 ? 4.458 15.821 -6.180 1.00 82.38 649 ALA A N 1
ATOM 5145 C CA . ALA A 1 649 ? 5.242 14.729 -6.723 1.00 82.38 649 ALA A CA 1
ATOM 5146 C C . ALA A 1 649 ? 6.748 14.861 -6.432 1.00 82.38 649 ALA A C 1
ATOM 5148 O O . ALA A 1 649 ? 7.353 15.932 -6.642 1.00 82.38 649 ALA A O 1
ATOM 5149 N N . ASN A 1 650 ? 7.333 13.743 -6.005 1.00 86.19 650 ASN A N 1
ATOM 5150 C CA . ASN A 1 650 ? 8.772 13.513 -5.959 1.00 86.19 650 ASN A CA 1
ATOM 5151 C C . ASN A 1 650 ? 9.344 13.515 -7.381 1.00 86.19 650 ASN A C 1
ATOM 5153 O O . ASN A 1 650 ? 8.641 13.280 -8.362 1.00 86.19 650 ASN A O 1
ATOM 5157 N N . SER A 1 651 ? 10.643 13.766 -7.519 1.00 87.25 651 SER A N 1
ATOM 5158 C CA . SER A 1 651 ? 11.288 13.984 -8.822 1.00 87.25 651 SER A CA 1
ATOM 5159 C C . SER A 1 651 ? 11.229 12.771 -9.757 1.00 87.25 651 SER A C 1
ATOM 5161 O O . SER A 1 651 ? 11.347 12.934 -10.970 1.00 87.25 651 SER A O 1
ATOM 5163 N N . GLN A 1 652 ? 11.006 11.572 -9.213 1.00 92.06 652 GLN A N 1
ATOM 5164 C CA . GLN A 1 652 ? 10.835 10.336 -9.980 1.00 92.06 652 GLN A CA 1
ATOM 5165 C C . GLN A 1 652 ? 9.400 10.127 -10.501 1.00 92.06 652 GLN A C 1
ATOM 5167 O O . GLN A 1 652 ? 9.205 9.492 -11.532 1.00 92.06 652 GLN A O 1
ATOM 5172 N N . GLU A 1 653 ? 8.385 10.673 -9.827 1.00 92.81 653 GLU A N 1
ATOM 5173 C CA . GLU A 1 653 ? 6.986 10.301 -10.078 1.00 92.81 653 GLU A CA 1
ATOM 5174 C C . GLU A 1 653 ? 6.443 10.799 -11.422 1.00 92.81 653 GLU A C 1
ATOM 5176 O O . GLU A 1 653 ? 5.795 10.010 -12.108 1.00 92.81 653 GLU A O 1
ATOM 5181 N N . PRO A 1 654 ? 6.714 12.043 -11.876 1.00 92.88 654 PRO A N 1
ATOM 5182 C CA . PRO A 1 654 ? 6.293 12.474 -13.203 1.00 92.88 654 PRO A CA 1
ATOM 5183 C C . PRO A 1 654 ? 6.838 11.594 -14.336 1.00 92.88 654 PRO A C 1
ATOM 5185 O O . PRO A 1 654 ? 6.044 11.215 -15.198 1.00 92.88 654 PRO A O 1
ATOM 5188 N N . PRO A 1 655 ? 8.135 11.222 -14.376 1.00 95.56 655 PRO A N 1
ATOM 5189 C CA . PRO A 1 655 ? 8.603 10.301 -15.400 1.00 95.56 655 PRO A CA 1
ATOM 5190 C C . PRO A 1 655 ? 8.110 8.858 -15.196 1.00 95.56 655 PRO A C 1
ATOM 5192 O O . PRO A 1 655 ? 7.799 8.182 -16.179 1.00 95.56 655 PRO A O 1
ATOM 5195 N N . GLN A 1 656 ? 7.950 8.389 -13.957 1.00 96.19 656 GLN A N 1
ATOM 5196 C CA . GLN A 1 656 ? 7.386 7.064 -13.691 1.00 96.19 656 GLN A CA 1
ATOM 5197 C C . GLN A 1 656 ? 5.917 6.945 -14.131 1.00 96.19 656 GLN A C 1
ATOM 5199 O O . GLN A 1 656 ? 5.524 5.924 -14.692 1.00 96.19 656 GLN A O 1
ATOM 5204 N N . PHE A 1 657 ? 5.117 7.998 -13.960 1.00 97.12 657 PHE A N 1
ATOM 5205 C CA . PHE A 1 657 ? 3.748 8.070 -14.469 1.00 97.12 657 PHE A CA 1
ATOM 5206 C C . PHE A 1 657 ? 3.685 7.867 -15.989 1.00 97.12 657 PHE A C 1
ATOM 5208 O O . PHE A 1 657 ? 2.843 7.115 -16.483 1.00 97.12 657 PHE A O 1
ATOM 5215 N N . ILE A 1 658 ? 4.591 8.509 -16.736 1.00 98.12 658 ILE A N 1
ATOM 5216 C CA . ILE A 1 658 ? 4.682 8.368 -18.197 1.00 98.12 658 ILE A CA 1
ATOM 5217 C C . ILE A 1 658 ? 4.956 6.909 -18.565 1.00 98.12 658 ILE A C 1
ATOM 5219 O O . ILE A 1 658 ? 4.273 6.351 -19.425 1.00 98.12 658 ILE A O 1
ATOM 5223 N N . TRP A 1 659 ? 5.928 6.289 -17.890 1.00 98.25 659 TRP A N 1
ATOM 5224 C CA . TRP A 1 659 ? 6.225 4.872 -18.069 1.00 98.25 659 TRP A CA 1
ATOM 5225 C C . TRP A 1 659 ? 4.992 4.007 -17.780 1.00 98.25 659 TRP A C 1
ATOM 5227 O O . TRP A 1 659 ? 4.599 3.216 -18.633 1.00 98.25 659 TRP A O 1
ATOM 5237 N N . ALA A 1 660 ? 4.308 4.209 -16.652 1.00 98.31 660 ALA A N 1
ATOM 5238 C CA . ALA A 1 660 ? 3.117 3.438 -16.295 1.00 98.31 660 ALA A CA 1
ATOM 5239 C C . ALA A 1 660 ? 1.989 3.573 -17.337 1.00 98.31 660 ALA A C 1
ATOM 5241 O O . ALA A 1 660 ? 1.367 2.575 -17.705 1.00 98.31 660 ALA A O 1
ATOM 5242 N N . CYS A 1 661 ? 1.768 4.776 -17.882 1.00 98.56 661 CYS A N 1
ATOM 5243 C CA . CYS A 1 661 ? 0.804 5.003 -18.962 1.00 98.56 661 CYS A CA 1
ATOM 5244 C C . CYS A 1 661 ? 1.152 4.209 -20.227 1.00 98.56 661 CYS A C 1
ATOM 5246 O O . CYS A 1 661 ? 0.265 3.614 -20.843 1.00 98.56 661 CYS A O 1
ATOM 5248 N N . TRP A 1 662 ? 2.435 4.155 -20.595 1.00 98.56 662 TRP A N 1
ATOM 5249 C CA . TRP A 1 662 ? 2.882 3.343 -21.726 1.00 98.56 662 TRP A CA 1
ATOM 5250 C C . TRP A 1 662 ? 2.707 1.851 -21.457 1.00 98.56 662 TRP A C 1
ATOM 5252 O O . TRP A 1 662 ? 2.183 1.133 -22.305 1.00 98.56 662 TRP A O 1
ATOM 5262 N N . GLN A 1 663 ? 3.065 1.385 -20.260 1.00 98.06 663 GLN A N 1
ATOM 5263 C CA . GLN A 1 663 ? 2.869 -0.012 -19.877 1.00 98.06 663 GLN A CA 1
ATOM 5264 C C . GLN A 1 663 ? 1.389 -0.411 -19.921 1.00 98.06 663 GLN A C 1
ATOM 5266 O O . GLN A 1 663 ? 1.072 -1.496 -20.405 1.00 98.06 663 GLN A O 1
ATOM 5271 N N . HIS A 1 664 ? 0.477 0.461 -19.481 1.00 98.44 664 HIS A N 1
ATOM 5272 C CA . HIS A 1 664 ? -0.958 0.226 -19.621 1.00 98.44 664 HIS A CA 1
ATOM 5273 C C . HIS A 1 664 ? -1.380 0.111 -21.088 1.00 98.44 664 HIS A C 1
ATOM 5275 O O . HIS A 1 664 ? -2.001 -0.883 -21.460 1.00 98.44 664 HIS A O 1
ATOM 5281 N N . PHE A 1 665 ? -0.971 1.057 -21.937 1.00 98.56 665 PHE A N 1
ATOM 5282 C CA . PHE A 1 665 ? -1.281 1.008 -23.365 1.00 98.56 665 PHE A CA 1
ATOM 5283 C C . PHE A 1 665 ? -0.714 -0.244 -24.054 1.00 98.56 665 PHE A C 1
ATOM 5285 O O . PHE A 1 665 ? -1.399 -0.855 -24.869 1.00 98.56 665 PHE A O 1
ATOM 5292 N N . ARG A 1 666 ? 0.491 -0.697 -23.690 1.00 97.88 666 ARG A N 1
ATOM 5293 C CA . ARG A 1 666 ? 1.073 -1.935 -24.234 1.00 97.88 666 ARG A CA 1
ATOM 5294 C C . ARG A 1 666 ? 0.223 -3.173 -23.954 1.00 97.88 666 ARG A C 1
ATOM 5296 O O . ARG A 1 666 ? 0.210 -4.082 -24.781 1.00 97.88 666 ARG A O 1
ATOM 5303 N N . TRP A 1 667 ? -0.461 -3.215 -22.810 1.00 97.75 667 TRP A N 1
ATOM 5304 C CA . TRP A 1 667 ? -1.375 -4.301 -22.451 1.00 97.75 667 TRP A CA 1
ATOM 5305 C C . TRP A 1 667 ? -2.757 -4.152 -23.095 1.00 97.75 667 TRP A C 1
ATOM 5307 O O . TRP A 1 667 ? -3.348 -5.161 -23.468 1.00 97.75 667 TRP A O 1
ATOM 5317 N N . THR A 1 668 ? -3.289 -2.933 -23.222 1.00 97.62 668 THR A N 1
ATOM 5318 C CA . THR A 1 668 ? -4.690 -2.715 -23.627 1.00 97.62 668 THR A CA 1
ATOM 5319 C C . THR A 1 668 ? -4.879 -2.340 -25.091 1.00 97.62 668 THR A C 1
ATOM 5321 O O . THR A 1 668 ? -5.940 -2.602 -25.649 1.00 97.62 668 THR A O 1
ATOM 5324 N N . GLY A 1 669 ? -3.892 -1.700 -25.713 1.00 96.75 669 GLY A N 1
ATOM 5325 C CA . GLY A 1 669 ? -4.036 -1.082 -27.029 1.00 96.75 669 GLY A CA 1
ATOM 5326 C C . GLY A 1 669 ? -5.059 0.062 -27.049 1.00 96.75 669 GLY A C 1
ATOM 5327 O O . GLY A 1 669 ? -5.512 0.443 -28.128 1.00 96.75 669 GLY A O 1
ATOM 5328 N N . ASP A 1 670 ? -5.452 0.609 -25.887 1.00 97.56 670 ASP A N 1
ATOM 5329 C CA . ASP A 1 670 ? -6.495 1.636 -25.789 1.00 97.56 670 ASP A CA 1
ATOM 5330 C C . ASP A 1 670 ? -6.018 2.974 -26.380 1.00 97.56 670 ASP A C 1
ATOM 5332 O O . ASP A 1 670 ? -5.416 3.834 -25.731 1.00 97.56 670 ASP A O 1
ATOM 5336 N N . GLN A 1 671 ? -6.331 3.146 -27.660 1.00 97.50 671 GLN A N 1
ATOM 5337 C CA . GLN A 1 671 ? -6.029 4.334 -28.448 1.00 97.50 671 GLN A CA 1
ATOM 5338 C C . GLN A 1 671 ? -6.722 5.598 -27.920 1.00 97.50 671 GLN A C 1
ATOM 5340 O O . GLN A 1 671 ? -6.215 6.707 -28.111 1.00 97.50 671 GLN A O 1
ATOM 5345 N N . GLN A 1 672 ? -7.890 5.465 -27.283 1.00 97.31 672 GLN A N 1
ATOM 5346 C CA . GLN A 1 672 ? -8.589 6.606 -26.700 1.00 97.31 672 GLN A CA 1
ATOM 5347 C C . GLN A 1 672 ? -7.862 7.084 -25.443 1.00 97.31 672 GLN A C 1
ATOM 5349 O O . GLN A 1 672 ? -7.598 8.284 -25.328 1.00 97.31 672 GLN A O 1
ATOM 5354 N N . PHE A 1 673 ? -7.496 6.160 -24.553 1.00 97.75 673 PHE A N 1
ATOM 5355 C CA . PHE A 1 673 ? -6.672 6.460 -23.385 1.00 97.75 673 PHE A CA 1
ATOM 5356 C C . PHE A 1 673 ? -5.357 7.131 -23.794 1.00 97.75 673 PHE A C 1
ATOM 5358 O O . PHE A 1 673 ? -5.035 8.203 -23.279 1.00 97.75 673 PHE A O 1
ATOM 5365 N N . LEU A 1 674 ? -4.636 6.560 -24.769 1.00 98.38 674 LEU A N 1
ATOM 5366 C CA . LEU A 1 674 ? -3.344 7.095 -25.200 1.00 98.38 674 LEU A CA 1
ATOM 5367 C C . LEU A 1 674 ? -3.456 8.541 -25.707 1.00 98.38 674 LEU A C 1
ATOM 5369 O O . LEU A 1 674 ? -2.685 9.402 -25.285 1.00 98.38 674 LEU A O 1
ATOM 5373 N N . ARG A 1 675 ? -4.448 8.835 -26.560 1.00 98.12 675 ARG A N 1
ATOM 5374 C CA . ARG A 1 675 ? -4.690 10.199 -27.067 1.00 98.12 675 ARG A CA 1
ATOM 5375 C C . ARG A 1 675 ? -5.010 11.203 -25.960 1.00 98.12 675 ARG A C 1
ATOM 5377 O O . ARG A 1 675 ? -4.637 12.366 -26.079 1.00 98.12 675 ARG A O 1
ATOM 5384 N N . GLN A 1 676 ? -5.708 10.772 -24.910 1.00 95.56 676 GLN A N 1
ATOM 5385 C CA . GLN A 1 676 ? -6.062 11.630 -23.777 1.00 95.56 676 GLN A CA 1
ATOM 5386 C C . GLN A 1 676 ? -4.865 11.891 -22.856 1.00 95.56 676 GLN A C 1
ATOM 5388 O O . GLN A 1 676 ? -4.680 13.017 -22.400 1.00 95.56 676 GLN A O 1
ATOM 5393 N N . ILE A 1 677 ? -4.052 10.866 -22.593 1.00 95.94 677 ILE A N 1
ATOM 5394 C CA . ILE A 1 677 ? -2.987 10.932 -21.589 1.00 95.94 677 ILE A CA 1
ATOM 5395 C C . ILE A 1 677 ? -1.685 11.524 -22.136 1.00 95.94 677 ILE A C 1
ATOM 5397 O O . ILE A 1 677 ? -0.953 12.184 -21.400 1.00 95.94 677 ILE A O 1
ATOM 5401 N N . TYR A 1 678 ? -1.403 11.338 -23.431 1.00 97.50 678 TYR A N 1
ATOM 5402 C CA . TYR A 1 678 ? -0.145 11.754 -24.054 1.00 97.50 678 TYR A CA 1
ATOM 5403 C C . TYR A 1 678 ? 0.189 13.247 -23.852 1.00 97.50 678 TYR A C 1
ATOM 5405 O O . TYR A 1 678 ? 1.316 13.540 -23.443 1.00 97.50 678 TYR A O 1
ATOM 5413 N N . PRO A 1 679 ? -0.751 14.203 -24.012 1.00 95.44 679 PRO A N 1
ATOM 5414 C CA . PRO A 1 679 ? -0.476 15.608 -23.709 1.00 95.44 679 PRO A CA 1
ATOM 5415 C C . PRO A 1 679 ? -0.072 15.850 -22.247 1.00 95.44 679 PRO A C 1
ATOM 5417 O O . PRO A 1 679 ? 0.796 16.680 -21.978 1.00 95.44 679 PRO A O 1
ATOM 5420 N N . ILE A 1 680 ? -0.654 15.109 -21.298 1.00 93.88 680 ILE A N 1
ATOM 5421 C CA . ILE A 1 680 ? -0.301 15.200 -19.873 1.00 93.88 680 ILE A CA 1
ATOM 5422 C C . ILE A 1 680 ? 1.103 14.631 -19.639 1.00 93.88 680 ILE A C 1
ATOM 5424 O O . ILE A 1 680 ? 1.903 15.234 -18.925 1.00 93.88 680 ILE A O 1
ATOM 5428 N N . CYS A 1 681 ? 1.465 13.536 -20.315 1.00 95.94 681 CYS A N 1
ATOM 5429 C CA . CYS A 1 681 ? 2.826 12.997 -20.292 1.00 95.94 681 CYS A CA 1
ATOM 5430 C C . CYS A 1 681 ? 3.867 14.011 -20.804 1.00 95.94 681 CYS A C 1
ATOM 5432 O O . CYS A 1 681 ? 4.935 14.160 -20.207 1.00 95.94 681 CYS A O 1
ATOM 5434 N N . GLN A 1 682 ? 3.562 14.760 -21.868 1.00 94.94 682 GLN A N 1
ATOM 5435 C CA . GLN A 1 682 ? 4.446 15.828 -22.352 1.00 94.94 682 GLN A CA 1
ATOM 5436 C C . GLN A 1 682 ? 4.571 16.965 -21.325 1.00 94.94 682 GLN A C 1
ATOM 5438 O O . GLN A 1 682 ? 5.681 17.429 -21.044 1.00 94.94 682 GLN A O 1
ATOM 5443 N N . GLN A 1 683 ? 3.454 17.365 -20.708 1.00 91.81 683 GLN A N 1
ATOM 5444 C CA . GLN A 1 683 ? 3.443 18.363 -19.635 1.00 91.81 683 GLN A CA 1
ATOM 5445 C C . GLN A 1 683 ? 4.265 17.916 -18.419 1.00 91.81 683 GLN A C 1
ATOM 5447 O O . GLN A 1 683 ? 4.936 18.752 -17.813 1.00 91.81 683 GLN A O 1
ATOM 5452 N N . SER A 1 684 ? 4.278 16.619 -18.088 1.00 91.31 684 SER A N 1
ATOM 5453 C CA . SER A 1 684 ? 5.100 16.057 -17.005 1.00 91.31 684 SER A CA 1
ATOM 5454 C C . SER A 1 684 ? 6.583 16.298 -17.245 1.00 91.31 684 SER A C 1
ATOM 5456 O O . SER A 1 684 ? 7.275 16.755 -16.337 1.00 91.31 684 SER A O 1
ATOM 5458 N N . ILE A 1 685 ? 7.066 16.096 -18.475 1.00 91.81 685 ILE A N 1
ATOM 5459 C CA . ILE A 1 685 ? 8.448 16.441 -18.829 1.00 91.81 685 ILE A CA 1
ATOM 5460 C C . ILE A 1 685 ? 8.668 17.946 -18.704 1.00 91.81 685 ILE A C 1
ATOM 5462 O O . ILE A 1 685 ? 9.580 18.361 -17.991 1.00 91.81 685 ILE A O 1
ATOM 5466 N N . SER A 1 686 ? 7.822 18.775 -19.323 1.00 89.06 686 SER A N 1
ATOM 5467 C CA . SER A 1 686 ? 7.965 20.238 -19.256 1.00 89.06 686 SER A CA 1
ATOM 5468 C C . SER A 1 686 ? 7.961 20.771 -17.819 1.00 89.06 686 SER A C 1
ATOM 5470 O O . SER A 1 686 ? 8.683 21.719 -17.506 1.00 89.06 686 SER A O 1
ATOM 5472 N N . PHE A 1 687 ? 7.194 20.155 -16.919 1.00 85.50 687 PHE A N 1
ATOM 5473 C CA . PHE A 1 687 ? 7.198 20.488 -15.501 1.00 85.5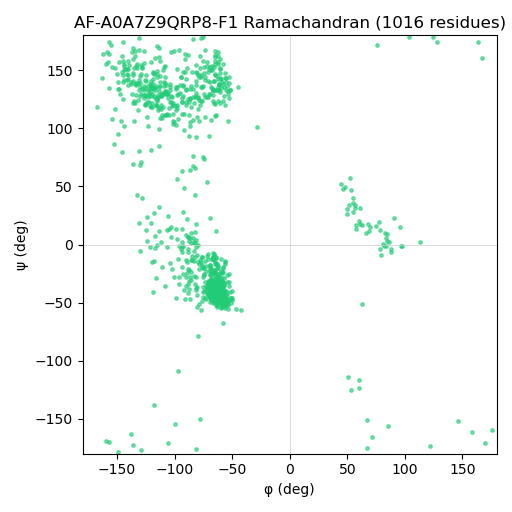0 687 PHE A CA 1
ATOM 5474 C C . PHE A 1 687 ? 8.572 20.258 -14.865 1.00 85.50 687 PHE A C 1
ATOM 5476 O O . PHE A 1 687 ? 9.072 21.165 -14.200 1.00 85.50 687 PHE A O 1
ATOM 5483 N N . LEU A 1 688 ? 9.213 19.110 -15.109 1.00 86.06 688 LEU A N 1
ATOM 5484 C CA . LEU A 1 688 ? 10.556 18.833 -14.586 1.00 86.06 688 LEU A CA 1
ATOM 5485 C C . LEU A 1 688 ? 11.577 19.864 -15.089 1.00 86.06 688 LEU A C 1
ATOM 5487 O O . LEU A 1 688 ? 12.362 20.390 -14.299 1.00 86.06 688 LEU A O 1
ATOM 5491 N N . GLN A 1 689 ? 11.517 20.211 -16.380 1.00 85.75 689 GLN A N 1
ATOM 5492 C CA . GLN A 1 689 ? 12.422 21.192 -16.993 1.00 85.75 689 GLN A CA 1
ATOM 5493 C C . GLN A 1 689 ? 12.271 22.580 -16.363 1.00 85.75 689 GLN A C 1
ATOM 5495 O O . GLN A 1 689 ? 13.262 23.235 -16.048 1.00 85.75 689 GLN A O 1
ATOM 5500 N N . ASN A 1 690 ? 11.027 23.015 -16.159 1.00 82.00 690 ASN A N 1
ATOM 5501 C CA . ASN A 1 690 ? 10.721 24.383 -15.747 1.00 82.00 690 ASN A CA 1
ATOM 5502 C C . ASN A 1 690 ? 10.696 24.576 -14.220 1.00 82.00 690 ASN A C 1
ATOM 5504 O O . ASN A 1 690 ? 10.883 25.697 -13.753 1.00 82.00 690 ASN A O 1
ATOM 5508 N N . HIS A 1 691 ? 10.450 23.515 -13.439 1.00 75.44 691 HIS A N 1
ATOM 5509 C CA . HIS A 1 691 ? 10.154 23.619 -12.000 1.00 75.44 691 HIS A CA 1
ATOM 5510 C C . HIS A 1 691 ? 10.977 22.692 -11.091 1.00 75.44 691 HIS A C 1
ATOM 5512 O O . HIS A 1 691 ? 10.856 22.797 -9.868 1.00 75.44 691 HIS A O 1
ATOM 5518 N N . ARG A 1 692 ? 11.799 21.787 -11.639 1.00 74.38 692 ARG A N 1
ATOM 5519 C CA . ARG A 1 692 ? 12.664 20.873 -10.860 1.00 74.38 692 ARG A CA 1
ATOM 5520 C C . ARG A 1 692 ? 14.149 20.983 -11.228 1.00 74.38 692 ARG A C 1
ATOM 5522 O O . ARG A 1 692 ? 14.910 20.047 -11.005 1.00 74.38 692 ARG A O 1
ATOM 5529 N N . ASN A 1 693 ? 14.545 22.137 -11.777 1.00 77.00 693 ASN A N 1
ATOM 5530 C CA . ASN A 1 693 ? 15.931 22.485 -12.110 1.00 77.00 693 ASN A CA 1
ATOM 5531 C C . ASN A 1 693 ? 16.669 21.354 -12.849 1.00 77.00 693 ASN A C 1
ATOM 5533 O O . ASN A 1 693 ? 17.767 20.953 -12.470 1.00 77.00 693 ASN A O 1
ATOM 5537 N N . MET A 1 694 ? 16.026 20.796 -13.880 1.00 83.31 694 MET A N 1
ATOM 5538 C CA . MET A 1 694 ? 16.653 19.760 -14.691 1.00 83.31 694 MET A CA 1
ATOM 5539 C C . MET A 1 694 ? 17.861 20.353 -15.419 1.00 83.31 694 MET A C 1
ATOM 5541 O O . MET A 1 694 ? 17.726 21.316 -16.179 1.00 83.31 694 MET A O 1
ATOM 5545 N N . ASP A 1 695 ? 19.041 19.791 -15.176 1.00 82.75 695 ASP A N 1
ATOM 5546 C CA . ASP A 1 695 ? 20.271 20.306 -15.765 1.00 82.75 695 ASP A CA 1
ATOM 5547 C C . ASP A 1 695 ? 20.414 19.937 -17.256 1.00 82.75 695 ASP A C 1
ATOM 5549 O O . ASP A 1 695 ? 19.578 19.260 -17.861 1.00 82.75 695 ASP A O 1
ATOM 5553 N N . LYS A 1 696 ? 21.504 20.403 -17.876 1.00 82.38 696 LYS A N 1
ATOM 5554 C CA . LYS A 1 696 ? 21.790 20.158 -19.300 1.00 82.38 696 LYS A CA 1
ATOM 5555 C C . LYS A 1 696 ? 22.063 18.684 -19.621 1.00 82.38 696 LYS A C 1
ATOM 5557 O O . LYS A 1 696 ? 21.889 18.287 -20.774 1.00 82.38 696 LYS A O 1
ATOM 5562 N N . ASP A 1 697 ? 22.486 17.904 -18.629 1.00 82.00 697 ASP A N 1
ATOM 5563 C CA . ASP A 1 697 ? 22.733 16.469 -18.762 1.00 82.00 697 ASP A CA 1
ATOM 5564 C C . ASP A 1 697 ? 21.448 15.647 -18.561 1.00 82.00 697 ASP A C 1
ATOM 5566 O O . ASP A 1 697 ? 21.418 14.468 -18.914 1.00 82.00 697 ASP A O 1
ATOM 5570 N N . GLY A 1 698 ? 20.367 16.288 -18.102 1.00 81.81 698 GLY A N 1
ATOM 5571 C CA . GLY A 1 698 ? 19.051 15.691 -17.907 1.00 81.81 698 GLY A CA 1
ATOM 5572 C C . GLY A 1 698 ? 18.803 15.212 -16.479 1.00 81.81 698 GLY A C 1
ATOM 5573 O O . GLY A 1 698 ? 17.864 14.457 -16.267 1.00 81.81 698 GLY A O 1
ATOM 5574 N N . TYR A 1 699 ? 19.605 15.616 -15.494 1.00 89.62 699 TYR A N 1
ATOM 5575 C CA . TYR A 1 699 ? 19.401 15.195 -14.107 1.00 89.62 699 TYR A CA 1
ATOM 5576 C C . TYR A 1 699 ? 18.489 16.160 -13.358 1.00 89.62 699 TYR A C 1
ATOM 5578 O O . TYR A 1 699 ? 18.673 17.377 -13.409 1.00 89.62 699 TYR A O 1
ATOM 5586 N N . VAL A 1 700 ? 17.511 15.597 -12.650 1.00 86.12 700 VAL A N 1
ATOM 5587 C CA . VAL A 1 700 ? 16.456 16.329 -11.942 1.00 86.12 700 VAL A CA 1
ATOM 5588 C C . VAL A 1 700 ? 16.805 16.444 -10.459 1.00 86.12 700 VAL A C 1
ATOM 5590 O O . VAL A 1 700 ? 17.194 15.454 -9.839 1.00 86.12 700 VAL A O 1
ATOM 5593 N N . GLU A 1 701 ? 16.650 17.637 -9.881 1.00 82.50 701 GLU A N 1
ATOM 5594 C CA . GLU A 1 701 ? 16.838 17.863 -8.444 1.00 82.50 701 GLU A CA 1
ATOM 5595 C C . GLU A 1 701 ? 15.565 17.547 -7.646 1.00 82.50 701 GLU A C 1
ATOM 5597 O O . GLU A 1 701 ? 14.445 17.753 -8.122 1.00 82.50 701 GLU A O 1
ATOM 5602 N N . GLY A 1 702 ? 15.730 17.081 -6.407 1.00 77.44 702 GLY A N 1
ATOM 5603 C CA . GLY A 1 702 ? 14.651 16.875 -5.438 1.00 77.44 702 GLY A CA 1
ATOM 5604 C C . GLY A 1 702 ? 14.589 15.452 -4.887 1.00 77.44 702 GLY A C 1
ATOM 5605 O O . GLY A 1 702 ? 15.376 14.582 -5.257 1.00 77.44 702 GLY A O 1
ATOM 5606 N N . ASN A 1 703 ? 13.637 15.223 -3.982 1.00 77.00 703 ASN A N 1
ATOM 5607 C CA . ASN A 1 703 ? 13.438 13.913 -3.368 1.00 77.00 703 ASN A CA 1
ATOM 5608 C C . ASN A 1 703 ? 13.078 12.867 -4.429 1.00 77.00 703 ASN A C 1
ATOM 5610 O O . ASN A 1 703 ? 12.302 13.136 -5.348 1.00 77.00 703 ASN A O 1
ATOM 5614 N N . GLY A 1 704 ? 13.660 11.678 -4.300 1.00 83.62 704 GLY A N 1
ATOM 5615 C CA . GLY A 1 704 ? 13.315 10.514 -5.107 1.00 83.62 704 GLY A CA 1
ATOM 5616 C C . GLY A 1 704 ? 12.378 9.563 -4.365 1.00 83.62 704 GLY A C 1
ATOM 5617 O O . GLY A 1 704 ? 11.647 9.970 -3.472 1.00 83.62 704 GLY A O 1
ATOM 5618 N N . LEU A 1 705 ? 12.411 8.291 -4.748 1.00 87.38 705 LEU A N 1
ATOM 5619 C CA . LEU A 1 705 ? 11.674 7.206 -4.101 1.00 87.38 705 LEU A CA 1
ATOM 5620 C C . LEU A 1 705 ? 12.259 6.899 -2.719 1.00 87.38 705 LEU A C 1
ATOM 5622 O O . LEU A 1 705 ? 11.522 6.578 -1.790 1.00 87.38 705 LEU A O 1
ATOM 5626 N N . ILE A 1 706 ? 13.584 7.001 -2.572 1.00 83.81 706 ILE A N 1
ATOM 5627 C CA . ILE A 1 706 ? 14.242 6.781 -1.285 1.00 83.81 706 ILE A CA 1
ATOM 5628 C C . ILE A 1 706 ? 14.273 8.093 -0.497 1.00 83.81 706 ILE A C 1
ATOM 5630 O O . ILE A 1 706 ? 15.195 8.900 -0.614 1.00 83.81 706 ILE A O 1
ATOM 5634 N N . GLU A 1 707 ? 13.269 8.289 0.354 1.00 70.44 707 GLU A N 1
ATOM 5635 C CA . GLU A 1 707 ? 13.081 9.497 1.173 1.00 70.44 707 GLU A CA 1
ATOM 5636 C C . GLU A 1 707 ? 13.924 9.496 2.467 1.00 70.44 707 GLU A C 1
ATOM 5638 O O . GLU A 1 707 ? 13.455 9.833 3.554 1.00 70.44 707 GLU A O 1
ATOM 5643 N N . ALA A 1 708 ? 15.190 9.083 2.377 1.00 61.91 708 ALA A N 1
ATOM 5644 C CA . ALA A 1 708 ? 16.088 9.006 3.529 1.00 61.91 708 ALA A CA 1
ATOM 5645 C C . ALA A 1 708 ? 16.956 10.276 3.682 1.00 61.91 708 ALA A C 1
ATOM 5647 O O . ALA A 1 708 ? 17.434 10.825 2.682 1.00 61.91 708 ALA A O 1
ATOM 5648 N N . PRO A 1 709 ? 17.262 10.732 4.917 1.00 54.06 709 PRO A N 1
ATOM 5649 C CA . PRO A 1 709 ? 18.168 11.857 5.136 1.00 54.06 709 PRO A CA 1
ATOM 5650 C C . PRO A 1 709 ? 19.520 11.676 4.431 1.00 54.06 709 PRO A C 1
ATOM 5652 O O . PRO A 1 709 ? 20.231 10.686 4.620 1.00 54.06 709 PRO A O 1
ATOM 5655 N N . GLY A 1 710 ? 19.903 12.662 3.617 1.00 49.06 710 GLY A N 1
ATOM 5656 C CA . GLY A 1 710 ? 21.154 12.621 2.859 1.00 49.06 710 GLY A CA 1
ATOM 5657 C C . GLY A 1 710 ? 21.123 11.730 1.613 1.00 49.06 710 GLY A C 1
ATOM 5658 O O . GLY A 1 710 ? 22.204 11.380 1.129 1.00 49.06 710 GLY A O 1
ATOM 5659 N N . ALA A 1 711 ? 19.933 11.395 1.096 1.00 53.50 711 ALA A N 1
ATOM 5660 C CA . ALA A 1 711 ? 19.733 10.745 -0.203 1.00 53.50 711 ALA A CA 1
ATOM 5661 C C . ALA A 1 711 ? 20.359 11.517 -1.384 1.00 53.50 711 ALA A C 1
ATOM 5663 O O . ALA A 1 711 ? 20.619 10.908 -2.409 1.00 53.50 711 ALA A O 1
ATOM 5664 N N . GLY A 1 712 ? 20.699 12.802 -1.220 1.00 53.66 712 GLY A N 1
ATOM 5665 C CA . GLY A 1 712 ? 21.405 13.622 -2.215 1.00 53.66 712 GLY A CA 1
ATOM 5666 C C . GLY A 1 712 ? 20.478 14.595 -2.942 1.00 53.66 712 GLY A C 1
ATOM 5667 O O . GLY A 1 712 ? 19.286 14.649 -2.655 1.00 53.66 712 GLY A O 1
ATOM 5668 N N . GLY A 1 713 ? 21.041 15.403 -3.845 1.00 70.94 713 GLY A N 1
ATOM 5669 C CA . GLY A 1 713 ? 20.273 16.374 -4.634 1.00 70.94 713 GLY A CA 1
ATOM 5670 C C . GLY A 1 713 ? 19.571 15.736 -5.835 1.00 70.94 713 GLY A C 1
ATOM 5671 O O . GLY A 1 713 ? 18.362 15.884 -5.988 1.00 70.94 713 GLY A O 1
ATOM 5672 N N . LYS A 1 714 ? 20.335 15.024 -6.675 1.00 87.19 714 LYS A N 1
ATOM 5673 C CA . LYS A 1 714 ? 19.860 14.327 -7.884 1.00 87.19 714 LYS A CA 1
ATOM 5674 C C . LYS A 1 714 ? 19.882 12.822 -7.636 1.00 87.19 714 LYS A C 1
ATOM 5676 O O . LYS A 1 714 ? 20.960 12.245 -7.495 1.00 87.19 714 LYS A O 1
ATOM 5681 N N . THR A 1 715 ? 18.717 12.186 -7.561 1.00 89.56 715 THR A N 1
ATOM 5682 C CA . THR A 1 715 ? 18.590 10.773 -7.166 1.00 89.56 715 THR A CA 1
ATOM 5683 C C . THR A 1 715 ? 18.678 9.808 -8.353 1.00 89.56 715 THR A C 1
ATOM 5685 O O . THR A 1 715 ? 18.358 10.156 -9.498 1.00 89.56 715 THR A O 1
ATOM 5688 N N . LEU A 1 716 ? 19.152 8.586 -8.085 1.00 93.88 716 LEU A N 1
ATOM 5689 C CA . LEU A 1 716 ? 19.346 7.540 -9.095 1.00 93.88 716 LEU A CA 1
ATOM 5690 C C . LEU A 1 716 ? 18.033 7.166 -9.788 1.00 93.88 716 LEU A C 1
ATOM 5692 O O . LEU A 1 716 ? 17.958 7.146 -11.016 1.00 93.88 716 LEU A O 1
ATOM 5696 N N . GLU A 1 717 ? 16.988 6.926 -9.005 1.00 92.75 717 GLU A N 1
ATOM 5697 C CA . GLU A 1 717 ? 15.662 6.545 -9.477 1.00 92.75 717 GLU A CA 1
ATOM 5698 C C . GLU A 1 717 ? 15.036 7.598 -10.394 1.00 92.75 717 GLU A C 1
ATOM 5700 O O . GLU A 1 717 ? 14.509 7.243 -11.444 1.00 92.75 717 GLU A O 1
ATOM 5705 N N . ALA A 1 718 ? 15.151 8.893 -10.073 1.00 92.62 718 ALA A N 1
ATOM 5706 C CA . ALA A 1 718 ? 14.576 9.953 -10.897 1.00 92.62 718 ALA A CA 1
ATOM 5707 C C . ALA A 1 718 ? 15.226 9.987 -12.287 1.00 92.62 718 ALA A C 1
ATOM 5709 O O . ALA A 1 718 ? 14.544 10.139 -13.299 1.00 92.62 718 ALA A O 1
ATOM 5710 N N . THR A 1 719 ? 16.542 9.765 -12.342 1.00 94.94 719 THR A N 1
ATOM 5711 C CA . THR A 1 719 ? 17.297 9.674 -13.599 1.00 94.94 719 THR A CA 1
ATOM 5712 C C . THR A 1 719 ? 16.927 8.419 -14.392 1.00 94.94 719 THR A C 1
ATOM 5714 O O . THR A 1 719 ? 16.715 8.487 -15.605 1.00 94.94 719 THR A O 1
ATOM 5717 N N . CYS A 1 720 ? 16.806 7.275 -13.712 1.00 97.00 720 CYS A N 1
ATOM 5718 C CA . CYS A 1 720 ? 16.411 6.010 -14.330 1.00 97.00 720 CYS A CA 1
ATOM 5719 C C . CYS A 1 720 ? 15.013 6.103 -14.944 1.00 97.00 720 CYS A C 1
ATOM 5721 O O . CYS A 1 720 ? 14.824 5.725 -16.102 1.00 97.00 720 CYS A O 1
ATOM 5723 N N . TYR A 1 721 ? 14.049 6.649 -14.204 1.00 96.75 721 TYR A N 1
ATOM 5724 C CA . TYR A 1 721 ? 12.691 6.816 -14.700 1.00 96.75 721 TYR A CA 1
ATOM 5725 C C . TYR A 1 721 ? 12.591 7.885 -15.778 1.00 96.75 721 TYR A C 1
ATOM 5727 O O . TYR A 1 721 ? 11.806 7.711 -16.704 1.00 96.75 721 TYR A O 1
ATOM 5735 N N . LEU A 1 722 ? 13.406 8.944 -15.751 1.00 96.81 722 LEU A N 1
ATOM 5736 C CA . LEU A 1 722 ? 13.437 9.905 -16.855 1.00 96.81 722 LEU A CA 1
ATOM 5737 C C . LEU A 1 722 ? 13.867 9.249 -18.176 1.00 96.81 722 LEU A C 1
ATOM 5739 O O . LEU A 1 722 ? 13.290 9.546 -19.222 1.00 96.81 722 LEU A O 1
ATOM 5743 N N . TYR A 1 723 ? 14.827 8.319 -18.138 1.00 98.00 723 TYR A N 1
ATOM 5744 C CA . TYR A 1 723 ? 15.152 7.506 -19.311 1.00 98.00 723 TYR A CA 1
ATOM 5745 C C . TYR A 1 723 ? 13.951 6.668 -19.768 1.00 98.00 723 TYR A C 1
ATOM 5747 O O . TYR A 1 723 ? 13.598 6.714 -20.948 1.00 98.00 723 TYR A O 1
ATOM 5755 N N . ALA A 1 724 ? 13.286 5.967 -18.842 1.00 98.00 724 ALA A N 1
ATOM 5756 C CA . ALA A 1 724 ? 12.078 5.195 -19.144 1.00 98.00 724 ALA A CA 1
ATOM 5757 C C . ALA A 1 724 ? 10.943 6.069 -19.711 1.00 98.00 724 ALA A C 1
ATOM 5759 O O . ALA A 1 724 ? 10.195 5.633 -20.583 1.00 98.00 724 ALA A O 1
ATOM 5760 N N . ALA A 1 725 ? 10.828 7.315 -19.258 1.00 98.25 725 ALA A N 1
ATOM 5761 C CA . ALA A 1 725 ? 9.851 8.271 -19.751 1.00 98.25 725 ALA A CA 1
ATOM 5762 C C . ALA A 1 725 ? 10.166 8.738 -21.173 1.00 98.25 725 ALA A C 1
ATOM 5764 O O . ALA A 1 725 ? 9.255 8.813 -21.991 1.00 98.25 725 ALA A O 1
ATOM 5765 N N . TYR A 1 726 ? 11.432 9.023 -21.499 1.00 98.50 726 TYR A N 1
ATOM 5766 C CA . TYR A 1 726 ? 11.809 9.390 -22.866 1.00 98.50 726 TYR A CA 1
ATOM 5767 C C . TYR A 1 726 ? 11.618 8.237 -23.848 1.00 98.50 726 TYR A C 1
ATOM 5769 O O . TYR A 1 726 ? 11.116 8.462 -24.947 1.00 98.50 726 TYR A O 1
ATOM 5777 N N . THR A 1 727 ? 11.960 7.006 -23.462 1.00 98.50 727 THR A N 1
ATOM 5778 C CA . THR A 1 727 ? 11.692 5.841 -24.316 1.00 98.50 727 THR A CA 1
ATOM 5779 C C . THR A 1 727 ? 10.190 5.621 -24.486 1.00 98.50 727 THR A C 1
ATOM 5781 O O . THR A 1 727 ? 9.733 5.450 -25.610 1.00 98.50 727 THR A O 1
ATOM 5784 N N . SER A 1 728 ? 9.411 5.733 -23.408 1.00 98.69 728 SER A N 1
ATOM 5785 C CA . SER A 1 728 ? 7.948 5.633 -23.457 1.00 98.69 728 SER A CA 1
ATOM 5786 C C . SER A 1 728 ? 7.326 6.713 -24.342 1.00 98.69 728 SER A C 1
ATOM 5788 O O . SER A 1 728 ? 6.520 6.394 -25.203 1.00 98.69 728 SER A O 1
ATOM 5790 N N . LEU A 1 729 ? 7.727 7.980 -24.194 1.00 98.69 729 LEU A N 1
ATOM 5791 C CA . LEU A 1 729 ? 7.229 9.080 -25.023 1.00 98.69 729 LEU A CA 1
ATOM 5792 C C . LEU A 1 729 ? 7.596 8.917 -26.492 1.00 98.69 729 LEU A C 1
ATOM 5794 O O . LEU A 1 729 ? 6.774 9.247 -27.339 1.00 98.69 729 LEU A O 1
ATOM 5798 N N . ALA A 1 730 ? 8.789 8.404 -26.802 1.00 98.69 730 ALA A N 1
ATOM 5799 C CA . ALA A 1 730 ? 9.142 8.086 -28.177 1.00 98.69 730 ALA A CA 1
ATOM 5800 C C . ALA A 1 730 ? 8.145 7.067 -28.752 1.00 98.69 730 ALA A C 1
ATOM 5802 O O . ALA A 1 730 ? 7.502 7.341 -29.763 1.00 98.69 730 ALA A O 1
ATOM 5803 N N . GLU A 1 731 ? 7.936 5.936 -28.078 1.00 98.38 731 GLU A N 1
ATOM 5804 C CA . GLU A 1 731 ? 7.019 4.900 -28.568 1.00 98.38 731 GLU A CA 1
ATOM 5805 C C . GLU A 1 731 ? 5.552 5.370 -28.612 1.00 98.38 731 GLU A C 1
ATOM 5807 O O . GLU A 1 731 ? 4.851 5.104 -29.588 1.00 98.38 731 GLU A O 1
ATOM 5812 N N . MET A 1 732 ? 5.102 6.156 -27.627 1.00 98.62 732 MET A N 1
ATOM 5813 C CA . MET A 1 732 ? 3.790 6.813 -27.661 1.00 98.62 732 MET A CA 1
ATOM 5814 C C . MET A 1 732 ? 3.650 7.726 -28.886 1.00 98.62 732 MET A C 1
ATOM 5816 O O . MET A 1 732 ? 2.638 7.669 -29.583 1.00 98.62 732 MET A O 1
ATOM 5820 N N . SER A 1 733 ? 4.664 8.555 -29.166 1.00 98.56 733 SER A N 1
ATOM 5821 C CA . SER A 1 733 ? 4.696 9.421 -30.347 1.00 98.56 733 SER A CA 1
ATOM 5822 C C . SER A 1 733 ? 4.591 8.602 -31.631 1.00 98.56 733 SER A C 1
ATOM 5824 O O . SER A 1 733 ? 3.801 8.938 -32.509 1.00 98.56 733 SER A O 1
ATOM 5826 N N . LEU A 1 734 ? 5.332 7.494 -31.731 1.00 97.56 734 LEU A N 1
ATOM 5827 C CA . LEU A 1 734 ? 5.280 6.611 -32.894 1.00 97.56 734 LEU A CA 1
ATOM 5828 C C . LEU A 1 734 ? 3.886 5.994 -33.080 1.00 97.56 734 LEU A C 1
ATOM 5830 O O . LEU A 1 734 ? 3.359 6.032 -34.194 1.00 97.56 734 LEU A O 1
ATOM 5834 N N . ALA A 1 735 ? 3.270 5.498 -32.002 1.00 97.38 735 ALA A N 1
ATOM 5835 C CA . ALA A 1 735 ? 1.920 4.929 -32.015 1.00 97.38 735 ALA A CA 1
ATOM 5836 C C . ALA A 1 735 ? 0.840 5.956 -32.412 1.00 97.38 735 ALA A C 1
ATOM 5838 O O . ALA A 1 735 ? -0.160 5.597 -33.032 1.00 97.38 735 ALA A O 1
ATOM 5839 N N . LEU A 1 736 ? 1.055 7.240 -32.104 1.00 97.88 736 LEU A N 1
ATOM 5840 C CA . LEU A 1 736 ? 0.181 8.353 -32.495 1.00 97.88 736 LEU A CA 1
ATOM 5841 C C . LEU A 1 736 ? 0.521 8.957 -33.872 1.00 97.88 736 LEU A C 1
ATOM 5843 O O . LEU A 1 736 ? -0.199 9.832 -34.350 1.00 97.88 736 LEU A O 1
ATOM 5847 N N . GLY A 1 737 ? 1.590 8.498 -34.532 1.00 97.06 737 GLY A N 1
ATOM 5848 C CA . GLY A 1 737 ? 2.036 9.005 -35.836 1.00 97.06 737 GLY A CA 1
ATOM 5849 C C . GLY A 1 737 ? 2.900 10.277 -35.789 1.00 97.06 737 GLY A C 1
ATOM 5850 O O . GLY A 1 737 ? 3.194 10.851 -36.838 1.00 97.06 737 GLY A O 1
ATOM 5851 N N . HIS A 1 738 ? 3.344 10.702 -34.607 1.00 97.75 738 HIS A N 1
ATOM 5852 C CA . HIS A 1 738 ? 4.185 11.878 -34.353 1.00 97.75 738 HIS A CA 1
ATOM 5853 C C . HIS A 1 738 ? 5.681 11.550 -34.555 1.00 97.75 738 HIS A C 1
ATOM 5855 O O . HIS A 1 738 ? 6.437 11.309 -33.611 1.00 97.75 738 HIS A O 1
ATOM 5861 N N . LYS A 1 739 ? 6.117 11.448 -35.818 1.00 96.50 739 LYS A N 1
ATOM 5862 C CA . LYS A 1 739 ? 7.468 10.955 -36.170 1.00 96.50 739 LYS A CA 1
ATOM 5863 C C . LYS A 1 739 ? 8.615 11.875 -35.736 1.00 96.50 739 LYS A C 1
ATOM 5865 O O . LYS A 1 739 ? 9.692 11.365 -35.431 1.00 96.50 739 LYS A O 1
ATOM 5870 N N . GLU A 1 740 ? 8.409 13.190 -35.733 1.00 97.12 740 GLU A N 1
ATOM 5871 C CA . GLU A 1 740 ? 9.437 14.154 -35.311 1.00 97.12 740 GLU A CA 1
ATOM 5872 C C . GLU A 1 740 ? 9.682 14.035 -33.802 1.00 97.12 740 GLU A C 1
ATOM 5874 O O . GLU A 1 740 ? 10.812 13.808 -33.370 1.00 97.12 740 GLU A O 1
ATOM 5879 N N . GLU A 1 741 ? 8.613 14.036 -33.005 1.00 97.69 741 GLU A N 1
ATOM 5880 C CA . GLU A 1 741 ? 8.678 13.861 -31.556 1.00 97.69 741 GLU A CA 1
ATOM 5881 C C . GLU A 1 741 ? 9.259 12.497 -31.161 1.00 97.69 741 GLU A C 1
ATOM 5883 O O . GLU A 1 741 ? 9.985 12.405 -30.169 1.00 97.69 741 GLU A O 1
ATOM 5888 N N . PHE A 1 742 ? 8.973 11.435 -31.927 1.00 98.25 742 PHE A N 1
ATOM 5889 C CA . PHE A 1 742 ? 9.640 10.139 -31.756 1.00 98.25 742 PHE A CA 1
ATOM 5890 C C . PHE A 1 742 ? 11.167 10.281 -31.856 1.00 98.25 742 PHE A C 1
ATOM 5892 O O . PHE A 1 742 ? 11.881 9.816 -30.964 1.00 98.25 742 PHE A O 1
ATOM 5899 N N . GLY A 1 743 ? 11.664 10.950 -32.904 1.00 98.06 743 GLY A N 1
ATOM 5900 C CA . GLY A 1 743 ? 13.094 11.195 -33.101 1.00 98.06 743 GLY A CA 1
ATOM 5901 C C . GLY A 1 743 ? 13.715 11.996 -31.954 1.00 98.06 743 GLY A C 1
ATOM 5902 O O . GLY A 1 743 ? 14.722 11.575 -31.381 1.00 98.06 743 GLY A O 1
ATOM 5903 N N . ASP A 1 744 ? 13.063 13.088 -31.551 1.00 97.81 744 ASP A N 1
ATOM 5904 C CA . ASP A 1 744 ? 13.522 13.971 -30.474 1.00 97.81 744 ASP A CA 1
ATOM 5905 C C . ASP A 1 744 ? 13.641 13.256 -29.123 1.00 97.81 744 ASP A C 1
ATOM 5907 O O . ASP A 1 744 ? 14.634 13.405 -28.399 1.00 97.81 744 ASP A O 1
ATOM 5911 N N . TYR A 1 745 ? 12.608 12.504 -28.733 1.00 98.12 745 TYR A N 1
ATOM 5912 C CA . TYR A 1 745 ? 12.629 11.770 -27.469 1.00 98.12 745 TYR A CA 1
ATOM 5913 C C . TYR A 1 745 ? 13.628 10.617 -27.505 1.00 98.12 745 TYR A C 1
ATOM 5915 O O . TYR A 1 745 ? 14.294 10.364 -26.495 1.00 98.12 745 TYR A O 1
ATOM 5923 N N . ARG A 1 746 ? 13.810 9.975 -28.665 1.00 98.19 746 ARG A N 1
ATOM 5924 C CA . ARG A 1 746 ? 14.821 8.934 -28.827 1.00 98.19 746 ARG A CA 1
ATOM 5925 C C . ARG A 1 746 ? 16.237 9.481 -28.658 1.00 98.19 746 ARG A C 1
ATOM 5927 O O . ARG A 1 746 ? 17.010 8.911 -27.890 1.00 98.19 746 ARG A O 1
ATOM 5934 N N . GLU A 1 747 ? 16.550 10.616 -29.280 1.00 97.50 747 GLU A N 1
ATOM 5935 C CA . GLU A 1 747 ? 17.853 11.269 -29.121 1.00 97.50 747 GLU A CA 1
ATOM 5936 C C . GLU A 1 747 ? 18.118 11.645 -27.652 1.00 97.50 747 GLU A C 1
ATOM 5938 O O . GLU A 1 747 ? 19.209 11.404 -27.123 1.00 97.50 747 GLU A O 1
ATOM 5943 N N . LYS A 1 748 ? 17.108 12.187 -26.954 1.00 96.56 748 LYS A N 1
ATOM 5944 C CA . LYS A 1 748 ? 17.206 12.510 -25.519 1.00 96.56 748 LYS A CA 1
ATOM 5945 C C . LYS A 1 748 ? 17.489 11.267 -24.674 1.00 96.56 748 LYS A C 1
ATOM 5947 O O . LYS A 1 748 ? 18.370 11.324 -23.813 1.00 96.56 748 LYS A O 1
ATOM 5952 N N . ALA A 1 749 ? 16.790 10.159 -24.929 1.00 97.69 749 ALA A N 1
ATOM 5953 C CA . ALA A 1 749 ? 17.010 8.892 -24.234 1.00 97.69 749 ALA A CA 1
ATOM 5954 C C . ALA A 1 749 ? 18.433 8.355 -24.464 1.00 97.69 749 ALA A C 1
ATOM 5956 O O . ALA A 1 749 ? 19.126 8.014 -23.503 1.00 97.69 749 ALA A O 1
ATOM 5957 N N . ASP A 1 750 ? 18.896 8.330 -25.716 1.00 96.44 750 ASP A N 1
ATOM 5958 C CA . ASP A 1 750 ? 20.217 7.805 -26.077 1.00 96.44 750 ASP A CA 1
ATOM 5959 C C . ASP A 1 750 ? 21.350 8.674 -25.492 1.00 96.44 750 ASP A C 1
ATOM 5961 O O . ASP A 1 750 ? 22.338 8.154 -24.956 1.00 96.44 750 ASP A O 1
ATOM 5965 N N . ARG A 1 751 ? 21.186 10.006 -25.498 1.00 97.00 751 ARG A N 1
ATOM 5966 C CA . ARG A 1 751 ? 22.126 10.937 -24.855 1.00 97.00 751 ARG A CA 1
ATOM 5967 C C . ARG A 1 751 ? 22.181 10.739 -23.341 1.00 97.00 751 ARG A C 1
ATOM 5969 O O . ARG A 1 751 ? 23.282 10.671 -22.786 1.00 97.00 751 ARG A O 1
ATOM 5976 N N . LEU A 1 752 ? 21.024 10.621 -22.684 1.00 97.12 752 LEU A N 1
ATOM 5977 C CA . LEU A 1 752 ? 20.944 10.377 -21.243 1.00 97.12 752 LEU A CA 1
ATOM 5978 C C . LEU A 1 752 ? 21.617 9.050 -20.878 1.00 97.12 752 LEU A C 1
ATOM 5980 O O . LEU A 1 752 ? 22.445 9.022 -19.970 1.00 97.12 752 LEU A O 1
ATOM 5984 N N . LYS A 1 753 ? 21.357 7.979 -21.641 1.00 96.75 753 LYS A N 1
ATOM 5985 C CA . LYS A 1 753 ? 21.994 6.670 -21.442 1.00 96.75 753 LYS A CA 1
ATOM 5986 C C . LYS A 1 753 ? 23.513 6.736 -21.517 1.00 96.75 753 LYS A C 1
ATOM 5988 O O . LYS A 1 753 ? 24.198 6.220 -20.629 1.00 96.75 753 LYS A O 1
ATOM 5993 N N . LYS A 1 754 ? 24.049 7.414 -22.532 1.00 95.88 754 LYS A N 1
ATOM 5994 C CA . LYS A 1 754 ? 25.496 7.594 -22.691 1.00 95.88 754 LYS A CA 1
ATOM 5995 C C . LYS A 1 754 ? 26.114 8.384 -21.532 1.00 95.88 754 LYS A C 1
ATOM 5997 O O . LYS A 1 754 ? 27.160 7.997 -21.013 1.00 95.88 754 LYS A O 1
ATOM 6002 N N . ASN A 1 755 ? 25.492 9.495 -21.136 1.00 95.69 755 ASN A N 1
ATOM 6003 C CA . ASN A 1 755 ? 26.007 10.346 -20.063 1.00 95.69 755 ASN A CA 1
ATOM 6004 C C . ASN A 1 755 ? 25.935 9.651 -18.700 1.00 95.69 755 ASN A C 1
ATOM 6006 O O . ASN A 1 755 ? 26.934 9.647 -17.978 1.00 95.69 755 ASN A O 1
ATOM 6010 N N . PHE A 1 756 ? 24.807 9.007 -18.394 1.00 96.69 756 PHE A N 1
ATOM 6011 C CA . PHE A 1 756 ? 24.582 8.285 -17.146 1.00 96.69 756 PHE A CA 1
ATOM 6012 C C . PHE A 1 756 ? 25.651 7.212 -16.912 1.00 96.69 756 PHE A C 1
ATOM 6014 O O . PHE A 1 756 ? 26.360 7.250 -15.906 1.00 96.69 756 PHE A O 1
ATOM 6021 N N . ASN A 1 757 ? 25.845 6.306 -17.878 1.00 96.50 757 ASN A N 1
ATOM 6022 C CA . ASN A 1 757 ? 26.786 5.190 -17.736 1.00 96.50 757 ASN A CA 1
ATOM 6023 C C . ASN A 1 757 ? 28.257 5.622 -17.618 1.00 96.50 757 ASN A C 1
ATOM 6025 O O . ASN A 1 757 ? 29.091 4.835 -17.162 1.00 96.50 757 ASN A O 1
ATOM 6029 N N . ARG A 1 758 ? 28.572 6.869 -17.992 1.00 94.56 758 ARG A N 1
ATOM 6030 C CA . ARG A 1 758 ? 29.889 7.489 -17.806 1.00 94.56 758 ARG A CA 1
ATOM 6031 C C . ARG A 1 758 ? 30.006 8.238 -16.476 1.00 94.56 758 ARG A C 1
ATOM 6033 O O . ARG A 1 758 ? 31.025 8.120 -15.812 1.00 94.56 758 ARG A O 1
ATOM 6040 N N . GLN A 1 759 ? 29.014 9.054 -16.119 1.00 94.31 759 GLN A N 1
ATOM 6041 C CA . GLN A 1 759 ? 29.100 9.996 -14.992 1.00 94.31 759 GLN A CA 1
ATOM 6042 C C . GLN A 1 759 ? 28.698 9.374 -13.651 1.00 94.31 759 GLN A C 1
ATOM 6044 O O . GLN A 1 759 ? 29.227 9.771 -12.615 1.00 94.31 759 GLN A O 1
ATOM 6049 N N . TRP A 1 760 ? 27.777 8.410 -13.653 1.00 95.94 760 TRP A N 1
ATOM 6050 C CA . TRP A 1 760 ? 27.260 7.792 -12.429 1.00 95.94 760 TRP A CA 1
ATOM 6051 C C . TRP A 1 760 ? 28.010 6.523 -12.043 1.00 95.94 760 TRP A C 1
ATOM 6053 O O . TRP A 1 760 ? 27.933 6.104 -10.893 1.00 95.94 760 TRP A O 1
ATOM 6063 N N . TRP A 1 761 ? 28.728 5.903 -12.981 1.00 97.12 761 TRP A N 1
ATOM 6064 C CA . TRP A 1 761 ? 29.501 4.698 -12.711 1.00 97.12 761 TRP A CA 1
ATOM 6065 C C . TRP A 1 761 ? 30.703 5.007 -11.814 1.00 97.12 761 TRP A C 1
ATOM 6067 O O . TRP A 1 761 ? 31.484 5.922 -12.090 1.00 97.12 761 TRP A O 1
ATOM 6077 N N . ASN A 1 762 ? 30.855 4.241 -10.738 1.00 96.44 762 ASN A N 1
ATOM 6078 C CA . ASN A 1 762 ? 32.017 4.297 -9.870 1.00 96.44 762 ASN A CA 1
ATOM 6079 C C . ASN A 1 762 ? 32.912 3.081 -10.134 1.00 96.44 762 ASN A C 1
ATOM 6081 O O . ASN A 1 762 ? 32.553 1.955 -9.795 1.00 96.44 762 ASN A O 1
ATOM 6085 N N . GLU A 1 763 ? 34.094 3.312 -10.707 1.00 95.06 763 GLU A N 1
ATOM 6086 C CA . GLU A 1 763 ? 35.017 2.227 -11.074 1.00 95.06 763 GLU A CA 1
ATOM 6087 C C . GLU A 1 763 ? 35.580 1.473 -9.867 1.00 95.06 763 GLU A C 1
ATOM 6089 O O . GLU A 1 763 ? 35.850 0.280 -9.957 1.00 95.06 763 GLU A O 1
ATOM 6094 N N . LYS A 1 764 ? 35.755 2.130 -8.716 1.00 94.31 764 LYS A N 1
ATOM 6095 C CA . LYS A 1 764 ? 36.277 1.456 -7.521 1.00 94.31 764 LYS A CA 1
ATOM 6096 C C . LYS A 1 764 ? 35.222 0.541 -6.912 1.00 94.31 764 LYS A C 1
ATOM 6098 O O . LYS A 1 764 ? 35.515 -0.595 -6.559 1.00 94.31 764 LYS A O 1
ATOM 6103 N N . GLU A 1 765 ? 34.007 1.059 -6.788 1.00 92.75 765 GLU A N 1
ATOM 6104 C CA . GLU A 1 765 ? 32.898 0.321 -6.200 1.00 92.75 765 GLU A CA 1
ATOM 6105 C C . GLU A 1 765 ? 32.281 -0.665 -7.192 1.00 92.75 765 GLU A C 1
ATOM 6107 O O . GLU A 1 765 ? 31.541 -1.523 -6.748 1.00 92.75 765 GLU A O 1
ATOM 6112 N N . GLN A 1 766 ? 32.550 -0.579 -8.501 1.00 95.50 766 GLN A N 1
ATOM 6113 C CA . GLN A 1 766 ? 31.892 -1.393 -9.538 1.00 95.50 766 GLN A CA 1
ATOM 6114 C C . GLN A 1 766 ? 30.356 -1.302 -9.453 1.00 95.50 766 GLN A C 1
ATOM 6116 O O . GLN A 1 766 ? 29.648 -2.312 -9.433 1.00 95.50 766 GLN A O 1
ATOM 6121 N N . MET A 1 767 ? 29.844 -0.074 -9.318 1.00 96.06 767 MET A N 1
ATOM 6122 C CA . MET A 1 767 ? 28.415 0.215 -9.166 1.00 96.06 767 MET A CA 1
ATOM 6123 C C . MET A 1 767 ? 28.094 1.666 -9.524 1.00 96.06 767 MET A C 1
ATOM 6125 O O . MET A 1 767 ? 28.951 2.544 -9.417 1.00 96.06 767 MET A O 1
ATOM 6129 N N . TRP A 1 768 ? 26.849 1.937 -9.918 1.00 96.19 768 TRP A N 1
ATOM 6130 C CA . TRP A 1 768 ? 26.368 3.308 -10.074 1.00 96.19 768 TRP A CA 1
ATOM 6131 C C . TRP A 1 768 ? 26.131 3.983 -8.720 1.00 96.19 768 TRP A C 1
ATOM 6133 O O . TRP A 1 768 ? 25.680 3.356 -7.760 1.00 96.19 768 TRP A O 1
ATOM 6143 N N . ALA A 1 769 ? 26.414 5.282 -8.662 1.00 94.00 769 ALA A N 1
ATOM 6144 C CA . ALA A 1 769 ? 26.112 6.122 -7.517 1.00 94.00 769 ALA A CA 1
ATOM 6145 C C . ALA A 1 769 ? 24.610 6.143 -7.216 1.00 94.00 769 ALA A C 1
ATOM 6147 O O . ALA A 1 769 ? 23.784 6.176 -8.123 1.00 94.00 769 ALA A O 1
ATOM 6148 N N . THR A 1 770 ? 24.246 6.169 -5.934 1.00 90.56 770 THR A N 1
ATOM 6149 C CA . THR A 1 770 ? 22.837 6.276 -5.517 1.00 90.56 770 THR A CA 1
ATOM 6150 C C . THR A 1 770 ? 22.300 7.699 -5.675 1.00 90.56 770 THR A C 1
ATOM 6152 O O . THR A 1 770 ? 21.089 7.896 -5.711 1.00 90.56 770 THR A O 1
ATOM 6155 N N . ALA A 1 771 ? 23.193 8.689 -5.769 1.00 90.06 771 ALA A N 1
ATOM 6156 C CA . ALA A 1 771 ? 22.859 10.069 -6.093 1.00 90.06 771 ALA A CA 1
ATOM 6157 C C . ALA A 1 771 ? 24.084 10.864 -6.560 1.00 90.06 771 ALA A C 1
ATOM 6159 O O . ALA A 1 771 ? 25.231 10.480 -6.296 1.00 90.06 771 ALA A O 1
ATOM 6160 N N . LEU A 1 772 ? 23.816 12.014 -7.177 1.00 88.62 772 LEU A N 1
ATOM 6161 C CA . LEU A 1 772 ? 24.787 13.074 -7.416 1.00 88.62 772 LEU A CA 1
ATOM 6162 C C . LEU A 1 772 ? 24.454 14.321 -6.587 1.00 88.62 772 LEU A C 1
ATOM 6164 O O . LEU A 1 772 ? 23.291 14.681 -6.376 1.00 88.62 772 LEU A O 1
ATOM 6168 N N . GLU A 1 773 ? 25.503 15.003 -6.148 1.00 80.75 773 GLU A N 1
ATOM 6169 C CA . GLU A 1 773 ? 25.421 16.352 -5.596 1.00 80.75 773 GLU A CA 1
ATOM 6170 C C . GLU A 1 773 ? 25.179 17.402 -6.688 1.00 80.75 773 GLU A C 1
ATOM 6172 O O . GLU A 1 773 ? 25.336 17.138 -7.883 1.00 80.75 773 GLU A O 1
ATOM 6177 N N . ALA A 1 774 ? 24.836 18.625 -6.274 1.00 71.88 774 ALA A N 1
ATOM 6178 C CA . ALA A 1 774 ? 24.647 19.749 -7.193 1.00 71.88 774 ALA A CA 1
ATOM 6179 C C . ALA A 1 774 ? 25.907 20.051 -8.033 1.00 71.88 774 ALA A C 1
ATOM 6181 O O . ALA A 1 774 ? 25.791 20.428 -9.196 1.00 71.88 774 ALA A O 1
ATOM 6182 N N . ASP A 1 775 ? 27.099 19.822 -7.471 1.00 74.38 775 ASP A N 1
ATOM 6183 C CA . ASP A 1 775 ? 28.399 19.967 -8.143 1.00 74.38 775 ASP A CA 1
ATOM 6184 C C . ASP A 1 775 ? 28.801 18.746 -9.001 1.00 74.38 775 ASP A C 1
ATOM 6186 O O . ASP A 1 775 ? 29.873 18.739 -9.606 1.00 74.38 775 ASP A O 1
ATOM 6190 N N . GLY A 1 776 ? 27.952 17.714 -9.068 1.00 79.94 776 GLY A N 1
ATOM 6191 C CA . GLY A 1 776 ? 28.195 16.479 -9.816 1.00 79.94 776 GLY A CA 1
ATOM 6192 C C . GLY A 1 776 ? 28.981 15.406 -9.055 1.00 79.94 776 GLY A C 1
ATOM 6193 O O . GLY A 1 776 ? 29.250 14.342 -9.616 1.00 79.94 776 GLY A O 1
ATOM 6194 N N . LYS A 1 777 ? 29.343 15.628 -7.785 1.00 87.19 777 LYS A N 1
ATOM 6195 C CA . LYS A 1 777 ? 30.037 14.619 -6.975 1.00 87.19 777 LYS A CA 1
ATOM 6196 C C . LYS A 1 777 ? 29.136 13.413 -6.685 1.00 87.19 777 LYS A C 1
ATOM 6198 O O . LYS A 1 777 ? 28.004 13.560 -6.232 1.00 87.19 777 LYS A O 1
ATOM 6203 N N . GLN A 1 778 ? 29.672 12.209 -6.882 1.00 92.00 778 GLN A N 1
ATOM 6204 C CA . GLN A 1 778 ? 28.979 10.949 -6.596 1.00 92.00 778 GLN A CA 1
ATOM 6205 C C . GLN A 1 778 ? 28.780 10.713 -5.089 1.00 92.00 778 GLN A C 1
ATOM 6207 O O . GLN A 1 778 ? 29.700 10.918 -4.288 1.00 92.00 778 GLN A O 1
ATOM 6212 N N . ARG A 1 779 ? 27.605 10.191 -4.710 1.00 87.31 779 ARG A N 1
ATOM 6213 C CA . ARG A 1 779 ? 27.317 9.643 -3.375 1.00 87.31 779 ARG A CA 1
ATOM 6214 C C . ARG A 1 779 ? 26.900 8.176 -3.435 1.00 87.31 779 ARG A C 1
ATOM 6216 O O . ARG A 1 779 ? 26.030 7.799 -4.215 1.00 87.31 779 ARG A O 1
ATOM 6223 N N . MET A 1 780 ? 27.462 7.384 -2.522 1.00 87.88 780 MET A N 1
ATOM 6224 C CA . MET A 1 780 ? 27.111 5.980 -2.288 1.00 87.88 780 MET A CA 1
ATOM 6225 C C . MET A 1 780 ? 26.403 5.856 -0.935 1.00 87.88 780 MET A C 1
ATOM 6227 O O . MET A 1 780 ? 26.984 6.200 0.096 1.00 87.88 780 MET A O 1
ATOM 6231 N N . LYS A 1 781 ? 25.145 5.403 -0.925 1.00 82.00 781 LYS A N 1
ATOM 6232 C CA . LYS A 1 781 ? 24.324 5.292 0.297 1.00 82.00 781 LYS A CA 1
ATOM 6233 C C . LYS A 1 781 ? 23.751 3.897 0.556 1.00 82.00 781 LYS A C 1
ATOM 6235 O O . LYS A 1 781 ? 22.919 3.744 1.440 1.00 82.00 781 LYS A O 1
ATOM 6240 N N . ASN A 1 782 ? 24.232 2.879 -0.162 1.00 90.00 782 ASN A N 1
ATOM 6241 C CA . ASN A 1 782 ? 23.887 1.467 0.049 1.00 90.00 782 ASN A CA 1
ATOM 6242 C C . ASN A 1 782 ? 22.379 1.134 -0.039 1.00 90.00 782 ASN A C 1
ATOM 6244 O O . ASN A 1 782 ? 21.948 0.077 0.419 1.00 90.00 782 ASN A O 1
ATOM 6248 N N . PHE A 1 783 ? 21.561 2.012 -0.618 1.00 91.75 783 PHE A N 1
ATOM 6249 C CA . PHE A 1 783 ? 20.137 1.754 -0.817 1.00 91.75 783 PHE A CA 1
ATOM 6250 C C . PHE A 1 783 ? 19.907 0.757 -1.949 1.00 91.75 783 PHE A C 1
ATOM 6252 O O . PHE A 1 783 ? 20.700 0.674 -2.885 1.00 91.75 783 PHE A O 1
ATOM 6259 N N . TRP A 1 784 ? 18.793 0.032 -1.881 1.00 93.62 784 TRP A N 1
ATOM 6260 C CA . TRP A 1 784 ? 18.377 -0.929 -2.906 1.00 93.62 784 TRP A CA 1
ATOM 6261 C C . TRP A 1 784 ? 18.077 -0.296 -4.279 1.00 93.62 784 TRP A C 1
ATOM 6263 O O . TRP A 1 784 ? 17.974 -1.017 -5.271 1.00 93.62 784 TRP A O 1
ATOM 6273 N N . SER A 1 785 ? 18.004 1.043 -4.364 1.00 93.19 785 SER A N 1
ATOM 6274 C CA . SER A 1 785 ? 17.782 1.801 -5.607 1.00 93.19 785 SER A CA 1
ATOM 6275 C C . SER A 1 785 ? 18.809 1.519 -6.710 1.00 93.19 785 SER A C 1
ATOM 6277 O O . SER A 1 785 ? 18.562 1.817 -7.877 1.00 93.19 785 SER A O 1
ATOM 6279 N N . VAL A 1 786 ? 19.928 0.873 -6.371 1.00 95.50 786 VAL A N 1
ATOM 6280 C CA . VAL A 1 786 ? 20.921 0.345 -7.317 1.00 95.50 786 VAL A CA 1
ATOM 6281 C C . VAL A 1 786 ? 20.341 -0.623 -8.357 1.00 95.50 786 VAL A C 1
ATOM 6283 O O . VAL A 1 786 ? 21.004 -0.865 -9.361 1.00 95.50 786 VAL A O 1
ATOM 6286 N N . VAL A 1 787 ? 19.122 -1.147 -8.168 1.00 97.31 787 VAL A N 1
ATOM 6287 C CA . VAL A 1 787 ? 18.430 -1.981 -9.168 1.00 97.31 787 VAL A CA 1
ATOM 6288 C C . VAL A 1 787 ? 17.852 -1.187 -10.349 1.00 97.31 787 VAL A C 1
ATOM 6290 O O . VAL A 1 787 ? 17.752 -1.719 -11.456 1.00 97.31 787 VAL A O 1
ATOM 6293 N N . PHE A 1 788 ? 17.496 0.086 -10.153 1.00 97.19 788 PHE A N 1
ATOM 6294 C CA . PHE A 1 788 ? 16.730 0.860 -11.137 1.00 97.19 788 PHE A CA 1
ATOM 6295 C C . PHE A 1 788 ? 17.410 1.069 -12.497 1.00 97.19 788 PHE A C 1
ATOM 6297 O O . PHE A 1 788 ? 16.695 1.050 -13.499 1.00 97.19 788 PHE A O 1
ATOM 6304 N N . PRO A 1 789 ? 18.751 1.186 -12.609 1.00 98.00 789 PRO A N 1
ATOM 6305 C CA . PRO A 1 789 ? 19.403 1.223 -13.917 1.00 98.00 789 PRO A CA 1
ATOM 6306 C C . PRO A 1 789 ? 19.087 -0.004 -14.776 1.00 98.00 789 PRO A C 1
ATOM 6308 O O . PRO A 1 789 ? 18.980 0.110 -15.998 1.00 98.00 789 PRO A O 1
ATOM 6311 N N . MET A 1 790 ? 18.939 -1.173 -14.150 1.00 97.81 790 MET A N 1
ATOM 6312 C CA . MET A 1 790 ? 18.598 -2.414 -14.837 1.00 97.81 790 MET A CA 1
ATOM 6313 C C . MET A 1 790 ? 17.100 -2.502 -15.119 1.00 97.81 790 MET A C 1
ATOM 6315 O O . MET A 1 790 ? 16.723 -2.826 -16.242 1.00 97.81 790 MET A O 1
ATOM 6319 N N . GLU A 1 791 ? 16.251 -2.149 -14.150 1.00 96.94 791 GLU A N 1
ATOM 6320 C CA . GLU A 1 791 ? 14.792 -2.126 -14.333 1.00 96.94 791 GLU A CA 1
ATOM 6321 C C . GLU A 1 791 ? 14.382 -1.267 -15.539 1.00 96.94 791 GLU A C 1
ATOM 6323 O O . GLU A 1 791 ? 13.638 -1.711 -16.416 1.00 96.94 791 GLU A O 1
ATOM 6328 N N . THR A 1 792 ? 14.923 -0.051 -15.636 1.00 97.19 792 THR A N 1
ATOM 6329 C CA . THR A 1 792 ? 14.581 0.880 -16.717 1.00 97.19 792 THR A CA 1
ATOM 6330 C C . THR A 1 792 ? 15.372 0.631 -17.998 1.00 97.19 792 THR A C 1
ATOM 6332 O O . THR A 1 792 ? 15.199 1.361 -18.975 1.00 97.19 792 THR A O 1
ATOM 6335 N N . ARG A 1 793 ? 16.232 -0.401 -18.026 1.00 96.44 793 ARG A N 1
ATOM 6336 C CA . ARG A 1 793 ? 17.115 -0.758 -19.151 1.00 96.44 793 ARG A CA 1
ATOM 6337 C C . ARG A 1 793 ? 18.122 0.350 -19.530 1.00 96.44 793 ARG A C 1
ATOM 6339 O O . ARG A 1 793 ? 18.672 0.370 -20.642 1.00 96.44 793 ARG A O 1
ATOM 6346 N N . LEU A 1 794 ? 18.384 1.268 -18.599 1.00 97.12 794 LEU A N 1
ATOM 6347 C CA . LEU A 1 794 ? 19.346 2.365 -18.723 1.00 97.12 794 LEU A CA 1
ATOM 6348 C C . LEU A 1 794 ? 20.800 1.870 -18.629 1.00 97.12 794 LEU A C 1
ATOM 6350 O O . LEU A 1 794 ? 21.684 2.429 -19.279 1.00 97.12 794 LEU A O 1
ATOM 6354 N N . ALA A 1 795 ? 21.045 0.816 -17.854 1.00 96.75 795 ALA A N 1
ATOM 6355 C CA . ALA A 1 795 ? 22.366 0.242 -17.633 1.00 96.75 795 ALA A CA 1
ATOM 6356 C C . ALA A 1 795 ? 23.037 -0.266 -18.923 1.00 96.75 795 ALA A C 1
ATOM 6358 O O . ALA A 1 795 ? 22.380 -0.781 -19.838 1.00 96.75 795 ALA A O 1
ATOM 6359 N N . ASP A 1 796 ? 24.368 -0.169 -18.962 1.00 95.25 796 ASP A N 1
ATOM 6360 C CA . ASP A 1 796 ? 25.185 -0.964 -19.881 1.00 95.25 796 ASP A CA 1
ATOM 6361 C C . ASP A 1 796 ? 25.082 -2.455 -19.496 1.00 95.25 796 ASP A C 1
ATOM 6363 O O . ASP A 1 796 ? 25.239 -2.786 -18.312 1.00 95.25 796 ASP A O 1
ATOM 6367 N N . PRO A 1 797 ? 24.849 -3.370 -20.455 1.00 91.31 797 PRO A N 1
ATOM 6368 C CA . PRO A 1 797 ? 24.563 -4.769 -20.145 1.00 91.31 797 PRO A CA 1
ATOM 6369 C C . PRO A 1 797 ? 25.663 -5.486 -19.353 1.00 91.31 797 PRO A C 1
ATOM 6371 O O . PRO A 1 797 ? 25.374 -6.238 -18.424 1.00 91.31 797 PRO A O 1
ATOM 6374 N N . GLU A 1 798 ? 26.933 -5.245 -19.680 1.00 91.31 798 GLU A N 1
ATOM 6375 C CA . GLU A 1 798 ? 28.069 -5.873 -18.999 1.00 91.31 798 GLU A CA 1
ATOM 6376 C C . GLU A 1 798 ? 28.137 -5.467 -17.520 1.00 91.31 798 GLU A C 1
ATOM 6378 O O . GLU A 1 798 ? 28.340 -6.310 -16.644 1.00 91.31 798 GLU A O 1
ATOM 6383 N N . LYS A 1 799 ? 27.914 -4.179 -17.233 1.00 96.19 799 LYS A N 1
ATOM 6384 C CA . LYS A 1 799 ? 27.903 -3.631 -15.869 1.00 96.19 799 LYS A CA 1
ATOM 6385 C C . LYS A 1 799 ? 26.672 -4.088 -15.087 1.00 96.19 799 LYS A C 1
ATOM 6387 O O . LYS A 1 799 ? 26.776 -4.356 -13.892 1.00 96.19 799 LYS A O 1
ATOM 6392 N N . ALA A 1 800 ? 25.525 -4.228 -15.756 1.00 96.25 800 ALA A N 1
ATOM 6393 C CA . ALA A 1 800 ? 24.287 -4.701 -15.141 1.00 96.25 800 ALA A CA 1
ATOM 6394 C C . ALA A 1 800 ? 24.463 -6.081 -14.493 1.00 96.25 800 ALA A C 1
ATOM 6396 O O . ALA A 1 800 ? 24.073 -6.274 -13.344 1.00 96.25 800 ALA A O 1
ATOM 6397 N N . ILE A 1 801 ? 25.115 -7.023 -15.184 1.00 93.69 801 ILE A N 1
ATOM 6398 C CA . ILE A 1 801 ? 25.364 -8.370 -14.647 1.00 93.69 801 ILE A CA 1
ATOM 6399 C C . ILE A 1 801 ? 26.272 -8.334 -13.410 1.00 93.69 801 ILE A C 1
ATOM 6401 O O . ILE A 1 801 ? 26.043 -9.092 -12.466 1.00 93.69 801 ILE A O 1
ATOM 6405 N N . ILE A 1 802 ? 27.274 -7.448 -13.382 1.00 95.81 802 ILE A N 1
ATOM 6406 C CA . ILE A 1 802 ? 28.139 -7.257 -12.207 1.00 95.81 802 ILE A CA 1
ATOM 6407 C C . ILE A 1 802 ? 27.300 -6.787 -11.014 1.00 95.81 802 ILE A C 1
ATOM 6409 O O . ILE A 1 802 ? 27.353 -7.393 -9.943 1.00 95.81 802 ILE A O 1
ATOM 6413 N N . VAL A 1 803 ? 26.484 -5.748 -11.209 1.00 97.62 803 VAL A N 1
ATOM 6414 C CA . VAL A 1 803 ? 25.669 -5.169 -10.133 1.00 97.62 803 VAL A CA 1
ATOM 6415 C C . VAL A 1 803 ? 24.586 -6.137 -9.658 1.00 97.62 803 VAL A C 1
ATOM 6417 O O . VAL A 1 803 ? 24.393 -6.260 -8.455 1.00 97.62 803 VAL A O 1
ATOM 6420 N N . LEU A 1 804 ? 23.927 -6.888 -10.545 1.00 97.62 804 LEU A N 1
ATOM 6421 C CA . LEU A 1 804 ? 22.907 -7.865 -10.140 1.00 97.62 804 LEU A CA 1
ATOM 6422 C C . LEU A 1 804 ? 23.480 -8.990 -9.270 1.00 97.62 804 LEU A C 1
ATOM 6424 O O . LEU A 1 804 ? 22.863 -9.359 -8.271 1.00 97.62 804 LEU A O 1
ATOM 6428 N N . LYS A 1 805 ? 24.686 -9.486 -9.585 1.00 96.12 805 LYS A N 1
ATOM 6429 C CA . LYS A 1 805 ? 25.382 -10.462 -8.728 1.00 96.12 805 LYS A CA 1
ATOM 6430 C C . LYS A 1 805 ? 25.685 -9.887 -7.346 1.00 96.12 805 LYS A C 1
ATOM 6432 O O . LYS A 1 805 ? 25.529 -10.585 -6.349 1.00 96.12 805 LYS A O 1
ATOM 6437 N N . ARG A 1 806 ? 26.073 -8.611 -7.279 1.00 96.75 806 ARG A N 1
ATOM 6438 C CA . ARG A 1 806 ? 26.286 -7.919 -6.003 1.00 96.75 806 ARG A CA 1
ATOM 6439 C C . ARG A 1 806 ? 24.992 -7.699 -5.235 1.00 96.75 806 ARG A C 1
ATOM 6441 O O . ARG A 1 806 ? 24.970 -7.958 -4.042 1.00 96.75 806 ARG A O 1
ATOM 6448 N N . ILE A 1 807 ? 23.906 -7.296 -5.895 1.00 97.81 807 ILE A N 1
ATOM 6449 C CA . ILE A 1 807 ? 22.576 -7.178 -5.275 1.00 97.81 807 ILE A CA 1
ATOM 6450 C C . ILE A 1 807 ? 22.180 -8.507 -4.626 1.00 97.81 807 ILE A C 1
ATOM 6452 O O . ILE A 1 807 ? 21.817 -8.521 -3.452 1.00 97.81 807 ILE A O 1
ATOM 6456 N N . GLN A 1 808 ? 22.328 -9.624 -5.345 1.00 97.62 808 GLN A N 1
ATOM 6457 C CA . GLN A 1 808 ? 22.027 -10.954 -4.814 1.00 97.62 808 GLN A CA 1
ATOM 6458 C C . GLN A 1 808 ? 22.868 -11.320 -3.577 1.00 97.62 808 GLN A C 1
ATOM 6460 O O . GLN A 1 808 ? 22.397 -12.065 -2.726 1.00 97.62 808 GLN A O 1
ATOM 6465 N N . GLN A 1 809 ? 24.102 -10.824 -3.465 1.00 96.31 809 GLN A N 1
ATOM 6466 C CA . GLN A 1 809 ? 25.002 -11.139 -2.348 1.00 96.31 809 GLN A CA 1
ATOM 6467 C C . GLN A 1 809 ? 24.872 -10.171 -1.166 1.00 96.31 809 GLN A C 1
ATOM 6469 O O . GLN A 1 809 ? 25.031 -10.573 -0.019 1.00 96.31 809 GLN A O 1
ATOM 6474 N N . GLU A 1 810 ? 24.629 -8.891 -1.441 1.00 96.44 810 GLU A N 1
ATOM 6475 C CA . GLU A 1 810 ? 24.779 -7.802 -0.471 1.00 96.44 810 GLU A CA 1
ATOM 6476 C C . GLU A 1 810 ? 23.436 -7.171 -0.055 1.00 96.44 810 GLU A C 1
ATOM 6478 O O . GLU A 1 810 ? 23.372 -6.515 0.983 1.00 96.44 810 GLU A O 1
ATOM 6483 N N . TRP A 1 811 ? 22.363 -7.356 -0.834 1.00 97.44 811 TRP A N 1
ATOM 6484 C CA . TRP A 1 811 ? 21.018 -6.829 -0.544 1.00 97.44 811 TRP A CA 1
ATOM 6485 C C . TRP A 1 811 ? 19.971 -7.920 -0.326 1.00 97.44 811 TRP A C 1
ATOM 6487 O O . TRP A 1 811 ? 18.789 -7.603 -0.214 1.00 97.44 811 TRP A O 1
ATOM 6497 N N . VAL A 1 812 ? 20.364 -9.190 -0.259 1.00 97.94 812 VAL A N 1
ATOM 6498 C CA . VAL A 1 812 ? 19.429 -10.301 -0.069 1.00 97.94 812 VAL A CA 1
ATOM 6499 C C . VAL A 1 812 ? 19.805 -11.091 1.173 1.00 97.94 812 VAL A C 1
ATOM 6501 O O . VAL A 1 812 ? 20.916 -11.601 1.278 1.00 97.94 812 VAL A O 1
ATOM 6504 N N . ASN A 1 813 ? 18.865 -11.205 2.107 1.00 95.81 813 ASN A N 1
ATOM 6505 C CA . ASN A 1 813 ? 18.987 -12.065 3.280 1.00 95.81 813 ASN A CA 1
ATOM 6506 C C . ASN A 1 813 ? 18.099 -13.315 3.146 1.00 95.81 813 ASN A C 1
ATOM 6508 O O . ASN A 1 813 ? 17.531 -13.585 2.086 1.00 95.81 813 ASN A O 1
ATOM 6512 N N . GLN A 1 814 ? 17.963 -14.089 4.225 1.00 94.56 814 GLN A N 1
ATOM 6513 C CA . GLN A 1 814 ? 17.162 -15.317 4.231 1.00 94.56 814 GLN A CA 1
ATOM 6514 C C . GLN A 1 814 ? 15.666 -15.099 3.941 1.00 94.56 814 GLN A C 1
ATOM 6516 O O . GLN A 1 814 ? 14.977 -16.042 3.559 1.00 94.56 814 GLN A O 1
ATOM 6521 N N . TRP A 1 815 ? 15.163 -13.875 4.113 1.00 94.88 815 TRP A N 1
ATOM 6522 C CA . TRP A 1 815 ? 13.770 -13.514 3.860 1.00 94.88 815 TRP A CA 1
ATOM 6523 C C . TRP A 1 815 ? 13.553 -12.910 2.470 1.00 94.88 815 TRP A C 1
ATOM 6525 O O . TRP A 1 815 ? 12.459 -13.048 1.933 1.00 94.88 815 TRP A O 1
ATOM 6535 N N . GLY A 1 816 ? 14.559 -12.260 1.877 1.00 96.50 816 GLY A N 1
ATOM 6536 C CA . GLY A 1 816 ? 14.444 -11.586 0.581 1.00 96.50 816 GLY A CA 1
ATOM 6537 C C . GLY A 1 816 ? 15.302 -10.325 0.479 1.00 96.50 816 GLY A C 1
ATOM 6538 O O . GLY A 1 816 ? 16.348 -10.222 1.116 1.00 96.50 816 GLY A O 1
ATOM 6539 N N . GLY A 1 817 ? 14.865 -9.377 -0.352 1.00 96.81 817 GLY A N 1
ATOM 6540 C CA . GLY A 1 817 ? 15.540 -8.100 -0.579 1.00 96.81 817 GLY A CA 1
ATOM 6541 C C . GLY A 1 817 ? 15.383 -7.111 0.584 1.00 96.81 817 GLY A C 1
ATOM 6542 O O . GLY A 1 817 ? 14.262 -6.823 1.012 1.00 96.81 817 GLY A O 1
ATOM 6543 N N . VAL A 1 818 ? 16.493 -6.539 1.058 1.00 95.06 818 VAL A N 1
ATOM 6544 C CA . VAL A 1 818 ? 16.521 -5.542 2.142 1.00 95.06 818 VAL A CA 1
ATOM 6545 C C . VAL A 1 818 ? 16.602 -4.110 1.609 1.00 95.06 818 VAL A C 1
ATOM 6547 O O . VAL A 1 818 ? 17.173 -3.849 0.551 1.00 95.06 818 VAL A O 1
ATOM 6550 N N . HIS A 1 819 ? 16.064 -3.152 2.369 1.00 91.12 819 HIS A N 1
ATOM 6551 C CA . HIS A 1 819 ? 16.029 -1.743 1.963 1.00 91.12 819 HIS A CA 1
ATOM 6552 C C . HIS A 1 819 ? 17.431 -1.104 1.878 1.00 91.12 819 HIS A C 1
ATOM 6554 O O . HIS A 1 819 ? 17.740 -0.366 0.938 1.00 91.12 819 HIS A O 1
ATOM 6560 N N . THR A 1 820 ? 18.296 -1.370 2.860 1.00 91.19 820 THR A N 1
ATOM 6561 C CA . THR A 1 820 ? 19.635 -0.768 2.938 1.00 91.19 820 THR A CA 1
ATOM 6562 C C . THR A 1 820 ? 20.669 -1.831 3.278 1.00 91.19 820 THR A C 1
ATOM 6564 O O . THR A 1 820 ? 20.583 -2.461 4.333 1.00 91.19 820 THR A O 1
ATOM 6567 N N . ARG A 1 821 ? 21.697 -1.976 2.437 1.00 92.06 821 ARG A N 1
ATOM 6568 C CA . ARG A 1 821 ? 22.842 -2.840 2.736 1.00 92.06 821 ARG A CA 1
ATOM 6569 C C . ARG A 1 821 ? 23.610 -2.305 3.946 1.00 92.06 821 ARG A C 1
ATOM 6571 O O . ARG A 1 821 ? 23.987 -1.130 4.002 1.00 92.06 821 ARG A O 1
ATOM 6578 N N . GLN A 1 822 ? 23.912 -3.216 4.864 1.00 91.25 822 GLN A N 1
ATOM 6579 C CA . GLN A 1 822 ? 24.834 -3.035 5.986 1.00 91.25 822 GLN A CA 1
ATOM 6580 C C . GLN A 1 822 ? 25.811 -4.221 6.027 1.00 91.25 822 GLN A C 1
ATOM 6582 O O . GLN A 1 822 ? 25.719 -5.113 5.188 1.00 91.25 822 GLN A O 1
ATOM 6587 N N . GLU A 1 823 ? 26.765 -4.219 6.960 1.00 90.50 823 GLU A N 1
ATOM 6588 C CA . GLU A 1 823 ? 27.709 -5.337 7.125 1.00 90.50 823 GLU A CA 1
ATOM 6589 C C . GLU A 1 823 ? 26.991 -6.639 7.508 1.00 90.50 823 GLU A C 1
ATOM 6591 O O . GLU A 1 823 ? 27.286 -7.688 6.942 1.00 90.50 823 GLU A O 1
ATOM 6596 N N . ASP A 1 824 ? 25.990 -6.548 8.389 1.00 91.56 824 ASP A N 1
ATOM 6597 C CA . ASP A 1 824 ? 25.076 -7.640 8.716 1.00 91.56 824 ASP A CA 1
ATOM 6598 C C . ASP A 1 824 ? 23.629 -7.245 8.379 1.00 91.56 824 ASP A C 1
ATOM 6600 O O . ASP A 1 824 ? 23.086 -6.251 8.872 1.00 91.56 824 ASP A O 1
ATOM 6604 N N . ILE A 1 825 ? 23.003 -8.035 7.508 1.00 92.38 825 ILE A N 1
ATOM 6605 C CA . ILE A 1 825 ? 21.609 -7.874 7.076 1.00 92.38 825 ILE A CA 1
ATOM 6606 C C . ILE A 1 825 ? 20.704 -9.014 7.572 1.00 92.38 825 ILE A C 1
ATOM 6608 O O . ILE A 1 825 ? 19.511 -9.027 7.262 1.00 92.38 825 ILE A O 1
ATOM 6612 N N . SER A 1 826 ? 21.237 -9.963 8.349 1.00 89.69 826 SER A N 1
ATOM 6613 C CA . SER A 1 826 ? 20.519 -11.167 8.796 1.00 89.69 826 SER A CA 1
ATOM 6614 C C . SER A 1 826 ? 19.326 -10.855 9.704 1.00 89.69 826 SER A C 1
ATOM 6616 O O . SER A 1 826 ? 18.328 -11.570 9.678 1.00 89.69 826 SER A O 1
ATOM 6618 N N . GLN A 1 827 ? 19.393 -9.766 10.474 1.00 88.38 827 GLN A N 1
ATOM 6619 C CA . GLN A 1 827 ? 18.321 -9.334 11.381 1.00 88.38 827 GLN A CA 1
ATOM 6620 C C . GLN A 1 827 ? 17.341 -8.343 10.738 1.00 88.38 827 GLN A C 1
ATOM 6622 O O . GLN A 1 827 ? 16.403 -7.884 11.389 1.00 88.38 827 GLN A O 1
ATOM 6627 N N . GLN A 1 828 ? 17.558 -7.967 9.475 1.00 90.25 828 GLN A N 1
ATOM 6628 C CA . GLN A 1 828 ? 16.690 -7.013 8.796 1.00 90.25 828 GLN A CA 1
ATOM 6629 C C . GLN A 1 828 ? 15.435 -7.700 8.249 1.00 90.25 828 GLN A C 1
ATOM 6631 O O . GLN A 1 828 ? 15.489 -8.798 7.694 1.00 90.25 828 GLN A O 1
ATOM 6636 N N . GLY A 1 829 ? 14.295 -7.018 8.360 1.00 91.12 829 GLY A N 1
ATOM 6637 C CA . GLY A 1 829 ? 13.112 -7.382 7.585 1.00 91.12 829 GLY A CA 1
ATOM 6638 C C . GLY A 1 829 ? 13.351 -7.157 6.091 1.00 91.12 829 GLY A C 1
ATOM 6639 O O . GLY A 1 829 ? 14.130 -6.281 5.704 1.00 91.12 829 GLY A O 1
ATOM 6640 N N . SER A 1 830 ? 12.653 -7.925 5.261 1.00 93.56 830 SER A N 1
ATOM 6641 C CA . SER A 1 830 ? 12.758 -7.838 3.802 1.00 93.56 830 SER A CA 1
ATOM 6642 C C . SER A 1 830 ? 11.516 -7.214 3.188 1.00 93.56 830 SER A C 1
ATOM 6644 O O . SER A 1 830 ? 10.390 -7.609 3.498 1.00 93.56 830 SER A O 1
ATOM 6646 N N . GLY A 1 831 ? 11.734 -6.232 2.313 1.00 94.38 831 GLY A N 1
ATOM 6647 C CA . GLY A 1 831 ? 10.677 -5.579 1.552 1.00 94.38 831 GLY A CA 1
ATOM 6648 C C . GLY A 1 831 ? 10.169 -6.510 0.456 1.00 94.38 831 GLY A C 1
ATOM 6649 O O . GLY A 1 831 ? 10.949 -7.017 -0.359 1.00 94.38 831 GLY A O 1
ATOM 6650 N N . VAL A 1 832 ? 8.854 -6.728 0.409 1.00 95.69 832 VAL A N 1
ATOM 6651 C CA . VAL A 1 832 ? 8.244 -7.590 -0.614 1.00 95.69 832 VAL A CA 1
ATOM 6652 C C . VAL A 1 832 ? 8.412 -6.963 -1.996 1.00 95.69 832 VAL A C 1
ATOM 6654 O O . VAL A 1 832 ? 8.875 -7.636 -2.911 1.00 95.69 832 VAL A O 1
ATOM 6657 N N . VAL A 1 833 ? 8.166 -5.655 -2.130 1.00 95.62 833 VAL A N 1
ATOM 6658 C CA . VAL A 1 833 ? 8.414 -4.899 -3.371 1.00 95.62 833 VAL A CA 1
ATOM 6659 C C . VAL A 1 833 ? 9.875 -4.977 -3.828 1.00 95.62 833 VAL A C 1
ATOM 6661 O O . VAL A 1 833 ? 10.141 -5.202 -5.005 1.00 95.62 833 VAL A O 1
ATOM 6664 N N . THR A 1 834 ? 10.831 -4.870 -2.900 1.00 96.25 834 THR A N 1
ATOM 6665 C CA . THR A 1 834 ? 12.267 -4.965 -3.200 1.00 96.25 834 THR A CA 1
ATOM 6666 C C . THR A 1 834 ? 12.608 -6.344 -3.757 1.00 96.25 834 THR A C 1
ATOM 6668 O O . THR A 1 834 ? 13.262 -6.449 -4.792 1.00 96.25 834 THR A O 1
ATOM 6671 N N . SER A 1 835 ? 12.097 -7.398 -3.115 1.00 98.00 835 SER A N 1
ATOM 6672 C CA . SER A 1 835 ? 12.258 -8.780 -3.582 1.00 98.00 835 SER A CA 1
ATOM 6673 C C . SER A 1 835 ? 11.636 -8.970 -4.968 1.00 98.00 835 SER A C 1
ATOM 6675 O O . SER A 1 835 ? 12.282 -9.513 -5.861 1.00 98.00 835 SER A O 1
ATOM 6677 N N . ASN A 1 836 ? 10.421 -8.457 -5.180 1.00 98.44 836 ASN A N 1
ATOM 6678 C CA . ASN A 1 836 ? 9.724 -8.540 -6.462 1.00 98.44 836 ASN A CA 1
ATOM 6679 C C . ASN A 1 836 ? 10.516 -7.883 -7.599 1.00 98.44 836 ASN A C 1
ATOM 6681 O O . ASN A 1 836 ? 10.671 -8.481 -8.661 1.00 98.44 836 ASN A O 1
ATOM 6685 N N . LEU A 1 837 ? 11.050 -6.678 -7.381 1.00 97.88 837 LEU A N 1
ATOM 6686 C CA . LEU A 1 837 ? 11.819 -5.958 -8.398 1.00 97.88 837 LEU A CA 1
ATOM 6687 C C . LEU A 1 837 ? 13.165 -6.627 -8.678 1.00 97.88 837 LEU A C 1
ATOM 6689 O O . LEU A 1 837 ? 13.545 -6.773 -9.840 1.00 97.88 837 LEU A O 1
ATOM 6693 N N . PHE A 1 838 ? 13.863 -7.102 -7.644 1.00 98.69 838 PHE A N 1
ATOM 6694 C CA . PHE A 1 838 ? 15.079 -7.897 -7.827 1.00 98.69 838 PHE A CA 1
ATOM 6695 C C . PHE A 1 838 ? 14.802 -9.158 -8.644 1.00 98.69 838 PHE A C 1
ATOM 6697 O O . PHE A 1 838 ? 15.567 -9.481 -9.553 1.00 98.69 838 PHE A O 1
ATOM 6704 N N . GLY A 1 839 ? 13.693 -9.843 -8.359 1.00 98.44 839 GLY A N 1
ATOM 6705 C CA . GLY A 1 839 ? 13.315 -11.053 -9.070 1.00 98.44 839 GLY A CA 1
ATOM 6706 C C . GLY A 1 839 ? 12.914 -10.792 -10.521 1.00 98.44 839 GLY A C 1
ATOM 6707 O O . GLY A 1 839 ? 13.416 -11.466 -11.421 1.00 98.44 839 GLY A O 1
ATOM 6708 N N . LEU A 1 840 ? 12.080 -9.774 -10.762 1.00 98.56 840 LEU A N 1
ATOM 6709 C CA . LEU A 1 840 ? 11.678 -9.333 -12.101 1.00 98.56 840 LEU A CA 1
ATOM 6710 C C . LEU A 1 840 ? 12.905 -9.012 -12.961 1.00 98.56 840 LEU A C 1
ATOM 6712 O O . LEU A 1 840 ? 13.062 -9.563 -14.053 1.00 98.56 840 LEU A O 1
ATOM 6716 N N . VAL A 1 841 ? 13.805 -8.171 -12.448 1.00 98.19 841 VAL A N 1
ATOM 6717 C CA . VAL A 1 841 ? 15.029 -7.786 -13.158 1.00 98.19 841 VAL A CA 1
ATOM 6718 C C . VAL A 1 841 ? 15.970 -8.982 -13.327 1.00 98.19 841 VAL A C 1
ATOM 6720 O O . VAL A 1 841 ? 16.544 -9.159 -14.403 1.00 98.19 841 VAL A O 1
ATOM 6723 N N . GLY A 1 842 ? 16.083 -9.851 -12.319 1.00 97.94 842 GLY A N 1
ATOM 6724 C CA . GLY A 1 842 ? 16.835 -11.102 -12.410 1.00 97.94 842 GLY A CA 1
ATOM 6725 C C . GLY A 1 842 ? 16.381 -11.956 -13.596 1.00 97.94 842 GLY A C 1
ATOM 6726 O O . GLY A 1 842 ? 17.199 -12.314 -14.445 1.00 97.94 842 GLY A O 1
ATOM 6727 N N . PHE A 1 843 ? 15.075 -12.200 -13.732 1.00 97.94 843 PHE A N 1
ATOM 6728 C CA . PHE A 1 843 ? 14.527 -12.925 -14.882 1.00 97.94 843 PHE A CA 1
ATOM 6729 C C . PHE A 1 843 ? 14.744 -12.198 -16.213 1.00 97.94 843 PHE A C 1
ATOM 6731 O O . PHE A 1 843 ? 15.070 -12.839 -17.219 1.00 97.94 843 PHE A O 1
ATOM 6738 N N . GLN A 1 844 ? 14.573 -10.873 -16.256 1.00 96.50 844 GLN A N 1
ATOM 6739 C CA . GLN A 1 844 ? 14.775 -10.089 -17.478 1.00 96.50 844 GLN A CA 1
ATOM 6740 C C . GLN A 1 844 ? 16.215 -10.197 -17.993 1.00 96.50 844 GLN A C 1
ATOM 6742 O O . GLN A 1 844 ? 16.406 -10.376 -19.192 1.00 96.50 844 GLN A O 1
ATOM 6747 N N . TYR A 1 845 ? 17.212 -10.193 -17.104 1.00 96.44 845 TYR A N 1
ATOM 6748 C CA . TYR A 1 845 ? 18.633 -10.339 -17.448 1.00 96.44 845 TYR A CA 1
ATOM 6749 C C . TYR A 1 845 ? 19.108 -11.802 -17.562 1.00 96.44 845 TYR A C 1
ATOM 6751 O O . TYR A 1 845 ? 20.306 -12.059 -17.681 1.00 96.44 845 TYR A O 1
ATOM 6759 N N . GLY A 1 846 ? 18.190 -12.775 -17.545 1.00 95.06 846 GLY A N 1
ATOM 6760 C CA . GLY A 1 846 ? 18.506 -14.197 -17.717 1.00 95.06 846 GLY A CA 1
ATOM 6761 C C . GLY A 1 846 ? 19.087 -14.885 -16.473 1.00 95.06 846 GLY A C 1
ATOM 6762 O O . GLY A 1 846 ? 19.563 -16.013 -16.565 1.00 95.06 846 GLY A O 1
ATOM 6763 N N . LEU A 1 847 ? 19.032 -14.250 -15.301 1.00 96.38 847 LEU A N 1
ATOM 6764 C CA . LEU A 1 847 ? 19.423 -14.828 -14.012 1.00 96.38 847 LEU A CA 1
ATOM 6765 C C . LEU A 1 847 ? 18.234 -15.581 -13.389 1.00 96.38 847 LEU A C 1
ATOM 6767 O O . LEU A 1 847 ? 17.715 -15.193 -12.341 1.00 96.38 847 LEU A O 1
ATOM 6771 N N . ALA A 1 848 ? 17.785 -16.650 -14.054 1.00 96.38 848 ALA A N 1
ATOM 6772 C CA . ALA A 1 848 ? 16.563 -17.374 -13.689 1.00 96.38 848 ALA A CA 1
ATOM 6773 C C . ALA A 1 848 ? 16.569 -17.886 -12.237 1.00 96.38 848 ALA A C 1
ATOM 6775 O O . ALA A 1 848 ? 15.561 -17.763 -11.545 1.00 96.38 848 ALA A O 1
ATOM 6776 N N . GLU A 1 849 ? 17.707 -18.386 -11.745 1.00 97.88 849 GLU A N 1
ATOM 6777 C CA . GLU A 1 849 ? 17.850 -18.848 -10.355 1.00 97.88 849 GLU A CA 1
ATOM 6778 C C . GLU A 1 849 ? 17.644 -17.726 -9.336 1.00 97.88 849 GLU A C 1
ATOM 6780 O O . GLU A 1 849 ? 16.969 -17.908 -8.323 1.00 97.88 849 GLU A O 1
ATOM 6785 N N . PHE A 1 850 ? 18.194 -16.542 -9.617 1.00 98.19 850 PHE A N 1
ATOM 6786 C CA . PHE A 1 850 ? 18.030 -15.388 -8.742 1.00 98.19 850 PHE A CA 1
ATOM 6787 C C . PHE A 1 850 ? 16.576 -14.901 -8.744 1.00 98.19 850 PHE A C 1
ATOM 6789 O O . PHE A 1 850 ? 15.994 -14.675 -7.682 1.00 98.19 850 PHE A O 1
ATOM 6796 N N . GLY A 1 851 ? 15.958 -14.835 -9.929 1.00 98.31 851 GLY A N 1
ATOM 6797 C CA . GLY A 1 851 ? 14.528 -14.565 -10.069 1.00 98.31 851 GLY A CA 1
ATOM 6798 C C . GLY A 1 851 ? 13.675 -15.516 -9.229 1.00 98.31 851 GLY A C 1
ATOM 6799 O O . GLY A 1 851 ? 12.815 -15.089 -8.458 1.00 98.31 851 GLY A O 1
ATOM 6800 N N . TRP A 1 852 ? 13.963 -16.815 -9.312 1.00 98.25 852 TRP A N 1
ATOM 6801 C CA . TRP A 1 852 ? 13.227 -17.851 -8.591 1.00 98.25 852 TRP A CA 1
ATOM 6802 C C . TRP A 1 852 ? 13.411 -17.798 -7.077 1.00 98.25 852 TRP A C 1
ATOM 6804 O O . TRP A 1 852 ? 12.458 -18.013 -6.325 1.00 98.25 852 TRP A O 1
ATOM 6814 N N . GLN A 1 853 ? 14.620 -17.476 -6.613 1.00 98.06 853 GLN A N 1
ATOM 6815 C CA . GLN A 1 853 ? 14.882 -17.225 -5.199 1.00 98.06 853 GLN A CA 1
ATOM 6816 C C . GLN A 1 853 ? 13.944 -16.133 -4.665 1.00 98.06 853 GLN A C 1
ATOM 6818 O O . GLN A 1 853 ? 13.308 -16.328 -3.629 1.00 98.06 853 GLN A O 1
ATOM 6823 N N 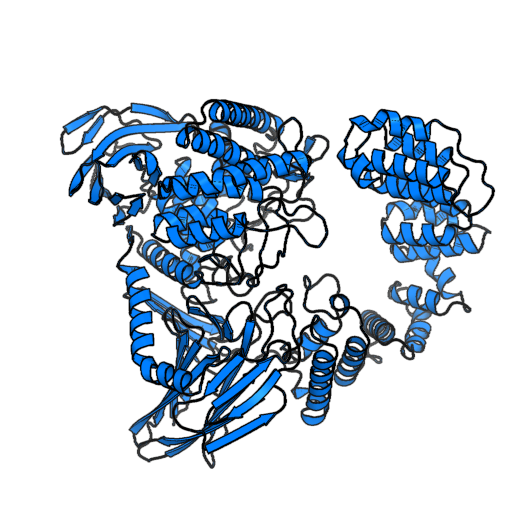. MET A 1 854 ? 13.802 -15.027 -5.399 1.00 98.56 854 MET A N 1
ATOM 6824 C CA . MET A 1 854 ? 12.943 -13.907 -5.005 1.00 98.56 854 MET A CA 1
ATOM 6825 C C . MET A 1 854 ? 11.450 -14.234 -5.078 1.00 98.56 854 MET A C 1
ATOM 6827 O O . MET A 1 854 ? 10.704 -13.827 -4.187 1.00 98.56 854 MET A O 1
ATOM 6831 N N . VAL A 1 855 ? 11.011 -15.028 -6.062 1.00 98.56 855 VAL A N 1
ATOM 6832 C CA . VAL A 1 855 ? 9.629 -15.538 -6.121 1.00 98.56 855 VAL A CA 1
ATOM 6833 C C . VAL A 1 855 ? 9.282 -16.326 -4.859 1.00 98.56 855 VAL A C 1
ATOM 6835 O O . VAL A 1 855 ? 8.239 -16.078 -4.248 1.00 98.56 855 VAL A O 1
ATOM 6838 N N . LYS A 1 856 ? 10.163 -17.241 -4.434 1.00 97.62 856 LYS A N 1
ATOM 6839 C CA . LYS A 1 856 ? 9.956 -18.032 -3.212 1.00 97.62 856 LYS A CA 1
ATOM 6840 C C . LYS A 1 856 ? 9.913 -17.147 -1.967 1.00 97.62 856 LYS A C 1
ATOM 6842 O O . LYS A 1 856 ? 9.017 -17.320 -1.147 1.00 97.62 856 LYS A O 1
ATOM 6847 N N . SER A 1 857 ? 10.817 -16.171 -1.862 1.00 96.94 857 SER A N 1
ATOM 6848 C CA . SER A 1 857 ? 10.827 -15.176 -0.782 1.00 96.94 857 SER A CA 1
ATOM 6849 C C . SER A 1 857 ? 9.521 -14.378 -0.707 1.00 96.94 857 SER A C 1
ATOM 6851 O O . SER A 1 857 ? 8.871 -14.348 0.337 1.00 96.94 857 SER A O 1
ATOM 6853 N N . ALA A 1 858 ? 9.086 -13.776 -1.817 1.00 97.25 858 ALA A N 1
ATOM 6854 C CA . ALA A 1 858 ? 7.872 -12.961 -1.855 1.00 97.25 858 ALA A CA 1
ATOM 6855 C C . ALA A 1 858 ? 6.592 -13.781 -1.609 1.00 97.25 858 ALA A C 1
ATOM 6857 O O . ALA A 1 858 ? 5.649 -13.282 -0.995 1.00 97.25 858 ALA A O 1
ATOM 6858 N N . SER A 1 859 ? 6.576 -15.063 -1.999 1.00 97.00 859 SER A N 1
ATOM 6859 C CA . SER A 1 859 ? 5.447 -15.980 -1.761 1.00 97.00 859 SER A CA 1
ATOM 6860 C C . SER A 1 859 ? 5.217 -16.301 -0.275 1.00 97.00 859 SER A C 1
ATOM 6862 O O . SER A 1 859 ? 4.179 -16.860 0.080 1.00 97.00 859 SER A O 1
ATOM 6864 N N . LEU A 1 860 ? 6.142 -15.920 0.616 1.00 94.25 860 LEU A N 1
ATOM 6865 C CA . LEU A 1 860 ? 5.958 -16.010 2.068 1.00 94.25 860 LEU A CA 1
ATOM 6866 C C . LEU A 1 860 ? 5.087 -14.879 2.636 1.00 94.25 860 LEU A C 1
ATOM 6868 O O . LEU A 1 860 ? 4.596 -15.022 3.757 1.00 94.25 860 LEU A O 1
ATOM 6872 N N . ALA A 1 861 ? 4.875 -13.780 1.899 1.00 94.06 861 ALA A N 1
ATOM 6873 C CA . ALA A 1 861 ? 4.075 -12.632 2.341 1.00 94.06 861 ALA A CA 1
ATOM 6874 C C . ALA A 1 861 ? 2.677 -13.011 2.881 1.00 94.06 861 ALA A C 1
ATOM 6876 O O . ALA A 1 861 ? 2.367 -12.622 4.007 1.00 94.06 861 ALA A O 1
ATOM 6877 N N . PRO A 1 862 ? 1.851 -13.812 2.174 1.00 93.56 862 PRO A N 1
ATOM 6878 C CA . PRO A 1 862 ? 0.524 -14.202 2.664 1.00 93.56 862 PRO A CA 1
ATOM 6879 C C . PRO A 1 862 ? 0.528 -15.118 3.897 1.00 93.56 862 PRO A C 1
ATOM 6881 O O . PRO A 1 862 ? -0.529 -15.327 4.494 1.00 93.56 862 PRO A O 1
ATOM 6884 N N . LYS A 1 863 ? 1.680 -15.687 4.271 1.00 90.44 863 LYS A N 1
ATOM 6885 C CA . LYS A 1 863 ? 1.815 -16.620 5.403 1.00 90.44 863 LYS A CA 1
ATOM 6886 C C . LYS A 1 863 ? 2.237 -15.943 6.706 1.00 90.44 863 LYS A C 1
ATOM 6888 O O . LYS A 1 863 ? 2.347 -16.620 7.719 1.00 90.44 863 LYS A O 1
ATOM 6893 N N . GLN A 1 864 ? 2.505 -14.639 6.677 1.00 86.94 864 GLN A N 1
ATOM 6894 C CA . GLN A 1 864 ? 2.981 -13.899 7.842 1.00 86.94 864 GLN A CA 1
ATOM 6895 C C . GLN A 1 864 ? 1.905 -13.770 8.925 1.00 86.94 864 GLN A C 1
ATOM 6897 O O . GLN A 1 864 ? 0.715 -13.710 8.617 1.00 86.94 864 GLN A O 1
ATOM 6902 N N . ASP A 1 865 ? 2.334 -13.636 10.183 1.00 73.88 865 ASP A N 1
ATOM 6903 C CA . ASP A 1 865 ? 1.487 -13.623 11.392 1.00 73.88 865 ASP A CA 1
ATOM 6904 C C . ASP A 1 865 ? 0.586 -12.379 11.540 1.00 73.88 865 ASP A C 1
ATOM 6906 O O . ASP A 1 865 ? 0.204 -12.022 12.647 1.00 73.88 865 ASP A O 1
ATOM 6910 N N . ARG A 1 866 ? 0.269 -11.674 10.445 1.00 83.00 866 ARG A N 1
ATOM 6911 C CA . ARG A 1 866 ? -0.589 -10.479 10.439 1.00 83.00 866 ARG A CA 1
ATOM 6912 C C . ARG A 1 866 ? -2.012 -10.859 10.057 1.00 83.00 866 ARG A C 1
ATOM 6914 O O . ARG A 1 866 ? -2.678 -11.495 10.851 1.00 83.00 866 ARG A O 1
ATOM 6921 N N . MET A 1 867 ? -2.479 -10.496 8.863 1.00 90.75 867 MET A N 1
ATOM 6922 C CA . MET A 1 867 ? -3.750 -10.981 8.325 1.00 90.75 867 MET A CA 1
ATOM 6923 C C . MET A 1 867 ? -3.477 -12.217 7.451 1.00 90.75 867 MET A C 1
ATOM 6925 O O . MET A 1 867 ? -2.707 -12.096 6.495 1.00 90.75 867 MET A O 1
ATOM 6929 N N . PRO A 1 868 ? -4.083 -13.388 7.718 1.00 91.19 868 PRO A N 1
ATOM 6930 C CA . PRO A 1 868 ? -3.778 -14.607 6.981 1.00 91.19 868 PRO A CA 1
ATOM 6931 C C . PRO A 1 868 ? -4.246 -14.458 5.528 1.00 91.19 868 PRO A C 1
ATOM 6933 O O . PRO A 1 868 ? -5.382 -14.064 5.263 1.00 91.19 868 PRO A O 1
ATOM 6936 N N . GLY A 1 869 ? -3.353 -14.735 4.576 1.00 94.44 869 GLY A N 1
ATOM 6937 C CA . GLY A 1 869 ? -3.584 -14.487 3.150 1.00 94.44 869 GLY A CA 1
ATOM 6938 C C . GLY A 1 869 ? -3.344 -13.040 2.692 1.00 94.44 869 GLY A C 1
ATOM 6939 O O . GLY A 1 869 ? -3.524 -12.757 1.506 1.00 94.44 869 GLY A O 1
ATOM 6940 N N . GLY A 1 870 ? -2.937 -12.133 3.586 1.00 94.50 870 GLY A N 1
ATOM 6941 C CA . GLY A 1 870 ? -2.626 -10.735 3.276 1.00 94.50 870 GLY A CA 1
ATOM 6942 C C . GLY A 1 870 ? -1.222 -10.540 2.699 1.00 94.50 870 GLY A C 1
ATOM 6943 O O . GLY A 1 870 ? -0.237 -11.011 3.262 1.00 94.50 870 GLY A O 1
ATOM 6944 N N . PHE A 1 871 ? -1.101 -9.815 1.587 1.00 94.38 871 PHE A N 1
ATOM 6945 C CA . PHE A 1 871 ? 0.204 -9.465 1.014 1.00 94.38 871 PHE A CA 1
ATOM 6946 C C . PHE A 1 871 ? 0.809 -8.257 1.736 1.00 94.38 871 PHE A C 1
ATOM 6948 O O . PHE A 1 871 ? 0.557 -7.098 1.392 1.00 94.38 871 PHE A O 1
ATOM 6955 N N . VAL A 1 872 ? 1.609 -8.555 2.758 1.00 93.19 872 VAL A N 1
ATOM 6956 C CA . VAL A 1 872 ? 2.289 -7.558 3.587 1.00 93.19 872 VAL A CA 1
ATOM 6957 C C . VAL A 1 872 ? 3.330 -6.748 2.803 1.00 93.19 872 VAL A C 1
ATOM 6959 O O . VAL A 1 872 ? 3.832 -7.150 1.754 1.00 93.19 872 VAL A O 1
ATOM 6962 N N . GLU A 1 873 ? 3.701 -5.594 3.346 1.00 91.88 873 GLU A N 1
ATOM 6963 C CA . GLU A 1 873 ? 4.804 -4.783 2.819 1.00 91.88 873 GLU A CA 1
ATOM 6964 C C . GLU A 1 873 ? 6.192 -5.366 3.128 1.00 91.88 873 GLU A C 1
ATOM 6966 O O . GLU A 1 873 ? 7.089 -5.336 2.284 1.00 91.88 873 GLU A O 1
ATOM 6971 N N . VAL A 1 874 ? 6.362 -5.900 4.342 1.00 91.69 874 VAL A N 1
ATOM 6972 C CA . VAL A 1 874 ? 7.637 -6.398 4.879 1.00 91.69 874 VAL A CA 1
ATOM 6973 C C . VAL A 1 874 ? 7.413 -7.716 5.621 1.00 91.69 874 VAL A C 1
ATOM 6975 O O . VAL A 1 874 ? 6.465 -7.838 6.399 1.00 91.69 874 VAL A O 1
ATOM 6978 N N . ILE A 1 875 ? 8.322 -8.669 5.427 1.00 90.12 875 ILE A N 1
ATOM 6979 C CA . ILE A 1 875 ? 8.371 -10.004 6.056 1.00 90.12 875 ILE A CA 1
ATOM 6980 C C . ILE A 1 875 ? 9.578 -10.041 7.055 1.00 90.12 875 ILE A C 1
ATOM 6982 O O . ILE A 1 875 ? 10.589 -9.428 6.703 1.00 90.12 875 ILE A O 1
ATOM 6986 N N . PRO A 1 876 ? 9.654 -10.783 8.200 1.00 71.06 876 PRO A N 1
ATOM 6987 C CA . PRO A 1 876 ? 8.803 -10.948 9.415 1.00 71.06 876 PRO A CA 1
ATOM 6988 C C . PRO A 1 876 ? 9.411 -10.485 10.788 1.00 71.06 876 PRO A C 1
ATOM 6990 O O . PRO A 1 876 ? 10.596 -10.723 11.024 1.00 71.06 876 PRO A O 1
ATOM 6993 N N . PRO A 1 877 ? 8.597 -10.011 11.771 1.00 61.31 877 PRO A N 1
ATOM 6994 C CA . PRO A 1 877 ? 7.375 -9.252 11.564 1.00 61.31 877 PRO A CA 1
ATOM 6995 C C . PRO A 1 877 ? 7.718 -7.755 11.462 1.00 61.31 877 PRO A C 1
ATOM 6997 O O . PRO A 1 877 ? 8.119 -7.101 12.426 1.00 61.31 877 PRO A O 1
ATOM 7000 N N . GLY A 1 878 ? 7.547 -7.191 10.264 1.00 63.78 878 GLY A N 1
ATOM 7001 C CA . GLY A 1 878 ? 7.652 -5.749 10.027 1.00 63.78 878 GLY A CA 1
ATOM 7002 C C . GLY A 1 878 ? 6.376 -4.995 10.436 1.00 63.78 878 GLY A C 1
ATOM 7003 O O . GLY A 1 878 ? 5.264 -5.495 10.268 1.00 63.78 878 GLY A O 1
ATOM 7004 N N . LYS A 1 879 ? 6.512 -3.759 10.943 1.00 65.94 879 LYS A N 1
ATOM 7005 C CA . LYS A 1 879 ? 5.407 -2.920 11.468 1.00 65.94 879 LYS A CA 1
ATOM 7006 C C . LYS A 1 879 ? 4.768 -1.973 10.424 1.00 65.94 879 LYS A C 1
ATOM 7008 O O . LYS A 1 879 ? 4.619 -0.788 10.708 1.00 65.94 879 LYS A O 1
ATOM 7013 N N . SER A 1 880 ? 4.401 -2.455 9.227 1.00 77.94 880 SER A N 1
ATOM 7014 C CA . SER A 1 880 ? 3.785 -1.605 8.171 1.00 77.94 880 SER A CA 1
ATOM 7015 C C . SER A 1 880 ? 2.354 -2.022 7.776 1.00 77.94 880 SER A C 1
ATOM 7017 O O . SER A 1 880 ? 1.575 -2.378 8.660 1.00 77.94 880 SER A O 1
ATOM 7019 N N . ASN A 1 881 ? 1.985 -2.024 6.493 1.00 89.25 881 ASN A N 1
ATOM 7020 C CA . ASN A 1 881 ? 0.692 -2.489 5.986 1.00 89.25 881 ASN A CA 1
ATOM 7021 C C . ASN A 1 881 ? 0.612 -4.020 5.889 1.00 89.25 881 ASN A C 1
ATOM 7023 O O . ASN A 1 881 ? 1.609 -4.689 5.596 1.00 89.25 881 ASN A O 1
ATOM 7027 N N . PHE A 1 882 ? -0.573 -4.574 6.163 1.00 90.50 882 PHE A N 1
ATOM 7028 C CA . PHE A 1 882 ? -0.844 -6.016 6.065 1.00 90.50 882 PHE A CA 1
ATOM 7029 C C . PHE A 1 882 ? -1.505 -6.422 4.732 1.00 90.50 882 PHE A C 1
ATOM 7031 O O . PHE A 1 882 ? -1.517 -7.602 4.399 1.00 90.50 882 PHE A O 1
ATOM 7038 N N . ILE A 1 883 ? -1.989 -5.449 3.954 1.00 94.31 883 ILE A N 1
ATOM 7039 C CA . ILE A 1 883 ? -2.262 -5.563 2.513 1.00 94.31 883 ILE A CA 1
ATOM 7040 C C . ILE A 1 883 ? -1.679 -4.316 1.859 1.00 94.31 883 ILE A C 1
ATOM 7042 O O . ILE A 1 883 ? -1.993 -3.210 2.307 1.00 94.31 883 ILE A O 1
ATOM 7046 N N . GLN A 1 884 ? -0.859 -4.473 0.822 1.00 94.56 884 GLN A N 1
ATOM 7047 C CA . GLN A 1 884 ? -0.168 -3.339 0.219 1.00 94.56 884 GLN A CA 1
ATOM 7048 C C . GLN A 1 884 ? -0.009 -3.486 -1.304 1.00 94.56 884 GLN A C 1
ATOM 7050 O O . GLN A 1 884 ? 0.560 -4.459 -1.799 1.00 94.56 884 GLN A O 1
ATOM 7055 N N . LEU A 1 885 ? -0.486 -2.489 -2.048 1.00 97.25 885 LEU A N 1
ATOM 7056 C CA . LEU A 1 885 ? -0.568 -2.457 -3.508 1.00 97.25 885 LEU A CA 1
ATOM 7057 C C . LEU A 1 885 ? 0.800 -2.681 -4.158 1.00 97.25 885 LEU A C 1
ATOM 7059 O O . LEU A 1 885 ? 0.939 -3.604 -4.963 1.00 97.25 885 LEU A O 1
ATOM 7063 N N . TRP A 1 886 ? 1.826 -1.938 -3.720 1.00 93.44 886 TRP A N 1
ATOM 7064 C CA . TRP A 1 886 ? 3.197 -2.060 -4.240 1.00 93.44 886 TRP A CA 1
ATOM 7065 C C . TRP A 1 886 ? 3.875 -3.417 -3.937 1.00 93.44 886 TRP A C 1
ATOM 7067 O O . TRP A 1 886 ? 4.930 -3.717 -4.485 1.00 93.44 886 TRP A O 1
ATOM 7077 N N . SER A 1 887 ? 3.277 -4.273 -3.098 1.00 95.81 887 SER A N 1
ATOM 7078 C CA . SER A 1 887 ? 3.732 -5.649 -2.870 1.00 95.81 887 SER A CA 1
ATOM 7079 C C . SER A 1 887 ? 3.026 -6.605 -3.820 1.00 95.81 887 SER A C 1
ATOM 7081 O O . SER A 1 887 ? 3.633 -7.547 -4.322 1.00 95.81 887 SER A O 1
ATOM 7083 N N . VAL A 1 888 ? 1.734 -6.374 -4.054 1.00 97.50 888 VAL A N 1
ATOM 7084 C CA . VAL A 1 888 ? 0.872 -7.279 -4.812 1.00 97.50 888 VAL A CA 1
ATOM 7085 C C . VAL A 1 888 ? 1.089 -7.129 -6.315 1.00 97.50 888 VAL A C 1
ATOM 7087 O O . VAL A 1 888 ? 1.318 -8.123 -7.004 1.00 97.50 888 VAL A O 1
ATOM 7090 N N . GLY A 1 889 ? 1.038 -5.896 -6.828 1.00 97.69 889 GLY A N 1
ATOM 7091 C CA . GLY A 1 889 ? 1.176 -5.623 -8.258 1.00 97.69 889 GLY A CA 1
ATOM 7092 C C . GLY A 1 889 ? 2.517 -6.116 -8.816 1.00 97.69 889 GLY A C 1
ATOM 7093 O O . GLY A 1 889 ? 2.514 -6.953 -9.720 1.00 97.69 889 GLY A O 1
ATOM 7094 N N . PRO A 1 890 ? 3.659 -5.702 -8.240 1.00 98.25 890 PRO A N 1
ATOM 7095 C CA . PRO A 1 890 ? 4.978 -6.179 -8.656 1.00 98.25 890 PRO A CA 1
ATOM 7096 C C . PRO A 1 890 ? 5.207 -7.684 -8.473 1.00 98.25 890 PRO A C 1
ATOM 7098 O O . PRO A 1 890 ? 5.980 -8.264 -9.228 1.00 98.25 890 PRO A O 1
ATOM 7101 N N . PHE A 1 891 ? 4.542 -8.347 -7.517 1.00 98.75 891 PHE A N 1
ATOM 7102 C CA . PHE A 1 891 ? 4.630 -9.809 -7.389 1.00 98.75 891 PHE A CA 1
ATOM 7103 C C . PHE A 1 891 ? 4.007 -10.508 -8.602 1.00 98.75 891 PHE A C 1
ATOM 7105 O O . PHE A 1 891 ? 4.609 -11.407 -9.189 1.00 98.75 891 PHE A O 1
ATOM 7112 N N . ILE A 1 892 ? 2.821 -10.055 -9.017 1.00 98.44 892 ILE A N 1
ATOM 7113 C CA . ILE A 1 892 ? 2.163 -10.549 -10.232 1.00 98.44 892 ILE A CA 1
ATOM 7114 C C . ILE A 1 892 ? 3.021 -10.238 -11.461 1.00 98.44 892 ILE A C 1
ATOM 7116 O O . ILE A 1 892 ? 3.204 -11.108 -12.311 1.00 98.44 892 ILE A O 1
ATOM 7120 N N . ASP A 1 893 ? 3.591 -9.035 -11.533 1.00 98.19 893 ASP A N 1
ATOM 7121 C CA . ASP A 1 893 ? 4.441 -8.632 -12.653 1.00 98.19 893 ASP A CA 1
ATOM 7122 C C . ASP A 1 893 ? 5.719 -9.480 -12.763 1.00 98.19 893 ASP A C 1
ATOM 7124 O O . ASP A 1 893 ? 6.077 -9.954 -13.844 1.00 98.19 893 ASP A O 1
ATOM 7128 N N . MET A 1 894 ? 6.362 -9.771 -11.628 1.00 98.69 894 MET A N 1
ATOM 7129 C CA . MET A 1 894 ? 7.506 -10.681 -11.546 1.00 98.69 894 MET A CA 1
ATOM 7130 C C . MET A 1 894 ? 7.165 -12.080 -12.078 1.00 98.69 894 MET A C 1
ATOM 7132 O O . MET A 1 894 ? 8.005 -12.704 -12.728 1.00 98.69 894 MET A O 1
ATOM 7136 N N . LEU A 1 895 ? 5.951 -12.583 -11.844 1.00 98.62 895 LEU A N 1
ATOM 7137 C CA . LEU A 1 895 ? 5.523 -13.878 -12.375 1.00 98.62 895 LEU A CA 1
ATOM 7138 C C . LEU A 1 895 ? 5.195 -13.809 -13.872 1.00 98.62 895 LEU A C 1
ATOM 7140 O O . LEU A 1 895 ? 5.630 -14.676 -14.629 1.00 98.62 895 LEU A O 1
ATOM 7144 N N . VAL A 1 896 ? 4.452 -12.795 -14.318 1.00 98.06 896 VAL A N 1
ATOM 7145 C CA . VAL A 1 896 ? 3.982 -12.702 -15.709 1.00 98.06 896 VAL A CA 1
ATOM 7146 C C . VAL A 1 896 ? 5.093 -12.248 -16.659 1.00 98.06 896 VAL A C 1
ATOM 7148 O O . VAL A 1 896 ? 5.413 -12.956 -17.616 1.00 98.06 896 VAL A O 1
ATOM 7151 N N . GLN A 1 897 ? 5.705 -11.090 -16.400 1.00 97.50 897 GLN A N 1
ATOM 7152 C CA . GLN A 1 897 ? 6.746 -10.521 -17.263 1.00 97.50 897 GLN A CA 1
ATOM 7153 C C . GLN A 1 897 ? 8.145 -11.046 -16.925 1.00 97.50 897 GLN A C 1
ATOM 7155 O O . GLN A 1 897 ? 9.003 -11.106 -17.803 1.00 97.50 897 GLN A O 1
ATOM 7160 N N . GLY A 1 898 ? 8.391 -11.438 -15.672 1.00 97.75 898 GLY A N 1
ATOM 7161 C CA . GLY A 1 898 ? 9.658 -12.047 -15.265 1.00 97.75 898 GLY A CA 1
ATOM 7162 C C . GLY A 1 898 ? 9.719 -13.530 -15.631 1.00 97.75 898 GLY A C 1
ATOM 7163 O O . GLY A 1 898 ? 10.337 -13.901 -16.629 1.00 97.75 898 GLY A O 1
ATOM 7164 N N . LEU A 1 899 ? 9.070 -14.377 -14.829 1.00 98.19 899 LEU A N 1
ATOM 7165 C CA . LEU A 1 899 ? 9.126 -15.838 -14.960 1.00 98.19 899 LEU A CA 1
ATOM 7166 C C . LEU A 1 899 ? 8.499 -16.341 -16.274 1.00 98.19 899 LEU A C 1
ATOM 7168 O O . LEU A 1 899 ? 9.099 -17.160 -16.975 1.00 98.19 899 LEU A O 1
ATOM 7172 N N . GLY A 1 900 ? 7.308 -15.846 -16.619 1.00 97.81 900 GLY A N 1
ATOM 7173 C CA . GLY A 1 900 ? 6.629 -16.160 -17.878 1.00 97.81 900 GLY A CA 1
ATOM 7174 C C . GLY A 1 900 ? 7.238 -15.462 -19.096 1.00 97.81 900 GLY A C 1
ATOM 7175 O O . GLY A 1 900 ? 7.045 -15.922 -20.222 1.00 97.81 900 GLY A O 1
ATOM 7176 N N . GLY A 1 901 ? 7.993 -14.379 -18.880 1.00 97.31 901 GLY A N 1
ATOM 7177 C CA . GLY A 1 901 ? 8.631 -13.609 -19.944 1.00 97.31 901 GLY A CA 1
ATOM 7178 C C . GLY A 1 901 ? 7.648 -13.005 -20.943 1.00 97.31 901 GLY A C 1
ATOM 7179 O O . GLY A 1 901 ? 7.982 -12.935 -22.125 1.00 97.31 901 GLY A O 1
ATOM 7180 N N . ILE A 1 902 ? 6.434 -12.657 -20.504 1.00 97.62 902 ILE A N 1
ATOM 7181 C CA . ILE A 1 902 ? 5.376 -12.116 -21.362 1.00 97.62 902 ILE A CA 1
ATOM 7182 C C . ILE A 1 902 ? 5.563 -10.612 -21.525 1.00 97.62 902 ILE A C 1
ATOM 7184 O O . ILE A 1 902 ? 5.272 -9.862 -20.604 1.00 97.62 902 ILE A O 1
ATOM 7188 N N . GLU A 1 903 ? 5.996 -10.149 -22.696 1.00 97.06 903 GLU A N 1
ATOM 7189 C CA . GLU A 1 903 ? 6.032 -8.714 -22.999 1.00 97.06 903 GLU A CA 1
ATOM 7190 C C . GLU A 1 903 ? 4.984 -8.366 -24.069 1.00 97.06 903 GLU A C 1
ATOM 7192 O O . GLU A 1 903 ? 5.163 -8.722 -25.239 1.00 97.06 903 GLU A O 1
ATOM 7197 N N . PRO A 1 904 ? 3.893 -7.665 -23.715 1.00 96.50 904 PRO A N 1
ATOM 7198 C CA . PRO A 1 904 ? 2.803 -7.391 -24.644 1.00 96.50 904 PRO A CA 1
ATOM 7199 C C . PRO A 1 904 ? 3.104 -6.204 -25.568 1.00 96.50 904 PRO A C 1
ATOM 7201 O O . PRO A 1 904 ? 3.851 -5.278 -25.227 1.00 96.50 904 PRO A O 1
ATOM 7204 N N . ASN A 1 905 ? 2.474 -6.212 -26.735 1.00 97.19 905 ASN A N 1
ATOM 7205 C CA . ASN A 1 905 ? 2.284 -5.062 -27.606 1.00 97.19 905 ASN A CA 1
ATOM 7206 C C . ASN A 1 905 ? 0.921 -5.214 -28.301 1.00 97.19 905 ASN A C 1
ATOM 7208 O O . ASN A 1 905 ? 0.817 -5.676 -29.442 1.00 97.19 905 ASN A O 1
ATOM 7212 N N . ALA A 1 906 ? -0.125 -4.867 -27.552 1.00 97.06 906 ALA A N 1
ATOM 7213 C CA . ALA A 1 906 ? -1.511 -5.031 -27.958 1.00 97.06 906 ALA A CA 1
ATOM 7214 C C . ALA A 1 906 ? -1.854 -4.264 -29.245 1.00 97.06 906 ALA A C 1
ATOM 7216 O O . ALA A 1 906 ? -2.558 -4.815 -30.083 1.00 97.06 906 ALA A O 1
ATOM 7217 N N . ASP A 1 907 ? -1.324 -3.048 -29.448 1.00 96.31 907 ASP A N 1
ATOM 7218 C CA . ASP A 1 907 ? -1.636 -2.248 -30.646 1.00 96.31 907 ASP A CA 1
ATOM 7219 C C . ASP A 1 907 ? -1.180 -2.930 -31.948 1.00 96.31 907 ASP A C 1
ATOM 7221 O O . ASP A 1 907 ? -1.834 -2.808 -32.984 1.00 96.31 907 ASP A O 1
ATOM 7225 N N . GLN A 1 908 ? -0.095 -3.709 -31.871 1.00 96.44 908 GLN A N 1
ATOM 7226 C CA . GLN A 1 908 ? 0.467 -4.432 -33.009 1.00 96.44 908 GLN A CA 1
ATOM 7227 C C . GLN A 1 908 ? 0.040 -5.900 -33.071 1.00 96.44 908 GLN A C 1
ATOM 7229 O O . GLN A 1 908 ? 0.548 -6.622 -33.930 1.00 96.44 908 GLN A O 1
ATOM 7234 N N . ASN A 1 909 ? -0.848 -6.357 -32.180 1.00 97.56 909 ASN A N 1
ATOM 7235 C CA . ASN A 1 909 ? -1.236 -7.768 -32.042 1.00 97.56 909 ASN A CA 1
ATOM 7236 C C . ASN A 1 909 ? -0.029 -8.693 -31.787 1.00 97.56 909 ASN A C 1
ATOM 7238 O O . ASN A 1 909 ? 0.002 -9.842 -32.234 1.00 97.56 909 ASN A O 1
ATOM 7242 N N . LYS A 1 910 ? 0.999 -8.173 -31.098 1.00 98.12 910 LYS A N 1
ATOM 7243 C CA . LYS A 1 910 ? 2.283 -8.849 -30.873 1.00 98.12 910 LYS A CA 1
ATOM 7244 C C . LYS A 1 910 ? 2.519 -9.146 -29.403 1.00 98.12 910 LYS A C 1
ATOM 7246 O O . LYS A 1 910 ? 2.228 -8.323 -28.542 1.00 98.12 910 LYS A O 1
ATOM 7251 N N . VAL A 1 911 ? 3.147 -10.280 -29.119 1.00 98.31 911 VAL A N 1
ATOM 7252 C CA . VAL A 1 911 ? 3.628 -10.622 -27.778 1.00 98.31 911 VAL A CA 1
ATOM 7253 C C . VAL A 1 911 ? 4.989 -11.306 -27.853 1.00 98.31 911 VAL A C 1
ATOM 7255 O O . VAL A 1 911 ? 5.225 -12.161 -28.706 1.00 98.31 911 VAL A O 1
ATOM 7258 N N . ILE A 1 912 ? 5.901 -10.931 -26.961 1.00 98.06 912 ILE A N 1
ATOM 7259 C CA . ILE A 1 912 ? 7.126 -11.699 -26.723 1.00 98.06 912 ILE A CA 1
ATOM 7260 C C . ILE A 1 912 ? 6.830 -12.707 -25.618 1.00 98.06 912 ILE A C 1
ATOM 7262 O O . ILE A 1 912 ? 6.235 -12.344 -24.606 1.00 98.06 912 ILE A O 1
ATOM 7266 N N . ILE A 1 913 ? 7.245 -13.957 -25.809 1.00 98.19 913 ILE A N 1
ATOM 7267 C CA . ILE A 1 913 ? 7.157 -15.008 -24.792 1.00 98.19 913 ILE A CA 1
ATOM 7268 C C . ILE A 1 913 ? 8.565 -15.567 -24.587 1.00 98.19 913 ILE A C 1
ATOM 7270 O O . ILE A 1 913 ? 9.107 -16.239 -25.467 1.00 98.19 913 ILE A O 1
ATOM 7274 N N . SER A 1 914 ? 9.155 -15.284 -23.425 1.00 97.06 914 SER A N 1
ATOM 7275 C CA . SER A 1 914 ? 10.501 -15.737 -23.056 1.00 97.06 914 SER A CA 1
ATOM 7276 C C . SER A 1 914 ? 10.539 -16.402 -21.673 1.00 97.06 914 SER A C 1
ATOM 7278 O O . SER A 1 914 ? 11.088 -15.837 -20.717 1.00 97.06 914 SER A O 1
ATOM 7280 N N . PRO A 1 915 ? 9.912 -17.584 -21.543 1.00 96.94 915 PRO A N 1
ATOM 7281 C CA . PRO A 1 915 ? 9.706 -18.224 -20.256 1.00 96.94 915 PRO A CA 1
ATOM 7282 C C . PRO A 1 915 ? 11.021 -18.775 -19.702 1.00 96.94 915 PRO A C 1
ATOM 7284 O O . PRO A 1 915 ? 11.941 -19.107 -20.450 1.00 96.94 915 PRO A O 1
ATOM 7287 N N . SER A 1 916 ? 11.105 -18.884 -18.379 1.00 93.88 916 SER A N 1
ATOM 7288 C CA . SER A 1 916 ? 12.259 -19.465 -17.683 1.00 93.88 916 SER A CA 1
ATOM 7289 C C . SER A 1 916 ? 11.843 -20.673 -16.841 1.00 93.88 916 SER A C 1
ATOM 7291 O O . SER A 1 916 ? 10.839 -20.616 -16.135 1.00 93.88 916 SER A O 1
ATOM 7293 N N . LEU A 1 917 ? 12.635 -21.751 -16.875 1.00 94.31 917 LEU A N 1
ATOM 7294 C CA . LEU A 1 917 ? 12.523 -22.900 -15.964 1.00 94.31 917 LEU A CA 1
ATOM 7295 C C . LEU A 1 917 ? 13.765 -22.960 -15.062 1.00 94.31 917 LEU A C 1
ATOM 7297 O O . LEU A 1 917 ? 14.730 -23.638 -15.411 1.00 94.31 917 LEU A O 1
ATOM 7301 N N . PRO A 1 918 ? 13.783 -22.213 -13.943 1.00 94.94 918 PRO A N 1
ATOM 7302 C CA . PRO A 1 918 ? 14.842 -22.307 -12.942 1.00 94.94 918 PRO A CA 1
ATOM 7303 C C . PRO A 1 918 ? 14.852 -23.680 -12.255 1.00 94.94 918 PRO A C 1
ATOM 7305 O O . PRO A 1 918 ? 13.887 -24.449 -12.309 1.00 94.94 918 PRO A O 1
ATOM 7308 N N . SER A 1 919 ? 15.934 -23.970 -11.545 1.00 90.38 919 SER A N 1
ATOM 7309 C CA . SER A 1 919 ? 16.127 -25.209 -10.802 1.00 90.38 919 SER A CA 1
ATOM 7310 C C . SER A 1 919 ? 15.002 -25.426 -9.786 1.00 90.38 919 SER A C 1
ATOM 7312 O O . SER A 1 919 ? 14.681 -24.569 -8.960 1.00 90.38 919 SER A O 1
ATOM 7314 N N . GLY A 1 920 ? 14.395 -26.612 -9.846 1.00 87.56 920 GLY A N 1
ATOM 7315 C CA . GLY A 1 920 ? 13.243 -26.979 -9.019 1.00 87.56 920 GLY A CA 1
ATOM 7316 C C . GLY A 1 920 ? 11.877 -26.602 -9.606 1.00 87.56 920 GLY A C 1
ATOM 7317 O O . GLY A 1 920 ? 10.867 -26.989 -9.023 1.00 87.56 920 GLY A O 1
ATOM 7318 N N . LEU A 1 921 ? 11.820 -25.920 -10.757 1.00 95.31 921 LEU A N 1
ATOM 7319 C CA . LEU A 1 921 ? 10.582 -25.669 -11.497 1.00 95.31 921 LEU A CA 1
ATOM 7320 C C . LEU A 1 921 ? 10.542 -26.534 -12.765 1.00 95.31 921 LEU A C 1
ATOM 7322 O O . LEU A 1 921 ? 11.327 -26.337 -13.691 1.00 95.31 921 LEU A O 1
ATOM 7326 N N . SER A 1 922 ? 9.639 -27.514 -12.819 1.00 95.25 922 SER A N 1
ATOM 7327 C CA . SER A 1 922 ? 9.513 -28.417 -13.974 1.00 95.25 922 SER A CA 1
ATOM 7328 C C . SER A 1 922 ? 8.492 -27.936 -15.002 1.00 95.25 922 SER A C 1
ATOM 7330 O O . SER A 1 922 ? 8.600 -28.278 -16.183 1.00 95.25 922 SER A O 1
ATOM 7332 N N . GLU A 1 923 ? 7.512 -27.144 -14.571 1.00 97.38 923 GLU A N 1
ATOM 7333 C CA . GLU A 1 923 ? 6.474 -26.596 -15.434 1.00 97.38 923 GLU A CA 1
ATOM 7334 C C . GLU A 1 923 ? 5.885 -25.294 -14.891 1.00 97.38 923 GLU A C 1
ATOM 7336 O O . GLU A 1 923 ? 5.833 -25.063 -13.680 1.00 97.38 923 GLU A O 1
ATOM 7341 N N . LEU A 1 924 ? 5.397 -24.470 -15.816 1.00 98.12 924 LEU A N 1
ATOM 7342 C CA . LEU A 1 924 ? 4.550 -23.314 -15.555 1.00 98.12 924 LEU A CA 1
ATOM 7343 C C . LEU A 1 924 ? 3.508 -23.154 -16.664 1.00 98.12 924 LEU A C 1
ATOM 7345 O O . LEU A 1 924 ? 3.720 -23.566 -17.807 1.00 98.12 924 LEU A O 1
ATOM 7349 N N . SER A 1 925 ? 2.382 -22.533 -16.344 1.00 98.31 925 SER A N 1
ATOM 7350 C CA . SER A 1 925 ? 1.329 -22.220 -17.304 1.00 98.31 925 SER A CA 1
ATOM 7351 C C . SER A 1 925 ? 0.569 -20.967 -16.908 1.00 98.31 925 SER A C 1
ATOM 7353 O O . SER A 1 925 ? 0.352 -20.705 -15.724 1.00 98.31 925 SER A O 1
ATOM 7355 N N . PHE A 1 926 ? 0.137 -20.229 -17.922 1.00 97.88 926 PHE A N 1
ATOM 7356 C CA . PHE A 1 926 ? -0.813 -19.143 -17.792 1.00 97.88 926 PHE A CA 1
ATOM 7357 C C . PHE A 1 926 ? -2.017 -19.411 -18.688 1.00 97.88 926 PHE A C 1
ATOM 7359 O O . PHE A 1 926 ? -1.869 -19.609 -19.895 1.00 97.88 926 PHE A O 1
ATOM 7366 N N . GLU A 1 927 ? -3.209 -19.369 -18.102 1.00 97.44 927 GLU A N 1
ATOM 7367 C CA . GLU A 1 927 ? -4.470 -19.524 -18.820 1.00 97.44 927 GLU A CA 1
ATOM 7368 C C . GLU A 1 927 ? -5.216 -18.193 -18.894 1.00 97.44 927 GLU A C 1
ATOM 7370 O O . GLU A 1 927 ? -5.314 -17.460 -17.909 1.00 97.44 927 GLU A O 1
ATOM 7375 N N . ARG A 1 928 ? -5.805 -17.931 -20.062 1.00 95.62 928 ARG A N 1
ATOM 7376 C CA . ARG A 1 928 ? -6.640 -16.766 -20.383 1.00 95.62 928 ARG A CA 1
ATOM 7377 C C . ARG A 1 928 ? -5.979 -15.402 -20.130 1.00 95.62 928 ARG A C 1
ATOM 7379 O O . ARG A 1 928 ? -6.681 -14.477 -19.737 1.00 95.62 928 ARG A O 1
ATOM 7386 N N . LEU A 1 929 ? -4.671 -15.261 -20.366 1.00 95.56 929 LEU A N 1
ATOM 7387 C CA . LEU A 1 929 ? -4.007 -13.950 -20.380 1.00 95.56 929 LEU A CA 1
ATOM 7388 C C . LEU A 1 929 ? -4.718 -13.015 -21.359 1.00 95.56 929 LEU A C 1
ATOM 7390 O O . LEU A 1 929 ? -5.056 -13.429 -22.471 1.00 95.56 929 LEU A O 1
ATOM 7394 N N . GLN A 1 930 ? -4.926 -11.771 -20.936 1.00 93.31 930 GLN A N 1
ATOM 7395 C CA . GLN A 1 930 ? -5.625 -10.746 -21.708 1.00 93.31 930 GLN A CA 1
ATOM 7396 C C . GLN A 1 930 ? -4.621 -9.723 -22.241 1.00 93.31 930 GLN A C 1
ATOM 7398 O O . GLN A 1 930 ? -3.809 -9.206 -21.478 1.00 93.31 930 GLN A O 1
ATOM 7403 N N . MET A 1 931 ? -4.673 -9.437 -23.541 1.00 94.88 931 MET A N 1
ATOM 7404 C CA . MET A 1 931 ? -3.855 -8.415 -24.199 1.00 94.88 931 MET A CA 1
ATOM 7405 C C . MET A 1 931 ? -4.655 -7.781 -25.341 1.00 94.88 931 MET A C 1
ATOM 7407 O O . MET A 1 931 ? -4.846 -8.404 -26.384 1.00 94.88 931 MET A O 1
ATOM 7411 N N . GLY A 1 932 ? -5.115 -6.545 -25.159 1.00 94.50 932 GLY A N 1
ATOM 7412 C CA . GLY A 1 932 ? -6.062 -5.904 -26.071 1.00 94.50 932 GLY A CA 1
ATOM 7413 C C . GLY A 1 932 ? -7.293 -6.781 -26.295 1.00 94.50 932 GLY A C 1
ATOM 7414 O O . GLY A 1 932 ? -7.935 -7.221 -25.343 1.00 94.50 932 GLY A O 1
ATOM 7415 N N . GLU A 1 933 ? -7.597 -7.081 -27.556 1.00 94.38 933 GLU A N 1
ATOM 7416 C CA . GLU A 1 933 ? -8.694 -7.985 -27.928 1.00 94.38 933 GLU A CA 1
ATOM 7417 C C . GLU A 1 933 ? -8.322 -9.473 -27.802 1.00 94.38 933 GLU A C 1
ATOM 7419 O O . GLU A 1 933 ? -9.186 -10.344 -27.933 1.00 94.38 933 GLU A O 1
ATOM 7424 N N . HIS A 1 934 ? -7.045 -9.786 -27.560 1.00 96.62 934 HIS A N 1
ATOM 7425 C CA . HIS A 1 934 ? -6.565 -11.157 -27.487 1.00 96.62 934 HIS A CA 1
ATOM 7426 C C . HIS A 1 934 ? -6.780 -11.770 -26.106 1.00 96.62 934 HIS A C 1
ATOM 7428 O O . HIS A 1 934 ? -6.396 -11.213 -25.078 1.00 96.62 934 HIS A O 1
ATOM 7434 N N . THR A 1 935 ? -7.295 -12.997 -26.101 1.00 96.94 935 THR A N 1
ATOM 7435 C CA . THR A 1 935 ? -7.186 -13.922 -24.973 1.00 96.94 935 THR A CA 1
ATOM 7436 C C . THR A 1 935 ? -6.355 -15.116 -25.411 1.00 96.94 935 THR A C 1
ATOM 7438 O O . THR A 1 935 ? -6.743 -15.841 -26.331 1.00 96.94 935 THR A O 1
ATOM 7441 N N . PHE A 1 936 ? -5.225 -15.361 -24.755 1.00 97.50 936 PHE A N 1
ATOM 7442 C CA . PHE A 1 936 ? -4.336 -16.475 -25.086 1.00 97.50 936 PHE A CA 1
ATOM 7443 C C . PHE A 1 936 ? -3.845 -17.197 -23.832 1.00 97.50 936 PHE A C 1
ATOM 7445 O O . PHE A 1 936 ? -4.102 -16.806 -22.695 1.00 97.50 936 PHE A O 1
ATOM 7452 N N . SER A 1 937 ? -3.221 -18.346 -24.020 1.00 97.81 937 SER A N 1
ATOM 7453 C CA . SER A 1 937 ? -2.670 -19.162 -22.940 1.00 97.81 937 SER A CA 1
ATOM 7454 C C . SER A 1 937 ? -1.381 -19.785 -23.399 1.00 97.81 937 SER A C 1
ATOM 7456 O O . SER A 1 937 ? -1.208 -20.041 -24.593 1.00 97.81 937 SER A O 1
ATOM 7458 N N . PHE A 1 938 ? -0.488 -20.041 -22.457 1.00 97.25 938 PHE A N 1
ATOM 7459 C CA . PHE A 1 938 ? 0.678 -20.840 -22.756 1.00 97.25 938 PHE A CA 1
ATOM 7460 C C . PHE A 1 938 ? 1.070 -21.720 -21.578 1.00 97.25 938 PHE A C 1
ATOM 7462 O O . PHE A 1 938 ? 0.874 -21.366 -20.418 1.00 97.25 938 PHE A O 1
ATOM 7469 N N . SER A 1 939 ? 1.656 -22.864 -21.894 1.00 98.06 939 SER A N 1
ATOM 7470 C CA . SER A 1 939 ? 2.291 -23.752 -20.927 1.00 98.06 939 SER A CA 1
ATOM 7471 C C . SER A 1 939 ? 3.718 -24.007 -21.360 1.00 98.06 939 SER A C 1
ATOM 7473 O O . SER A 1 939 ? 3.956 -24.208 -22.549 1.00 98.06 939 SER A O 1
ATOM 7475 N N . HIS A 1 940 ? 4.640 -24.059 -20.414 1.00 97.69 940 HIS A N 1
ATOM 7476 C CA . HIS A 1 940 ? 6.048 -24.320 -20.646 1.00 97.69 940 HIS A CA 1
ATOM 7477 C C . HIS A 1 940 ? 6.518 -25.391 -19.660 1.00 97.69 940 HIS A C 1
ATOM 7479 O O . HIS A 1 940 ? 6.438 -25.194 -18.447 1.00 97.69 940 HIS A O 1
ATOM 7485 N N . ARG A 1 941 ? 6.930 -26.554 -20.174 1.00 96.94 941 ARG A N 1
ATOM 7486 C CA . ARG A 1 941 ? 7.189 -27.753 -19.365 1.00 96.94 941 ARG A CA 1
ATOM 7487 C C . ARG A 1 941 ? 8.402 -28.533 -19.844 1.00 96.94 941 ARG A C 1
ATOM 7489 O O . ARG A 1 941 ? 8.594 -28.737 -21.044 1.00 96.94 941 ARG A O 1
ATOM 7496 N N . ARG A 1 942 ? 9.164 -29.058 -18.892 1.00 94.25 942 ARG A N 1
ATOM 7497 C CA . ARG A 1 942 ? 10.203 -30.056 -19.144 1.00 94.25 942 ARG A CA 1
ATOM 7498 C C . ARG A 1 942 ? 9.566 -31.436 -19.361 1.00 94.25 942 ARG A C 1
ATOM 7500 O O . ARG A 1 942 ? 8.658 -31.838 -18.632 1.00 94.25 942 ARG A O 1
ATOM 7507 N N . ARG A 1 943 ? 10.032 -32.170 -20.370 1.00 89.06 943 ARG A N 1
ATOM 7508 C CA . ARG A 1 943 ? 9.677 -33.565 -20.667 1.00 89.06 943 ARG A CA 1
ATOM 7509 C C . ARG A 1 943 ? 10.958 -34.330 -20.992 1.00 89.06 943 ARG A C 1
ATOM 7511 O O . ARG A 1 943 ? 11.488 -34.148 -22.076 1.00 89.06 943 ARG A O 1
ATOM 7518 N N . GLU A 1 944 ? 11.432 -35.179 -20.083 1.00 84.94 944 GLU A N 1
ATOM 7519 C CA . GLU A 1 944 ? 12.653 -35.979 -20.295 1.00 84.94 944 GLU A CA 1
ATOM 7520 C C . GLU A 1 944 ? 13.841 -35.100 -20.755 1.00 84.94 944 GLU A C 1
ATOM 7522 O O . GLU A 1 944 ? 14.278 -34.224 -20.002 1.00 84.94 944 GLU A O 1
ATOM 7527 N N . GLU A 1 945 ? 14.315 -35.301 -21.989 1.00 87.69 945 GLU A N 1
ATOM 7528 C CA . GLU A 1 945 ? 15.421 -34.581 -22.638 1.00 87.69 945 GLU A CA 1
ATOM 7529 C C . GLU A 1 945 ? 14.965 -33.376 -23.482 1.00 87.69 945 GLU A C 1
ATOM 7531 O O . GLU A 1 945 ? 15.743 -32.826 -24.250 1.00 87.69 945 GLU A O 1
ATOM 7536 N N . MET A 1 946 ? 13.718 -32.919 -23.354 1.00 92.56 946 MET A N 1
ATOM 7537 C CA . MET A 1 946 ? 13.192 -31.782 -24.115 1.00 92.56 946 MET A CA 1
ATOM 7538 C C . MET A 1 946 ? 12.383 -30.810 -23.255 1.00 92.56 946 MET A C 1
ATOM 7540 O O . MET A 1 946 ? 11.870 -31.140 -22.184 1.00 92.56 946 MET A O 1
ATOM 7544 N N . ILE A 1 947 ? 12.234 -29.584 -23.750 1.00 94.94 947 ILE A N 1
ATOM 7545 C CA . ILE A 1 947 ? 11.315 -28.582 -23.210 1.00 94.94 947 ILE A CA 1
ATOM 7546 C C . ILE A 1 947 ? 10.267 -28.258 -24.271 1.00 94.94 947 ILE A C 1
ATOM 7548 O O . ILE A 1 947 ? 10.579 -28.031 -25.441 1.00 94.94 947 ILE A O 1
ATOM 7552 N N . GLU A 1 948 ? 9.009 -28.251 -23.843 1.00 96.81 948 GLU A N 1
ATOM 7553 C CA . GLU A 1 948 ? 7.835 -28.016 -24.672 1.00 96.81 948 GLU A CA 1
ATOM 7554 C C . GLU A 1 948 ? 7.114 -26.747 -24.214 1.00 96.81 948 GLU A C 1
ATOM 7556 O O . GLU A 1 948 ? 6.717 -26.635 -23.052 1.00 96.81 948 GLU A O 1
ATOM 7561 N N . THR A 1 949 ? 6.886 -25.830 -25.151 1.00 97.75 949 THR A N 1
ATOM 7562 C CA . THR A 1 949 ? 5.967 -24.702 -24.999 1.00 97.75 949 THR A CA 1
ATOM 7563 C C . THR A 1 949 ? 4.739 -24.931 -25.869 1.00 97.75 949 THR A C 1
ATOM 7565 O O . THR A 1 949 ? 4.862 -25.180 -27.065 1.00 97.75 949 THR A O 1
ATOM 7568 N N . VAL A 1 950 ? 3.546 -24.803 -25.302 1.00 98.31 950 VAL A N 1
ATOM 7569 C CA . VAL A 1 950 ? 2.285 -24.807 -26.052 1.00 98.31 950 VAL A CA 1
ATOM 7570 C C . VAL A 1 950 ? 1.662 -23.433 -25.917 1.00 98.31 950 VAL A C 1
ATOM 7572 O O . VAL A 1 950 ? 1.523 -22.956 -24.799 1.00 98.31 950 VAL A O 1
ATOM 7575 N N . ILE A 1 951 ? 1.282 -22.816 -27.031 1.00 98.50 951 ILE A N 1
ATOM 7576 C CA . ILE A 1 951 ? 0.611 -21.517 -27.085 1.00 98.50 951 ILE A CA 1
ATOM 7577 C C . ILE A 1 951 ? -0.758 -21.733 -27.717 1.00 98.50 951 ILE A C 1
ATOM 7579 O O . ILE A 1 951 ? -0.864 -22.317 -28.795 1.00 98.50 951 ILE A O 1
ATOM 7583 N N . ARG A 1 952 ? -1.811 -21.262 -27.058 1.00 98.44 952 ARG A N 1
ATOM 7584 C CA . ARG A 1 952 ? -3.190 -21.337 -27.539 1.00 98.44 952 ARG A CA 1
ATOM 7585 C C . ARG A 1 952 ? -3.776 -19.941 -27.624 1.00 98.44 952 ARG A C 1
ATOM 7587 O O . ARG A 1 952 ? -3.773 -19.214 -26.636 1.00 98.44 952 ARG A O 1
ATOM 7594 N N . HIS A 1 953 ? -4.337 -19.602 -28.774 1.00 98.50 953 HIS A N 1
ATOM 7595 C CA . HIS A 1 953 ? -5.056 -18.352 -28.968 1.00 98.50 953 HIS A CA 1
ATOM 7596 C C . HIS A 1 953 ? -6.559 -18.629 -28.898 1.00 98.50 953 HIS A C 1
ATOM 7598 O O . HIS A 1 953 ? -7.105 -19.327 -29.747 1.00 98.50 953 HIS A O 1
ATOM 7604 N N . HIS A 1 954 ? -7.230 -18.132 -27.859 1.00 97.50 954 HIS A N 1
ATOM 7605 C CA . HIS A 1 954 ? -8.650 -18.411 -27.621 1.00 97.50 954 HIS A CA 1
ATOM 7606 C C . HIS A 1 954 ? -9.563 -17.435 -28.354 1.00 97.50 954 HIS A C 1
ATOM 7608 O O . HIS A 1 954 ? -10.543 -17.855 -28.961 1.00 97.50 954 HIS A O 1
ATOM 7614 N N . GLN A 1 955 ? -9.265 -16.139 -28.265 1.00 96.94 955 GLN A N 1
ATOM 7615 C CA . GLN A 1 955 ? -10.104 -15.058 -28.791 1.00 96.94 955 GLN A CA 1
ATOM 7616 C C . GLN A 1 955 ? -9.222 -13.924 -29.307 1.00 96.94 955 GLN A C 1
ATOM 7618 O O . GLN A 1 955 ? -8.178 -13.679 -28.712 1.00 96.94 955 GLN A O 1
ATOM 7623 N N . GLY A 1 956 ? -9.661 -13.254 -30.373 1.00 96.44 956 GLY A N 1
ATOM 7624 C CA . GLY A 1 956 ? -9.017 -12.106 -31.015 1.00 96.44 956 GLY A CA 1
ATOM 7625 C C . GLY A 1 956 ? -9.666 -11.835 -32.378 1.00 96.44 956 GLY A C 1
ATOM 7626 O O . GLY A 1 956 ? -10.329 -12.719 -32.925 1.00 96.44 956 GLY A O 1
ATOM 7627 N N . SER A 1 957 ? -9.507 -10.629 -32.925 1.00 96.62 957 SER A N 1
ATOM 7628 C CA . SER A 1 957 ? -10.024 -10.272 -34.260 1.00 96.62 957 SER A CA 1
ATOM 7629 C C . SER A 1 957 ? -9.063 -10.637 -35.400 1.00 96.62 957 SER A C 1
ATOM 7631 O O . SER A 1 957 ? -9.493 -10.862 -36.532 1.00 96.62 957 SER A O 1
ATOM 7633 N N . VAL A 1 958 ? -7.768 -10.748 -35.098 1.00 97.62 958 VAL A N 1
ATOM 7634 C CA . VAL A 1 958 ? -6.681 -11.086 -36.031 1.00 97.62 958 VAL A CA 1
ATOM 7635 C C . VAL A 1 958 ? -5.750 -12.134 -35.411 1.00 97.62 958 VAL A C 1
ATOM 7637 O O . VAL A 1 958 ? -5.850 -12.382 -34.210 1.00 97.62 958 VAL A O 1
ATOM 7640 N N . PRO A 1 959 ? -4.859 -12.791 -36.181 1.00 98.31 959 PRO A N 1
ATOM 7641 C CA . PRO A 1 959 ? -3.851 -13.685 -35.613 1.00 98.31 959 PRO A CA 1
ATOM 7642 C C . PRO A 1 959 ? -2.972 -12.999 -34.559 1.00 98.31 959 PRO A C 1
ATOM 7644 O O . PRO A 1 959 ? -2.681 -11.811 -34.661 1.00 98.31 959 PRO A O 1
ATOM 7647 N N . LEU A 1 960 ? -2.540 -13.771 -33.560 1.00 98.31 960 LEU A N 1
ATOM 7648 C CA . LEU A 1 960 ? -1.583 -13.321 -32.553 1.00 98.31 960 LEU A CA 1
ATOM 7649 C C . LEU A 1 960 ? -0.162 -13.565 -33.071 1.00 98.31 960 LEU A C 1
ATOM 7651 O O . LEU A 1 960 ? 0.198 -14.707 -33.364 1.00 98.31 960 LEU A O 1
ATOM 7655 N N . GLU A 1 961 ? 0.647 -12.515 -33.148 1.00 98.44 961 GLU A N 1
ATOM 7656 C CA . GLU A 1 961 ? 2.045 -12.603 -33.563 1.00 98.44 961 GLU A CA 1
ATOM 7657 C C . GLU A 1 961 ? 2.951 -12.791 -32.342 1.00 98.44 961 GLU A C 1
ATOM 7659 O O . GLU A 1 961 ? 3.110 -11.902 -31.505 1.00 98.44 961 GLU A O 1
ATOM 7664 N N . VAL A 1 962 ? 3.563 -13.965 -32.228 1.00 98.44 962 VAL A N 1
ATOM 7665 C CA . VAL A 1 962 ? 4.408 -14.329 -31.093 1.00 98.44 962 VAL A CA 1
ATOM 7666 C C . VAL A 1 962 ? 5.872 -14.308 -31.500 1.00 98.44 962 VAL A C 1
ATOM 7668 O O . VAL A 1 962 ? 6.277 -15.028 -32.408 1.00 98.44 962 VAL A O 1
ATOM 7671 N N . ARG A 1 963 ? 6.698 -13.564 -30.766 1.00 97.75 963 ARG A N 1
ATOM 7672 C CA . ARG A 1 963 ? 8.152 -13.749 -30.786 1.00 97.75 963 ARG A CA 1
ATOM 7673 C C . ARG A 1 963 ? 8.541 -14.627 -29.600 1.00 97.75 963 ARG A C 1
ATOM 7675 O O . ARG A 1 963 ? 8.467 -14.194 -28.452 1.00 97.75 963 ARG A O 1
ATOM 7682 N N . PHE A 1 964 ? 8.914 -15.871 -29.873 1.00 97.94 964 PHE A N 1
ATOM 7683 C CA . PHE A 1 964 ? 9.332 -16.820 -28.846 1.00 97.94 964 PHE A CA 1
ATOM 7684 C C . PHE A 1 964 ? 10.849 -16.762 -28.671 1.00 97.94 964 PHE A C 1
ATOM 7686 O O . PHE A 1 964 ? 11.573 -16.884 -29.660 1.00 97.94 964 PHE A O 1
ATOM 7693 N N . CYS A 1 965 ? 11.320 -16.589 -27.433 1.00 96.44 965 CYS A N 1
ATOM 7694 C CA . CYS A 1 965 ? 12.737 -16.373 -27.134 1.00 96.44 965 CYS A CA 1
ATOM 7695 C C . CYS A 1 965 ? 13.235 -17.273 -26.000 1.00 96.44 965 CYS A C 1
ATOM 7697 O O . CYS A 1 965 ? 12.588 -17.384 -24.959 1.00 96.44 965 CYS A O 1
ATOM 7699 N N . ILE A 1 966 ? 14.443 -17.813 -26.145 1.00 95.12 966 ILE A N 1
ATOM 7700 C CA . ILE A 1 966 ? 15.178 -18.510 -25.085 1.00 95.12 966 ILE A CA 1
ATOM 7701 C C . ILE A 1 966 ? 16.424 -17.698 -24.727 1.00 95.12 966 ILE A C 1
ATOM 7703 O O . ILE A 1 966 ? 17.163 -17.256 -25.608 1.00 95.12 966 ILE A O 1
ATOM 7707 N N . LYS A 1 967 ? 16.640 -17.491 -23.425 1.00 94.00 967 LYS A N 1
ATOM 7708 C CA . LYS A 1 967 ? 17.753 -16.709 -22.869 1.00 94.00 967 LYS A CA 1
ATOM 7709 C C . LYS A 1 967 ? 18.919 -17.632 -22.511 1.00 94.00 967 LYS A C 1
ATOM 7711 O O . LYS A 1 967 ? 18.691 -18.719 -21.996 1.00 94.00 967 LYS A O 1
ATOM 7716 N N . ASN A 1 968 ? 20.148 -17.157 -22.700 1.00 93.00 968 ASN A N 1
ATOM 7717 C CA . ASN A 1 968 ? 21.408 -17.822 -22.333 1.00 93.00 968 ASN A CA 1
ATOM 7718 C C . ASN A 1 968 ? 21.678 -19.173 -23.014 1.00 93.00 968 ASN A C 1
ATOM 7720 O O . ASN A 1 968 ? 22.548 -19.917 -22.567 1.00 93.00 968 ASN A O 1
ATOM 7724 N N . GLU A 1 969 ? 20.990 -19.478 -24.112 1.00 90.50 969 GLU A N 1
ATOM 7725 C CA . GLU A 1 969 ? 21.204 -20.710 -24.869 1.00 90.50 969 GLU A CA 1
ATOM 7726 C C . GLU A 1 969 ? 21.351 -20.392 -26.356 1.00 90.50 969 GLU A C 1
ATOM 7728 O O . GLU A 1 969 ? 20.554 -19.637 -26.919 1.00 90.50 969 GLU A O 1
ATOM 7733 N N . ASP A 1 970 ? 22.372 -20.982 -26.978 1.00 92.44 970 ASP A N 1
ATOM 7734 C CA . ASP A 1 970 ? 22.617 -20.951 -28.420 1.00 92.44 970 ASP A CA 1
ATOM 7735 C C . ASP A 1 970 ? 21.938 -22.172 -29.053 1.00 92.44 970 ASP A C 1
ATOM 7737 O O . ASP A 1 970 ? 22.413 -23.306 -28.952 1.00 92.44 970 ASP A O 1
ATOM 7741 N N . ILE A 1 971 ? 20.752 -21.949 -29.615 1.00 92.06 971 ILE A N 1
ATOM 7742 C CA . ILE A 1 971 ? 19.886 -22.992 -30.158 1.00 92.06 971 ILE A CA 1
ATOM 7743 C C . ILE A 1 971 ? 19.627 -22.636 -31.607 1.00 92.06 971 ILE A C 1
ATOM 7745 O O . ILE A 1 971 ? 18.777 -21.795 -31.858 1.00 92.06 971 ILE A O 1
ATOM 7749 N N . ASN A 1 972 ? 20.307 -23.288 -32.549 1.00 92.00 972 ASN A N 1
ATOM 7750 C CA . ASN A 1 972 ? 20.196 -22.983 -33.982 1.00 92.00 972 ASN A CA 1
ATOM 7751 C C . ASN A 1 972 ? 18.842 -23.364 -34.604 1.00 92.00 972 ASN A C 1
ATOM 7753 O O . ASN A 1 972 ? 18.396 -22.730 -35.563 1.00 92.00 972 ASN A O 1
ATOM 7757 N N . THR A 1 973 ? 18.185 -24.404 -34.084 1.00 92.94 973 THR A N 1
ATOM 7758 C CA . THR A 1 973 ? 16.895 -24.880 -34.594 1.00 92.94 973 THR A CA 1
ATOM 7759 C C . THR A 1 973 ? 15.962 -25.317 -33.467 1.00 92.94 973 THR A C 1
ATOM 7761 O O . THR A 1 973 ? 16.387 -25.809 -32.421 1.00 92.94 973 THR A O 1
ATOM 7764 N N . MET A 1 974 ? 14.662 -25.102 -33.668 1.00 95.31 974 MET A N 1
ATOM 7765 C CA . MET A 1 974 ? 13.589 -25.571 -32.786 1.00 95.31 974 MET A CA 1
ATOM 7766 C C . MET A 1 974 ? 12.493 -26.222 -33.628 1.00 95.31 974 MET A C 1
ATOM 7768 O O . MET A 1 974 ? 12.323 -25.888 -34.798 1.00 95.31 974 MET A O 1
ATOM 7772 N N . LEU A 1 975 ? 11.716 -27.129 -33.039 1.00 96.31 975 LEU A N 1
ATOM 7773 C CA . LEU A 1 975 ? 10.565 -27.726 -33.711 1.00 96.31 975 LEU A CA 1
ATOM 7774 C C . LEU A 1 975 ? 9.309 -26.893 -33.433 1.00 96.31 975 LEU A C 1
ATOM 7776 O O . LEU A 1 975 ? 8.927 -26.742 -32.274 1.00 96.31 975 LEU A O 1
ATOM 7780 N N . VAL A 1 976 ? 8.633 -26.412 -34.475 1.00 97.00 976 VAL A N 1
ATOM 7781 C CA . VAL A 1 976 ? 7.308 -25.779 -34.398 1.00 97.00 976 VAL A CA 1
ATOM 7782 C C . VAL A 1 976 ? 6.294 -26.697 -35.075 1.00 97.00 976 VAL A C 1
ATOM 7784 O O . VAL A 1 976 ? 6.408 -26.993 -36.259 1.00 97.00 976 VAL A O 1
ATOM 7787 N N . ASP A 1 977 ? 5.328 -27.208 -34.311 1.00 96.25 977 ASP A N 1
ATOM 7788 C CA . ASP A 1 977 ? 4.355 -28.225 -34.746 1.00 96.25 977 ASP A CA 1
ATOM 7789 C C . ASP A 1 977 ? 5.013 -29.460 -35.402 1.00 96.25 977 ASP A C 1
ATOM 7791 O O . ASP A 1 977 ? 4.477 -30.069 -36.326 1.00 96.25 977 ASP A O 1
ATOM 7795 N N . GLY A 1 978 ? 6.202 -29.835 -34.914 1.00 94.19 978 GLY A N 1
ATOM 7796 C CA . GLY A 1 978 ? 6.990 -30.963 -35.424 1.00 94.19 978 GLY A CA 1
ATOM 7797 C C . GLY A 1 978 ? 7.860 -30.648 -36.645 1.00 94.19 978 GLY A C 1
ATOM 7798 O O . GLY A 1 978 ? 8.585 -31.531 -37.092 1.00 94.19 978 GLY A O 1
ATOM 7799 N N . GLN A 1 979 ? 7.827 -29.418 -37.165 1.00 95.75 979 GLN A N 1
ATOM 7800 C CA . GLN A 1 979 ? 8.688 -28.970 -38.261 1.00 95.75 979 GLN A CA 1
ATOM 7801 C C . GLN A 1 979 ? 9.890 -28.197 -37.729 1.00 95.75 979 GLN A C 1
ATOM 7803 O O . GLN A 1 979 ? 9.743 -27.343 -36.860 1.00 95.75 979 GLN A O 1
ATOM 7808 N N . GLU A 1 980 ? 11.076 -28.476 -38.258 1.00 95.81 980 GLU A N 1
ATOM 7809 C CA . GLU A 1 980 ? 12.296 -27.764 -37.885 1.00 95.81 980 GLU A CA 1
ATOM 7810 C C . GLU A 1 980 ? 12.295 -26.336 -38.444 1.00 95.81 980 GLU A C 1
ATOM 7812 O O . GLU A 1 980 ? 12.098 -26.116 -39.639 1.00 95.81 980 GLU A O 1
ATOM 7817 N N . VAL A 1 981 ? 12.505 -25.363 -37.560 1.00 96.19 981 VAL A N 1
ATOM 7818 C CA . VAL A 1 981 ? 12.545 -23.933 -37.867 1.00 96.19 981 VAL A CA 1
ATOM 7819 C C . VAL A 1 981 ? 13.871 -23.369 -37.375 1.00 96.19 981 VAL A C 1
ATOM 7821 O O . VAL A 1 981 ? 14.244 -23.547 -36.213 1.00 96.19 981 VAL A O 1
ATOM 7824 N N . THR A 1 982 ? 14.582 -22.674 -38.261 1.00 95.38 982 THR A N 1
ATOM 7825 C CA . THR A 1 982 ? 15.815 -21.957 -37.922 1.00 95.38 982 THR A CA 1
ATOM 7826 C C . THR A 1 982 ? 15.511 -20.794 -36.988 1.00 95.38 982 THR A C 1
ATOM 7828 O O . THR A 1 982 ? 14.596 -20.004 -37.231 1.00 95.38 982 THR A O 1
ATOM 7831 N N . THR A 1 983 ? 16.290 -20.680 -35.922 1.00 95.31 983 THR A N 1
ATOM 7832 C CA . THR A 1 983 ? 16.205 -19.557 -34.992 1.00 95.31 983 THR A CA 1
ATOM 7833 C C . THR A 1 983 ? 17.151 -18.439 -35.425 1.00 95.31 983 THR A C 1
ATOM 7835 O O . THR A 1 983 ? 18.076 -18.619 -36.218 1.00 95.31 983 THR A O 1
ATOM 7838 N N . THR A 1 984 ? 16.935 -17.255 -34.871 1.00 95.94 984 THR A N 1
ATOM 7839 C CA . THR A 1 984 ? 17.924 -16.183 -34.892 1.00 95.94 984 THR A CA 1
ATOM 7840 C C . THR A 1 984 ? 18.656 -16.175 -33.555 1.00 95.94 984 THR A C 1
ATOM 7842 O O . THR A 1 984 ? 18.016 -15.958 -32.526 1.00 95.94 984 THR A O 1
ATOM 7845 N N . VAL A 1 985 ? 19.976 -16.373 -33.573 1.00 95.31 985 VAL A N 1
ATOM 7846 C CA . VAL A 1 985 ? 20.833 -16.314 -32.380 1.00 95.31 985 VAL A CA 1
ATOM 7847 C C . VAL A 1 985 ? 21.626 -15.016 -32.395 1.00 95.31 985 VAL A C 1
ATOM 7849 O O . VAL A 1 985 ? 22.414 -14.780 -33.306 1.00 95.31 985 VAL A O 1
ATOM 7852 N N . ASN A 1 986 ? 21.415 -14.158 -31.399 1.00 94.88 986 ASN A N 1
ATOM 7853 C CA . ASN A 1 986 ? 22.120 -12.884 -31.278 1.00 94.88 986 ASN A CA 1
ATOM 7854 C C . ASN A 1 986 ? 22.368 -12.529 -29.815 1.00 94.88 986 ASN A C 1
ATOM 7856 O O . ASN A 1 986 ? 21.686 -13.000 -28.908 1.00 94.88 986 ASN A O 1
ATOM 7860 N N . ARG A 1 987 ? 23.305 -11.612 -29.576 1.00 93.00 987 ARG A N 1
ATOM 7861 C CA . ARG A 1 987 ? 23.429 -10.964 -28.271 1.00 93.00 987 ARG A CA 1
ATOM 7862 C C . ARG A 1 987 ? 22.334 -9.905 -28.124 1.00 93.00 987 ARG A C 1
ATOM 7864 O O . ARG A 1 987 ? 22.257 -8.996 -28.950 1.00 93.00 987 ARG A O 1
ATOM 7871 N N . HIS A 1 988 ? 21.505 -10.002 -27.084 1.00 92.19 988 HIS A N 1
ATOM 7872 C CA . HIS A 1 988 ? 20.419 -9.056 -26.846 1.00 92.19 988 HIS A CA 1
ATOM 7873 C C . HIS A 1 988 ? 21.002 -7.640 -26.671 1.00 92.19 988 HIS A C 1
ATOM 7875 O O . HIS A 1 988 ? 21.780 -7.415 -25.738 1.00 92.19 988 HIS A O 1
ATOM 7881 N N . PRO A 1 989 ? 20.606 -6.647 -27.490 1.00 84.75 989 PRO A N 1
ATOM 7882 C CA . PRO A 1 989 ? 21.300 -5.357 -27.575 1.00 84.75 989 PRO A CA 1
ATOM 7883 C C . PRO A 1 989 ? 21.270 -4.557 -26.265 1.00 84.75 989 PRO A C 1
ATOM 7885 O O . PRO A 1 989 ? 22.211 -3.839 -25.949 1.00 84.75 989 PRO A O 1
ATOM 7888 N N . THR A 1 990 ? 20.195 -4.701 -25.486 1.00 86.44 990 THR A N 1
ATOM 7889 C CA . THR A 1 990 ? 19.995 -3.947 -24.236 1.00 86.44 990 THR A CA 1
ATOM 7890 C C . THR A 1 990 ? 20.285 -4.737 -22.956 1.00 86.44 990 THR A C 1
ATOM 7892 O O . THR A 1 990 ? 20.518 -4.136 -21.916 1.00 86.44 990 THR A O 1
ATOM 7895 N N . LEU A 1 991 ? 20.258 -6.071 -23.007 1.00 92.69 991 LEU A N 1
ATOM 7896 C CA . LEU A 1 991 ? 20.316 -6.945 -21.825 1.00 92.69 991 LEU A CA 1
ATOM 7897 C C . LEU A 1 991 ? 21.564 -7.839 -21.833 1.00 92.69 991 LEU A C 1
ATOM 7899 O O . LEU A 1 991 ? 21.937 -8.386 -20.803 1.00 92.69 991 LEU A O 1
ATOM 7903 N N . GLY A 1 992 ? 22.259 -7.939 -22.971 1.00 89.56 992 GLY A N 1
ATOM 7904 C CA . GLY A 1 992 ? 23.616 -8.476 -23.077 1.00 89.56 992 GLY A CA 1
ATOM 7905 C C . GLY A 1 992 ? 23.743 -9.996 -23.080 1.00 89.56 992 GLY A C 1
ATOM 7906 O O . GLY A 1 992 ? 24.844 -10.477 -23.353 1.00 89.56 992 GLY A O 1
ATOM 7907 N N . TYR A 1 993 ? 22.668 -10.740 -22.811 1.00 92.19 993 TYR A N 1
ATOM 7908 C CA . TYR A 1 993 ? 22.649 -12.203 -22.884 1.00 92.19 993 TYR A CA 1
ATOM 7909 C C . TYR A 1 993 ? 22.536 -12.716 -24.326 1.00 92.19 993 TYR A C 1
ATOM 7911 O O . TYR A 1 993 ? 22.137 -11.979 -25.227 1.00 92.19 993 TYR A O 1
ATOM 7919 N N . ILE A 1 994 ? 22.880 -13.988 -24.546 1.00 93.69 994 ILE A N 1
ATOM 7920 C CA . ILE A 1 994 ? 22.636 -14.684 -25.820 1.00 93.69 994 ILE A CA 1
ATOM 7921 C C . ILE A 1 994 ? 21.154 -15.054 -25.896 1.00 93.69 994 ILE A C 1
ATOM 7923 O O . ILE A 1 994 ? 20.637 -15.710 -24.994 1.00 93.69 994 ILE A O 1
ATOM 7927 N N . GLU A 1 995 ? 20.471 -14.618 -26.946 1.00 95.00 995 GLU A N 1
ATOM 7928 C CA . GLU A 1 995 ? 19.054 -14.868 -27.200 1.00 95.00 995 GLU A CA 1
ATOM 7929 C C . GLU A 1 995 ? 18.903 -15.709 -28.468 1.00 95.00 995 GLU A C 1
ATOM 7931 O O . GLU A 1 995 ? 19.364 -15.299 -29.535 1.00 95.00 995 GLU A O 1
ATOM 7936 N N . SER A 1 996 ? 18.210 -16.842 -28.353 1.00 96.12 996 SER A N 1
ATOM 7937 C CA . SER A 1 996 ? 17.727 -17.627 -29.494 1.00 96.12 996 SER A CA 1
ATOM 7938 C C . SER A 1 996 ? 16.236 -17.366 -29.688 1.00 96.12 996 SER A C 1
ATOM 7940 O O . SER A 1 996 ? 15.449 -17.642 -28.781 1.00 96.12 996 SER A O 1
ATOM 7942 N N . ALA A 1 997 ? 15.835 -16.842 -30.847 1.00 96.75 997 ALA A N 1
ATOM 7943 C CA . ALA A 1 997 ? 14.462 -16.396 -31.087 1.00 96.75 997 ALA A CA 1
ATOM 7944 C C . ALA A 1 997 ? 13.870 -16.884 -32.416 1.00 96.75 997 ALA A C 1
ATOM 7946 O O . ALA A 1 997 ? 14.584 -17.073 -33.399 1.00 96.75 997 ALA A O 1
ATOM 7947 N N . LEU A 1 998 ? 12.545 -17.028 -32.466 1.00 96.69 998 LEU A N 1
ATOM 7948 C CA . LEU A 1 998 ? 11.781 -17.267 -33.694 1.00 96.69 998 LEU A CA 1
ATOM 7949 C C . LEU A 1 998 ? 10.412 -16.571 -33.631 1.00 96.69 998 LEU A C 1
ATOM 7951 O O . LEU A 1 998 ? 9.908 -16.271 -32.548 1.00 96.69 998 LEU A O 1
ATOM 7955 N N . ASN A 1 999 ? 9.811 -16.307 -34.792 1.00 97.44 999 ASN A N 1
ATOM 7956 C CA . ASN A 1 999 ? 8.485 -15.692 -34.894 1.00 97.44 999 ASN A CA 1
ATOM 7957 C C . ASN A 1 999 ? 7.434 -16.747 -35.260 1.00 97.44 999 ASN A C 1
ATOM 7959 O O . ASN A 1 999 ? 7.674 -17.594 -36.121 1.00 97.44 999 ASN A O 1
ATOM 7963 N N . ILE A 1 1000 ? 6.269 -16.682 -34.619 1.00 97.25 1000 ILE A N 1
ATOM 7964 C CA . ILE A 1 1000 ? 5.156 -17.617 -34.781 1.00 97.25 1000 ILE A CA 1
ATOM 7965 C C . ILE A 1 1000 ? 3.866 -16.820 -34.913 1.00 97.25 1000 ILE A C 1
ATOM 7967 O O . ILE A 1 1000 ? 3.464 -16.124 -33.986 1.00 97.25 1000 ILE A O 1
ATOM 7971 N N . THR A 1 1001 ? 3.154 -17.012 -36.014 1.00 98.00 1001 THR A N 1
ATOM 7972 C CA . THR A 1 1001 ? 1.773 -16.546 -36.137 1.00 98.00 1001 THR A CA 1
ATOM 7973 C C . THR A 1 1001 ? 0.826 -17.605 -35.569 1.00 98.00 1001 THR A C 1
ATOM 7975 O O . THR A 1 1001 ? 0.851 -18.769 -35.989 1.00 98.00 1001 THR A O 1
ATOM 7978 N N . VAL A 1 1002 ? -0.026 -17.217 -34.618 1.00 98.25 1002 VAL A N 1
ATOM 7979 C CA . VAL A 1 1002 ? -1.017 -18.088 -33.969 1.00 98.25 1002 VAL A CA 1
ATOM 7980 C C . VAL A 1 1002 ? -2.432 -17.628 -34.356 1.00 98.25 1002 VAL A C 1
ATOM 7982 O O . VAL A 1 1002 ? -2.957 -16.671 -33.776 1.00 98.25 1002 VAL A O 1
ATOM 7985 N N . PRO A 1 1003 ? -3.089 -18.281 -35.337 1.00 98.19 1003 PRO A N 1
ATOM 7986 C CA . PRO A 1 1003 ? -4.465 -17.954 -35.711 1.00 98.19 1003 PRO A CA 1
ATOM 7987 C C . PRO A 1 1003 ? -5.447 -18.083 -34.539 1.00 98.19 1003 PRO A C 1
ATOM 7989 O O . PRO A 1 1003 ? -5.212 -18.838 -33.596 1.00 98.19 1003 PRO A O 1
ATOM 7992 N N . VAL A 1 1004 ? -6.569 -17.366 -34.605 1.00 97.94 1004 VAL A N 1
ATOM 7993 C CA . VAL A 1 1004 ? -7.634 -17.442 -33.590 1.00 97.94 1004 VAL A CA 1
ATOM 7994 C C . VAL A 1 1004 ? -8.181 -18.872 -33.514 1.00 97.94 1004 VAL A C 1
ATOM 7996 O O . VAL A 1 1004 ? -8.473 -19.487 -34.537 1.00 97.94 1004 VAL A O 1
ATOM 7999 N N . GLY A 1 1005 ? -8.294 -19.418 -32.303 1.00 97.25 1005 GLY A N 1
ATOM 8000 C CA . GLY A 1 1005 ? -8.709 -20.801 -32.052 1.00 97.25 1005 GLY A CA 1
ATOM 8001 C C . GLY A 1 1005 ? -7.611 -21.849 -32.278 1.00 97.25 1005 GLY A C 1
ATOM 8002 O O . GLY A 1 1005 ? -7.845 -23.031 -32.020 1.00 97.25 1005 GLY A O 1
ATOM 8003 N N . ALA A 1 1006 ? -6.422 -21.452 -32.743 1.00 97.88 1006 ALA A N 1
ATOM 8004 C CA . ALA A 1 1006 ? -5.327 -22.372 -33.023 1.00 97.88 1006 ALA A CA 1
ATOM 8005 C C . ALA A 1 1006 ? -4.425 -22.621 -31.805 1.00 97.88 1006 ALA A C 1
ATOM 8007 O O . ALA A 1 1006 ? -4.394 -21.869 -30.824 1.00 97.88 1006 ALA A O 1
ATOM 8008 N N . ILE A 1 1007 ? -3.651 -23.700 -31.912 1.00 98.12 1007 ILE A N 1
ATOM 8009 C CA . ILE A 1 1007 ? -2.609 -24.088 -30.967 1.00 98.12 1007 ILE A CA 1
ATOM 8010 C C . ILE A 1 1007 ? -1.299 -24.214 -31.743 1.00 98.12 1007 ILE A C 1
ATOM 8012 O O . ILE A 1 1007 ? -1.285 -24.793 -32.828 1.00 98.12 1007 ILE A O 1
ATOM 8016 N N . LYS A 1 1008 ? -0.215 -23.689 -31.172 1.00 97.94 1008 LYS A N 1
ATOM 8017 C CA . LYS A 1 1008 ? 1.154 -23.848 -31.662 1.00 97.94 1008 LYS A CA 1
ATOM 8018 C C . LYS A 1 1008 ? 2.015 -24.501 -30.599 1.00 97.94 1008 LYS A C 1
ATOM 8020 O O . LYS A 1 1008 ? 1.950 -24.127 -29.428 1.00 97.94 1008 LYS A O 1
ATOM 8025 N N . LYS A 1 1009 ? 2.816 -25.481 -31.006 1.00 97.88 1009 LYS A N 1
ATOM 8026 C CA . LYS A 1 1009 ? 3.717 -26.221 -30.123 1.00 97.88 1009 LYS A CA 1
ATOM 8027 C C . LYS A 1 1009 ? 5.163 -25.970 -30.531 1.00 97.88 1009 LYS A C 1
ATOM 8029 O O . LYS A 1 1009 ? 5.546 -26.318 -31.640 1.00 97.88 1009 LYS A O 1
ATOM 8034 N N . VAL A 1 1010 ? 5.959 -25.423 -29.619 1.00 97.12 1010 VAL A N 1
ATOM 8035 C CA . VAL A 1 1010 ? 7.404 -25.229 -29.775 1.00 97.12 1010 VAL A CA 1
ATOM 8036 C C . VAL A 1 1010 ? 8.133 -26.251 -28.914 1.00 97.12 1010 VAL A C 1
ATOM 8038 O O . VAL A 1 1010 ? 7.826 -26.397 -27.732 1.00 97.12 1010 VAL A O 1
ATOM 8041 N N . VAL A 1 1011 ? 9.093 -26.963 -29.489 1.00 95.56 1011 VAL A N 1
ATOM 8042 C CA . VAL A 1 1011 ? 9.913 -27.952 -28.788 1.00 95.56 1011 VAL A CA 1
ATOM 8043 C C . VAL A 1 1011 ? 11.384 -27.673 -29.048 1.00 95.56 1011 VAL A C 1
ATOM 8045 O O . VAL A 1 1011 ? 11.800 -27.490 -30.192 1.00 95.56 1011 VAL A O 1
ATOM 8048 N N . ARG A 1 1012 ? 12.173 -27.707 -27.976 1.00 92.38 1012 ARG A N 1
ATOM 8049 C CA . ARG A 1 1012 ? 13.635 -27.715 -28.040 1.00 92.38 1012 ARG A CA 1
ATOM 8050 C C . ARG A 1 1012 ? 14.193 -28.907 -27.273 1.00 92.38 1012 ARG A C 1
ATOM 8052 O O . ARG A 1 1012 ? 13.632 -29.290 -26.246 1.00 92.38 1012 ARG A O 1
ATOM 8059 N N . GLN A 1 1013 ? 15.296 -29.462 -27.759 1.00 87.06 1013 GLN A N 1
ATOM 8060 C CA . GLN A 1 1013 ? 16.059 -30.470 -27.025 1.00 87.06 1013 GLN A CA 1
ATOM 8061 C C . GLN A 1 1013 ? 16.884 -29.792 -25.925 1.00 87.06 1013 GLN A C 1
ATOM 8063 O O . GLN A 1 1013 ? 17.338 -28.656 -26.087 1.00 87.06 1013 GLN A O 1
ATOM 8068 N N . LEU A 1 1014 ? 17.055 -30.479 -24.803 1.00 79.56 1014 LEU A N 1
ATOM 8069 C CA . LEU A 1 1014 ? 18.022 -30.126 -23.775 1.00 79.56 1014 LEU A CA 1
ATOM 8070 C C . LEU A 1 1014 ? 19.389 -30.601 -24.258 1.00 79.56 1014 LEU A C 1
ATOM 8072 O O . LEU A 1 1014 ? 19.575 -31.771 -24.582 1.00 79.56 1014 LEU A O 1
ATOM 8076 N N . THR A 1 1015 ? 20.357 -29.699 -24.329 1.00 64.00 1015 THR A N 1
ATOM 8077 C CA . THR A 1 1015 ? 21.743 -30.100 -24.556 1.00 64.00 1015 THR A CA 1
ATOM 8078 C C . THR A 1 1015 ? 22.309 -30.650 -23.247 1.00 64.00 1015 THR A C 1
ATOM 8080 O O . THR A 1 1015 ? 21.987 -30.160 -22.168 1.00 64.00 1015 THR A O 1
ATOM 8083 N N . SER A 1 1016 ? 23.169 -31.668 -23.316 1.00 49.00 1016 SER A N 1
ATOM 8084 C CA . SER A 1 1016 ? 23.751 -32.370 -22.156 1.00 49.00 1016 SER A CA 1
ATOM 8085 C C . SER A 1 1016 ? 24.659 -31.507 -21.254 1.00 49.00 1016 SER A C 1
ATOM 8087 O O . SER A 1 1016 ? 25.388 -32.052 -20.429 1.00 49.00 1016 SER A O 1
ATOM 8089 N N . ALA A 1 1017 ? 24.668 -30.184 -21.437 1.00 40.66 1017 ALA A N 1
ATOM 8090 C CA . ALA A 1 1017 ? 25.587 -29.239 -20.811 1.00 40.66 1017 ALA A CA 1
ATOM 8091 C C . ALA A 1 1017 ? 24.915 -28.138 -19.962 1.00 40.66 1017 ALA A C 1
ATOM 8093 O O . ALA A 1 1017 ? 25.658 -27.362 -19.366 1.00 40.66 1017 ALA A O 1
ATOM 8094 N N . ASN A 1 1018 ? 23.576 -28.068 -19.874 1.00 36.94 1018 ASN A N 1
ATOM 8095 C CA . ASN A 1 1018 ? 22.851 -27.012 -19.141 1.00 36.94 1018 ASN A CA 1
ATOM 8096 C C . ASN A 1 1018 ? 21.800 -27.551 -18.165 1.00 36.94 1018 ASN A C 1
ATOM 8098 O O . ASN A 1 1018 ? 20.930 -28.345 -18.598 1.00 36.94 1018 ASN A O 1
#

Sequence (1018 aa):
ATKTLIQMGTKVTPYLLEVLQAEPLPFQSQALLSQHWGRLRAAHCLSQLNYGDIVGLLTREIERDPHPTMQHIYAIYLTRHDLKQSIQALVTNLKKANYTLPDIIITLKNINNPLAIPMLKPLLTTEKPRLKLAAAEILIHLGDTSGANLLLSQKEDENLRLATALLLSDEHLESILPILKNGLNHREAKTRLKIINKLADLGQTNFIISTKDKFLLLLDMLEQEPNAWERGTDLFLKEIPKPADEIIEMIGHPDGYDPSGTTKLRQAVIDRWRRRLNTEGIKWLKGLNPPQIITGNQRATIGKIEISNQDIDMGNHFCLTGQNAYLLGAMDGSFPPVGRFLGDEGGFWTPPTKLLDGFVVTVNEKGQSNWQLDNCTNFQHQFSHNEFLFEKPDLIVRRRDFVIENQPGFFSQLTIRNPENKRRKITLHLQSQINIRPAWRSGLANDIDIINYQEGQVRAEDESKKGEGLIFGSATSPSEYKLGGNLATLSYHLELPAKGETSISFLFFKFSPGKSNKEFLEIFHKQNKLLKQKIQIYQDIAFSGVQFNCSDPEVTNAFILAKLNLHMLRFDLRPNLPDLVFLAGYPNYARVFGCDSFYSTPGANSIGFSDTVAGVLKTLADSRENPHGVPSGPVPHEIATSNRLIGIANSQEPPQFIWACWQHFRWTGDQQFLRQIYPICQQSISFLQNHRNMDKDGYVEGNGLIEAPGAGGKTLEATCYLYAAYTSLAEMSLALGHKEEFGDYREKADRLKKNFNRQWWNEKEQMWATALEADGKQRMKNFWSVVFPMETRLADPEKAIIVLKRIQQEWVNQWGGVHTRQEDISQQGSGVVTSNLFGLVGFQYGLAEFGWQMVKSASLAPKQDRMPGGFVEVIPPGKSNFIQLWSVGPFIDMLVQGLGGIEPNADQNKVIISPSLPSGLSELSFERLQMGEHTFSFSHRRREEMIETVIRHHQGSVPLEVRFCIKNEDINTMLVDGQEVTTTVNRHPTLGYIESALNITVPVGAIKKVVRQLTSAN

Mean predicted aligned error: 10.5 Å

pLDDT: mean 90.34, std 9.79, range [36.94, 98.81]

Solvent-accessible surface area (backbone atoms only — not comparable to full-atom values): 52118 Å² total; per-residue (Å²): 102,69,70,57,49,50,72,56,44,79,79,43,46,66,62,38,50,53,60,57,66,55,78,64,66,79,68,83,65,93,71,80,50,73,67,53,53,50,36,53,50,28,54,48,39,38,56,75,64,63,41,92,57,42,67,64,49,39,54,49,46,39,71,65,35,67,37,69,66,57,27,50,52,36,27,57,61,30,47,86,77,40,50,66,62,17,49,52,47,46,53,54,54,44,73,68,62,52,93,55,43,67,60,45,51,52,49,54,50,72,64,61,53,70,83,48,47,80,72,34,58,71,35,63,76,49,89,51,65,71,51,21,49,54,32,21,57,45,32,42,74,64,72,38,66,92,28,47,73,67,47,65,63,40,80,91,39,62,66,60,27,45,57,49,43,70,66,54,60,67,93,47,39,87,76,31,49,64,51,46,59,59,42,60,71,42,92,48,52,67,58,24,49,54,40,45,53,48,38,48,77,63,67,41,64,93,64,64,67,50,74,68,56,48,49,52,45,34,48,55,41,44,73,68,49,87,46,41,86,65,30,24,55,83,60,82,77,80,82,73,87,27,41,46,42,56,52,26,49,37,39,50,49,59,76,75,66,53,52,84,34,37,72,67,30,50,49,55,44,52,54,49,51,54,48,46,44,72,75,59,33,77,76,58,33,40,41,75,46,82,77,80,83,43,63,19,36,43,34,19,46,58,96,89,48,74,49,76,50,69,80,36,62,18,76,32,50,46,76,33,42,20,30,34,23,38,40,28,32,22,42,14,48,37,44,58,70,35,52,66,54,67,56,56,54,26,10,36,34,39,70,39,30,34,44,25,42,35,58,48,46,31,47,35,37,92,95,54,74,76,41,66,58,52,69,20,41,41,26,37,38,47,71,47,35,38,40,33,39,37,80,51,102,69,40,40,38,38,40,38,38,36,34,38,49,90,39,45,32,35,39,44,33,40,41,40,34,27,74,44,90,53,67,46,67,38,36,38,34,44,37,34,36,52,28,52,38,55,40,79,72,27,83,63,77,37,38,48,68,50,76,47,76,58,101,45,30,42,39,35,26,25,65,74,45,75,55,37,32,37,36,34,40,40,93,62,64,50,80,45,76,49,78,56,92,52,37,40,36,41,27,39,79,45,73,33,46,45,61,32,64,40,73,54,55,34,43,42,34,60,47,47,69,93,67,53,73,64,57,57,50,59,52,56,77,36,47,70,59,53,52,53,50,37,46,48,51,53,49,37,57,46,70,68,52,42,43,63,46,43,69,47,63,61,54,30,51,36,52,39,36,36,50,52,50,52,56,57,31,33,33,51,37,63,86,50,35,89,38,36,26,54,31,31,21,38,54,68,38,76,25,40,35,39,67,36,50,36,60,13,33,57,17,36,36,51,58,75,39,44,69,36,46,52,22,36,54,49,44,39,54,68,46,68,77,41,96,85,77,51,83,29,51,48,38,44,32,28,34,23,50,52,58,24,78,71,37,64,40,38,52,21,43,46,25,36,46,33,31,29,54,43,47,47,35,27,35,45,38,46,62,66,59,50,66,65,45,49,64,52,44,54,46,26,53,52,39,40,54,76,74,27,65,37,45,97,77,61,48,43,40,44,54,32,86,65,84,51,94,85,46,53,37,26,26,40,47,23,43,25,24,41,40,30,20,24,49,31,49,14,54,52,24,50,77,73,67,38,59,66,56,19,52,54,26,42,52,50,27,55,51,36,36,57,49,46,66,60,71,38,47,34,83,90,76,60,41,61,36,46,12,26,38,93,90,62,50,75,38,83,72,51,48,55,63,71,51,34,36,55,67,49,55,52,37,55,32,76,58,40,58,55,39,53,56,46,43,61,68,56,30,41,44,98,58,23,18,33,65,60,49,55,97,74,49,79,88,56,53,14,31,27,38,50,11,20,52,54,12,22,42,24,26,67,56,58,37,36,58,57,13,49,53,20,50,58,30,43,41,47,31,32,72,41,95,56,29,61,52,23,38,22,38,40,42,82,89,50,95,72,32,39,35,23,35,42,24,35,16,28,42,46,26,22,47,44,44,11,41,43,17,47,47,61,30,23,76,75,41,32,33,36,40,34,59,60,74,32,90,91,42,55,35,40,36,38,39,55,37,53,36,42,71,31,28,29,30,40,37,42,34,63,51,96,63,30,39,40,37,41,40,37,26,68,41,45,94,58,54,41,38,34,40,42,39,39,67,73,43,93,46,67,60,34,27,51,75,83,40,84,40,75,36,50,72,45,64,37,92,60,50,56,40,41,32,16,31,44,78,45,79,38,44,61,68,34,75,48,39,40,37,39,75,59,61,102,85,120

Nearest PDB structures (foldseek):
  2wyn-assembly1_B  TM=7.900E-01  e=3.790E-08  Escherichia coli K-12
  2jjb-assembly2_D  TM=7.910E-01  e=4.305E-08  Escherichia coli K-12
  2jjb-assembly1_C  TM=7.993E-01  e=6.307E-08  Escherichia coli K-12
  2jg0-assembly1_A  TM=7.878E-01  e=1.095E-07  Escherichia coli K-12
  2jf4-assembly1_A  TM=7.384E-01  e=3.444E-07  Escherichia coli K-12